Protein AF-A0A7S4P2X8-F1 (afdb_monomer_lite)

Radius of gyration: 36.66 Å; chains: 1; bounding box: 84×81×103 Å

Secondary structure (DSSP, 8-state):
--PPPPP-----------------------SSSHHHHTTTTT--------S-------S-----THHHHHHHHHHHHHHHHHHHHHHHHHHHHHHHHTTT---HHHHHHHHHHHT-S-HHHHHHHHHHHHHHHHHHHH---TT-TT-PPPPPTTTHHHHHHHHTTTT-S----GGGHHHHHHHHHHHHHHHHHHHHTT-GGGG----TTT--HHHHHHHHHHHHHHHHHHHHH-SS--TTHHHHHHHHHHHHHHHHHHHHHHHHHHHHHHHHHHHHHHHHHHHTT---S--HHHHHHHHHHHHH---HHHHHHHHHHHHHHHHHHHTSSS--HHHHHHHHHHHHT--TTTS-----SS--SS----------PPPTTS---HHHHHHHHHHHHHHHHHHHHHHHHHHH-TTHHHH-HHHHHHHHHHHHHHHSS-TTPPPPHHHHHHHHHHHHHHHHHGGG--HHHHHHHHTTHHHHHHHHT-S-HHHHHHHHHHHHHHHHHSHHHHHHHIIIIIGGGGG-SS-HHHHHHHHHHHHHHHHHHGGGGGGGHHHHHHHHHTTTT-SSHHHHHHHHHHHHHHHHHGGGTTTPPPPTT--HHHHHHHHHHHHHHHHHH-GGGPPPPP--S--SSPPPHHHHHHHHHHHHHHHTT------PPTTS-HHHHHHHHHHHHHHHHHHHHHHH--GGG----EEEEE-GGGHHHHHHHHHHH-TT-SSEEEEE-S-HHHHHHHHHHHHT-SSEEEEEEHHHHHHSHHHHTTS--S-EEETTGGGG--TTSTTT-

pLDDT: mean 77.8, std 20.92, range [19.8, 97.12]

Structure (mmCIF, N/CA/C/O backbone):
data_AF-A0A7S4P2X8-F1
#
_entry.id   AF-A0A7S4P2X8-F1
#
loop_
_atom_site.group_PDB
_atom_site.id
_atom_site.type_symbol
_atom_site.label_atom_id
_atom_site.label_alt_id
_atom_site.label_comp_id
_atom_site.label_asym_id
_atom_site.label_entity_id
_atom_site.label_seq_id
_atom_site.pdbx_PDB_ins_code
_atom_site.Cartn_x
_atom_site.Cartn_y
_atom_site.Cartn_z
_atom_site.occupancy
_atom_site.B_iso_or_equiv
_atom_site.auth_seq_id
_atom_site.auth_comp_id
_atom_site.auth_asym_id
_atom_site.auth_atom_id
_atom_site.pdbx_PDB_model_num
ATOM 1 N N . ILE A 1 1 ? -7.144 -5.392 -34.870 1.00 32.00 1 ILE A N 1
ATOM 2 C CA . ILE A 1 1 ? -7.504 -6.010 -33.575 1.00 32.00 1 ILE A CA 1
ATOM 3 C C . ILE A 1 1 ? -8.270 -7.284 -33.891 1.00 32.00 1 ILE A C 1
ATOM 5 O O . ILE A 1 1 ? -9.371 -7.191 -34.403 1.00 32.00 1 ILE A O 1
ATOM 9 N N . HIS A 1 2 ? -7.640 -8.432 -33.667 1.00 19.80 2 HIS A N 1
ATOM 10 C CA . HIS A 1 2 ? -8.276 -9.718 -33.390 1.00 19.80 2 HIS A CA 1
ATOM 11 C C . HIS A 1 2 ? -7.275 -10.452 -32.498 1.00 19.80 2 HIS A C 1
ATOM 13 O O . HIS A 1 2 ? -6.190 -10.808 -32.952 1.00 19.80 2 HIS A O 1
ATOM 19 N N . TYR A 1 3 ? -7.598 -10.545 -31.211 1.00 23.56 3 TYR A N 1
ATOM 20 C CA . TYR A 1 3 ? -6.961 -11.463 -30.275 1.00 23.56 3 TYR A CA 1
ATOM 21 C C . TYR A 1 3 ? -7.736 -12.781 -30.366 1.00 23.56 3 TYR A C 1
ATOM 23 O O . TYR A 1 3 ? -8.965 -12.762 -30.338 1.00 23.56 3 TYR A O 1
ATOM 31 N N . PHE A 1 4 ? -7.021 -13.891 -30.521 1.00 23.00 4 PHE A N 1
ATOM 32 C CA . PHE A 1 4 ? -7.554 -15.240 -30.354 1.00 23.00 4 PHE A CA 1
ATOM 33 C C . PHE A 1 4 ? -7.161 -15.723 -28.956 1.00 23.00 4 PHE A C 1
ATOM 35 O O . PHE A 1 4 ? -5.978 -15.722 -28.617 1.00 23.00 4 PHE A O 1
ATOM 42 N N . GLU A 1 5 ? -8.157 -16.120 -28.171 1.00 24.67 5 GLU A N 1
ATOM 43 C CA . GLU A 1 5 ? -8.010 -17.018 -27.023 1.00 24.67 5 GLU A CA 1
ATOM 44 C C . GLU A 1 5 ? -8.129 -18.489 -27.481 1.00 24.67 5 GLU A C 1
ATOM 46 O O . GLU A 1 5 ? -8.561 -18.742 -28.613 1.00 24.67 5 GLU A O 1
ATOM 51 N N . PRO A 1 6 ? -7.673 -19.460 -26.665 1.00 29.30 6 PRO A N 1
ATOM 52 C CA . PRO A 1 6 ? -7.229 -20.762 -27.142 1.00 29.30 6 PRO A CA 1
ATOM 53 C C . PRO A 1 6 ? -8.354 -21.793 -27.318 1.00 29.30 6 PRO A C 1
ATOM 55 O O . PRO A 1 6 ? -9.413 -21.754 -26.701 1.00 29.30 6 PRO A O 1
ATOM 58 N N . SER A 1 7 ? -8.054 -22.744 -28.194 1.00 24.25 7 SER A N 1
ATOM 59 C CA . SER A 1 7 ? -8.863 -23.847 -28.709 1.00 24.25 7 SER A CA 1
ATOM 60 C C . SER A 1 7 ? -9.334 -24.894 -27.688 1.00 24.25 7 SER A C 1
ATOM 62 O O . SER A 1 7 ? -8.566 -25.332 -26.835 1.00 24.25 7 SER A O 1
ATOM 64 N N . SER A 1 8 ? -10.544 -25.418 -27.921 1.00 21.77 8 SER A N 1
ATOM 65 C CA . SER A 1 8 ? -11.054 -26.732 -27.486 1.00 21.77 8 SER A CA 1
ATOM 66 C C . SER A 1 8 ? -12.018 -27.273 -28.574 1.00 21.77 8 SER A C 1
ATOM 68 O O . SER A 1 8 ? -12.559 -26.461 -29.330 1.00 21.77 8 SER A O 1
ATOM 70 N N . PRO A 1 9 ? -12.152 -28.603 -28.780 1.00 30.47 9 PRO A N 1
ATOM 71 C CA . PRO A 1 9 ? -12.167 -29.179 -30.124 1.00 30.47 9 PRO A CA 1
ATOM 72 C C . PRO A 1 9 ? -13.554 -29.500 -30.711 1.00 30.47 9 PRO A C 1
ATOM 74 O O . PRO A 1 9 ? -14.482 -29.883 -30.011 1.00 30.47 9 PRO A O 1
ATOM 77 N N . VAL A 1 10 ? -13.599 -29.398 -32.045 1.00 29.66 10 VAL A N 1
ATOM 78 C CA . VAL A 1 10 ? -14.297 -30.237 -33.043 1.00 29.66 10 VAL A CA 1
ATOM 79 C C . VAL A 1 10 ? -15.669 -30.807 -32.662 1.00 29.66 10 VAL A C 1
ATOM 81 O O . VAL A 1 10 ? -15.729 -31.810 -31.964 1.00 29.66 10 VAL A O 1
ATOM 84 N N . LEU A 1 11 ? -16.732 -30.312 -33.311 1.00 26.05 11 LEU A N 1
ATOM 85 C CA . LEU A 1 11 ? -17.839 -31.138 -33.813 1.00 26.05 11 LEU A CA 1
ATOM 86 C C . LEU A 1 11 ? -18.456 -30.518 -35.083 1.00 26.05 11 LEU A C 1
ATOM 88 O O . LEU A 1 11 ? -18.462 -29.305 -35.276 1.00 26.05 11 LEU A O 1
ATOM 92 N N . ASN A 1 12 ? -18.887 -31.415 -35.964 1.00 24.44 12 ASN A N 1
ATOM 93 C CA . ASN A 1 12 ? -19.178 -31.259 -37.386 1.00 24.44 12 ASN A CA 1
ATOM 94 C C . ASN A 1 12 ? -20.651 -30.872 -37.663 1.00 24.44 12 ASN A C 1
ATOM 96 O O . ASN A 1 12 ? -21.529 -31.229 -36.886 1.00 24.44 12 ASN A O 1
ATOM 100 N N . GLU A 1 13 ? -20.875 -30.276 -38.843 1.00 26.61 13 GLU A N 1
ATOM 101 C CA . GLU A 1 13 ? -22.076 -30.361 -39.710 1.00 26.61 13 GLU A CA 1
ATOM 102 C C . GLU A 1 13 ? -23.441 -29.747 -39.294 1.00 26.61 13 GLU A C 1
ATOM 104 O O . GLU A 1 13 ? -24.121 -30.216 -38.392 1.00 26.61 13 GLU A O 1
ATOM 109 N N . GLY A 1 14 ? -23.944 -28.830 -40.144 1.00 23.23 14 GLY A N 1
ATOM 110 C CA . GLY A 1 14 ? -25.230 -29.062 -40.829 1.00 23.23 14 GLY A CA 1
ATOM 111 C C . GLY A 1 14 ? -26.466 -28.204 -40.489 1.00 23.23 14 GLY A C 1
ATOM 112 O O . GLY A 1 14 ? -27.208 -28.516 -39.570 1.00 23.23 14 GLY A O 1
ATOM 113 N N . CYS A 1 15 ? -26.798 -27.304 -41.428 1.00 23.05 15 CYS A N 1
ATOM 114 C CA . CYS A 1 15 ? -28.141 -26.799 -41.802 1.00 23.05 15 CYS A CA 1
ATOM 115 C C . CYS A 1 15 ? -28.798 -25.590 -41.074 1.00 23.05 15 CYS A C 1
ATOM 117 O O . CYS A 1 15 ? -28.487 -25.307 -39.923 1.00 23.05 15 CYS A O 1
ATOM 119 N N . PRO A 1 16 ? -29.658 -24.829 -41.805 1.00 37.34 16 PRO A N 1
ATOM 120 C CA . PRO A 1 16 ? -29.893 -23.384 -41.638 1.00 37.34 16 PRO A CA 1
ATOM 121 C C . PRO A 1 16 ? -31.242 -23.051 -40.968 1.00 37.34 16 PRO A C 1
ATOM 123 O O . PRO A 1 16 ? -32.000 -23.981 -40.719 1.00 37.34 16 PRO A O 1
ATOM 126 N N . LEU A 1 17 ? -31.514 -21.746 -40.739 1.00 24.16 17 LEU A N 1
ATOM 127 C CA . LEU A 1 17 ? -32.783 -21.022 -40.407 1.00 24.16 17 LEU A CA 1
ATOM 128 C C . LEU A 1 17 ? -32.470 -19.964 -39.317 1.00 24.16 17 LEU A C 1
ATOM 130 O O . LEU A 1 17 ? -31.653 -20.246 -38.450 1.00 24.16 17 LEU A O 1
ATOM 134 N N . ASP A 1 18 ? -33.036 -18.767 -39.172 1.00 23.47 18 ASP A N 1
ATOM 135 C CA . ASP A 1 18 ? -33.852 -17.798 -39.926 1.00 23.47 18 ASP A CA 1
ATOM 136 C C . ASP A 1 18 ? -33.726 -16.479 -39.091 1.00 23.47 18 ASP A C 1
ATOM 138 O O . ASP A 1 18 ? -33.445 -16.571 -37.888 1.00 23.47 18 ASP A O 1
ATOM 142 N N . PRO A 1 19 ? -33.857 -15.254 -39.637 1.00 28.23 19 PRO A N 1
ATOM 143 C CA . PRO A 1 19 ? -33.668 -14.021 -38.873 1.00 28.23 19 PRO A CA 1
ATOM 144 C C . PRO A 1 19 ? -34.988 -13.548 -38.246 1.00 28.23 19 PRO A C 1
ATOM 146 O O . PRO A 1 19 ? -35.989 -13.462 -38.943 1.00 28.23 19 PRO A O 1
ATOM 149 N N . GLU A 1 20 ? -34.935 -13.187 -36.960 1.00 25.09 20 GLU A N 1
ATOM 150 C CA . GLU A 1 20 ? -35.898 -12.425 -36.133 1.00 25.09 20 GLU A CA 1
ATOM 151 C C . GLU A 1 20 ? -36.210 -13.131 -34.801 1.00 25.09 20 GLU A C 1
ATOM 153 O O . GLU A 1 20 ? -36.141 -14.348 -34.685 1.00 25.09 20 GLU A O 1
ATOM 158 N N . VAL A 1 21 ? -36.554 -12.318 -33.792 1.00 25.62 21 VAL A N 1
ATOM 159 C CA . VAL A 1 21 ? -36.785 -12.633 -32.365 1.00 25.62 21 VAL A CA 1
ATOM 160 C C . VAL A 1 21 ? -35.468 -12.794 -31.570 1.00 25.62 21 VAL A C 1
ATOM 162 O O . VAL A 1 21 ? -34.837 -13.837 -31.565 1.00 25.62 21 VAL A O 1
ATOM 165 N N . PHE A 1 22 ? -34.911 -11.777 -30.908 1.00 23.23 22 PHE A N 1
ATOM 166 C CA . PHE A 1 22 ? -35.507 -11.022 -29.805 1.00 23.23 22 PHE A CA 1
ATOM 167 C C . PHE A 1 22 ? -34.909 -9.610 -29.716 1.00 23.23 22 PHE A C 1
ATOM 169 O O . PHE A 1 22 ? -33.715 -9.424 -29.482 1.00 23.23 22 PHE A O 1
ATOM 176 N N . ALA A 1 23 ? -35.777 -8.608 -29.831 1.00 23.50 23 ALA A N 1
ATOM 177 C CA . ALA A 1 23 ? -35.527 -7.265 -29.338 1.00 23.50 23 ALA A CA 1
ATOM 178 C C . ALA A 1 23 ? -35.947 -7.179 -27.863 1.00 23.50 23 ALA A C 1
ATOM 180 O O . ALA A 1 23 ? -37.032 -7.634 -27.505 1.00 23.50 23 ALA A O 1
ATOM 181 N N . GLY A 1 24 ? -35.127 -6.511 -27.047 1.00 22.59 24 GLY A N 1
ATOM 182 C CA . GLY A 1 24 ? -35.612 -5.788 -25.872 1.00 22.59 24 GLY A CA 1
ATOM 183 C C . GLY A 1 24 ? -35.008 -6.176 -24.527 1.00 22.59 24 GLY A C 1
ATOM 184 O O . GLY A 1 24 ? -35.699 -6.791 -23.733 1.00 22.59 24 GLY A O 1
ATOM 185 N N . VAL A 1 25 ? -33.803 -5.675 -24.220 1.00 23.61 25 VAL A N 1
ATOM 186 C CA . VAL A 1 25 ? -33.505 -5.037 -22.921 1.00 23.61 25 VAL A CA 1
ATOM 187 C C . VAL A 1 25 ? -32.493 -3.910 -23.170 1.00 23.61 25 VAL A C 1
ATOM 189 O O . VAL A 1 25 ? -31.323 -4.148 -23.454 1.00 23.61 25 VAL A O 1
ATOM 192 N N . ASN A 1 26 ? -32.967 -2.666 -23.099 1.00 23.12 26 ASN A N 1
ATOM 193 C CA . ASN A 1 26 ? -32.140 -1.461 -23.083 1.00 23.12 26 ASN A CA 1
ATOM 194 C C . ASN A 1 26 ? -31.533 -1.280 -21.683 1.00 23.12 26 ASN A C 1
ATOM 196 O O . ASN A 1 26 ? -32.283 -1.158 -20.720 1.00 23.12 26 ASN A O 1
ATOM 200 N N . TYR A 1 27 ? -30.208 -1.145 -21.587 1.00 24.33 27 TYR A N 1
ATOM 201 C CA . TYR A 1 27 ? -29.554 -0.446 -20.478 1.00 24.33 27 TYR A CA 1
ATOM 202 C C . TYR A 1 27 ? -28.739 0.724 -21.032 1.00 24.33 27 TYR A C 1
ATOM 204 O O . TYR A 1 27 ? -27.769 0.567 -21.769 1.00 24.33 27 TYR A O 1
ATOM 212 N N . SER A 1 28 ? -29.190 1.926 -20.686 1.00 24.38 28 SER A N 1
ATOM 213 C CA . SER A 1 28 ? -28.566 3.202 -20.998 1.00 24.38 28 SER A CA 1
ATOM 214 C C . SER A 1 28 ? -27.391 3.477 -20.059 1.00 24.38 28 SER A C 1
ATOM 216 O O . SER A 1 28 ? -27.599 3.807 -18.894 1.00 24.38 28 SER A O 1
ATOM 218 N N . VAL A 1 29 ? -26.166 3.449 -20.576 1.00 25.25 29 VAL A N 1
ATOM 219 C CA . VAL A 1 29 ? -25.016 4.161 -19.999 1.00 25.25 29 VAL A CA 1
ATOM 220 C C . VAL A 1 29 ? -24.217 4.743 -21.164 1.00 25.25 29 VAL A C 1
ATOM 222 O O . VAL A 1 29 ? -24.051 4.077 -22.179 1.00 25.25 29 VAL A O 1
ATOM 225 N N . SER A 1 30 ? -23.713 5.973 -20.999 1.00 29.61 30 SER A N 1
ATOM 226 C CA . SER A 1 30 ? -22.774 6.710 -21.876 1.00 29.61 30 SER A CA 1
ATOM 227 C C . SER A 1 30 ? -23.329 7.702 -22.923 1.00 29.61 30 SER A C 1
ATOM 229 O O . SER A 1 30 ? -22.850 7.783 -24.049 1.00 29.61 30 SER A O 1
ATOM 231 N N . ALA A 1 31 ? -24.244 8.595 -22.519 1.00 26.53 31 ALA A N 1
ATOM 232 C CA . ALA A 1 31 ? -24.642 9.763 -23.333 1.00 26.53 31 ALA A CA 1
ATOM 233 C C . ALA A 1 31 ? -24.004 11.115 -22.922 1.00 26.53 31 ALA A C 1
ATOM 235 O O . ALA A 1 31 ? -24.245 12.128 -23.577 1.00 26.53 31 ALA A O 1
ATOM 236 N N . SER A 1 32 ? -23.153 11.172 -21.892 1.00 26.84 32 SER A N 1
ATOM 237 C CA . SER A 1 32 ? -22.567 12.435 -21.393 1.00 26.84 32 SER A CA 1
ATOM 238 C C . SER A 1 32 ? -21.110 12.699 -21.813 1.00 26.84 32 SER A C 1
ATOM 240 O O . SER A 1 32 ? -20.666 13.841 -21.736 1.00 26.84 32 SER A O 1
ATOM 242 N N . ARG A 1 33 ? -20.375 11.713 -22.358 1.00 29.67 33 ARG A N 1
ATOM 243 C CA . ARG A 1 33 ? -18.997 11.912 -22.879 1.00 29.67 33 ARG A CA 1
ATOM 244 C C . ARG A 1 33 ? -18.912 12.180 -24.391 1.00 29.67 33 ARG A C 1
ATOM 246 O O . ARG A 1 33 ? -17.960 12.805 -24.846 1.00 29.67 33 ARG A O 1
ATOM 253 N N . ALA A 1 34 ? -19.931 11.814 -25.172 1.00 29.41 34 ALA A N 1
ATOM 254 C CA . ALA A 1 34 ? -19.890 11.909 -26.639 1.00 29.41 34 ALA A CA 1
ATOM 255 C C . ALA A 1 34 ? -20.179 13.316 -27.215 1.00 29.41 34 ALA A C 1
ATOM 257 O O . ALA A 1 34 ? -19.909 13.578 -28.389 1.00 29.41 34 ALA A O 1
ATOM 258 N N . ARG A 1 35 ? -20.709 14.254 -26.413 1.00 26.12 35 ARG A N 1
ATOM 259 C CA . ARG A 1 35 ? -21.064 15.608 -26.889 1.00 26.12 35 ARG A CA 1
ATOM 260 C C . ARG A 1 35 ? -19.910 16.618 -26.833 1.00 26.12 35 ARG A C 1
ATOM 262 O O . ARG A 1 35 ? -19.963 17.610 -27.554 1.00 26.12 35 ARG A O 1
ATOM 269 N N . ALA A 1 36 ? -18.853 16.345 -26.062 1.00 29.41 36 ALA A N 1
ATOM 270 C CA . ALA A 1 36 ? -17.667 17.206 -25.976 1.00 29.41 36 ALA A CA 1
ATOM 271 C C . ALA A 1 36 ? -16.632 16.925 -27.088 1.00 29.41 36 ALA A C 1
ATOM 273 O O . ALA A 1 36 ? -15.985 17.848 -27.576 1.00 29.41 36 ALA A O 1
ATOM 274 N N . GLN A 1 37 ? -16.525 15.678 -27.567 1.00 30.42 37 GLN A N 1
ATOM 275 C CA . GLN A 1 37 ? -15.569 15.306 -28.623 1.00 30.42 37 GLN A CA 1
ATOM 276 C C . GLN A 1 37 ? -15.982 15.771 -30.030 1.00 30.42 37 GLN A C 1
ATOM 278 O O . GLN A 1 37 ? -15.121 16.111 -30.840 1.00 30.42 37 GLN A O 1
ATOM 283 N N . ARG A 1 38 ? -17.286 15.874 -30.328 1.00 26.39 38 ARG A N 1
ATOM 284 C CA . ARG A 1 38 ? -17.762 16.274 -31.669 1.00 26.39 38 ARG A CA 1
ATOM 285 C C . ARG A 1 38 ? -17.560 17.754 -32.014 1.00 26.39 38 ARG A C 1
ATOM 287 O O . ARG A 1 38 ? -17.530 18.076 -33.195 1.00 26.39 38 ARG A O 1
ATOM 294 N N . LYS A 1 39 ? -17.365 18.646 -31.032 1.00 27.33 39 LYS A N 1
ATOM 295 C CA . LYS A 1 39 ? -17.046 20.065 -31.301 1.00 27.33 39 LYS A CA 1
ATOM 296 C C . LYS A 1 39 ? -15.560 20.326 -31.591 1.00 27.33 39 LYS A C 1
ATOM 298 O O . LYS A 1 39 ? -15.256 21.355 -32.179 1.00 27.33 39 LYS A O 1
ATOM 303 N N . ARG A 1 40 ? -14.648 19.400 -31.255 1.00 29.52 40 ARG A N 1
ATOM 304 C CA . ARG A 1 40 ? -13.205 19.524 -31.559 1.00 29.52 40 ARG A CA 1
ATOM 305 C C . ARG A 1 40 ? -12.822 19.031 -32.963 1.00 29.52 40 ARG A C 1
ATOM 307 O O . ARG A 1 40 ? -11.825 19.482 -33.505 1.00 29.52 40 ARG A O 1
ATOM 314 N N . GLN A 1 41 ? -13.619 18.153 -33.580 1.00 29.62 41 GLN A N 1
ATOM 315 C CA . GLN A 1 41 ? -13.291 17.545 -34.882 1.00 29.62 41 GLN A CA 1
ATOM 316 C C . GLN A 1 41 ? -13.670 18.380 -36.121 1.00 29.62 41 GLN A C 1
ATOM 318 O O . GLN A 1 41 ? -13.265 18.022 -37.222 1.00 29.62 41 GLN A O 1
ATOM 323 N N . GLN A 1 42 ? -14.405 19.491 -35.988 1.00 26.09 42 GLN A N 1
ATOM 324 C CA . GLN A 1 42 ? -14.820 20.315 -37.142 1.00 26.09 42 GLN A CA 1
ATOM 325 C C . GLN A 1 42 ? -13.898 21.513 -37.449 1.00 26.09 42 GLN A C 1
ATOM 327 O O . GLN A 1 42 ? -14.218 22.313 -38.321 1.00 26.09 42 GLN A O 1
ATOM 332 N N . GLY A 1 43 ? -12.744 21.628 -36.783 1.00 27.55 43 GLY A N 1
ATOM 333 C CA . GLY A 1 43 ? -11.801 22.742 -36.955 1.00 27.55 43 GLY A CA 1
ATOM 334 C C . GLY A 1 43 ? -10.489 22.410 -37.674 1.00 27.55 43 GLY A C 1
ATOM 335 O O . GLY A 1 43 ? -9.538 23.166 -37.529 1.00 27.55 43 GLY A O 1
ATOM 336 N N . ILE A 1 44 ? -10.384 21.293 -38.404 1.00 28.30 44 ILE A N 1
ATOM 337 C CA . ILE A 1 44 ? -9.137 20.907 -39.091 1.00 28.30 44 ILE A CA 1
ATOM 338 C C . ILE A 1 44 ? -9.247 21.261 -40.577 1.00 28.30 44 ILE A C 1
ATOM 340 O O . ILE A 1 44 ? -9.704 20.464 -41.397 1.00 28.30 44 ILE A O 1
ATOM 344 N N . ALA A 1 45 ? -8.825 22.476 -40.929 1.00 25.80 45 ALA A N 1
ATOM 345 C CA . ALA A 1 45 ? -8.562 22.868 -42.307 1.00 25.80 45 ALA A CA 1
ATOM 346 C C . ALA A 1 45 ? -7.051 22.800 -42.584 1.00 25.80 45 ALA A C 1
ATOM 348 O O . ALA A 1 45 ? -6.279 23.542 -41.995 1.00 25.80 45 ALA A O 1
ATOM 349 N N . ARG A 1 46 ? -6.683 21.886 -43.495 1.00 27.98 46 ARG A N 1
ATOM 350 C CA . ARG A 1 46 ? -5.470 21.830 -44.339 1.00 27.98 46 ARG A CA 1
ATOM 351 C C . ARG A 1 46 ? -4.190 22.492 -43.797 1.00 27.98 46 ARG A C 1
ATOM 353 O O . ARG A 1 46 ? -3.980 23.682 -44.009 1.00 27.98 46 ARG A O 1
ATOM 360 N N . THR A 1 47 ? -3.237 21.659 -43.380 1.00 23.75 47 THR A N 1
ATOM 361 C CA . THR A 1 47 ? -1.812 22.026 -43.389 1.00 23.75 47 THR A CA 1
ATOM 362 C C . THR A 1 47 ? -1.002 20.885 -43.995 1.00 23.75 47 THR A C 1
ATOM 364 O O . THR A 1 47 ? -1.161 19.725 -43.623 1.00 23.75 47 THR A O 1
ATOM 367 N N . GLN A 1 48 ? -0.206 21.216 -45.010 1.00 22.55 48 GLN A N 1
ATOM 368 C CA . GLN A 1 48 ? 0.642 20.289 -45.753 1.00 22.55 48 GLN A CA 1
ATOM 369 C C . GLN A 1 48 ? 1.759 19.727 -44.867 1.00 22.55 48 GLN A C 1
ATOM 371 O O . GLN A 1 48 ? 2.350 20.440 -44.062 1.00 22.55 48 GLN A O 1
ATOM 376 N N . VAL A 1 49 ? 2.037 18.439 -45.058 1.00 25.69 49 VAL A N 1
ATOM 377 C CA . VAL A 1 49 ? 3.128 17.685 -44.439 1.00 25.69 49 VAL A CA 1
ATOM 378 C C . VAL A 1 49 ? 4.460 18.150 -45.032 1.00 25.69 49 VAL A C 1
ATOM 380 O O . VAL A 1 49 ? 4.672 18.018 -46.236 1.00 25.69 49 VAL A O 1
ATOM 383 N N . THR A 1 50 ? 5.365 18.646 -44.188 1.00 22.45 50 THR A N 1
ATOM 384 C CA . THR A 1 50 ? 6.798 18.753 -44.501 1.00 22.45 50 THR A CA 1
ATOM 385 C C . THR A 1 50 ? 7.620 18.208 -43.342 1.00 22.45 50 THR A C 1
ATOM 387 O O . THR A 1 50 ? 7.419 18.579 -42.186 1.00 22.45 50 THR A O 1
ATOM 390 N N . ASP A 1 51 ? 8.536 17.318 -43.695 1.00 29.17 51 ASP A N 1
ATOM 391 C CA . ASP A 1 51 ? 9.364 16.475 -42.840 1.00 29.17 51 ASP A CA 1
ATOM 392 C C . ASP A 1 51 ? 10.575 17.255 -42.295 1.00 29.17 51 ASP A C 1
ATOM 394 O O . ASP A 1 51 ? 11.700 17.046 -42.721 1.00 29.17 51 ASP A O 1
ATOM 398 N N . THR A 1 52 ? 10.342 18.227 -41.409 1.00 26.52 52 THR A N 1
ATOM 399 C CA . THR A 1 52 ? 11.381 18.878 -40.586 1.00 26.52 52 THR A CA 1
ATOM 400 C C . THR A 1 52 ? 10.711 19.524 -39.374 1.00 26.52 52 THR A C 1
ATOM 402 O O . THR A 1 52 ? 10.078 20.575 -39.489 1.00 26.52 52 THR A O 1
ATOM 405 N N . GLY A 1 53 ? 10.817 18.887 -38.210 1.00 27.75 53 GLY A N 1
ATOM 406 C CA . GLY A 1 53 ? 10.341 19.446 -36.948 1.00 27.75 53 GLY A CA 1
ATOM 407 C C . GLY A 1 53 ? 11.295 20.515 -36.411 1.00 27.75 53 GLY A C 1
ATOM 408 O O . GLY A 1 53 ? 12.491 20.262 -36.308 1.00 27.75 53 GLY A O 1
ATOM 409 N N . ILE A 1 54 ? 10.705 21.661 -36.051 1.00 27.48 54 ILE A N 1
ATOM 410 C CA . ILE A 1 54 ? 11.174 22.825 -35.268 1.00 27.48 54 ILE A CA 1
ATOM 411 C C . ILE A 1 54 ? 11.014 24.108 -36.100 1.00 27.48 54 ILE A C 1
ATOM 413 O O . ILE A 1 54 ? 11.874 24.482 -36.896 1.00 27.48 54 ILE A O 1
ATOM 417 N N . ARG A 1 55 ? 9.888 24.805 -35.894 1.00 24.20 55 ARG A N 1
ATOM 418 C CA . ARG A 1 55 ? 9.740 26.211 -36.288 1.00 24.20 55 ARG A CA 1
ATOM 419 C C . ARG A 1 55 ? 10.359 27.093 -35.205 1.00 24.20 55 ARG A C 1
ATOM 421 O O . ARG A 1 55 ? 10.057 26.938 -34.027 1.00 24.20 55 ARG A O 1
ATOM 428 N N . SER A 1 56 ? 11.201 28.026 -35.628 1.00 23.62 56 SER A N 1
ATOM 429 C CA . SER A 1 56 ? 11.647 29.176 -34.846 1.00 23.62 56 SER A CA 1
ATOM 430 C C . SER A 1 56 ? 10.460 30.103 -34.564 1.00 23.62 56 SER A C 1
ATOM 432 O O . SER A 1 56 ? 9.840 30.602 -35.503 1.00 23.62 56 SER A O 1
ATOM 434 N N . ALA A 1 57 ? 10.150 30.328 -33.288 1.00 25.30 57 ALA A N 1
ATOM 435 C CA . ALA A 1 57 ? 9.235 31.378 -32.862 1.00 25.30 57 ALA A CA 1
ATOM 436 C C . ALA A 1 57 ? 9.993 32.716 -32.828 1.00 25.30 57 ALA A C 1
ATOM 438 O O . ALA A 1 57 ? 10.741 32.992 -31.895 1.00 25.30 57 ALA A O 1
ATOM 439 N N . GLU A 1 58 ? 9.817 33.530 -33.866 1.00 27.75 58 GLU A N 1
ATOM 440 C CA . GLU A 1 58 ? 9.932 34.985 -33.757 1.00 27.75 58 GLU A CA 1
ATOM 441 C C . GLU A 1 58 ? 8.508 35.534 -33.858 1.00 27.75 58 GLU A C 1
ATOM 443 O O . GLU A 1 58 ? 7.864 35.433 -34.903 1.00 27.75 58 GLU A O 1
ATOM 448 N N . GLY A 1 59 ? 7.992 36.042 -32.743 1.00 24.39 59 GLY A N 1
ATOM 449 C CA . GLY A 1 59 ? 6.656 36.611 -32.652 1.00 24.39 59 GLY A CA 1
ATOM 450 C C . GLY A 1 59 ? 6.220 36.706 -31.200 1.00 24.39 59 GLY A C 1
ATOM 451 O O . GLY A 1 59 ? 5.781 35.714 -30.629 1.00 24.39 59 GLY A O 1
ATOM 452 N N . ASP A 1 60 ? 6.370 37.898 -30.626 1.00 28.73 60 ASP A N 1
ATOM 453 C CA . ASP A 1 60 ? 5.847 38.276 -29.316 1.00 28.73 60 ASP A CA 1
ATOM 454 C C . ASP A 1 60 ? 4.342 37.977 -29.246 1.00 28.73 60 ASP A C 1
ATOM 456 O O . ASP A 1 60 ? 3.543 38.699 -29.838 1.00 28.73 60 ASP A O 1
ATOM 460 N N . ASN A 1 61 ? 3.955 36.908 -28.554 1.00 24.47 61 ASN A N 1
ATOM 461 C CA . ASN A 1 61 ? 2.623 36.716 -27.991 1.00 24.47 61 ASN A CA 1
ATOM 462 C C . ASN A 1 61 ? 2.754 35.797 -26.776 1.00 24.47 61 ASN A C 1
ATOM 464 O O . ASN A 1 61 ? 3.476 34.805 -26.813 1.00 24.47 61 ASN A O 1
ATOM 468 N N . GLU A 1 62 ? 2.096 36.207 -25.699 1.00 29.80 62 GLU A N 1
ATOM 469 C CA . GLU A 1 62 ? 2.141 35.621 -24.362 1.00 29.80 62 GLU A CA 1
ATOM 470 C C . GLU A 1 62 ? 1.928 34.098 -24.364 1.00 29.80 62 GLU A C 1
ATOM 472 O O . GLU A 1 62 ? 1.059 33.577 -25.063 1.00 29.80 62 GLU A O 1
ATOM 477 N N . ASP A 1 63 ? 2.748 33.416 -23.560 1.00 30.05 63 ASP A N 1
ATOM 478 C CA . ASP A 1 63 ? 2.776 31.972 -23.333 1.00 30.05 63 ASP A CA 1
ATOM 479 C C . ASP A 1 63 ? 1.383 31.406 -22.973 1.00 30.05 63 ASP A C 1
ATOM 481 O O . ASP A 1 63 ? 0.885 31.608 -21.863 1.00 30.05 63 ASP A O 1
ATOM 485 N N . ASP A 1 64 ? 0.766 30.656 -23.896 1.00 26.80 64 ASP A N 1
ATOM 486 C CA . ASP A 1 64 ? -0.413 29.818 -23.633 1.00 26.80 64 ASP A CA 1
ATOM 487 C C . ASP A 1 64 ? 0.060 28.389 -23.250 1.00 26.80 64 ASP A C 1
ATOM 489 O O . ASP A 1 64 ? 0.663 27.700 -24.081 1.00 26.80 64 ASP A O 1
ATOM 493 N N . PRO A 1 65 ? -0.188 27.898 -22.015 1.00 30.27 65 PRO A N 1
ATOM 494 C CA . PRO A 1 65 ? 0.310 26.603 -21.516 1.00 30.27 65 PRO A CA 1
ATOM 495 C C . PRO A 1 65 ? -0.222 25.366 -22.263 1.00 30.27 65 PRO A C 1
ATOM 497 O O . PRO A 1 65 ? 0.211 24.239 -22.018 1.00 30.27 65 PRO A O 1
ATOM 500 N N . SER A 1 66 ? -1.191 25.536 -23.164 1.00 26.08 66 SER A N 1
ATOM 501 C CA . SER A 1 66 ? -1.839 24.424 -23.865 1.00 26.08 66 SER A CA 1
ATOM 502 C C . SER A 1 66 ? -1.005 23.798 -24.998 1.00 26.08 66 SER A C 1
ATOM 504 O O . SER A 1 66 ? -1.256 22.642 -25.351 1.00 26.08 66 SER A O 1
ATOM 506 N N . ASP A 1 67 ? 0.026 24.488 -25.504 1.00 26.64 67 ASP A N 1
ATOM 507 C CA . ASP A 1 67 ? 0.860 24.028 -26.631 1.00 26.64 67 ASP A CA 1
ATOM 508 C C . ASP A 1 67 ? 2.063 23.141 -26.226 1.00 26.64 67 ASP A C 1
ATOM 510 O O . ASP A 1 67 ? 2.664 22.463 -27.065 1.00 26.64 67 ASP A O 1
ATOM 514 N N . ALA A 1 68 ? 2.431 23.075 -24.941 1.00 29.09 68 ALA A N 1
ATOM 515 C CA . ALA A 1 68 ? 3.512 22.196 -24.470 1.00 29.09 68 ALA A CA 1
ATOM 516 C C . ALA A 1 68 ? 3.050 20.734 -24.285 1.00 29.09 68 ALA A C 1
ATOM 518 O O . ALA A 1 68 ? 3.796 19.792 -24.568 1.00 29.09 68 ALA A O 1
ATOM 519 N N . LEU A 1 69 ? 1.797 20.539 -23.861 1.00 26.39 69 LEU A N 1
ATOM 520 C CA . LEU A 1 69 ? 1.187 19.221 -23.646 1.00 26.39 69 LEU A CA 1
ATOM 521 C C . LEU A 1 69 ? 0.867 18.492 -24.961 1.00 26.39 69 LEU A C 1
ATOM 523 O O . LEU A 1 69 ? 0.997 17.271 -25.031 1.00 26.39 69 LEU A O 1
ATOM 527 N N . THR A 1 70 ? 0.517 19.221 -26.022 1.00 34.56 70 THR A N 1
ATOM 528 C CA . THR A 1 70 ? 0.259 18.655 -27.359 1.00 34.56 70 THR A CA 1
ATOM 529 C C . THR A 1 70 ? 1.521 18.057 -27.994 1.00 34.56 70 THR A C 1
ATOM 531 O O . THR A 1 70 ? 1.457 16.988 -28.598 1.00 34.56 70 THR A O 1
ATOM 534 N N . ASN A 1 71 ? 2.693 18.661 -27.774 1.00 42.78 71 ASN A N 1
ATOM 535 C CA . ASN A 1 71 ? 3.966 18.195 -28.340 1.00 42.78 71 ASN A CA 1
ATOM 536 C C . ASN A 1 71 ? 4.486 16.865 -27.738 1.00 42.78 71 ASN A C 1
ATOM 538 O O . ASN A 1 71 ? 5.135 16.077 -28.434 1.00 42.78 71 ASN A O 1
ATOM 542 N N . LEU A 1 72 ? 4.211 16.581 -26.456 1.00 44.12 72 LEU A N 1
ATOM 543 C CA . LEU A 1 72 ? 4.622 15.332 -25.783 1.00 44.12 72 LEU A CA 1
ATOM 544 C C . LEU A 1 72 ? 3.779 14.120 -26.216 1.00 44.12 72 LEU A C 1
ATOM 546 O O . LEU A 1 72 ? 4.319 13.019 -26.410 1.00 44.12 72 LEU A O 1
ATOM 550 N N . ASP A 1 73 ? 2.474 14.330 -26.406 1.00 52.41 73 ASP A N 1
ATOM 551 C CA . ASP A 1 73 ? 1.561 13.319 -26.945 1.00 52.41 73 ASP A CA 1
ATOM 552 C C . ASP A 1 73 ? 1.917 12.972 -28.400 1.00 52.41 73 ASP A C 1
ATOM 554 O O . ASP A 1 73 ? 1.931 11.789 -28.768 1.00 52.41 73 ASP A O 1
ATOM 558 N N . ASP A 1 74 ? 2.321 13.969 -29.194 1.00 62.31 74 ASP A N 1
ATOM 559 C CA . ASP A 1 74 ? 2.756 13.791 -30.582 1.00 62.31 74 ASP A CA 1
ATOM 560 C C . ASP A 1 74 ? 4.072 12.997 -30.697 1.00 62.31 74 ASP A C 1
ATOM 562 O O . ASP A 1 74 ? 4.186 12.089 -31.533 1.00 62.31 74 ASP A O 1
ATOM 566 N N . PHE A 1 75 ? 5.060 13.242 -29.825 1.00 69.38 75 PHE A N 1
ATOM 567 C CA . PHE A 1 75 ? 6.313 12.471 -29.827 1.00 69.38 75 PHE A CA 1
ATOM 568 C C . PHE A 1 75 ? 6.090 11.001 -29.436 1.00 69.38 75 PHE A C 1
ATOM 570 O O . PHE A 1 75 ? 6.590 10.088 -30.104 1.00 69.38 75 PHE A O 1
ATOM 577 N N . SER A 1 76 ? 5.297 10.747 -28.392 1.00 75.94 76 SER A N 1
ATOM 578 C CA . SER A 1 76 ? 4.968 9.382 -27.957 1.00 75.94 76 SER A CA 1
ATOM 579 C C . SER A 1 76 ? 4.132 8.636 -29.003 1.00 75.94 76 SER A C 1
ATOM 581 O O . SER A 1 76 ? 4.357 7.449 -29.252 1.00 75.94 76 SER A O 1
ATOM 583 N N . ALA A 1 77 ? 3.207 9.323 -29.682 1.00 81.31 77 ALA A N 1
ATOM 584 C CA . ALA A 1 77 ? 2.474 8.769 -30.818 1.00 81.31 77 ALA A CA 1
ATOM 585 C C . ALA A 1 77 ? 3.407 8.399 -31.985 1.00 81.31 77 ALA A C 1
ATOM 587 O O . ALA A 1 77 ? 3.280 7.308 -32.545 1.00 81.31 77 ALA A O 1
ATOM 588 N N . SER A 1 78 ? 4.389 9.249 -32.297 1.00 84.31 78 SER A N 1
ATOM 589 C CA . SER A 1 78 ? 5.401 8.984 -33.328 1.00 84.31 78 SER A CA 1
ATOM 590 C C . SER A 1 78 ? 6.238 7.735 -33.016 1.00 84.31 78 SER A C 1
ATOM 592 O O . SER A 1 78 ? 6.439 6.885 -33.889 1.00 84.31 78 SER A O 1
ATOM 594 N N . VAL A 1 79 ? 6.669 7.558 -31.760 1.00 85.81 79 VAL A N 1
ATOM 595 C CA . VAL A 1 79 ? 7.370 6.337 -31.317 1.00 85.81 79 VAL A CA 1
ATOM 596 C C . VAL A 1 79 ? 6.474 5.105 -31.475 1.00 85.81 79 VAL A C 1
ATOM 598 O O . VAL A 1 79 ? 6.903 4.118 -32.072 1.00 85.81 79 VAL A O 1
ATOM 601 N N . ARG A 1 80 ? 5.212 5.159 -31.026 1.00 87.75 80 ARG A N 1
ATOM 602 C CA . ARG A 1 80 ? 4.256 4.042 -31.168 1.00 87.75 80 ARG A CA 1
ATOM 603 C C . ARG A 1 80 ? 3.992 3.664 -32.624 1.00 87.75 80 ARG A C 1
ATOM 605 O O . ARG A 1 80 ? 3.895 2.476 -32.944 1.00 87.75 80 ARG A O 1
ATOM 612 N N . MET A 1 81 ? 3.920 4.653 -33.514 1.00 90.38 81 MET A N 1
ATOM 613 C CA . MET A 1 81 ? 3.805 4.428 -34.955 1.00 90.38 81 MET A CA 1
ATOM 614 C C . MET A 1 81 ? 5.033 3.684 -35.493 1.00 90.38 81 MET A C 1
ATOM 616 O O . MET A 1 81 ? 4.875 2.655 -36.155 1.00 90.38 81 MET A O 1
ATOM 620 N N . ARG A 1 82 ? 6.251 4.141 -35.158 1.00 91.25 82 ARG A N 1
ATOM 621 C CA . ARG A 1 82 ? 7.496 3.457 -35.549 1.00 91.25 82 ARG A CA 1
ATOM 622 C C . ARG A 1 82 ? 7.538 2.023 -35.030 1.00 91.25 82 ARG A C 1
ATOM 624 O O . ARG A 1 82 ? 7.797 1.114 -35.809 1.00 91.25 82 ARG A O 1
ATOM 631 N N . LEU A 1 83 ? 7.219 1.800 -33.755 1.00 92.06 83 LEU A N 1
ATOM 632 C CA . LEU A 1 83 ? 7.192 0.464 -33.149 1.00 92.06 83 LEU A CA 1
ATOM 633 C C . LEU A 1 83 ? 6.183 -0.473 -33.826 1.00 92.06 83 LEU A C 1
ATOM 635 O O . LEU A 1 83 ? 6.467 -1.654 -34.023 1.00 92.06 83 LEU A O 1
ATOM 639 N N . SER A 1 84 ? 5.021 0.046 -34.222 1.00 91.19 84 SER A N 1
ATOM 640 C CA . SER A 1 84 ? 4.014 -0.732 -34.954 1.00 91.19 84 SER A CA 1
ATOM 641 C C . SER A 1 84 ? 4.509 -1.127 -36.349 1.00 91.19 84 SER A C 1
ATOM 643 O O . SER A 1 84 ? 4.352 -2.280 -36.751 1.00 91.19 84 SER A O 1
ATOM 645 N N . GLY A 1 85 ? 5.163 -0.202 -37.061 1.00 92.81 85 GLY A N 1
ATOM 646 C CA . GLY A 1 85 ? 5.795 -0.481 -38.353 1.00 92.81 85 GLY A CA 1
ATOM 647 C C . GLY A 1 85 ? 6.927 -1.503 -38.239 1.00 92.81 85 GLY A C 1
ATOM 648 O O . GLY A 1 85 ? 6.984 -2.450 -39.017 1.00 92.81 85 GLY A O 1
ATOM 649 N N . VAL A 1 86 ? 7.773 -1.368 -37.219 1.00 93.31 86 VAL A N 1
ATOM 650 C CA . VAL A 1 86 ? 8.867 -2.296 -36.915 1.00 93.31 86 VAL A CA 1
ATOM 651 C C . VAL A 1 86 ? 8.362 -3.727 -36.703 1.00 93.31 86 VAL A C 1
ATOM 653 O O . VAL A 1 86 ? 8.886 -4.650 -37.323 1.00 93.31 86 VAL A O 1
ATOM 656 N N . ARG A 1 87 ? 7.307 -3.916 -35.898 1.00 90.62 87 ARG A N 1
ATOM 657 C CA . ARG A 1 87 ? 6.683 -5.235 -35.680 1.00 90.62 87 ARG A CA 1
ATOM 658 C C . ARG A 1 87 ? 6.139 -5.836 -36.974 1.00 90.62 87 ARG A C 1
ATOM 660 O O . ARG A 1 87 ? 6.342 -7.019 -37.239 1.00 90.62 87 ARG A O 1
ATOM 667 N N . ALA A 1 88 ? 5.464 -5.025 -37.790 1.00 90.25 88 ALA A N 1
ATOM 668 C CA . ALA A 1 88 ? 4.915 -5.474 -39.067 1.00 90.25 88 ALA A CA 1
ATOM 669 C C . ALA A 1 88 ? 6.021 -5.898 -40.048 1.00 90.25 88 ALA A C 1
ATOM 671 O O . ALA A 1 88 ? 5.921 -6.958 -40.665 1.00 90.25 88 ALA A O 1
ATOM 672 N N . ILE A 1 89 ? 7.087 -5.100 -40.160 1.00 90.75 89 ILE A N 1
ATOM 673 C CA . ILE A 1 89 ? 8.219 -5.374 -41.052 1.00 90.75 89 ILE A CA 1
ATOM 674 C C . ILE A 1 89 ? 8.989 -6.613 -40.582 1.00 90.75 89 ILE A C 1
ATOM 676 O O . ILE A 1 89 ? 9.220 -7.509 -41.388 1.00 90.75 89 ILE A O 1
ATOM 680 N N . GLY A 1 90 ? 9.337 -6.715 -39.294 1.00 87.06 90 GLY A N 1
ATOM 681 C CA . GLY A 1 90 ? 10.057 -7.874 -38.754 1.00 87.06 90 GLY A CA 1
ATOM 682 C C . GLY A 1 90 ? 9.301 -9.192 -38.964 1.00 87.06 90 GLY A C 1
ATOM 683 O O . GLY A 1 90 ? 9.878 -10.176 -39.430 1.00 87.06 90 GLY A O 1
ATOM 684 N N . GLY A 1 91 ? 7.985 -9.192 -38.722 1.00 85.50 91 GLY A N 1
ATOM 685 C CA . GLY A 1 91 ? 7.130 -10.355 -38.977 1.00 85.50 91 GLY A CA 1
ATOM 686 C C . GLY A 1 91 ? 6.984 -10.697 -40.466 1.00 85.50 91 GLY A C 1
ATOM 687 O O . GLY A 1 91 ? 6.938 -11.875 -40.825 1.00 85.50 91 GLY A O 1
ATOM 688 N N . LEU A 1 92 ? 6.944 -9.690 -41.348 1.00 86.50 92 LEU A N 1
ATOM 689 C CA . LEU A 1 92 ? 6.912 -9.894 -42.798 1.00 86.50 92 LEU A CA 1
ATOM 690 C C . LEU A 1 92 ? 8.211 -10.531 -43.305 1.00 86.50 92 LEU A C 1
ATOM 692 O O . LEU A 1 92 ? 8.144 -11.500 -44.059 1.00 86.50 92 LEU A O 1
ATOM 696 N N . ILE A 1 93 ? 9.371 -10.028 -42.867 1.00 85.38 93 ILE A N 1
ATOM 697 C CA . ILE A 1 93 ? 10.685 -10.571 -43.250 1.00 85.38 93 ILE A CA 1
ATOM 698 C C . ILE A 1 93 ? 10.776 -12.048 -42.854 1.00 85.38 93 ILE A C 1
ATOM 700 O O . ILE A 1 93 ? 11.150 -12.882 -43.677 1.00 85.38 93 ILE A O 1
ATOM 704 N N . TRP A 1 94 ? 10.356 -12.394 -41.633 1.00 83.81 94 TRP A N 1
ATOM 705 C CA . TRP A 1 94 ? 10.333 -13.784 -41.174 1.00 83.81 94 TRP A CA 1
ATOM 706 C C . TRP A 1 94 ? 9.439 -14.693 -42.044 1.00 83.81 94 TRP A C 1
ATOM 708 O O . TRP A 1 94 ? 9.838 -15.800 -42.422 1.00 83.81 94 TRP A O 1
ATOM 718 N N . ARG A 1 95 ? 8.236 -14.233 -42.415 1.00 81.19 95 ARG A N 1
ATOM 719 C CA . ARG A 1 95 ? 7.342 -15.008 -43.295 1.00 81.19 95 ARG A CA 1
ATOM 720 C C . ARG A 1 95 ? 7.943 -15.216 -44.683 1.00 81.19 95 ARG A C 1
ATOM 722 O O . ARG A 1 95 ? 7.881 -16.328 -45.191 1.00 81.19 95 ARG A O 1
ATOM 729 N N . LEU A 1 96 ? 8.556 -14.180 -45.258 1.00 81.00 96 LEU A N 1
ATOM 730 C CA . LEU A 1 96 ? 9.202 -14.245 -46.575 1.00 81.00 96 LEU A CA 1
ATOM 731 C C . LEU A 1 96 ? 10.430 -15.165 -46.583 1.00 81.00 96 LEU A C 1
ATOM 733 O O . LEU A 1 96 ? 10.642 -15.896 -47.551 1.00 81.00 96 LEU A O 1
ATOM 737 N N . GLN A 1 97 ? 11.197 -15.179 -45.488 1.00 75.00 97 GLN A N 1
ATOM 738 C CA . GLN A 1 97 ? 12.308 -16.112 -45.281 1.00 75.00 97 GLN A CA 1
ATOM 739 C C . GLN A 1 97 ? 11.849 -17.575 -45.324 1.00 75.00 97 GLN A C 1
ATOM 741 O O . GLN A 1 97 ? 12.578 -18.440 -45.801 1.00 75.00 97 GLN A O 1
ATOM 746 N N . SER A 1 98 ? 10.635 -17.851 -44.847 1.00 65.12 98 SER A N 1
ATOM 747 C CA . SER A 1 98 ? 10.074 -19.205 -44.786 1.00 65.12 98 SER A CA 1
ATOM 748 C C . SER A 1 98 ? 9.537 -19.705 -46.138 1.00 65.12 98 SER A C 1
ATOM 750 O O . SER A 1 98 ? 9.253 -20.891 -46.274 1.00 65.12 98 SER A O 1
ATOM 752 N N . THR A 1 99 ? 9.389 -18.821 -47.132 1.00 62.38 99 THR A N 1
ATOM 753 C CA . THR A 1 99 ? 8.748 -19.093 -48.434 1.00 62.38 99 THR A CA 1
ATOM 754 C C . THR A 1 99 ? 9.697 -18.966 -49.638 1.00 62.38 99 THR A C 1
ATOM 756 O O . THR A 1 99 ? 9.225 -18.733 -50.743 1.00 62.38 99 THR A O 1
ATOM 759 N N . GLU A 1 100 ? 11.016 -19.109 -49.441 1.00 59.38 100 GLU A N 1
ATOM 760 C CA . GLU A 1 100 ? 12.068 -19.053 -50.491 1.00 59.38 100 GLU A CA 1
ATOM 761 C C . GLU A 1 100 ? 12.352 -17.660 -51.111 1.00 59.38 100 GLU A C 1
ATOM 763 O O . GLU A 1 100 ? 12.827 -17.558 -52.241 1.00 59.38 100 GLU A O 1
ATOM 768 N N . GLY A 1 101 ? 12.100 -16.558 -50.392 1.00 61.81 101 GLY A N 1
ATOM 769 C CA . GLY A 1 101 ? 12.427 -15.206 -50.876 1.00 61.81 101 GLY A CA 1
ATOM 770 C C . GLY A 1 101 ? 13.912 -14.819 -50.742 1.00 61.81 101 GLY A C 1
ATOM 771 O O . GLY A 1 101 ? 14.555 -15.154 -49.748 1.00 61.81 101 GLY A O 1
ATOM 772 N N . ASP A 1 102 ? 14.446 -14.044 -51.699 1.00 69.88 102 ASP A N 1
ATOM 773 C CA . ASP A 1 102 ? 15.747 -13.366 -51.555 1.00 69.88 102 ASP A CA 1
ATOM 774 C C . ASP A 1 102 ? 15.669 -12.286 -50.457 1.00 69.88 102 ASP A C 1
ATOM 776 O O . ASP A 1 102 ? 14.949 -11.292 -50.581 1.00 69.88 102 ASP A O 1
ATOM 780 N N . LEU A 1 103 ? 16.410 -12.484 -49.363 1.00 75.56 103 LEU A N 1
ATOM 781 C CA . LEU A 1 103 ? 16.449 -11.587 -48.199 1.00 75.56 103 LEU A CA 1
ATOM 782 C C . LEU A 1 103 ? 17.508 -10.485 -48.313 1.00 75.56 103 LEU A C 1
ATOM 784 O O . LEU A 1 103 ? 17.604 -9.631 -47.422 1.00 75.56 103 LEU A O 1
ATOM 788 N N . ASN A 1 104 ? 18.308 -10.482 -49.383 1.00 76.00 104 ASN A N 1
ATOM 789 C CA . ASN A 1 104 ? 19.370 -9.499 -49.582 1.00 76.00 104 ASN A CA 1
ATOM 790 C C . ASN A 1 104 ? 18.865 -8.044 -49.546 1.00 76.00 104 ASN A C 1
ATOM 792 O O . ASN A 1 104 ? 19.517 -7.230 -48.889 1.00 76.00 104 ASN A O 1
ATOM 796 N N . PRO A 1 105 ? 17.708 -7.673 -50.141 1.00 80.69 105 PRO A N 1
ATOM 797 C CA . PRO A 1 105 ? 17.211 -6.296 -50.084 1.00 80.69 105 PRO A CA 1
ATOM 798 C C . PRO A 1 105 ? 16.940 -5.810 -48.654 1.00 80.69 105 PRO A C 1
ATOM 800 O O . PRO A 1 105 ? 17.344 -4.707 -48.288 1.00 80.69 105 PRO A O 1
ATOM 803 N N . PHE A 1 106 ? 16.319 -6.650 -47.820 1.00 83.56 106 PHE A N 1
ATOM 804 C CA . PHE A 1 106 ? 16.019 -6.317 -46.424 1.00 83.56 106 PHE A CA 1
ATOM 805 C C . PHE A 1 106 ? 17.285 -6.266 -45.570 1.00 83.56 106 PHE A C 1
ATOM 807 O O . PHE A 1 106 ? 17.467 -5.344 -44.779 1.00 83.56 106 PHE A O 1
ATOM 814 N N . THR A 1 107 ? 18.190 -7.225 -45.765 1.00 83.75 107 THR A N 1
ATOM 815 C CA . THR A 1 107 ? 19.460 -7.296 -45.033 1.00 83.75 107 THR A CA 1
ATOM 816 C C . THR A 1 107 ? 20.351 -6.090 -45.342 1.00 83.75 107 THR A C 1
ATOM 818 O O . THR A 1 107 ? 20.916 -5.485 -44.429 1.00 83.75 107 THR A O 1
ATOM 821 N N . ASN A 1 108 ? 20.430 -5.688 -46.615 1.00 86.50 108 ASN A N 1
ATOM 822 C CA . ASN A 1 108 ? 21.175 -4.506 -47.048 1.00 86.50 108 ASN A CA 1
ATOM 823 C C . ASN A 1 108 ? 20.597 -3.218 -46.453 1.00 86.50 108 ASN A C 1
ATOM 825 O O . ASN A 1 108 ? 21.353 -2.347 -46.022 1.00 86.50 108 ASN A O 1
ATOM 829 N N . GLU A 1 109 ? 19.271 -3.112 -46.378 1.00 89.94 109 GLU A N 1
ATOM 830 C CA . GLU A 1 109 ? 18.605 -1.945 -45.808 1.00 89.94 109 GLU A CA 1
ATOM 831 C C . GLU A 1 109 ? 18.784 -1.856 -44.285 1.00 89.94 109 GLU A C 1
ATOM 833 O O . GLU A 1 109 ? 19.139 -0.798 -43.765 1.00 89.94 109 GLU A O 1
ATOM 838 N N . VAL A 1 110 ? 18.650 -2.972 -43.559 1.00 89.81 110 VAL A N 1
ATOM 839 C CA . VAL A 1 110 ? 18.952 -3.024 -42.116 1.00 89.81 110 VAL A CA 1
ATOM 840 C C . VAL A 1 110 ? 20.412 -2.642 -41.859 1.00 89.81 110 VAL A C 1
ATOM 842 O O . VAL A 1 110 ? 20.689 -1.835 -40.970 1.00 89.81 110 VAL A O 1
ATOM 845 N N . LYS A 1 111 ? 21.350 -3.143 -42.673 1.00 89.94 111 LYS A N 1
ATOM 846 C CA . LYS A 1 111 ? 22.769 -2.772 -42.590 1.00 89.94 111 LYS A CA 1
ATOM 847 C C . LYS A 1 111 ? 22.978 -1.270 -42.816 1.00 89.94 111 LYS A C 1
ATOM 849 O O . LYS A 1 111 ? 23.681 -0.629 -42.037 1.00 89.94 111 LYS A O 1
ATOM 854 N N . ARG A 1 112 ? 22.316 -0.686 -43.822 1.00 92.00 112 ARG A N 1
ATOM 855 C CA . ARG A 1 112 ? 22.346 0.760 -44.108 1.00 92.00 112 ARG A CA 1
ATOM 856 C C . ARG A 1 112 ? 21.842 1.588 -42.923 1.00 92.00 112 ARG A C 1
ATOM 858 O O . ARG A 1 112 ? 22.461 2.594 -42.578 1.00 92.00 112 ARG A O 1
ATOM 865 N N . LEU A 1 113 ? 20.745 1.166 -42.292 1.00 92.19 113 LEU A N 1
ATOM 866 C CA . LEU A 1 113 ? 20.164 1.843 -41.130 1.00 92.19 113 LEU A CA 1
ATOM 867 C C . LEU A 1 113 ? 21.083 1.771 -39.904 1.00 92.19 113 LEU A C 1
ATOM 869 O O . LEU A 1 113 ? 21.336 2.797 -39.273 1.00 92.19 113 LEU A O 1
ATOM 873 N N . LEU A 1 114 ? 21.643 0.596 -39.603 1.00 89.69 114 LEU A N 1
ATOM 874 C CA . LEU A 1 114 ? 22.561 0.392 -38.473 1.00 89.69 114 LEU A CA 1
ATOM 875 C C . LEU A 1 114 ? 23.882 1.168 -38.616 1.00 89.69 114 LEU A C 1
ATOM 877 O O . LEU A 1 114 ? 24.476 1.579 -37.615 1.00 89.69 114 LEU A O 1
ATOM 881 N N . SER A 1 115 ? 24.337 1.399 -39.849 1.00 89.56 115 SER A N 1
ATOM 882 C CA . SER A 1 115 ? 25.518 2.218 -40.152 1.00 89.56 115 SER A CA 1
ATOM 883 C C . SER A 1 115 ? 25.228 3.722 -40.268 1.00 89.56 115 SER A C 1
ATOM 885 O O . SER A 1 115 ? 26.153 4.492 -40.522 1.00 89.56 115 SER A O 1
ATOM 887 N N . SER A 1 116 ? 23.980 4.170 -40.090 1.00 89.88 116 SER A N 1
ATOM 888 C CA . SER A 1 116 ? 23.620 5.587 -40.220 1.00 89.88 116 SER A CA 1
ATOM 889 C C . SER A 1 116 ? 24.235 6.462 -39.117 1.00 89.88 116 SER A C 1
ATOM 891 O O . SER A 1 116 ? 24.475 6.015 -37.994 1.00 89.88 116 SER A O 1
ATOM 893 N N . SER A 1 117 ? 24.439 7.746 -39.430 1.00 84.62 117 SER A N 1
ATOM 894 C CA . SER A 1 117 ? 24.784 8.798 -38.463 1.00 84.62 117 SER A CA 1
ATOM 895 C C . SER A 1 117 ? 23.587 9.279 -37.635 1.00 84.62 117 SER A C 1
ATOM 897 O O . SER A 1 117 ? 23.774 10.029 -36.682 1.00 84.62 117 SER A O 1
ATOM 899 N N . HIS A 1 118 ? 22.364 8.870 -37.982 1.00 86.06 118 HIS A N 1
ATOM 900 C CA . HIS A 1 118 ? 21.158 9.231 -37.237 1.00 86.06 118 HIS A CA 1
ATOM 901 C C . HIS A 1 118 ? 20.845 8.149 -36.202 1.00 86.06 118 HIS A C 1
ATOM 903 O O . HIS A 1 118 ? 20.647 6.986 -36.567 1.00 86.06 118 HIS A O 1
ATOM 909 N N . GLY A 1 119 ? 20.772 8.513 -34.923 1.00 86.12 119 GLY A N 1
ATOM 910 C CA . GLY A 1 119 ? 20.480 7.568 -33.841 1.00 86.12 119 GLY A CA 1
ATOM 911 C C . GLY A 1 119 ? 19.127 6.878 -34.016 1.00 86.12 119 GLY A C 1
ATOM 912 O O . GLY A 1 119 ? 19.012 5.673 -33.810 1.00 86.12 119 GLY A O 1
ATOM 913 N N . THR A 1 120 ? 18.125 7.602 -34.509 1.00 88.25 120 THR A N 1
ATOM 914 C CA . THR A 1 120 ? 16.775 7.076 -34.760 1.00 88.25 120 THR A CA 1
ATOM 915 C C . THR A 1 120 ? 16.779 5.986 -35.834 1.00 88.25 120 THR A C 1
ATOM 917 O O . THR A 1 120 ? 16.076 4.986 -35.704 1.00 88.25 120 THR A O 1
ATOM 920 N N . HIS A 1 121 ? 17.600 6.130 -36.880 1.00 91.12 121 HIS A N 1
ATOM 921 C CA . HIS A 1 121 ? 17.745 5.094 -37.907 1.00 91.12 121 HIS A CA 1
ATOM 922 C C . HIS A 1 121 ? 18.392 3.835 -37.338 1.00 91.12 121 HIS A C 1
ATOM 924 O O . HIS A 1 121 ? 17.894 2.736 -37.578 1.00 91.12 121 HIS A O 1
ATOM 930 N N . VAL A 1 122 ? 19.465 3.996 -36.556 1.00 91.44 122 VAL A N 1
ATOM 931 C CA . VAL A 1 122 ? 20.148 2.866 -35.914 1.00 91.44 122 VAL A CA 1
ATOM 932 C C . VAL A 1 122 ? 19.193 2.145 -34.965 1.00 91.44 122 VAL A C 1
ATOM 934 O O . VAL A 1 122 ? 19.117 0.920 -35.001 1.00 91.44 122 VAL A O 1
ATOM 937 N N . GLN A 1 123 ? 18.416 2.895 -34.176 1.00 92.94 123 GLN A N 1
ATOM 938 C CA . GLN A 1 123 ? 17.374 2.348 -33.314 1.00 92.94 123 GLN A CA 1
ATOM 939 C C . GLN A 1 123 ? 16.375 1.527 -34.136 1.00 92.94 123 GLN A C 1
ATOM 941 O O . GLN A 1 123 ? 16.243 0.335 -33.895 1.00 92.94 123 GLN A O 1
ATOM 946 N N . VAL A 1 124 ? 15.720 2.112 -35.145 1.00 93.06 124 VAL A N 1
ATOM 947 C CA . VAL A 1 124 ? 14.723 1.406 -35.973 1.00 93.06 124 VAL A CA 1
ATOM 948 C C . VAL A 1 124 ? 15.313 0.161 -36.640 1.00 93.06 124 VAL A C 1
ATOM 950 O O . VAL A 1 124 ? 14.684 -0.892 -36.598 1.00 93.06 124 VAL A O 1
ATOM 953 N N . GLY A 1 125 ? 16.522 0.248 -37.202 1.00 93.00 125 GLY A N 1
ATOM 954 C CA . GLY A 1 125 ? 17.205 -0.894 -37.813 1.00 93.00 125 GLY A CA 1
ATOM 955 C C . GLY A 1 125 ? 17.450 -2.034 -36.821 1.00 93.00 125 GLY A C 1
ATOM 956 O O . GLY A 1 125 ? 17.179 -3.192 -37.137 1.00 93.00 125 GLY A O 1
ATOM 957 N N . ALA A 1 126 ? 17.889 -1.709 -35.601 1.00 94.25 126 ALA A N 1
ATOM 958 C CA . ALA A 1 126 ? 18.057 -2.689 -34.532 1.00 94.25 126 ALA A CA 1
ATOM 959 C C . ALA A 1 126 ? 16.710 -3.288 -34.100 1.00 94.25 126 ALA A C 1
ATOM 961 O O . ALA A 1 126 ? 16.595 -4.502 -33.972 1.00 94.25 126 ALA A O 1
ATOM 962 N N . LEU A 1 127 ? 15.666 -2.470 -33.955 1.00 94.12 127 LEU A N 1
ATOM 963 C CA . LEU A 1 127 ? 14.350 -2.959 -33.551 1.00 94.12 127 LEU A CA 1
ATOM 964 C C . LEU A 1 127 ? 13.708 -3.882 -34.602 1.00 94.12 127 LEU A C 1
ATOM 966 O O . LEU A 1 127 ? 13.099 -4.883 -34.238 1.00 94.12 127 LEU A O 1
ATOM 970 N N . VAL A 1 128 ? 13.867 -3.599 -35.902 1.00 94.06 128 VAL A N 1
ATOM 971 C CA . VAL A 1 128 ? 13.416 -4.507 -36.979 1.00 94.06 128 VAL A CA 1
ATOM 972 C C . VAL A 1 128 ? 14.123 -5.855 -36.878 1.00 94.06 128 VAL A C 1
ATOM 974 O O . VAL A 1 128 ? 13.480 -6.899 -36.995 1.00 94.06 128 VAL A O 1
ATOM 977 N N . LEU A 1 129 ? 15.434 -5.839 -36.636 1.00 92.00 129 LEU A N 1
ATOM 978 C CA . LEU A 1 129 ? 16.230 -7.055 -36.504 1.00 92.00 129 LEU A CA 1
ATOM 979 C C . LEU A 1 129 ? 15.856 -7.858 -35.247 1.00 92.00 129 LEU A C 1
ATOM 981 O O . LEU A 1 129 ? 15.803 -9.083 -35.300 1.00 92.00 129 LEU A O 1
ATOM 985 N N . GLU A 1 130 ? 15.542 -7.184 -34.141 1.00 92.38 130 GLU A N 1
ATOM 986 C CA . GLU A 1 130 ? 15.049 -7.802 -32.906 1.00 92.38 130 GLU A CA 1
ATOM 987 C C . GLU A 1 130 ? 13.695 -8.499 -33.117 1.00 92.38 130 GLU A C 1
ATOM 989 O O . GLU A 1 130 ? 13.527 -9.650 -32.711 1.00 92.38 130 GLU A O 1
ATOM 994 N N . GLU A 1 131 ? 12.733 -7.838 -33.771 1.00 91.50 131 GLU A N 1
ATOM 995 C CA . GLU A 1 131 ? 11.418 -8.428 -34.067 1.00 91.50 131 GLU A CA 1
ATOM 996 C C . GLU A 1 131 ? 11.528 -9.588 -35.067 1.00 91.50 131 GLU A C 1
ATOM 998 O O . GLU A 1 131 ? 10.826 -10.594 -34.933 1.00 91.50 131 GLU A O 1
ATOM 1003 N N . TRP A 1 132 ? 12.432 -9.489 -36.047 1.00 89.94 132 TRP A N 1
ATOM 1004 C CA . TRP A 1 132 ? 12.733 -10.582 -36.974 1.00 89.94 132 TRP A CA 1
ATOM 1005 C C . TRP A 1 132 ? 13.321 -11.800 -36.238 1.00 89.94 132 TRP A C 1
ATOM 1007 O O . TRP A 1 132 ? 12.832 -12.925 -36.402 1.00 89.94 132 TRP A O 1
ATOM 1017 N N . ALA A 1 133 ? 14.310 -11.583 -35.367 1.00 88.00 133 ALA A N 1
ATOM 1018 C CA . ALA A 1 133 ? 14.902 -12.638 -34.548 1.00 88.00 133 ALA A CA 1
ATOM 1019 C C . ALA A 1 133 ? 13.867 -13.277 -33.607 1.00 88.00 133 ALA A C 1
ATOM 1021 O O . ALA A 1 133 ? 13.779 -14.501 -33.521 1.00 88.00 133 ALA A O 1
ATOM 1022 N N . SER A 1 134 ? 13.031 -12.459 -32.963 1.00 87.19 134 SER A N 1
ATOM 1023 C CA . SER A 1 134 ? 11.979 -12.918 -32.048 1.00 87.19 134 SER A CA 1
ATOM 1024 C C . SER A 1 134 ? 10.906 -13.735 -32.771 1.00 87.19 134 SER A C 1
ATOM 1026 O O . SER A 1 134 ? 10.548 -14.818 -32.313 1.00 87.19 134 SER A O 1
ATOM 1028 N N . SER A 1 135 ? 10.442 -13.277 -33.940 1.00 84.12 135 SER A N 1
ATOM 1029 C CA . SER A 1 135 ? 9.440 -13.985 -34.758 1.00 84.12 135 SER A CA 1
ATOM 1030 C C . SER A 1 135 ? 9.929 -15.361 -35.216 1.00 84.12 135 SER A C 1
ATOM 1032 O O . SER A 1 135 ? 9.153 -16.314 -35.273 1.00 84.12 135 SER A O 1
ATOM 1034 N N . SER A 1 136 ? 11.235 -15.489 -35.460 1.00 77.50 136 SER A N 1
ATOM 1035 C CA . SER A 1 136 ? 11.864 -16.754 -35.850 1.00 77.50 136 SER A CA 1
ATOM 1036 C C . SER A 1 136 ? 11.794 -17.830 -34.762 1.00 77.50 136 SER A C 1
ATOM 1038 O O . SER A 1 136 ? 11.852 -19.015 -35.078 1.00 77.50 136 SER A O 1
ATOM 1040 N N . GLN A 1 137 ? 11.625 -17.445 -33.493 1.00 68.88 137 GLN A N 1
ATOM 1041 C CA . GLN A 1 137 ? 11.508 -18.393 -32.382 1.00 68.88 137 GLN A CA 1
ATOM 1042 C C . GLN A 1 137 ? 10.103 -19.002 -32.246 1.00 68.88 137 GLN A C 1
ATOM 1044 O O . GLN A 1 137 ? 9.975 -20.097 -31.705 1.00 68.88 137 GLN A O 1
ATOM 1049 N N . PHE A 1 138 ? 9.058 -18.322 -32.731 1.00 61.03 138 PHE A N 1
ATOM 1050 C CA . PHE A 1 138 ? 7.660 -18.762 -32.586 1.00 61.03 138 PHE A CA 1
ATOM 1051 C C . PHE A 1 138 ? 7.158 -19.633 -33.745 1.00 61.03 138 PHE A C 1
ATOM 1053 O O . PHE A 1 138 ? 6.138 -20.301 -33.613 1.00 61.03 138 PHE A O 1
ATOM 1060 N N . GLY A 1 139 ? 7.843 -19.618 -34.889 1.00 50.34 139 GLY A N 1
ATOM 1061 C CA . GLY A 1 139 ? 7.364 -20.229 -36.129 1.00 50.34 139 GLY A CA 1
ATOM 1062 C C . GLY A 1 139 ? 7.903 -21.620 -36.473 1.00 50.34 139 GLY A C 1
ATOM 1063 O O . GLY A 1 139 ? 7.656 -22.104 -37.578 1.00 50.34 139 GLY A O 1
ATOM 1064 N N . GLY A 1 140 ? 8.657 -22.261 -35.576 1.00 45.94 140 GLY A N 1
ATOM 1065 C CA . GLY A 1 140 ? 9.120 -23.634 -35.781 1.00 45.94 140 GLY A CA 1
ATOM 1066 C C . GLY A 1 140 ? 7.968 -24.628 -35.632 1.00 45.94 140 GLY A C 1
ATOM 1067 O O . GLY A 1 140 ? 7.313 -24.652 -34.593 1.00 45.94 140 GLY A O 1
ATOM 1068 N N . LYS A 1 141 ? 7.733 -25.475 -36.646 1.00 40.28 141 LYS A N 1
ATOM 1069 C CA . LYS A 1 141 ? 6.949 -26.710 -36.467 1.00 40.28 141 LYS A CA 1
ATOM 1070 C C . LYS A 1 141 ? 7.559 -27.506 -35.303 1.00 40.28 141 LYS A C 1
ATOM 1072 O O . LYS A 1 141 ? 8.780 -27.494 -35.144 1.00 40.28 141 LYS A O 1
ATOM 1077 N N . GLU A 1 142 ? 6.719 -28.196 -34.531 1.00 37.44 142 GLU A N 1
ATOM 1078 C CA . GLU A 1 142 ? 7.036 -28.895 -33.267 1.00 37.44 142 GLU A CA 1
ATOM 1079 C C . GLU A 1 142 ? 8.248 -29.857 -33.301 1.00 37.44 142 GLU A C 1
ATOM 1081 O O . GLU A 1 142 ? 8.738 -30.256 -32.247 1.00 37.44 142 GLU A O 1
ATOM 1086 N N . ASP A 1 143 ? 8.818 -30.145 -34.474 1.00 33.97 143 ASP A N 1
ATOM 1087 C CA . ASP A 1 143 ? 9.986 -31.010 -34.656 1.00 33.97 143 ASP A CA 1
ATOM 1088 C C . ASP A 1 143 ? 11.358 -30.299 -34.711 1.00 33.97 143 ASP A C 1
ATOM 1090 O O . ASP A 1 143 ? 12.385 -30.977 -34.765 1.00 33.97 143 ASP A O 1
ATOM 1094 N N . SER A 1 144 ? 11.457 -28.960 -34.663 1.00 38.50 144 SER A N 1
ATOM 1095 C CA . SER A 1 144 ? 12.765 -28.270 -34.720 1.00 38.50 144 SER A CA 1
ATOM 1096 C C . SER A 1 144 ? 13.106 -27.479 -33.453 1.00 38.50 144 SER A C 1
ATOM 1098 O O . SER A 1 144 ? 13.046 -26.250 -33.427 1.00 38.50 144 SER A O 1
ATOM 1100 N N . LYS A 1 145 ? 13.571 -28.161 -32.403 1.00 37.12 145 LYS A N 1
ATOM 1101 C CA . LYS A 1 145 ? 14.128 -27.530 -31.186 1.00 37.12 145 LYS A CA 1
ATOM 1102 C C . LYS A 1 145 ? 15.447 -26.743 -31.397 1.00 37.12 145 LYS A C 1
ATOM 1104 O O . LYS A 1 145 ? 16.082 -26.366 -30.418 1.00 37.12 145 LYS A O 1
ATOM 1109 N N . THR A 1 146 ? 15.887 -26.468 -32.630 1.00 41.06 146 THR A N 1
ATOM 1110 C CA . THR A 1 146 ? 17.268 -26.007 -32.908 1.00 41.06 146 THR A CA 1
ATOM 1111 C C . THR A 1 146 ? 17.447 -25.112 -34.145 1.00 41.06 146 THR A C 1
ATOM 1113 O O . THR A 1 146 ? 18.546 -25.029 -34.686 1.00 41.06 146 THR A O 1
ATOM 1116 N N . SER A 1 147 ? 16.431 -24.375 -34.600 1.00 53.28 147 SER A N 1
ATOM 1117 C CA . SER A 1 147 ? 16.671 -23.297 -35.579 1.00 53.28 147 SER A CA 1
ATOM 1118 C C . SER A 1 147 ? 17.112 -22.014 -34.859 1.00 53.28 147 SER A C 1
ATOM 1120 O O . SER A 1 147 ? 16.305 -21.119 -34.617 1.00 53.28 147 SER A O 1
ATOM 1122 N N . ILE A 1 148 ? 18.389 -21.927 -34.473 1.00 63.66 148 ILE A N 1
ATOM 1123 C CA . ILE A 1 148 ? 18.977 -20.688 -33.933 1.00 63.66 148 ILE A CA 1
ATOM 1124 C C . ILE A 1 148 ? 18.957 -19.631 -35.042 1.00 63.66 148 ILE A C 1
ATOM 1126 O O . ILE A 1 148 ? 19.491 -19.862 -36.130 1.00 63.66 148 ILE A O 1
ATOM 1130 N N . PHE A 1 149 ? 18.348 -18.474 -34.770 1.00 78.38 149 PHE A N 1
ATOM 1131 C CA . PHE A 1 149 ? 18.388 -17.335 -35.681 1.00 78.38 149 PHE A CA 1
ATOM 1132 C C . PHE A 1 149 ? 19.845 -16.925 -35.922 1.00 78.38 149 PHE A C 1
ATOM 1134 O O . PHE A 1 149 ? 20.563 -16.567 -34.988 1.00 78.38 149 PHE A O 1
ATOM 1141 N N . LYS A 1 150 ? 20.294 -16.982 -37.177 1.00 78.62 150 LYS A N 1
ATOM 1142 C CA . LYS A 1 150 ? 21.625 -16.510 -37.560 1.00 78.62 150 LYS A CA 1
ATOM 1143 C C . LYS A 1 150 ? 21.536 -15.045 -37.950 1.00 78.62 150 LYS A C 1
ATOM 1145 O O . LYS A 1 150 ? 20.819 -14.696 -38.884 1.00 78.62 150 LYS A O 1
ATOM 1150 N N . ILE A 1 151 ? 22.286 -14.207 -37.242 1.00 81.25 151 ILE A N 1
ATOM 1151 C CA . ILE A 1 151 ? 22.442 -12.799 -37.606 1.00 81.25 151 ILE A CA 1
ATOM 1152 C C . ILE A 1 151 ? 23.109 -12.739 -38.992 1.00 81.25 151 ILE A C 1
ATOM 1154 O O . ILE A 1 151 ? 24.122 -13.414 -39.182 1.00 81.25 151 ILE A O 1
ATOM 1158 N N . PRO A 1 152 ? 22.569 -11.965 -39.951 1.00 81.31 152 PRO A N 1
ATOM 1159 C CA . PRO A 1 152 ? 23.153 -11.872 -41.285 1.00 81.31 152 PRO A CA 1
ATOM 1160 C C . PRO A 1 152 ? 24.598 -11.347 -41.294 1.00 81.31 152 PRO A C 1
ATOM 1162 O O . PRO A 1 152 ? 24.984 -10.508 -40.470 1.00 81.31 152 PRO A O 1
ATOM 1165 N N . ASP A 1 153 ? 25.387 -11.811 -42.265 1.00 76.69 153 ASP A N 1
ATOM 1166 C CA . ASP A 1 153 ? 26.819 -11.519 -42.356 1.00 76.69 153 ASP A CA 1
ATOM 1167 C C . ASP A 1 153 ? 27.119 -10.010 -42.452 1.00 76.69 153 ASP A C 1
ATOM 1169 O O . ASP A 1 153 ? 26.487 -9.242 -43.184 1.00 76.69 153 ASP A O 1
ATOM 1173 N N . GLY A 1 154 ? 28.116 -9.561 -41.685 1.00 79.94 154 GLY A N 1
ATOM 1174 C CA . GLY A 1 154 ? 28.537 -8.159 -41.605 1.00 79.94 154 GLY A CA 1
ATOM 1175 C C . GLY A 1 154 ? 27.660 -7.254 -40.728 1.00 79.94 154 GLY A C 1
ATOM 1176 O O . GLY A 1 154 ? 28.031 -6.101 -40.526 1.00 79.94 154 GLY A O 1
ATOM 1177 N N . ILE A 1 155 ? 26.534 -7.737 -40.186 1.00 87.25 155 ILE A N 1
ATOM 1178 C CA . ILE A 1 155 ? 25.758 -6.999 -39.171 1.00 87.25 155 ILE A CA 1
ATOM 1179 C C . ILE A 1 155 ? 26.367 -7.184 -37.775 1.00 87.25 155 ILE A C 1
ATOM 1181 O O . ILE A 1 155 ? 26.446 -6.218 -37.021 1.00 87.25 155 ILE A O 1
ATOM 1185 N N . GLN A 1 156 ? 26.850 -8.386 -37.445 1.00 86.12 156 GLN A N 1
ATOM 1186 C CA . GLN A 1 156 ? 27.436 -8.694 -36.132 1.00 86.12 156 GLN A CA 1
ATOM 1187 C C . GLN A 1 156 ? 28.566 -7.720 -35.748 1.00 86.12 156 GLN A C 1
ATOM 1189 O O . GLN A 1 156 ? 28.547 -7.165 -34.654 1.00 86.12 156 GLN A O 1
ATOM 1194 N N . GLU A 1 157 ? 29.490 -7.434 -36.671 1.00 86.56 157 GLU A N 1
ATOM 1195 C CA . GLU A 1 157 ? 30.596 -6.489 -36.452 1.00 86.56 157 GLU A CA 1
ATOM 1196 C C . GLU A 1 157 ? 30.102 -5.067 -36.143 1.00 86.56 157 GLU A C 1
ATOM 1198 O O . GLU A 1 157 ? 30.682 -4.369 -35.312 1.00 86.56 157 GLU A O 1
ATOM 1203 N N . ILE A 1 158 ? 29.003 -4.643 -36.777 1.00 86.69 158 ILE A N 1
ATOM 1204 C CA . ILE A 1 158 ? 28.386 -3.334 -36.534 1.00 86.69 158 ILE A CA 1
ATOM 1205 C C . ILE A 1 158 ? 27.763 -3.304 -35.136 1.00 86.69 158 ILE A C 1
ATOM 1207 O O . ILE A 1 158 ? 27.950 -2.326 -34.412 1.00 86.69 158 ILE A O 1
ATOM 1211 N N . LEU A 1 159 ? 27.049 -4.362 -34.737 1.00 87.12 159 LEU A N 1
ATOM 1212 C CA . LEU A 1 159 ? 26.448 -4.463 -33.402 1.00 87.12 159 LEU A CA 1
ATOM 1213 C C . LEU A 1 159 ? 27.529 -4.451 -32.311 1.00 87.12 159 LEU A C 1
ATOM 1215 O O . LEU A 1 159 ? 27.415 -3.693 -31.348 1.00 87.12 159 LEU A O 1
ATOM 1219 N N . ASP A 1 160 ? 28.607 -5.216 -32.495 1.00 86.19 160 ASP A N 1
ATOM 1220 C CA . ASP A 1 160 ? 29.730 -5.268 -31.555 1.00 86.19 160 ASP A CA 1
ATOM 1221 C C . ASP A 1 160 ? 30.458 -3.917 -31.463 1.00 86.19 160 ASP A C 1
ATOM 1223 O O . ASP A 1 160 ? 30.769 -3.455 -30.362 1.00 86.19 160 ASP A O 1
ATOM 1227 N N . ALA A 1 161 ? 30.663 -3.226 -32.591 1.00 86.44 161 ALA A N 1
ATOM 1228 C CA . ALA A 1 161 ? 31.242 -1.883 -32.609 1.00 86.44 161 ALA A CA 1
ATOM 1229 C C . ALA A 1 161 ? 30.364 -0.858 -31.870 1.00 86.44 161 ALA A C 1
ATOM 1231 O O . ALA A 1 161 ? 30.884 -0.027 -31.123 1.00 86.44 161 ALA A O 1
ATOM 1232 N N . LYS A 1 162 ? 29.034 -0.931 -32.030 1.00 86.94 162 LYS A N 1
ATOM 1233 C CA . LYS A 1 162 ? 28.086 -0.066 -31.307 1.00 86.94 162 LYS A CA 1
ATOM 1234 C C . LYS A 1 162 ? 28.053 -0.389 -29.811 1.00 86.94 162 LYS A C 1
ATOM 1236 O O . LYS A 1 162 ? 28.051 0.528 -29.005 1.00 86.94 162 LYS A O 1
ATOM 1241 N N . LEU A 1 163 ? 28.112 -1.657 -29.403 1.00 84.44 163 LEU A N 1
ATOM 1242 C CA . LEU A 1 163 ? 28.224 -2.013 -27.979 1.00 84.44 163 LEU A CA 1
ATOM 1243 C C . LEU A 1 163 ? 29.577 -1.623 -27.371 1.00 84.44 163 LEU A C 1
ATOM 1245 O O . LEU A 1 163 ? 29.668 -1.374 -26.170 1.00 84.44 163 LEU A O 1
ATOM 1249 N N . GLY A 1 164 ? 30.629 -1.521 -28.184 1.00 82.69 164 GLY A N 1
ATOM 1250 C CA . GLY A 1 164 ? 31.924 -0.988 -27.767 1.00 82.69 164 GLY A CA 1
ATOM 1251 C C . GLY A 1 164 ? 31.889 0.487 -27.347 1.00 82.69 164 GLY A C 1
ATOM 1252 O O . GLY A 1 164 ? 32.791 0.924 -26.632 1.00 82.69 164 GLY A O 1
ATOM 1253 N N . SER A 1 165 ? 30.855 1.249 -27.731 1.00 81.00 165 SER A N 1
ATOM 1254 C CA . SER A 1 165 ? 30.697 2.653 -27.328 1.00 81.00 165 SER A CA 1
ATOM 1255 C C . SER A 1 165 ? 30.002 2.846 -25.977 1.00 81.00 165 SER A C 1
ATOM 1257 O O . SER A 1 165 ? 29.797 3.985 -25.563 1.00 81.00 165 SER A O 1
ATOM 1259 N N . VAL A 1 166 ? 29.634 1.764 -25.280 1.00 76.19 166 VAL A N 1
ATOM 1260 C CA . VAL A 1 166 ? 29.021 1.829 -23.945 1.00 76.19 166 VAL A CA 1
ATOM 1261 C C . VAL A 1 166 ? 29.923 2.621 -22.991 1.00 76.19 166 VAL A C 1
ATOM 1263 O O . VAL A 1 166 ? 31.047 2.213 -22.699 1.00 76.19 166 VAL A O 1
ATOM 1266 N N . GLY A 1 167 ? 29.410 3.739 -22.472 1.00 65.50 167 GLY A N 1
ATOM 1267 C CA . GLY A 1 167 ? 30.130 4.607 -21.535 1.00 65.50 1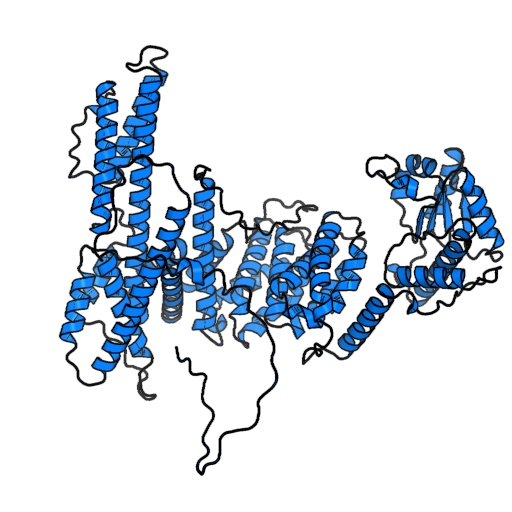67 GLY A CA 1
ATOM 1268 C C . GLY A 1 167 ? 31.028 5.667 -22.183 1.00 65.50 167 GLY A C 1
ATOM 1269 O O . GLY A 1 167 ? 31.804 6.301 -21.471 1.00 65.50 167 GLY A O 1
ATOM 1270 N N . GLN A 1 168 ? 30.942 5.879 -23.500 1.00 74.31 168 GLN A N 1
ATOM 1271 C CA . GLN A 1 168 ? 31.534 7.059 -24.140 1.00 74.31 168 GLN A CA 1
ATOM 1272 C C . GLN A 1 168 ? 30.718 8.327 -23.810 1.00 74.31 168 GLN A C 1
ATOM 1274 O O . GLN A 1 168 ? 29.611 8.257 -23.285 1.00 74.31 168 GLN A O 1
ATOM 1279 N N . THR A 1 169 ? 31.273 9.513 -24.051 1.00 60.62 169 THR A N 1
ATOM 1280 C CA . THR A 1 169 ? 30.612 10.791 -23.708 1.00 60.62 169 THR A CA 1
ATOM 1281 C C . THR A 1 169 ? 30.310 11.666 -24.919 1.00 60.62 169 THR A C 1
ATOM 1283 O O . THR A 1 169 ? 29.458 12.541 -24.822 1.00 60.62 169 THR A O 1
ATOM 1286 N N . ASP A 1 170 ? 30.956 11.419 -26.061 1.00 64.19 170 ASP A N 1
ATOM 1287 C CA . ASP A 1 170 ? 30.719 12.140 -27.314 1.00 64.19 170 ASP A CA 1
ATOM 1288 C C . ASP A 1 170 ? 30.123 11.187 -28.353 1.00 64.19 170 ASP A C 1
ATOM 1290 O O . ASP A 1 170 ? 30.744 10.190 -28.727 1.00 64.19 170 ASP A O 1
ATOM 1294 N N . TYR A 1 171 ? 28.907 11.495 -28.816 1.00 68.38 171 TYR A N 1
ATOM 1295 C CA . TYR A 1 171 ? 28.186 10.677 -29.790 1.00 68.38 171 TYR A CA 1
ATOM 1296 C C . TYR A 1 171 ? 27.877 11.485 -31.054 1.00 68.38 171 TYR A C 1
ATOM 1298 O O . TYR A 1 171 ? 27.290 12.564 -30.961 1.00 68.38 171 TYR A O 1
ATOM 1306 N N . PRO A 1 172 ? 28.212 10.973 -32.248 1.00 63.88 172 PRO A N 1
ATOM 1307 C CA . PRO A 1 172 ? 28.089 11.717 -33.497 1.00 63.88 172 PRO A CA 1
ATOM 1308 C C . PRO A 1 172 ? 26.683 11.582 -34.108 1.00 63.88 172 PRO A C 1
ATOM 1310 O O . PRO A 1 172 ? 26.549 11.206 -35.272 1.00 63.88 172 PRO A O 1
ATOM 1313 N N . TYR A 1 173 ? 25.626 11.833 -33.328 1.00 79.31 173 TYR A N 1
ATOM 1314 C CA . TYR A 1 173 ? 24.256 11.761 -33.842 1.00 79.31 173 TYR A CA 1
ATOM 1315 C C . TYR A 1 173 ? 23.876 13.039 -34.590 1.00 79.31 173 TYR A C 1
ATOM 1317 O O . TYR A 1 173 ? 23.946 14.140 -34.041 1.00 79.31 173 TYR A O 1
ATOM 1325 N N . ALA A 1 174 ? 23.437 12.891 -35.840 1.00 77.38 174 ALA A N 1
ATOM 1326 C CA . ALA A 1 174 ? 23.054 14.014 -36.693 1.00 77.38 174 ALA A CA 1
ATOM 1327 C C . ALA A 1 174 ? 21.864 14.815 -36.125 1.00 77.38 174 ALA A C 1
ATOM 1329 O O . ALA A 1 174 ? 21.823 16.034 -36.274 1.00 77.38 174 ALA A O 1
ATOM 1330 N N . GLU A 1 175 ? 20.944 14.170 -35.396 1.00 76.19 175 GLU A N 1
ATOM 1331 C CA . GLU A 1 175 ? 19.788 14.823 -34.758 1.00 76.19 175 GLU A CA 1
ATOM 1332 C C . GLU A 1 175 ? 20.197 15.879 -33.716 1.00 76.19 175 GLU A C 1
ATOM 1334 O O . GLU A 1 175 ? 19.482 16.852 -33.462 1.00 76.19 175 GLU A O 1
ATOM 1339 N N . ILE A 1 176 ? 21.388 15.714 -33.140 1.00 77.19 176 ILE A N 1
ATOM 1340 C CA . ILE A 1 176 ? 21.928 16.559 -32.077 1.00 77.19 176 ILE A CA 1
ATOM 1341 C C . ILE A 1 176 ? 22.681 17.771 -32.659 1.00 77.19 176 ILE A C 1
ATOM 1343 O O . ILE A 1 176 ? 23.031 18.703 -31.932 1.00 77.19 176 ILE A O 1
ATOM 1347 N N . ALA A 1 177 ? 22.891 17.825 -33.979 1.00 75.94 177 ALA A N 1
ATOM 1348 C CA . ALA A 1 177 ? 23.653 18.884 -34.640 1.00 75.94 177 ALA A CA 1
ATOM 1349 C C . ALA A 1 177 ? 23.077 20.291 -34.395 1.00 75.94 177 ALA A C 1
ATOM 1351 O O . ALA A 1 177 ? 23.837 21.239 -34.204 1.00 75.94 177 ALA A O 1
ATOM 1352 N N . HIS A 1 178 ? 21.749 20.436 -34.332 1.00 79.25 178 HIS A N 1
ATOM 1353 C CA . HIS A 1 178 ? 21.106 21.734 -34.103 1.00 79.25 178 HIS A CA 1
ATOM 1354 C C . HIS A 1 178 ? 21.318 22.248 -32.665 1.00 79.25 178 HIS A C 1
ATOM 1356 O O . HIS A 1 178 ? 21.711 23.400 -32.478 1.00 79.25 178 HIS A O 1
ATOM 1362 N N . LEU A 1 179 ? 21.153 21.387 -31.649 1.00 76.62 179 LEU A N 1
ATOM 1363 C CA . LEU A 1 179 ? 21.489 21.713 -30.255 1.00 76.62 179 LEU A CA 1
ATOM 1364 C C . LEU A 1 179 ? 22.984 21.982 -30.118 1.00 76.62 179 LEU A C 1
ATOM 1366 O O . LEU A 1 179 ? 23.386 22.897 -29.402 1.00 76.62 179 LEU A O 1
ATOM 1370 N N . SER A 1 180 ? 23.793 21.227 -30.866 1.00 75.94 180 SER A N 1
ATOM 1371 C CA . SER A 1 180 ? 25.241 21.397 -30.933 1.00 75.94 180 SER A CA 1
ATOM 1372 C C . SER A 1 180 ? 25.646 22.767 -31.483 1.00 75.94 180 SER A C 1
ATOM 1374 O O . SER A 1 180 ? 26.578 23.389 -30.982 1.00 75.94 180 SER A O 1
ATOM 1376 N N . ALA A 1 181 ? 24.933 23.273 -32.489 1.00 81.12 181 ALA A N 1
ATOM 1377 C CA . ALA A 1 181 ? 25.123 24.626 -33.000 1.00 81.12 181 ALA A CA 1
ATOM 1378 C C . ALA A 1 181 ? 24.653 25.685 -31.987 1.00 81.12 181 ALA A C 1
ATOM 1380 O O . ALA A 1 181 ? 25.350 26.678 -31.767 1.00 81.12 181 ALA A O 1
ATOM 1381 N N . LYS A 1 182 ? 23.515 25.443 -31.321 1.00 83.00 182 LYS A N 1
ATOM 1382 C CA . LYS A 1 182 ? 22.924 26.364 -30.342 1.00 83.00 182 LYS A CA 1
ATOM 1383 C C . LYS A 1 182 ? 23.826 26.597 -29.128 1.00 83.00 182 LYS A C 1
ATOM 1385 O O . LYS A 1 182 ? 24.111 27.749 -28.818 1.00 83.00 182 LYS A O 1
ATOM 1390 N N . TRP A 1 183 ? 24.356 25.553 -28.477 1.00 82.12 183 TRP A N 1
ATOM 1391 C CA . TRP A 1 183 ? 25.233 25.767 -27.309 1.00 82.12 183 TRP A CA 1
ATOM 1392 C C . TRP A 1 183 ? 26.538 26.471 -27.691 1.00 82.12 183 TRP A C 1
ATOM 1394 O O . TRP A 1 183 ? 27.044 27.282 -26.918 1.00 82.12 183 TRP A O 1
ATOM 1404 N N . LYS A 1 184 ? 27.073 26.208 -28.893 1.00 80.81 184 LYS A N 1
ATOM 1405 C CA . LYS A 1 184 ? 28.258 26.908 -29.412 1.00 80.81 184 LYS A CA 1
ATOM 1406 C C . LYS A 1 184 ? 27.966 28.392 -29.643 1.00 80.81 184 LYS A C 1
ATOM 1408 O O . LYS A 1 184 ? 28.816 29.231 -29.344 1.00 80.81 184 LYS A O 1
ATOM 1413 N N . GLN A 1 185 ? 26.773 28.724 -30.140 1.00 84.94 185 GLN A N 1
ATOM 1414 C CA . GLN A 1 185 ? 26.315 30.105 -30.296 1.00 84.94 185 GLN A CA 1
ATOM 1415 C C . GLN A 1 185 ? 26.144 30.801 -28.939 1.00 84.94 185 GLN A C 1
ATOM 1417 O O . GLN A 1 185 ? 26.664 31.903 -28.760 1.00 84.94 185 GLN A O 1
ATOM 1422 N N . ASP A 1 186 ? 25.497 30.143 -27.975 1.00 83.25 186 ASP A N 1
ATOM 1423 C CA . ASP A 1 186 ? 25.300 30.668 -26.619 1.00 83.25 186 ASP A CA 1
ATOM 1424 C C . ASP A 1 186 ? 26.644 30.888 -25.906 1.00 83.25 186 ASP A C 1
ATOM 1426 O O . ASP A 1 186 ? 26.875 31.939 -25.305 1.00 83.25 186 ASP A O 1
ATOM 1430 N N . LEU A 1 187 ? 27.582 29.941 -26.041 1.00 81.94 187 LEU A N 1
ATOM 1431 C CA . LEU A 1 187 ? 28.932 30.055 -25.487 1.00 81.94 187 LEU A CA 1
ATOM 1432 C C . LEU A 1 187 ? 29.690 31.232 -26.109 1.00 81.94 187 LEU A C 1
ATOM 1434 O O . LEU A 1 187 ? 30.336 32.002 -25.398 1.00 81.94 187 LEU A O 1
ATOM 1438 N N . LYS A 1 188 ? 29.588 31.410 -27.431 1.00 82.62 188 LYS A N 1
ATOM 1439 C CA . LYS A 1 188 ? 30.197 32.544 -28.137 1.00 82.62 188 LYS A CA 1
ATOM 1440 C C . LYS A 1 188 ? 29.613 33.878 -27.664 1.00 82.62 188 LYS A C 1
ATOM 1442 O O . LYS A 1 188 ? 30.372 34.822 -27.444 1.00 82.62 188 LYS A O 1
ATOM 1447 N N . ALA A 1 189 ? 28.294 33.953 -27.480 1.00 83.38 189 ALA A N 1
ATOM 1448 C CA . ALA A 1 189 ? 27.623 35.139 -26.957 1.00 83.38 189 ALA A CA 1
ATOM 1449 C C . ALA A 1 189 ? 28.084 35.459 -25.524 1.00 83.38 189 ALA A C 1
ATOM 1451 O O . ALA A 1 189 ? 28.442 36.601 -25.232 1.00 83.38 189 ALA A O 1
ATOM 1452 N N . MET A 1 190 ? 28.170 34.446 -24.655 1.00 81.94 190 MET A N 1
ATOM 1453 C CA . MET A 1 190 ? 28.686 34.591 -23.293 1.00 81.94 190 MET A CA 1
ATOM 1454 C C . MET A 1 190 ? 30.137 35.090 -23.291 1.00 81.94 190 MET A C 1
ATOM 1456 O O . MET A 1 190 ? 30.445 36.079 -22.630 1.00 81.94 190 MET A O 1
ATOM 1460 N N . VAL A 1 191 ? 31.030 34.467 -24.065 1.00 77.06 191 VAL A N 1
ATOM 1461 C CA . VAL A 1 191 ? 32.442 34.881 -24.133 1.00 77.06 191 VAL A CA 1
ATOM 1462 C C . VAL A 1 191 ? 32.579 36.313 -24.656 1.00 77.06 191 VAL A C 1
ATOM 1464 O O . VAL A 1 191 ? 33.372 37.074 -24.106 1.00 77.06 191 VAL A O 1
ATOM 1467 N N . SER A 1 192 ? 31.769 36.728 -25.637 1.00 79.25 192 SER A N 1
ATOM 1468 C CA . SER A 1 192 ? 31.754 38.117 -26.123 1.00 79.25 192 SER A CA 1
ATOM 1469 C C . SER A 1 192 ? 31.390 39.112 -25.012 1.00 79.25 192 SER A C 1
ATOM 1471 O O . SER A 1 192 ? 32.122 40.075 -24.778 1.00 79.25 192 SER A O 1
ATOM 1473 N N . LEU A 1 193 ? 30.322 38.838 -24.254 1.00 76.56 193 LEU A N 1
ATOM 1474 C CA . LEU A 1 193 ? 29.866 39.689 -23.143 1.00 76.56 193 LEU A CA 1
ATOM 1475 C C . LEU A 1 193 ? 30.886 39.789 -21.992 1.00 76.56 193 LEU A C 1
ATOM 1477 O O . LEU A 1 193 ? 30.936 40.790 -21.265 1.00 76.56 193 LEU A O 1
ATOM 1481 N N . PHE A 1 194 ? 31.698 38.748 -21.802 1.00 72.00 194 PHE A N 1
ATOM 1482 C CA . PHE A 1 194 ? 32.756 38.706 -20.791 1.00 72.00 194 PHE A CA 1
ATOM 1483 C C . PHE A 1 194 ? 34.051 39.366 -21.296 1.00 72.00 194 PHE A C 1
ATOM 1485 O O . PHE A 1 194 ? 34.775 39.988 -20.512 1.00 72.00 194 PHE A O 1
ATOM 1492 N N . ALA A 1 195 ? 34.324 39.306 -22.603 1.00 71.56 195 ALA A N 1
ATOM 1493 C CA . ALA A 1 195 ? 35.449 39.992 -23.236 1.00 71.56 195 ALA A CA 1
ATOM 1494 C C . ALA A 1 195 ? 35.283 41.517 -23.167 1.00 71.56 195 ALA A C 1
ATOM 1496 O O . ALA A 1 195 ? 36.230 42.221 -22.806 1.00 71.56 195 ALA A O 1
ATOM 1497 N N . GLU A 1 196 ? 34.069 42.022 -23.409 1.00 71.44 196 GLU A N 1
ATOM 1498 C CA . GLU A 1 196 ? 33.707 43.436 -23.224 1.00 71.44 196 GLU A CA 1
ATOM 1499 C C . GLU A 1 196 ? 33.942 43.916 -21.781 1.00 71.44 196 GLU A C 1
ATOM 1501 O O . GLU A 1 196 ? 34.337 45.058 -21.548 1.00 71.44 196 GLU A O 1
ATOM 1506 N N . ALA A 1 197 ? 33.779 43.021 -20.804 1.00 65.38 197 ALA A N 1
ATOM 1507 C CA . ALA A 1 197 ? 34.005 43.286 -19.384 1.00 65.38 197 ALA A CA 1
ATOM 1508 C C . ALA A 1 197 ? 35.476 43.156 -18.942 1.00 65.38 197 ALA A C 1
ATOM 1510 O O . ALA A 1 197 ? 35.773 43.299 -17.757 1.00 65.38 197 ALA A O 1
ATOM 1511 N N . LYS A 1 198 ? 36.408 42.893 -19.872 1.00 66.88 198 LYS A N 1
ATOM 1512 C CA . LYS A 1 198 ? 37.841 42.655 -19.605 1.00 66.88 198 LYS A CA 1
ATOM 1513 C C . LYS A 1 198 ? 38.115 41.456 -18.677 1.00 66.88 198 LYS A C 1
ATOM 1515 O O . LYS A 1 198 ? 39.141 41.432 -17.988 1.00 66.88 198 LYS A O 1
ATOM 1520 N N . VAL A 1 199 ? 37.255 40.433 -18.684 1.00 60.34 199 VAL A N 1
ATOM 1521 C CA . VAL A 1 199 ? 37.534 39.155 -18.005 1.00 60.34 199 VAL A CA 1
ATOM 1522 C C . VAL A 1 199 ? 38.709 38.471 -18.714 1.00 60.34 199 VAL A C 1
ATOM 1524 O O . VAL A 1 199 ? 38.696 38.310 -19.934 1.00 60.34 199 VAL A O 1
ATOM 1527 N N . LYS A 1 200 ? 39.767 38.111 -17.969 1.00 56.16 200 LYS A N 1
ATOM 1528 C CA . LYS A 1 200 ? 41.045 37.639 -18.547 1.00 56.16 200 LYS A CA 1
ATOM 1529 C C . LYS A 1 200 ? 40.884 36.377 -19.400 1.00 56.16 200 LYS A C 1
ATOM 1531 O O . LYS A 1 200 ? 41.566 36.254 -20.414 1.00 56.16 200 LYS A O 1
ATOM 1536 N N . GLU A 1 201 ? 39.968 35.489 -19.027 1.00 53.62 201 GLU A N 1
ATOM 1537 C CA . GLU A 1 201 ? 39.704 34.231 -19.734 1.00 53.62 201 GLU A CA 1
ATOM 1538 C C . GLU A 1 201 ? 38.866 34.370 -21.006 1.00 53.62 201 GLU A C 1
ATOM 1540 O O . GLU A 1 201 ? 38.936 33.513 -21.880 1.00 53.62 201 GLU A O 1
ATOM 1545 N N . ALA A 1 202 ? 38.159 35.485 -21.194 1.00 52.38 202 ALA A N 1
ATOM 1546 C CA . ALA A 1 202 ? 37.373 35.725 -22.404 1.00 52.38 202 ALA A CA 1
ATOM 1547 C C . ALA A 1 202 ? 38.223 36.151 -23.623 1.00 52.38 202 ALA A C 1
ATOM 1549 O O . ALA A 1 202 ? 37.699 36.348 -24.716 1.00 52.38 202 ALA A O 1
ATOM 1550 N N . LYS A 1 203 ? 39.551 36.279 -23.461 1.00 50.53 203 LYS A N 1
ATOM 1551 C CA . LYS A 1 203 ? 40.507 36.516 -24.562 1.00 50.53 203 LYS A CA 1
ATOM 1552 C C . LYS A 1 203 ? 40.884 35.252 -25.344 1.00 50.53 203 LYS A C 1
ATOM 1554 O O . LYS A 1 203 ? 41.658 35.348 -26.297 1.00 50.53 203 LYS A O 1
ATOM 1559 N N . VAL A 1 204 ? 40.390 34.078 -24.951 1.00 55.47 204 VAL A N 1
ATOM 1560 C CA . VAL A 1 204 ? 40.657 32.827 -25.668 1.00 55.47 204 VAL A CA 1
ATOM 1561 C C . VAL A 1 204 ? 39.953 32.880 -27.029 1.00 55.47 204 VAL A C 1
ATOM 1563 O O . VAL A 1 204 ? 38.728 32.943 -27.100 1.00 55.47 204 VAL A O 1
ATOM 1566 N N . LYS A 1 205 ? 40.722 32.853 -28.128 1.00 54.28 205 LYS A N 1
ATOM 1567 C CA . LYS A 1 205 ? 40.181 32.542 -29.460 1.00 54.28 205 LYS A CA 1
ATOM 1568 C C . LYS A 1 205 ? 39.667 31.104 -29.412 1.00 54.28 205 LYS A C 1
ATOM 1570 O O . LYS A 1 205 ? 40.458 30.170 -29.456 1.00 54.28 205 LYS A O 1
ATOM 1575 N N . LEU A 1 206 ? 38.359 30.939 -29.253 1.00 59.44 206 LEU A N 1
ATOM 1576 C CA . LEU A 1 206 ? 37.719 29.629 -29.254 1.00 59.44 206 LEU A CA 1
ATOM 1577 C C . LEU A 1 206 ? 37.637 29.117 -30.693 1.00 59.44 206 LEU A C 1
ATOM 1579 O O . LEU A 1 206 ? 36.875 29.651 -31.501 1.00 59.44 206 LEU A O 1
ATOM 1583 N N . GLU A 1 207 ? 38.394 28.070 -31.012 1.00 56.91 207 GLU A N 1
ATOM 1584 C CA . GLU A 1 207 ? 38.121 27.234 -32.183 1.00 56.91 207 GLU A CA 1
ATOM 1585 C C . GLU A 1 207 ? 36.853 26.412 -31.899 1.00 56.91 207 GLU A C 1
ATOM 1587 O O . GLU A 1 207 ? 36.891 25.283 -31.425 1.00 56.91 207 GLU A O 1
ATOM 1592 N N . LEU A 1 208 ? 35.689 27.031 -32.117 1.00 59.19 208 LEU A N 1
ATOM 1593 C CA . LEU A 1 208 ? 34.373 26.471 -31.771 1.00 59.19 208 LEU A CA 1
ATOM 1594 C C . LEU A 1 208 ? 34.039 25.182 -32.542 1.00 59.19 208 LEU A C 1
ATOM 1596 O O . LEU A 1 208 ? 33.189 24.405 -32.107 1.00 59.19 208 LEU A O 1
ATOM 1600 N N . GLU A 1 209 ? 34.678 24.936 -33.685 1.00 56.94 209 GLU A N 1
ATOM 1601 C CA . GLU A 1 209 ? 34.420 23.757 -34.520 1.00 56.94 209 GLU A CA 1
ATOM 1602 C C . GLU A 1 209 ? 35.012 22.471 -33.925 1.00 56.94 209 GLU A C 1
ATOM 1604 O O . GLU A 1 209 ? 34.355 21.434 -33.992 1.00 56.94 209 GLU A O 1
ATOM 1609 N N . SER A 1 210 ? 36.167 22.547 -33.255 1.00 58.84 210 SER A N 1
ATOM 1610 C CA . SER A 1 210 ? 36.874 21.408 -32.642 1.00 58.84 210 SER A CA 1
ATOM 1611 C C . SER A 1 210 ? 36.540 21.187 -31.159 1.00 58.84 210 SER A C 1
ATOM 1613 O O . SER A 1 210 ? 36.994 20.211 -30.562 1.00 58.84 210 SER A O 1
ATOM 1615 N N . LEU A 1 211 ? 35.743 22.076 -30.558 1.00 65.75 211 LEU A N 1
ATOM 1616 C CA . LEU A 1 211 ? 35.443 22.060 -29.129 1.00 65.75 211 LEU A CA 1
ATOM 1617 C C . LEU A 1 211 ? 34.397 20.990 -28.763 1.00 65.75 211 LEU A C 1
ATOM 1619 O O . LEU A 1 211 ? 33.265 21.025 -29.259 1.00 65.75 211 LEU A O 1
ATOM 1623 N N . GLY A 1 212 ? 34.757 20.082 -27.850 1.00 65.88 212 GLY A N 1
ATOM 1624 C CA . GLY A 1 212 ? 33.828 19.108 -27.261 1.00 65.88 212 GLY A CA 1
ATOM 1625 C C . GLY A 1 212 ? 32.909 19.728 -26.199 1.00 65.88 212 GLY A C 1
ATOM 1626 O O . GLY A 1 212 ? 33.232 20.765 -25.613 1.00 65.88 212 GLY A O 1
ATOM 1627 N N . VAL A 1 213 ? 31.780 19.076 -25.899 1.00 65.00 213 VAL A N 1
ATOM 1628 C CA . VAL A 1 213 ? 30.770 19.576 -24.938 1.00 65.00 213 VAL A CA 1
ATOM 1629 C C . VAL A 1 213 ? 31.366 19.772 -23.539 1.00 65.00 213 VAL A C 1
ATOM 1631 O O . VAL A 1 213 ? 31.165 20.810 -22.910 1.00 65.00 213 VAL A O 1
ATOM 1634 N N . MET A 1 214 ? 32.173 18.812 -23.075 1.00 64.50 214 MET A N 1
ATOM 1635 C CA . MET A 1 214 ? 32.845 18.878 -21.769 1.00 64.50 214 MET A CA 1
ATOM 1636 C C . MET A 1 214 ? 33.867 20.017 -21.681 1.00 64.50 214 MET A C 1
ATOM 1638 O O . MET A 1 214 ? 33.985 20.667 -20.645 1.00 64.50 214 MET A O 1
ATOM 1642 N N . GLN A 1 215 ? 34.586 20.291 -22.772 1.00 68.38 215 GLN A N 1
ATOM 1643 C CA . GLN A 1 215 ? 35.527 21.412 -22.840 1.00 68.38 215 GLN A CA 1
ATOM 1644 C C . GLN A 1 215 ? 34.775 22.749 -22.848 1.00 68.38 215 GLN A C 1
ATOM 1646 O O . GLN A 1 215 ? 35.182 23.686 -22.167 1.00 68.38 215 GLN A O 1
ATOM 1651 N N . GLY A 1 216 ? 33.642 22.821 -23.556 1.00 67.38 216 GLY A N 1
ATOM 1652 C CA . GLY A 1 216 ? 32.741 23.975 -23.532 1.00 67.38 216 GLY A CA 1
ATOM 1653 C C . GLY A 1 216 ? 32.214 24.291 -22.132 1.00 67.38 216 GLY A C 1
ATOM 1654 O O . GLY A 1 216 ? 32.265 25.445 -21.707 1.00 67.38 216 GLY A O 1
ATOM 1655 N N . LEU A 1 217 ? 31.786 23.265 -21.388 1.00 67.75 217 LEU A N 1
ATOM 1656 C CA . LEU A 1 217 ? 31.315 23.406 -20.008 1.00 67.75 217 LEU A CA 1
ATOM 1657 C C . LEU A 1 217 ? 32.424 23.898 -19.067 1.00 67.75 217 LEU A C 1
ATOM 1659 O O . LEU A 1 217 ? 32.207 24.836 -18.305 1.00 67.75 217 LEU A O 1
ATOM 1663 N N . GLN A 1 218 ? 33.630 23.331 -19.164 1.00 73.62 218 GLN A N 1
ATOM 1664 C CA . GLN A 1 218 ? 34.780 23.771 -18.365 1.00 73.62 218 GLN A CA 1
ATOM 1665 C C . GLN A 1 218 ? 35.126 25.242 -18.615 1.00 73.62 218 GLN A C 1
ATOM 1667 O O . GLN A 1 218 ? 35.426 25.972 -17.674 1.00 73.62 218 GLN A O 1
ATOM 1672 N N . ILE A 1 219 ? 35.067 25.693 -19.871 1.00 72.00 219 ILE A N 1
ATOM 1673 C CA . ILE A 1 219 ? 35.310 27.095 -20.228 1.00 72.00 219 ILE A CA 1
ATOM 1674 C C . ILE A 1 219 ? 34.226 28.000 -19.632 1.00 72.00 219 ILE A C 1
ATOM 1676 O O . ILE A 1 219 ? 34.551 29.062 -19.101 1.00 72.00 219 ILE A O 1
ATOM 1680 N N . ALA A 1 220 ? 32.960 27.575 -19.666 1.00 68.25 220 ALA A N 1
ATOM 1681 C CA . ALA A 1 220 ? 31.859 28.317 -19.060 1.00 68.25 220 ALA A CA 1
ATOM 1682 C C . ALA A 1 220 ? 31.978 28.414 -17.529 1.00 68.25 220 ALA A C 1
ATOM 1684 O O . ALA A 1 220 ? 31.847 29.506 -16.974 1.00 68.25 220 ALA A O 1
ATOM 1685 N N . GLU A 1 221 ? 32.308 27.314 -16.847 1.00 76.00 221 GLU A N 1
ATOM 1686 C CA . GLU A 1 221 ? 32.533 27.289 -15.395 1.00 76.00 221 GLU A CA 1
ATOM 1687 C C . GLU A 1 221 ? 33.681 28.201 -14.968 1.00 76.00 221 GLU A C 1
ATOM 1689 O O . GLU A 1 221 ? 33.566 28.944 -13.988 1.00 76.00 221 GLU A O 1
ATOM 1694 N N . LYS A 1 222 ? 34.793 28.148 -15.701 1.00 74.81 222 LYS A N 1
ATOM 1695 C CA . LYS A 1 222 ? 35.990 28.928 -15.395 1.00 74.81 222 LYS A CA 1
ATOM 1696 C C . LYS A 1 222 ? 35.739 30.424 -15.591 1.00 74.81 222 LYS A C 1
ATOM 1698 O O . LYS A 1 222 ? 35.935 31.195 -14.653 1.00 74.81 222 LYS A O 1
ATOM 1703 N N . ALA A 1 223 ? 35.141 30.801 -16.727 1.00 68.50 223 ALA A N 1
ATOM 1704 C CA . ALA A 1 223 ? 34.761 32.181 -17.015 1.00 68.50 223 ALA A CA 1
ATOM 1705 C C . ALA A 1 223 ? 33.758 32.737 -15.988 1.00 68.50 223 ALA A C 1
ATOM 1707 O O . ALA A 1 223 ? 33.880 33.893 -15.576 1.00 68.50 223 ALA A O 1
ATOM 1708 N N . SER A 1 224 ? 32.800 31.917 -15.536 1.00 69.88 224 SER A N 1
ATOM 1709 C CA . SER A 1 224 ? 31.842 32.282 -14.483 1.00 69.88 224 SER A CA 1
ATOM 1710 C C . SER A 1 224 ? 32.533 32.536 -13.139 1.00 69.88 224 SER A C 1
ATOM 1712 O O . SER A 1 224 ? 32.299 33.572 -12.518 1.00 69.88 224 SER A O 1
ATOM 1714 N N . LYS A 1 225 ? 33.428 31.638 -12.701 1.00 75.94 225 LYS A N 1
ATOM 1715 C CA . LYS A 1 225 ? 34.190 31.796 -11.447 1.00 75.94 225 LYS A CA 1
ATOM 1716 C C . LYS A 1 225 ? 35.104 33.021 -11.479 1.00 75.94 225 LYS A C 1
ATOM 1718 O O . LYS A 1 225 ? 35.187 33.758 -10.496 1.00 75.94 225 LYS A O 1
ATOM 1723 N N . ASP A 1 226 ? 35.767 33.266 -12.604 1.00 71.19 226 ASP A N 1
ATOM 1724 C CA . ASP A 1 226 ? 36.616 34.443 -12.799 1.00 71.19 226 ASP A CA 1
ATOM 1725 C C . ASP A 1 226 ? 35.811 35.748 -12.710 1.00 71.19 226 ASP A C 1
ATOM 1727 O O . ASP A 1 226 ? 36.261 36.727 -12.108 1.00 71.19 226 ASP A O 1
ATOM 1731 N N . TRP A 1 227 ? 34.597 35.760 -13.263 1.00 66.50 227 TRP A N 1
ATOM 1732 C CA . TRP A 1 227 ? 33.674 36.888 -13.168 1.00 66.50 227 TRP A CA 1
ATOM 1733 C C . TRP A 1 227 ? 33.180 37.137 -11.739 1.00 66.50 227 TRP A C 1
ATOM 1735 O O . TRP A 1 227 ? 33.210 38.279 -11.274 1.00 66.50 227 TRP A O 1
ATOM 1745 N N . GLU A 1 228 ? 32.811 36.089 -11.001 1.00 69.25 228 GLU A N 1
ATOM 1746 C CA . GLU A 1 228 ? 32.440 36.189 -9.583 1.00 69.25 228 GLU A CA 1
ATOM 1747 C C . GLU A 1 228 ? 33.583 36.764 -8.733 1.00 69.25 228 GLU A C 1
ATOM 1749 O O . GLU A 1 228 ? 33.368 37.647 -7.899 1.00 69.25 228 GLU A O 1
ATOM 1754 N N . GLN A 1 229 ? 34.824 36.339 -8.989 1.00 71.31 229 GLN A N 1
ATOM 1755 C CA . GLN A 1 229 ? 36.005 36.875 -8.308 1.00 71.31 229 GLN A CA 1
ATOM 1756 C C . GLN A 1 229 ? 36.294 38.339 -8.663 1.00 71.31 229 GLN A C 1
ATOM 1758 O O . GLN A 1 229 ? 36.787 39.089 -7.816 1.00 71.31 229 GLN A O 1
ATOM 1763 N N . GLN A 1 230 ? 36.023 38.764 -9.901 1.00 67.75 230 GLN A N 1
ATOM 1764 C CA . GLN A 1 230 ? 36.155 40.167 -10.301 1.00 67.75 230 GLN A CA 1
ATOM 1765 C C . GLN A 1 230 ? 35.081 41.045 -9.652 1.00 67.75 230 GLN A C 1
ATOM 1767 O O . GLN A 1 230 ? 35.412 42.121 -9.154 1.00 67.75 230 GLN A O 1
ATOM 1772 N N . LEU A 1 231 ? 33.835 40.568 -9.580 1.00 63.47 231 LEU A N 1
ATOM 1773 C CA . LEU A 1 231 ? 32.748 41.231 -8.857 1.00 63.47 231 LEU A CA 1
ATOM 1774 C C . LEU A 1 231 ? 33.067 41.384 -7.364 1.00 63.47 231 LEU A C 1
ATOM 1776 O O . LEU A 1 231 ? 32.884 42.465 -6.814 1.00 63.47 231 LEU A O 1
ATOM 1780 N N . ALA A 1 232 ? 33.610 40.344 -6.724 1.00 64.44 232 ALA A N 1
ATOM 1781 C CA . ALA A 1 232 ? 33.998 40.389 -5.312 1.00 64.44 232 ALA A CA 1
ATOM 1782 C C . ALA A 1 232 ? 35.122 41.405 -5.019 1.00 64.44 232 ALA A C 1
ATOM 1784 O O . ALA A 1 232 ? 35.225 41.913 -3.904 1.00 64.44 232 ALA A O 1
ATOM 1785 N N . LYS A 1 233 ? 35.969 41.712 -6.012 1.00 64.81 233 LYS A N 1
ATOM 1786 C CA . LYS A 1 233 ? 37.087 42.666 -5.890 1.00 64.81 233 LYS A CA 1
ATOM 1787 C C . LYS A 1 233 ? 36.719 44.098 -6.292 1.00 64.81 233 LYS A C 1
ATOM 1789 O O . LYS A 1 233 ? 37.412 45.031 -5.895 1.00 64.81 233 LYS A O 1
ATOM 1794 N N . ALA A 1 234 ? 35.665 44.288 -7.081 1.00 59.28 234 ALA A N 1
ATOM 1795 C CA . ALA A 1 234 ? 35.259 45.578 -7.627 1.00 59.28 234 ALA A CA 1
ATOM 1796 C C . ALA A 1 234 ? 33.954 46.052 -6.973 1.00 59.28 234 ALA A C 1
ATOM 1798 O O . ALA A 1 234 ? 32.897 46.003 -7.594 1.00 59.28 234 ALA A O 1
ATOM 1799 N N . ALA A 1 235 ? 34.032 46.531 -5.729 1.00 50.78 235 ALA A N 1
ATOM 1800 C CA . ALA A 1 235 ? 32.852 46.892 -4.939 1.00 50.78 235 ALA A CA 1
ATOM 1801 C C . ALA A 1 235 ? 31.954 47.992 -5.554 1.00 50.78 235 ALA A C 1
ATOM 1803 O O . ALA A 1 235 ? 30.803 48.060 -5.161 1.00 50.78 235 ALA A O 1
ATOM 1804 N N . ASP A 1 236 ? 32.416 48.804 -6.522 1.00 52.06 236 ASP A N 1
ATOM 1805 C CA . ASP A 1 236 ? 31.580 49.870 -7.129 1.00 52.06 236 ASP A CA 1
ATOM 1806 C C . ASP A 1 236 ? 32.002 50.345 -8.546 1.00 52.06 236 ASP A C 1
ATOM 1808 O O . ASP A 1 236 ? 31.570 51.394 -9.024 1.00 52.06 236 ASP A O 1
ATOM 1812 N N . LYS A 1 237 ? 32.871 49.619 -9.269 1.00 53.44 237 LYS A N 1
ATOM 1813 C CA . LYS A 1 237 ? 33.410 50.083 -10.576 1.00 53.44 237 LYS A CA 1
ATOM 1814 C C . LYS A 1 237 ? 33.472 49.001 -11.655 1.00 53.44 237 LYS A C 1
ATOM 1816 O O . LYS A 1 237 ? 34.486 48.847 -12.334 1.00 53.44 237 LYS A O 1
ATOM 1821 N N . VAL A 1 238 ? 32.389 48.253 -11.841 1.00 54.97 238 VAL A N 1
ATOM 1822 C CA . VAL A 1 238 ? 32.266 47.324 -12.975 1.00 54.97 238 VAL A CA 1
ATOM 1823 C C . VAL A 1 238 ? 31.527 48.015 -14.123 1.00 54.97 238 VAL A C 1
ATOM 1825 O O . VAL A 1 238 ? 30.414 48.511 -13.951 1.00 54.97 238 VAL A O 1
ATOM 1828 N N . SER A 1 239 ? 32.148 48.072 -15.305 1.00 50.59 239 SER A N 1
ATOM 1829 C CA . SER A 1 239 ? 31.560 48.679 -16.505 1.00 50.59 239 SER A CA 1
ATOM 1830 C C . SER A 1 239 ? 30.249 47.974 -16.890 1.00 50.59 239 SER A C 1
ATOM 1832 O O . SER A 1 239 ? 30.260 46.804 -17.289 1.00 50.59 239 SER A O 1
ATOM 1834 N N . GLY A 1 240 ? 29.126 48.689 -16.752 1.00 55.69 240 GLY A N 1
ATOM 1835 C CA . GLY A 1 240 ? 27.777 48.231 -17.116 1.00 55.69 240 GLY A CA 1
ATOM 1836 C C . GLY A 1 240 ? 26.764 48.106 -15.965 1.00 55.69 240 GLY A C 1
ATOM 1837 O O . GLY A 1 240 ? 25.624 47.735 -16.226 1.00 55.69 240 GLY A O 1
ATOM 1838 N N . GLY A 1 241 ? 27.135 48.405 -14.712 1.00 61.12 241 GLY A N 1
ATOM 1839 C CA . GLY A 1 241 ? 26.190 48.458 -13.583 1.00 61.12 241 GLY A CA 1
ATOM 1840 C C . GLY A 1 241 ? 25.435 47.145 -13.291 1.00 61.12 241 GLY A C 1
ATOM 1841 O O . GLY A 1 241 ? 25.857 46.056 -13.691 1.00 61.12 241 GLY A O 1
ATOM 1842 N N . ALA A 1 242 ? 24.302 47.249 -12.581 1.00 62.56 242 ALA A N 1
ATOM 1843 C CA . ALA A 1 242 ? 23.442 46.113 -12.218 1.00 62.56 242 ALA A CA 1
ATOM 1844 C C . ALA A 1 242 ? 22.840 45.388 -13.441 1.00 62.56 242 ALA A C 1
ATOM 1846 O O . ALA A 1 242 ? 22.647 44.172 -13.403 1.00 62.56 242 ALA A O 1
ATOM 1847 N N . GLU A 1 243 ? 22.593 46.106 -14.541 1.00 64.94 243 GLU A N 1
ATOM 1848 C CA . GLU A 1 243 ? 22.056 45.547 -15.789 1.00 64.94 243 GLU A CA 1
ATOM 1849 C C . GLU A 1 243 ? 23.074 44.666 -16.520 1.00 64.94 243 GLU A C 1
ATOM 1851 O O . GLU A 1 243 ? 22.745 43.551 -16.924 1.00 64.94 243 GLU A O 1
ATOM 1856 N N . GLY A 1 244 ? 24.338 45.097 -16.607 1.00 71.06 244 GLY A N 1
ATOM 1857 C CA . GLY A 1 244 ? 25.413 44.290 -17.185 1.00 71.06 244 GLY A CA 1
ATOM 1858 C C . GLY A 1 244 ? 25.698 43.016 -16.382 1.00 71.06 244 GLY A C 1
ATOM 1859 O O . GLY A 1 244 ? 26.047 41.987 -16.961 1.00 71.06 244 GLY A O 1
ATOM 1860 N N . LYS A 1 245 ? 25.515 43.048 -15.054 1.00 71.75 245 LYS A N 1
ATOM 1861 C CA . LYS A 1 245 ? 25.546 41.837 -14.217 1.00 71.75 245 LYS A CA 1
ATOM 1862 C C . LYS A 1 245 ? 24.392 40.896 -14.578 1.00 71.75 245 LYS A C 1
ATOM 1864 O O . LYS A 1 245 ? 24.634 39.734 -14.883 1.00 71.75 245 LYS A O 1
ATOM 1869 N N . LYS A 1 246 ? 23.162 41.414 -14.642 1.00 76.44 246 LYS A N 1
ATOM 1870 C CA . LYS A 1 246 ? 21.959 40.642 -15.000 1.00 76.44 246 LYS A CA 1
ATOM 1871 C C . LYS A 1 246 ? 22.081 39.970 -16.375 1.00 76.44 246 LYS A C 1
ATOM 1873 O O . LYS A 1 246 ? 21.703 38.811 -16.521 1.00 76.44 246 LYS A O 1
ATOM 1878 N N . ALA A 1 247 ? 22.638 40.670 -17.366 1.00 78.56 247 ALA A N 1
ATOM 1879 C CA . ALA A 1 247 ? 22.855 40.145 -18.714 1.00 78.56 247 ALA A CA 1
ATOM 1880 C C . ALA A 1 247 ? 23.891 39.006 -18.753 1.00 78.56 247 ALA A C 1
ATOM 1882 O O . ALA A 1 247 ? 23.665 37.994 -19.417 1.00 78.56 247 ALA A O 1
ATOM 1883 N N . ARG A 1 248 ? 25.000 39.131 -18.011 1.00 76.44 248 ARG A N 1
ATOM 1884 C CA . ARG A 1 248 ? 26.040 38.091 -17.925 1.00 76.44 248 ARG A CA 1
ATOM 1885 C C . ARG A 1 248 ? 25.566 36.869 -17.147 1.00 76.44 248 ARG A C 1
ATOM 1887 O O . ARG A 1 248 ? 25.750 35.755 -17.625 1.00 76.44 248 ARG A O 1
ATOM 1894 N N . ASP A 1 249 ? 24.872 37.073 -16.030 1.00 76.06 249 ASP A N 1
ATOM 1895 C CA . ASP A 1 249 ? 24.265 35.985 -15.257 1.00 76.06 249 ASP A CA 1
ATOM 1896 C C . ASP A 1 249 ? 23.220 35.232 -16.106 1.00 76.06 249 ASP A C 1
ATOM 1898 O O . ASP A 1 249 ? 23.155 34.003 -16.070 1.00 76.06 249 ASP A O 1
ATOM 1902 N N . LYS A 1 250 ? 22.440 35.948 -16.934 1.00 82.50 250 LYS A N 1
ATOM 1903 C CA . LYS A 1 250 ? 21.513 35.341 -17.905 1.00 82.50 250 LYS A CA 1
ATOM 1904 C C . LYS A 1 250 ? 22.252 34.535 -18.978 1.00 82.50 250 LYS A C 1
ATOM 1906 O O . LYS A 1 250 ? 21.833 33.420 -19.266 1.00 82.50 250 LYS A O 1
ATOM 1911 N N . ALA A 1 251 ? 23.343 35.058 -19.541 1.00 80.44 251 ALA A N 1
ATOM 1912 C CA . ALA A 1 251 ? 24.135 34.358 -20.556 1.00 80.44 251 ALA A CA 1
ATOM 1913 C C . ALA A 1 251 ? 24.776 33.070 -20.010 1.00 80.44 251 ALA A C 1
ATOM 1915 O O . ALA A 1 251 ? 24.700 32.028 -20.654 1.00 80.44 251 ALA A O 1
ATOM 1916 N N . VAL A 1 252 ? 25.332 33.118 -18.796 1.00 75.94 252 VAL A N 1
ATOM 1917 C CA . VAL A 1 252 ? 25.877 31.941 -18.103 1.00 75.94 252 VAL A CA 1
ATOM 1918 C C . VAL A 1 252 ? 24.790 30.890 -17.887 1.00 75.94 252 VAL A C 1
ATOM 1920 O O . VAL A 1 252 ? 24.969 29.730 -18.255 1.00 75.94 252 VAL A O 1
ATOM 1923 N N . ARG A 1 253 ? 23.627 31.291 -17.352 1.00 78.94 253 ARG A N 1
ATOM 1924 C CA . ARG A 1 253 ? 22.482 30.382 -17.179 1.00 78.94 253 ARG A CA 1
ATOM 1925 C C . ARG A 1 253 ? 22.035 29.770 -18.503 1.00 78.94 253 ARG A C 1
ATOM 1927 O O . ARG A 1 253 ? 21.794 28.570 -18.543 1.00 78.94 253 ARG A O 1
ATOM 1934 N N . GLN A 1 254 ? 21.964 30.559 -19.575 1.00 82.12 254 GLN A N 1
ATOM 1935 C CA . GLN A 1 254 ? 21.565 30.072 -20.895 1.00 82.12 254 GLN A CA 1
ATOM 1936 C C . GLN A 1 254 ? 22.521 28.992 -21.416 1.00 82.12 254 GLN A C 1
ATOM 1938 O O . GLN A 1 254 ? 22.059 27.962 -21.896 1.00 82.12 254 GLN A O 1
ATOM 1943 N N . VAL A 1 255 ? 23.837 29.179 -21.259 1.00 79.12 255 VAL A N 1
ATOM 1944 C CA . VAL A 1 255 ? 24.841 28.173 -21.643 1.00 79.12 255 VAL A CA 1
ATOM 1945 C C . VAL A 1 255 ? 24.661 26.879 -20.847 1.00 79.12 255 VAL A C 1
ATOM 1947 O O . VAL A 1 255 ? 24.624 25.806 -21.447 1.00 79.12 255 VAL A O 1
ATOM 1950 N N . TYR A 1 256 ? 24.490 26.957 -19.523 1.00 76.56 256 TYR A N 1
ATOM 1951 C CA . TYR A 1 256 ? 24.240 25.765 -18.703 1.00 76.56 256 TYR A CA 1
ATOM 1952 C C . TYR A 1 256 ? 22.944 25.048 -19.087 1.00 76.56 256 TYR A C 1
ATOM 1954 O O . TYR A 1 256 ? 22.934 23.822 -19.162 1.00 76.56 256 TYR A O 1
ATOM 1962 N N . VAL A 1 257 ? 21.868 25.790 -19.371 1.00 78.94 257 VAL A N 1
ATOM 1963 C CA . VAL A 1 257 ? 20.589 25.215 -19.815 1.00 78.94 257 VAL A CA 1
ATOM 1964 C C . VAL A 1 257 ? 20.761 24.492 -21.149 1.00 78.94 257 VAL A C 1
ATOM 1966 O O . VAL A 1 257 ? 20.385 23.327 -21.256 1.00 78.94 257 VAL A O 1
ATOM 1969 N N . THR A 1 258 ? 21.368 25.133 -22.151 1.00 78.44 258 THR A N 1
ATOM 1970 C CA . THR A 1 258 ? 21.539 24.527 -23.478 1.00 78.44 258 THR A CA 1
ATOM 1971 C C . THR A 1 258 ? 22.493 23.321 -23.434 1.00 78.44 258 THR A C 1
ATOM 1973 O O . THR A 1 258 ? 22.231 22.319 -24.099 1.00 78.44 258 THR A O 1
ATOM 1976 N N . ILE A 1 259 ? 23.564 23.358 -22.626 1.00 78.25 259 ILE A N 1
ATOM 1977 C CA . ILE A 1 259 ? 24.458 22.200 -22.420 1.00 78.25 259 ILE A CA 1
ATOM 1978 C C . ILE A 1 259 ? 23.735 21.063 -21.683 1.00 78.25 259 ILE A C 1
ATOM 1980 O O . ILE A 1 259 ? 23.869 19.908 -22.081 1.00 78.25 259 ILE A O 1
ATOM 1984 N N . GLY A 1 260 ? 22.949 21.369 -20.649 1.00 77.19 260 GLY A N 1
ATOM 1985 C CA . GLY A 1 260 ? 22.164 20.367 -19.924 1.00 77.19 260 GLY A CA 1
ATOM 1986 C C . GLY A 1 260 ? 21.151 19.667 -20.832 1.00 77.19 260 GLY A C 1
ATOM 1987 O O . GLY A 1 260 ? 21.111 18.440 -20.876 1.00 77.19 260 GLY A O 1
ATOM 1988 N N . GLN A 1 261 ? 20.409 20.436 -21.638 1.00 80.50 261 GLN A N 1
ATOM 1989 C CA . GLN A 1 261 ? 19.484 19.904 -22.647 1.00 80.50 261 GLN A CA 1
ATOM 1990 C C . GLN A 1 261 ? 20.199 19.022 -23.676 1.00 80.50 261 GLN A C 1
ATOM 1992 O O . GLN A 1 261 ? 19.708 17.952 -24.030 1.00 80.50 261 GLN A O 1
ATOM 1997 N N . LEU A 1 262 ? 21.374 19.451 -24.144 1.00 81.62 262 LEU A N 1
ATOM 1998 C CA . LEU A 1 262 ? 22.194 18.678 -25.071 1.00 81.62 262 LEU A CA 1
ATOM 1999 C C . LEU A 1 262 ? 22.603 17.330 -24.470 1.00 81.62 262 LEU A C 1
ATOM 2001 O O . LEU A 1 262 ? 22.389 16.298 -25.101 1.00 81.62 262 LEU A O 1
ATOM 2005 N N . GLN A 1 263 ? 23.164 17.336 -23.258 1.00 79.81 263 GLN A N 1
ATOM 2006 C CA . GLN A 1 263 ? 23.601 16.125 -22.563 1.00 79.81 263 GLN A CA 1
ATOM 2007 C C . GLN A 1 263 ? 22.432 15.176 -22.284 1.00 79.81 263 GLN A C 1
ATOM 2009 O O . GLN A 1 263 ? 22.573 13.966 -22.464 1.00 79.81 263 GLN A O 1
ATOM 2014 N N . GLU A 1 264 ? 21.273 15.708 -21.892 1.00 80.06 264 GLU A N 1
ATOM 2015 C CA . GLU A 1 264 ? 20.064 14.922 -21.656 1.00 80.06 264 GLU A CA 1
ATOM 2016 C C . GLU A 1 264 ? 19.576 14.245 -22.944 1.00 80.06 264 GLU A C 1
ATOM 2018 O O . GLU A 1 264 ? 19.442 13.021 -22.982 1.00 80.06 264 GLU A O 1
ATOM 2023 N N . VAL A 1 265 ? 19.373 15.002 -24.029 1.00 81.38 265 VAL A N 1
ATOM 2024 C CA . VAL A 1 265 ? 18.926 14.452 -25.323 1.00 81.38 265 VAL A CA 1
ATOM 2025 C C . VAL A 1 265 ? 19.928 13.432 -25.863 1.00 81.38 265 VAL A C 1
ATOM 2027 O O . VAL A 1 265 ? 19.537 12.358 -26.325 1.00 81.38 265 VAL A O 1
ATOM 2030 N N . GLN A 1 266 ? 21.221 13.737 -25.761 1.00 82.25 266 GLN A N 1
ATOM 2031 C CA . GLN A 1 266 ? 22.300 12.856 -26.185 1.00 82.25 266 GLN A CA 1
ATOM 2032 C C . GLN A 1 266 ? 22.303 11.533 -25.413 1.00 82.25 266 GLN A C 1
ATOM 2034 O O . GLN A 1 266 ? 22.387 10.465 -26.024 1.00 82.25 266 GLN A O 1
ATOM 2039 N N . THR A 1 267 ? 22.182 11.595 -24.088 1.00 83.12 267 THR A N 1
ATOM 2040 C CA . THR A 1 267 ? 22.165 10.412 -23.220 1.00 83.12 267 THR A CA 1
ATOM 2041 C C . THR A 1 267 ? 20.914 9.573 -23.463 1.00 83.12 267 THR A C 1
ATOM 2043 O O . THR A 1 267 ? 21.022 8.354 -23.594 1.00 83.12 267 THR A O 1
ATOM 2046 N N . ASN A 1 268 ? 19.746 10.205 -23.606 1.00 84.75 268 ASN A N 1
ATOM 2047 C CA . ASN A 1 268 ? 18.483 9.518 -23.882 1.00 84.75 268 ASN A CA 1
ATOM 2048 C C . ASN A 1 268 ? 18.533 8.769 -25.222 1.00 84.75 268 ASN A C 1
ATOM 2050 O O . ASN A 1 268 ? 18.253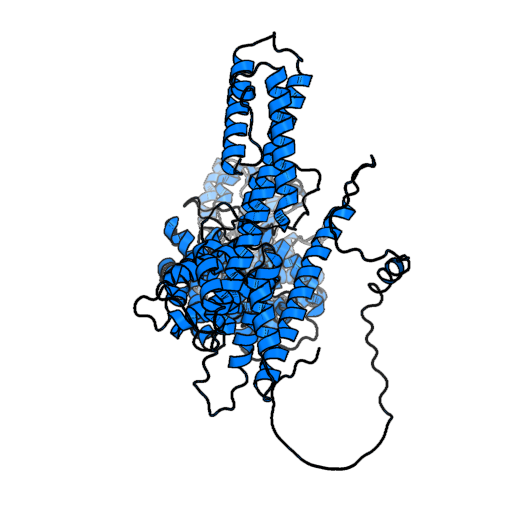 7.571 -25.275 1.00 84.75 268 ASN A O 1
ATOM 2054 N N . LEU A 1 269 ? 18.958 9.445 -26.298 1.00 86.81 269 LEU A N 1
ATOM 2055 C CA . LEU A 1 269 ? 19.060 8.829 -27.622 1.00 86.81 269 LEU A CA 1
ATOM 2056 C C . LEU A 1 269 ? 20.073 7.681 -27.621 1.00 86.81 269 LEU A C 1
ATOM 2058 O O . LEU A 1 269 ? 19.791 6.604 -28.147 1.00 86.81 269 LEU A O 1
ATOM 2062 N N . HIS A 1 270 ? 21.238 7.881 -26.999 1.00 88.81 270 HIS A N 1
ATOM 2063 C CA . HIS A 1 270 ? 22.262 6.845 -26.939 1.00 88.81 270 HIS A CA 1
ATOM 2064 C C . HIS A 1 270 ? 21.814 5.616 -26.144 1.00 88.81 270 HIS A C 1
ATOM 2066 O O . HIS A 1 270 ? 21.983 4.492 -26.613 1.00 88.81 270 HIS A O 1
ATOM 2072 N N . THR A 1 271 ? 21.195 5.831 -24.983 1.00 90.38 271 THR A N 1
ATOM 2073 C CA . THR A 1 271 ? 20.645 4.767 -24.134 1.00 90.38 271 THR A CA 1
ATOM 2074 C C . THR A 1 271 ? 19.631 3.925 -24.907 1.00 90.38 271 THR A C 1
ATOM 2076 O O . THR A 1 271 ? 19.694 2.694 -24.894 1.00 90.38 271 THR A O 1
ATOM 2079 N N . SER A 1 272 ? 18.742 4.584 -25.651 1.00 91.06 272 SER A N 1
ATOM 2080 C CA . SER A 1 272 ? 17.713 3.908 -26.436 1.00 91.06 272 SER A CA 1
ATOM 2081 C C . SER A 1 272 ? 18.286 3.094 -27.604 1.00 91.06 272 SER A C 1
ATOM 2083 O O . SER A 1 272 ? 17.872 1.959 -27.843 1.00 91.06 272 SER A O 1
ATOM 2085 N N . VAL A 1 273 ? 19.292 3.633 -28.305 1.00 91.94 273 VAL A N 1
ATOM 2086 C CA . VAL A 1 273 ? 20.007 2.927 -29.384 1.00 91.94 273 VAL A CA 1
ATOM 2087 C C . VAL A 1 273 ? 20.755 1.708 -28.851 1.00 91.94 273 VAL A C 1
ATOM 2089 O O . VAL A 1 273 ? 20.640 0.620 -29.413 1.00 91.94 273 VAL A O 1
ATOM 2092 N N . LEU A 1 274 ? 21.513 1.865 -27.764 1.00 92.62 274 LEU A N 1
ATOM 2093 C CA . LEU A 1 274 ? 22.272 0.765 -27.180 1.00 92.62 274 LEU A CA 1
ATOM 2094 C C . LEU A 1 274 ? 21.365 -0.344 -26.654 1.00 92.62 274 LEU A C 1
ATOM 2096 O O . LEU A 1 274 ? 21.677 -1.516 -26.856 1.00 92.62 274 LEU A O 1
ATOM 2100 N N . SER A 1 275 ? 20.248 -0.002 -26.006 1.00 94.44 275 SER A N 1
ATOM 2101 C CA . SER A 1 275 ? 19.286 -1.005 -25.542 1.00 94.44 275 SER A CA 1
ATOM 2102 C C . SER A 1 275 ? 18.650 -1.765 -26.706 1.00 94.44 275 SER A C 1
ATOM 2104 O O . SER A 1 275 ? 18.536 -2.990 -26.647 1.00 94.44 275 SER A O 1
ATOM 2106 N N . ALA A 1 276 ? 18.313 -1.077 -27.803 1.00 94.75 276 ALA A N 1
ATOM 2107 C CA . ALA A 1 276 ? 17.825 -1.711 -29.028 1.00 94.75 276 ALA A CA 1
ATOM 2108 C C . ALA A 1 276 ? 18.857 -2.695 -29.612 1.00 94.75 276 ALA A C 1
ATOM 2110 O O . ALA A 1 276 ? 18.532 -3.847 -29.889 1.00 94.75 276 ALA A O 1
ATOM 2111 N N . VAL A 1 277 ? 20.123 -2.279 -29.729 1.00 93.31 277 VAL A N 1
ATOM 2112 C CA . VAL A 1 277 ? 21.227 -3.134 -30.207 1.00 93.31 277 VAL A CA 1
ATOM 2113 C C . VAL A 1 277 ? 21.458 -4.332 -29.278 1.00 93.31 277 VAL A C 1
ATOM 2115 O O . VAL A 1 277 ? 21.601 -5.461 -29.743 1.00 93.31 277 VAL A O 1
ATOM 2118 N N . ALA A 1 278 ? 21.460 -4.116 -27.963 1.00 94.00 278 ALA A N 1
ATOM 2119 C CA . ALA A 1 278 ? 21.601 -5.179 -26.972 1.00 94.00 278 ALA A CA 1
ATOM 2120 C C . ALA A 1 278 ? 20.435 -6.182 -27.035 1.00 94.00 278 ALA A C 1
ATOM 2122 O O . ALA A 1 278 ? 20.657 -7.391 -26.954 1.00 94.00 278 ALA A O 1
ATOM 2123 N N . SER A 1 279 ? 19.209 -5.692 -27.243 1.00 93.81 279 SER A N 1
ATOM 2124 C CA . SER A 1 279 ? 17.998 -6.510 -27.376 1.00 93.81 279 SER A CA 1
ATOM 2125 C C . SER A 1 279 ? 18.061 -7.453 -28.578 1.00 93.81 279 SER A C 1
ATOM 2127 O O . SER A 1 279 ? 17.636 -8.599 -28.463 1.00 93.81 279 SER A O 1
ATOM 2129 N N . VAL A 1 280 ? 18.677 -7.034 -29.693 1.00 93.19 280 VAL A N 1
ATOM 2130 C CA . VAL A 1 280 ? 18.930 -7.915 -30.849 1.00 93.19 280 VAL A CA 1
ATOM 2131 C C . VAL A 1 280 ? 19.754 -9.137 -30.452 1.00 93.19 280 VAL A C 1
ATOM 2133 O O . VAL A 1 280 ? 19.388 -10.258 -30.798 1.00 93.19 280 VAL A O 1
ATOM 2136 N N . LEU A 1 281 ? 20.860 -8.948 -29.724 1.00 90.94 281 LEU A N 1
ATOM 2137 C CA . LEU A 1 281 ? 21.740 -10.058 -29.336 1.00 90.94 281 LEU A CA 1
ATOM 2138 C C . LEU A 1 281 ? 21.041 -11.042 -28.395 1.00 90.94 281 LEU A C 1
ATOM 2140 O O . LEU A 1 281 ? 21.258 -12.252 -28.486 1.00 90.94 281 LEU A O 1
ATOM 2144 N N . VAL A 1 282 ? 20.175 -10.525 -27.521 1.00 91.50 282 VAL A N 1
ATOM 2145 C CA . VAL A 1 282 ? 19.328 -11.352 -26.659 1.00 91.50 282 VAL A CA 1
ATOM 2146 C C . VAL A 1 282 ? 18.303 -12.128 -27.489 1.00 91.50 282 VAL A C 1
ATOM 2148 O O . VAL A 1 282 ? 18.207 -13.346 -27.349 1.00 91.50 282 VAL A O 1
ATOM 2151 N N . ALA A 1 283 ? 17.577 -11.460 -28.389 1.00 90.00 283 ALA A N 1
ATOM 2152 C CA . ALA A 1 283 ? 16.579 -12.086 -29.257 1.00 90.00 283 ALA A CA 1
ATOM 2153 C C . ALA A 1 283 ? 17.195 -13.120 -30.218 1.00 90.00 283 ALA A C 1
ATOM 2155 O O . ALA A 1 283 ? 16.571 -14.129 -30.533 1.00 90.00 283 ALA A O 1
ATOM 2156 N N . ALA A 1 284 ? 18.439 -12.922 -30.649 1.00 88.19 284 ALA A N 1
ATOM 2157 C CA . ALA A 1 284 ? 19.179 -13.887 -31.458 1.00 88.19 284 ALA A CA 1
ATOM 2158 C C . ALA A 1 284 ? 19.770 -15.056 -30.641 1.00 88.19 284 ALA A C 1
ATOM 2160 O O . ALA A 1 284 ? 20.309 -15.989 -31.230 1.00 88.19 284 ALA A O 1
ATOM 2161 N N . ARG A 1 285 ? 19.706 -15.010 -29.298 1.00 87.94 285 ARG A N 1
ATOM 2162 C CA . ARG A 1 285 ? 20.422 -15.919 -28.377 1.00 87.94 285 ARG A CA 1
ATOM 21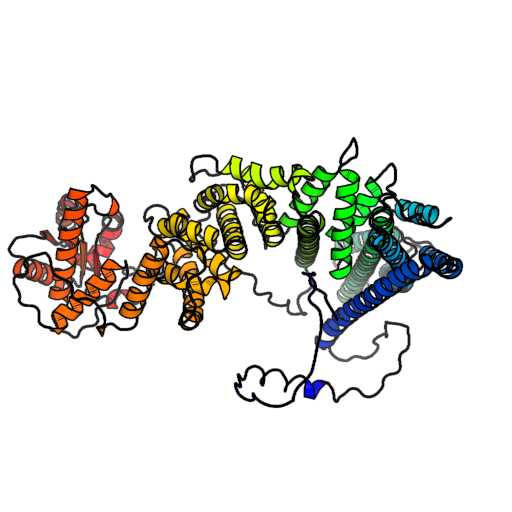63 C C . ARG A 1 285 ? 21.927 -16.006 -28.675 1.00 87.94 285 ARG A C 1
ATOM 2165 O O . ARG A 1 285 ? 22.559 -17.037 -28.462 1.00 87.94 285 ARG A O 1
ATOM 2172 N N . ASN A 1 286 ? 22.506 -14.906 -29.158 1.00 85.62 286 ASN A N 1
ATOM 2173 C CA . ASN A 1 286 ? 23.916 -14.798 -29.525 1.00 85.62 286 ASN A CA 1
ATOM 2174 C C . ASN A 1 286 ? 24.628 -13.820 -28.582 1.00 85.62 286 ASN A C 1
ATOM 2176 O O . ASN A 1 286 ? 24.956 -12.690 -28.947 1.00 85.62 286 ASN A O 1
ATOM 2180 N N . LEU A 1 287 ? 24.806 -14.232 -27.324 1.00 85.62 287 LEU A N 1
ATOM 2181 C CA . LEU A 1 287 ? 25.419 -13.378 -26.309 1.00 85.62 287 LEU A CA 1
ATOM 2182 C C . LEU A 1 287 ? 26.953 -13.390 -26.409 1.00 85.62 287 LEU A C 1
ATOM 2184 O O . LEU A 1 287 ? 27.554 -14.466 -26.472 1.00 85.62 287 LEU A O 1
ATOM 2188 N N . PRO A 1 288 ? 27.618 -12.225 -26.298 1.00 84.06 288 PRO A N 1
ATOM 2189 C CA . PRO A 1 288 ? 29.072 -12.158 -26.294 1.00 84.06 288 PRO A CA 1
ATOM 2190 C C . PRO A 1 288 ? 29.666 -12.850 -25.057 1.00 84.06 288 PRO A C 1
ATOM 2192 O O . PRO A 1 288 ? 29.024 -13.018 -24.010 1.00 84.06 288 PRO A O 1
ATOM 2195 N N . VAL A 1 289 ? 30.954 -13.201 -25.140 1.00 80.31 289 VAL A N 1
ATOM 2196 C CA . VAL A 1 289 ? 31.701 -13.791 -24.012 1.00 80.31 289 VAL A CA 1
ATOM 2197 C C . VAL A 1 289 ? 31.637 -12.873 -22.785 1.00 80.31 289 VAL A C 1
ATOM 2199 O O . VAL A 1 289 ? 31.379 -13.332 -21.671 1.00 80.31 289 VAL A O 1
ATOM 2202 N N . LYS A 1 290 ? 31.796 -11.560 -22.998 1.00 85.31 290 LYS A N 1
ATOM 2203 C CA . LYS A 1 290 ? 31.608 -10.515 -21.985 1.00 85.31 290 LYS A CA 1
ATOM 2204 C C . LYS A 1 290 ? 30.199 -9.927 -22.105 1.00 85.31 290 LYS A C 1
ATOM 2206 O O . LYS A 1 290 ? 29.970 -9.065 -22.939 1.00 85.31 290 LYS A O 1
ATOM 2211 N N . VAL A 1 291 ? 29.275 -10.348 -21.241 1.00 88.94 291 VAL A N 1
ATOM 2212 C CA . VAL A 1 291 ? 27.859 -9.899 -21.255 1.00 88.94 291 VAL A CA 1
ATOM 2213 C C . VAL A 1 291 ? 27.655 -8.526 -20.605 1.00 88.94 291 VAL A C 1
ATOM 2215 O O . VAL A 1 291 ? 26.610 -7.909 -20.764 1.00 88.94 291 VAL A O 1
ATOM 2218 N N . ALA A 1 292 ? 28.648 -8.019 -19.868 1.00 90.31 292 ALA A N 1
ATOM 2219 C CA . ALA A 1 292 ? 28.525 -6.771 -19.114 1.00 90.31 292 ALA A CA 1
ATOM 2220 C C . ALA A 1 292 ? 28.073 -5.550 -19.952 1.00 90.31 292 ALA A C 1
ATOM 2222 O O . ALA A 1 292 ? 27.229 -4.810 -19.449 1.00 90.31 292 ALA A O 1
ATOM 2223 N N . PRO A 1 293 ? 28.546 -5.338 -21.201 1.00 91.31 293 PRO A N 1
ATOM 2224 C CA . PRO A 1 293 ? 28.041 -4.260 -22.053 1.00 91.31 293 PRO A CA 1
ATOM 2225 C C . PRO A 1 293 ? 26.550 -4.415 -22.378 1.00 91.31 293 PRO A C 1
ATOM 2227 O O . PRO A 1 293 ? 25.810 -3.452 -22.240 1.00 91.31 293 PRO A O 1
ATOM 2230 N N . VAL A 1 294 ? 26.092 -5.634 -22.697 1.00 92.88 294 VAL A N 1
ATOM 2231 C CA . VAL A 1 294 ? 24.674 -5.942 -22.978 1.00 92.88 294 VAL A CA 1
ATOM 2232 C C . VAL A 1 294 ? 23.802 -5.670 -21.750 1.00 92.88 294 VAL A C 1
ATOM 2234 O O . VAL A 1 294 ? 22.769 -5.013 -21.862 1.00 92.88 294 VAL A O 1
ATOM 2237 N N . ILE A 1 295 ? 24.242 -6.121 -20.566 1.00 93.44 295 ILE A N 1
ATOM 2238 C CA . ILE A 1 295 ? 23.540 -5.857 -19.298 1.00 93.44 295 ILE A CA 1
ATOM 2239 C C . ILE A 1 295 ? 23.444 -4.351 -19.058 1.00 93.44 295 ILE A C 1
ATOM 2241 O O . ILE A 1 295 ? 22.358 -3.861 -18.774 1.00 93.44 295 ILE A O 1
ATOM 2245 N N . ARG A 1 296 ? 24.556 -3.613 -19.181 1.00 93.69 296 ARG A N 1
ATOM 2246 C CA . ARG A 1 296 ? 24.579 -2.164 -18.945 1.00 93.69 296 ARG A CA 1
ATOM 2247 C C . ARG A 1 296 ? 23.637 -1.429 -19.899 1.00 93.69 296 ARG A C 1
ATOM 2249 O O . ARG A 1 296 ? 22.812 -0.667 -19.425 1.00 93.69 296 ARG A O 1
ATOM 2256 N N . SER A 1 297 ? 23.678 -1.719 -21.199 1.00 93.94 297 SER A N 1
ATOM 2257 C CA . SER A 1 297 ? 22.796 -1.086 -22.189 1.00 93.94 297 SER A CA 1
ATOM 2258 C C . SER A 1 297 ? 21.305 -1.258 -21.875 1.00 93.94 297 SER A C 1
ATOM 2260 O O . SER A 1 297 ? 20.541 -0.300 -21.976 1.00 93.94 297 SER A O 1
ATOM 2262 N N . ILE A 1 298 ? 20.889 -2.461 -21.464 1.00 96.00 298 ILE A N 1
ATOM 2263 C CA . ILE A 1 298 ? 19.490 -2.736 -21.105 1.00 96.00 298 ILE A CA 1
ATOM 2264 C C . ILE A 1 298 ? 19.137 -2.091 -19.754 1.00 96.00 298 ILE A C 1
ATOM 2266 O O . ILE A 1 298 ? 18.089 -1.458 -19.628 1.00 96.00 298 ILE A O 1
ATOM 2270 N N . MET A 1 299 ? 20.014 -2.201 -18.751 1.00 95.12 299 MET A N 1
ATOM 2271 C CA . MET A 1 299 ? 19.792 -1.631 -17.415 1.00 95.12 299 MET A CA 1
ATOM 2272 C C . MET A 1 299 ? 19.779 -0.096 -17.410 1.00 95.12 299 MET A C 1
ATOM 2274 O O . MET A 1 299 ? 19.034 0.493 -16.629 1.00 95.12 299 MET A O 1
ATOM 2278 N N . ASP A 1 300 ? 20.566 0.560 -18.264 1.00 93.88 300 ASP A N 1
ATOM 2279 C CA . ASP A 1 300 ? 20.557 2.020 -18.416 1.00 93.88 300 ASP A CA 1
ATOM 2280 C C . ASP A 1 300 ? 19.219 2.481 -19.016 1.00 93.88 300 ASP A C 1
ATOM 2282 O O . ASP A 1 300 ? 18.624 3.445 -18.537 1.00 93.88 300 ASP A O 1
ATOM 2286 N N . SER A 1 301 ? 18.670 1.737 -19.987 1.00 95.19 301 SER A N 1
ATOM 2287 C CA . SER A 1 301 ? 17.328 2.007 -20.523 1.00 95.19 301 SER A CA 1
ATOM 2288 C C . SER A 1 301 ? 16.234 1.782 -19.481 1.00 95.19 301 SER A C 1
ATOM 2290 O O . SER A 1 301 ? 15.331 2.604 -19.356 1.00 95.19 301 SER A O 1
ATOM 2292 N N . ILE A 1 302 ? 16.340 0.748 -18.645 1.00 95.38 302 ILE A N 1
ATOM 2293 C CA . ILE A 1 302 ? 15.406 0.551 -17.527 1.00 95.38 302 ILE A CA 1
ATOM 2294 C C . ILE A 1 302 ? 15.437 1.738 -16.552 1.00 95.38 302 ILE A C 1
ATOM 2296 O O . ILE A 1 302 ? 14.393 2.112 -16.031 1.00 95.38 302 ILE A O 1
ATOM 2300 N N . GLN A 1 303 ? 16.590 2.367 -16.326 1.00 93.00 303 GLN A N 1
ATOM 2301 C CA . GLN A 1 303 ? 16.715 3.474 -15.373 1.00 93.00 303 GLN A CA 1
ATOM 2302 C C . GLN A 1 303 ? 16.338 4.845 -15.944 1.00 93.00 303 GLN A C 1
ATOM 2304 O O . GLN A 1 303 ? 15.857 5.698 -15.198 1.00 93.00 303 GLN A O 1
ATOM 2309 N N . HIS A 1 304 ? 16.596 5.079 -17.230 1.00 90.31 304 HIS A N 1
ATOM 2310 C CA . HIS A 1 304 ? 16.631 6.433 -17.791 1.00 90.31 304 HIS A CA 1
ATOM 2311 C C . HIS A 1 304 ? 15.758 6.633 -19.037 1.00 90.31 304 HIS A C 1
ATOM 2313 O O . HIS A 1 304 ? 15.648 7.757 -19.519 1.00 90.31 304 HIS A O 1
ATOM 2319 N N . GLU A 1 305 ? 15.112 5.591 -19.568 1.00 91.75 305 GLU A N 1
ATOM 2320 C CA . GLU A 1 305 ? 14.261 5.727 -20.754 1.00 91.75 305 GLU A CA 1
ATOM 2321 C C . GLU A 1 305 ? 12.961 6.477 -20.430 1.00 91.75 305 GLU A C 1
ATOM 2323 O O . GLU A 1 305 ? 12.125 6.022 -19.644 1.00 91.75 305 GLU A O 1
ATOM 2328 N N . ASN A 1 306 ? 12.770 7.631 -21.073 1.00 87.94 306 ASN A N 1
ATOM 2329 C CA . ASN A 1 306 ? 11.594 8.473 -20.860 1.00 87.94 306 ASN A CA 1
ATOM 2330 C C . ASN A 1 306 ? 10.337 7.858 -21.488 1.00 87.94 306 ASN A C 1
ATOM 2332 O O . ASN A 1 306 ? 9.250 7.969 -20.912 1.00 87.94 306 ASN A O 1
ATOM 2336 N N . ASN A 1 307 ? 10.470 7.190 -22.638 1.00 90.12 307 ASN A N 1
ATOM 2337 C CA . ASN A 1 307 ? 9.336 6.597 -23.338 1.00 90.12 307 ASN A CA 1
ATOM 2338 C C . ASN A 1 307 ? 8.935 5.242 -22.732 1.00 90.12 307 ASN A C 1
ATOM 2340 O O . ASN A 1 307 ? 9.739 4.317 -22.642 1.00 90.12 307 ASN A O 1
ATOM 2344 N N . GLU A 1 308 ? 7.661 5.111 -22.366 1.00 91.81 308 GLU A N 1
ATOM 2345 C CA . GLU A 1 308 ? 7.148 3.917 -21.690 1.00 91.81 308 GLU A CA 1
ATOM 2346 C C . GLU A 1 308 ? 7.241 2.644 -22.546 1.00 91.81 308 GLU A C 1
ATOM 2348 O O . GLU A 1 308 ? 7.644 1.589 -22.054 1.00 91.81 308 GLU A O 1
ATOM 2353 N N . ASP A 1 309 ? 6.913 2.732 -23.838 1.00 91.94 309 ASP A N 1
ATOM 2354 C CA . ASP A 1 309 ? 6.915 1.579 -24.741 1.00 91.94 309 ASP A CA 1
ATOM 2355 C C . ASP A 1 309 ? 8.334 1.034 -24.962 1.00 91.94 309 ASP A C 1
ATOM 2357 O O . ASP A 1 309 ? 8.546 -0.181 -24.953 1.00 91.94 309 ASP A O 1
ATOM 2361 N N . LEU A 1 310 ? 9.317 1.924 -25.133 1.00 92.88 310 LEU A N 1
ATOM 2362 C CA . LEU A 1 310 ? 10.727 1.554 -25.275 1.00 92.88 310 LEU A CA 1
ATOM 2363 C C . LEU A 1 310 ? 11.278 0.956 -23.977 1.00 92.88 310 LEU A C 1
ATOM 2365 O O . LEU A 1 310 ? 11.927 -0.090 -24.017 1.00 92.88 310 LEU A O 1
ATOM 2369 N N . GLN A 1 311 ? 10.947 1.547 -22.826 1.00 95.25 311 GLN A N 1
ATOM 2370 C CA . GLN A 1 311 ? 11.361 1.034 -21.520 1.00 95.25 311 GLN A CA 1
ATOM 2371 C C . GLN A 1 311 ? 10.775 -0.363 -21.249 1.00 95.25 311 GLN A C 1
ATOM 2373 O O . GLN A 1 311 ? 11.490 -1.260 -20.798 1.00 95.25 311 GLN A O 1
ATOM 2378 N N . ARG A 1 312 ? 9.501 -0.591 -21.602 1.00 94.94 312 ARG A N 1
ATOM 2379 C CA . ARG A 1 312 ? 8.851 -1.908 -21.504 1.00 94.94 312 ARG A CA 1
ATOM 2380 C C . ARG A 1 312 ? 9.491 -2.943 -22.434 1.00 94.94 312 ARG A C 1
ATOM 2382 O O . ARG A 1 312 ? 9.589 -4.114 -22.070 1.00 94.94 312 ARG A O 1
ATOM 2389 N N . ARG A 1 313 ? 9.957 -2.548 -23.625 1.00 93.62 313 ARG A N 1
ATOM 2390 C CA . ARG A 1 313 ? 10.715 -3.454 -24.508 1.00 93.62 313 ARG A CA 1
ATOM 2391 C C . ARG A 1 313 ? 12.057 -3.843 -23.889 1.00 93.62 313 ARG A C 1
ATOM 2393 O O . ARG A 1 313 ? 12.360 -5.030 -23.846 1.00 93.62 313 ARG A O 1
ATOM 2400 N N . SER A 1 314 ? 12.795 -2.893 -23.314 1.00 96.12 314 SER A N 1
ATOM 2401 C CA . SER A 1 314 ? 14.025 -3.185 -22.560 1.00 96.12 314 SER A CA 1
ATOM 2402 C C . SER A 1 314 ? 13.769 -4.152 -21.396 1.00 96.12 314 SER A C 1
ATOM 2404 O O . SER A 1 314 ? 14.538 -5.093 -21.198 1.00 96.12 314 SER A O 1
ATOM 2406 N N . ALA A 1 315 ? 12.654 -3.985 -20.673 1.00 96.25 315 ALA A N 1
ATOM 2407 C CA . ALA A 1 315 ? 12.217 -4.916 -19.632 1.00 96.25 315 ALA A CA 1
ATOM 2408 C C . ALA A 1 315 ? 11.992 -6.343 -20.172 1.00 96.25 315 ALA A C 1
ATOM 2410 O O . ALA A 1 315 ? 12.491 -7.296 -19.581 1.00 96.25 315 ALA A O 1
ATOM 2411 N N . ARG A 1 316 ? 11.327 -6.511 -21.324 1.00 94.12 316 ARG A N 1
ATOM 2412 C CA . ARG A 1 316 ? 11.150 -7.829 -21.973 1.00 94.12 316 ARG A CA 1
ATOM 2413 C C . ARG A 1 316 ? 12.465 -8.459 -22.409 1.00 94.12 316 ARG A C 1
ATOM 2415 O O . ARG A 1 316 ? 12.697 -9.640 -22.149 1.00 94.12 316 ARG A O 1
ATOM 2422 N N . SER A 1 317 ? 13.341 -7.671 -23.025 1.00 94.50 317 SER A N 1
ATOM 2423 C CA . SER A 1 317 ? 14.681 -8.120 -23.407 1.00 94.50 317 SER A CA 1
ATOM 2424 C C . SER A 1 317 ? 15.487 -8.566 -22.190 1.00 94.50 317 SER A C 1
ATOM 2426 O O . SER A 1 317 ? 16.212 -9.557 -22.261 1.00 94.50 317 SER A O 1
ATOM 2428 N N . LEU A 1 318 ? 15.323 -7.910 -21.036 1.00 95.50 318 LEU A N 1
ATOM 2429 C CA . LEU A 1 318 ? 15.977 -8.344 -19.805 1.00 95.50 318 LEU A CA 1
ATOM 2430 C C . LEU A 1 318 ? 15.546 -9.757 -19.382 1.00 95.50 318 LEU A C 1
ATOM 2432 O O . LEU A 1 318 ? 16.391 -10.537 -18.953 1.00 95.50 318 LEU A O 1
ATOM 2436 N N . VAL A 1 319 ? 14.274 -10.129 -19.551 1.00 92.69 319 VAL A N 1
ATOM 2437 C CA . VAL A 1 319 ? 13.791 -11.487 -19.231 1.00 92.69 319 VAL A CA 1
ATOM 2438 C C . VAL A 1 319 ? 14.487 -12.539 -20.093 1.00 92.69 319 VAL A C 1
ATOM 2440 O O . VAL A 1 319 ? 14.950 -13.560 -19.579 1.00 92.69 319 VAL A O 1
ATOM 2443 N N . GLY A 1 320 ? 14.615 -12.272 -21.398 1.00 90.00 320 GLY A N 1
ATOM 2444 C CA . GLY A 1 320 ? 15.376 -13.126 -22.312 1.00 90.00 320 GLY A CA 1
ATOM 2445 C C . GLY A 1 320 ? 16.838 -13.257 -21.881 1.00 90.00 320 GLY A C 1
ATOM 2446 O O . GLY A 1 320 ? 17.372 -14.363 -21.815 1.00 90.00 320 GLY A O 1
ATOM 2447 N N . LEU A 1 321 ? 17.463 -12.142 -21.492 1.00 92.62 321 LEU A N 1
ATOM 2448 C CA . LEU A 1 321 ? 18.844 -12.120 -21.017 1.00 92.62 321 LEU A CA 1
ATOM 2449 C C . LEU A 1 321 ? 19.029 -12.949 -19.740 1.00 92.62 321 LEU A C 1
ATOM 2451 O O . LEU A 1 321 ? 19.992 -13.710 -19.644 1.00 92.62 321 LEU A O 1
ATOM 2455 N N . LEU A 1 322 ? 18.117 -12.823 -18.773 1.00 92.12 322 LEU A N 1
ATOM 2456 C CA . LEU A 1 322 ? 18.146 -13.576 -17.517 1.00 92.12 322 LEU A CA 1
ATOM 2457 C C . LEU A 1 322 ? 18.019 -15.082 -17.760 1.00 92.12 322 LEU A C 1
ATOM 2459 O O . LEU A 1 322 ? 18.747 -15.857 -17.136 1.00 92.12 322 LEU A O 1
ATOM 2463 N N . ARG A 1 323 ? 17.154 -15.496 -18.695 1.00 88.75 323 ARG A N 1
ATOM 2464 C CA . ARG A 1 323 ? 16.987 -16.904 -19.081 1.00 88.75 323 ARG A CA 1
ATOM 2465 C C . ARG A 1 323 ? 18.270 -17.485 -19.676 1.00 88.75 323 ARG A C 1
ATOM 2467 O O . ARG A 1 323 ? 18.732 -18.528 -19.225 1.00 88.75 323 ARG A O 1
ATOM 2474 N N . GLU A 1 324 ? 18.882 -16.789 -20.630 1.00 87.12 324 GLU A N 1
ATOM 2475 C CA . GLU A 1 324 ? 20.137 -17.232 -21.258 1.00 87.12 324 GLU A CA 1
ATOM 2476 C C . GLU A 1 324 ? 21.330 -17.185 -20.284 1.00 87.12 324 GLU A C 1
ATOM 2478 O O . GLU A 1 324 ? 22.292 -17.943 -20.404 1.00 87.12 324 GLU A O 1
ATOM 2483 N N . CYS A 1 325 ? 21.281 -16.306 -19.281 1.00 89.00 325 CYS A N 1
ATOM 2484 C CA . CYS A 1 325 ? 22.308 -16.211 -18.250 1.00 89.00 325 CYS A CA 1
ATOM 2485 C C . CYS A 1 325 ? 22.181 -17.266 -17.141 1.00 89.00 325 CYS A C 1
ATOM 2487 O O . CYS A 1 325 ? 23.180 -17.533 -16.470 1.00 89.00 325 CYS A O 1
ATOM 2489 N N . ALA A 1 326 ? 21.007 -17.884 -16.964 1.00 85.44 326 ALA A N 1
ATOM 2490 C CA . ALA A 1 326 ? 20.749 -18.853 -15.897 1.00 85.44 326 ALA A CA 1
ATOM 2491 C C . ALA A 1 326 ? 21.642 -20.104 -15.998 1.00 85.44 326 ALA A C 1
ATOM 2493 O O . ALA A 1 326 ? 22.073 -20.642 -14.983 1.00 85.44 326 ALA A O 1
ATOM 2494 N N . SER A 1 327 ? 21.985 -20.525 -17.219 1.00 79.25 327 SER A N 1
ATOM 2495 C CA . SER A 1 327 ? 22.843 -21.689 -17.489 1.00 79.25 327 SER A CA 1
ATOM 2496 C C . SER A 1 327 ? 24.349 -21.383 -17.447 1.00 79.25 327 SER A C 1
ATOM 2498 O O . SER A 1 327 ? 25.177 -22.287 -17.591 1.00 79.25 327 SER A O 1
ATOM 2500 N N . ARG A 1 328 ? 24.753 -20.117 -17.253 1.00 82.56 328 ARG A N 1
ATOM 2501 C CA . ARG A 1 328 ? 26.170 -19.721 -17.255 1.00 82.56 328 ARG A CA 1
ATOM 2502 C C . ARG A 1 328 ? 26.830 -20.045 -15.915 1.00 82.56 328 ARG A C 1
ATOM 2504 O O . ARG A 1 328 ? 26.289 -19.753 -14.855 1.00 82.56 328 ARG A O 1
ATOM 2511 N N . LYS A 1 329 ? 28.084 -20.517 -15.963 1.00 76.06 329 LYS A N 1
ATOM 2512 C CA . LYS A 1 329 ? 28.909 -20.821 -14.773 1.00 76.06 329 LYS A CA 1
ATOM 2513 C C . LYS A 1 329 ? 29.005 -19.649 -13.782 1.00 76.06 329 LYS A C 1
ATOM 2515 O O . LYS A 1 329 ? 28.989 -19.855 -12.576 1.00 76.06 329 LYS A O 1
ATOM 2520 N N . THR A 1 330 ? 29.126 -18.422 -14.290 1.00 82.44 330 THR A N 1
ATOM 2521 C CA . THR A 1 330 ? 29.045 -17.186 -13.495 1.00 82.44 330 THR A CA 1
ATOM 2522 C C . THR A 1 330 ? 27.752 -16.459 -13.850 1.00 82.44 330 THR A C 1
ATOM 2524 O O . THR A 1 330 ? 27.722 -15.698 -14.821 1.00 82.44 330 THR A O 1
ATOM 2527 N N . CYS A 1 331 ? 26.688 -16.714 -13.090 1.00 85.69 331 CYS A N 1
ATOM 2528 C CA . CYS A 1 331 ? 25.367 -16.147 -13.342 1.00 85.69 331 CYS A CA 1
ATOM 2529 C C . CYS A 1 331 ? 25.257 -14.714 -12.767 1.00 85.69 331 CYS A C 1
ATOM 2531 O O . CYS A 1 331 ? 25.388 -14.531 -11.554 1.00 85.69 331 CYS A O 1
ATOM 2533 N N . PRO A 1 332 ? 25.034 -13.673 -13.597 1.00 90.56 332 PRO A N 1
ATOM 2534 C CA . PRO A 1 332 ? 24.863 -12.293 -13.138 1.00 90.56 332 PRO A CA 1
ATOM 2535 C C . PRO A 1 332 ? 23.469 -11.999 -12.556 1.00 90.56 332 PRO A C 1
ATOM 2537 O O . PRO A 1 332 ? 23.285 -10.925 -11.982 1.00 90.56 332 PRO A O 1
ATOM 2540 N N . ASN A 1 333 ? 22.502 -12.918 -12.688 1.00 91.75 333 ASN A N 1
ATOM 2541 C CA . ASN A 1 333 ? 21.081 -12.670 -12.410 1.00 91.75 333 ASN A CA 1
ATOM 2542 C C . ASN A 1 333 ? 20.832 -12.118 -11.001 1.00 91.75 333 ASN A C 1
ATOM 2544 O O . ASN A 1 333 ? 20.095 -11.149 -10.859 1.00 91.75 333 ASN A O 1
ATOM 2548 N N . GLY A 1 334 ? 21.506 -12.647 -9.973 1.00 90.06 334 GLY A N 1
ATOM 2549 C CA . GLY A 1 334 ? 21.341 -12.156 -8.599 1.00 90.06 334 GLY A CA 1
ATOM 2550 C C . GLY A 1 334 ? 21.706 -10.675 -8.430 1.00 90.06 334 GLY A C 1
ATOM 2551 O O . GLY A 1 334 ? 20.998 -9.935 -7.753 1.00 90.06 334 GLY A O 1
ATOM 2552 N N . LYS A 1 335 ? 22.764 -10.197 -9.104 1.00 92.38 335 LYS A N 1
ATOM 2553 C CA . LYS A 1 335 ? 23.145 -8.772 -9.073 1.00 92.38 335 LYS A CA 1
ATOM 2554 C C . LYS A 1 335 ? 22.135 -7.900 -9.815 1.00 92.38 335 LYS A C 1
ATOM 2556 O O . LYS A 1 335 ? 21.829 -6.807 -9.355 1.00 92.38 335 LYS A O 1
ATOM 2561 N N . ILE A 1 336 ? 21.622 -8.387 -10.944 1.00 94.25 336 ILE A N 1
ATOM 2562 C CA . ILE A 1 336 ? 20.599 -7.686 -11.728 1.00 94.25 336 ILE A CA 1
ATOM 2563 C C . ILE A 1 336 ? 19.326 -7.525 -10.890 1.00 94.25 336 ILE A C 1
ATOM 2565 O O . ILE A 1 336 ? 18.830 -6.412 -10.753 1.00 94.25 336 ILE A O 1
ATOM 2569 N N . ILE A 1 337 ? 18.852 -8.608 -10.268 1.00 93.88 337 ILE A N 1
ATOM 2570 C CA . ILE A 1 337 ? 17.658 -8.608 -9.412 1.00 93.88 337 ILE A CA 1
ATOM 2571 C C . ILE A 1 337 ? 17.825 -7.648 -8.228 1.00 93.88 337 ILE A C 1
ATOM 2573 O O . ILE A 1 337 ? 16.927 -6.854 -7.961 1.00 93.88 337 ILE A O 1
ATOM 2577 N N . ASN A 1 338 ? 18.984 -7.657 -7.563 1.00 92.94 338 ASN A N 1
ATOM 2578 C CA . ASN A 1 338 ? 19.251 -6.735 -6.456 1.00 92.94 338 ASN A CA 1
ATOM 2579 C C . ASN A 1 338 ? 19.226 -5.266 -6.897 1.00 92.94 338 ASN A C 1
ATOM 2581 O O . ASN A 1 338 ? 18.659 -4.433 -6.194 1.00 92.94 338 ASN A O 1
ATOM 2585 N N . ASN A 1 339 ? 19.785 -4.951 -8.069 1.00 94.25 339 ASN A N 1
ATOM 2586 C CA . ASN A 1 339 ? 19.738 -3.595 -8.612 1.00 94.25 339 ASN A CA 1
ATOM 2587 C C . ASN A 1 339 ? 18.303 -3.178 -8.964 1.00 94.25 339 ASN A C 1
ATOM 2589 O O . ASN A 1 339 ? 17.889 -2.084 -8.598 1.00 94.25 339 ASN A O 1
ATOM 2593 N N . LEU A 1 340 ? 17.523 -4.049 -9.617 1.00 94.69 340 LEU A N 1
ATOM 2594 C CA . LEU A 1 340 ? 16.117 -3.771 -9.935 1.00 94.69 340 LEU A CA 1
ATOM 2595 C C . LEU A 1 340 ? 15.291 -3.508 -8.673 1.00 94.69 340 LEU A C 1
ATOM 2597 O O . LEU A 1 340 ? 14.539 -2.535 -8.627 1.00 94.69 340 LEU A O 1
ATOM 2601 N N . ALA A 1 341 ? 15.465 -4.346 -7.647 1.00 93.31 341 ALA A N 1
ATOM 2602 C CA . ALA A 1 341 ? 14.819 -4.170 -6.353 1.00 93.31 341 ALA A CA 1
ATOM 2603 C C . ALA A 1 341 ? 15.215 -2.834 -5.706 1.00 93.31 341 ALA A C 1
ATOM 2605 O O . ALA A 1 341 ? 14.343 -2.104 -5.244 1.00 93.31 341 ALA A O 1
ATOM 2606 N N . ALA A 1 342 ? 16.503 -2.475 -5.728 1.00 92.94 342 ALA A N 1
ATOM 2607 C CA . ALA A 1 342 ? 16.974 -1.197 -5.199 1.00 92.94 342 ALA A CA 1
ATOM 2608 C C . ALA A 1 342 ? 16.343 -0.004 -5.936 1.00 92.94 342 ALA A C 1
ATOM 2610 O O . ALA A 1 342 ? 15.811 0.895 -5.293 1.00 92.94 342 ALA A O 1
ATOM 2611 N N . TYR A 1 343 ? 16.316 -0.029 -7.272 1.00 93.31 343 TYR A N 1
ATOM 2612 C CA . TYR A 1 343 ? 15.719 1.029 -8.094 1.00 93.31 343 TYR A CA 1
ATOM 2613 C C . TYR A 1 343 ? 14.206 1.165 -7.894 1.00 93.31 343 TYR A C 1
ATOM 2615 O O . TYR A 1 343 ? 13.689 2.279 -7.895 1.00 93.31 343 TYR A O 1
ATOM 2623 N N . LEU A 1 344 ? 13.489 0.052 -7.694 1.00 92.38 344 LEU A N 1
ATOM 2624 C CA . LEU A 1 344 ? 12.066 0.078 -7.340 1.00 92.38 344 LEU A CA 1
ATOM 2625 C C . LEU A 1 344 ? 11.835 0.817 -6.012 1.00 92.38 344 LEU A C 1
ATOM 2627 O O . LEU A 1 344 ? 10.848 1.538 -5.872 1.00 92.38 344 LEU A O 1
ATOM 2631 N N . CYS A 1 345 ? 12.761 0.649 -5.066 1.00 90.94 345 CYS A N 1
ATOM 2632 C CA . CYS A 1 345 ? 12.678 1.179 -3.706 1.00 90.94 345 CYS A CA 1
ATOM 2633 C C . CYS A 1 345 ? 13.346 2.560 -3.538 1.00 90.94 345 CYS A C 1
ATOM 2635 O O . CYS A 1 345 ? 13.434 3.076 -2.423 1.00 90.94 345 CYS A O 1
ATOM 2637 N N . GLU A 1 346 ? 13.847 3.175 -4.617 1.00 87.12 346 GLU A N 1
ATOM 2638 C CA . GLU A 1 346 ? 14.479 4.503 -4.568 1.00 87.12 346 GLU A CA 1
ATOM 2639 C C . GLU A 1 346 ? 13.468 5.646 -4.400 1.00 87.12 346 GLU A C 1
ATOM 2641 O O . GLU A 1 346 ? 13.789 6.654 -3.768 1.00 87.12 346 GLU A O 1
ATOM 2646 N N . ASP A 1 347 ? 12.258 5.481 -4.936 1.00 83.12 347 ASP A N 1
ATOM 2647 C CA . ASP A 1 347 ? 11.196 6.484 -4.897 1.00 83.12 347 ASP A CA 1
ATOM 2648 C C . ASP A 1 347 ? 10.531 6.541 -3.513 1.00 83.12 347 ASP A C 1
ATOM 2650 O O . ASP A 1 347 ? 9.776 5.644 -3.133 1.00 83.12 347 ASP A O 1
ATOM 2654 N N . THR A 1 348 ? 10.782 7.624 -2.775 1.00 80.94 348 THR A N 1
ATOM 2655 C CA . THR A 1 348 ? 10.302 7.823 -1.400 1.00 80.94 348 THR A CA 1
ATOM 2656 C C . THR A 1 348 ? 8.802 8.079 -1.294 1.00 80.94 348 THR A C 1
ATOM 2658 O O . THR A 1 348 ? 8.254 7.974 -0.199 1.00 80.94 348 THR A O 1
ATOM 2661 N N . THR A 1 349 ? 8.124 8.388 -2.404 1.00 74.06 349 THR A N 1
ATOM 2662 C CA . THR A 1 349 ? 6.659 8.547 -2.422 1.00 74.06 349 THR A CA 1
ATOM 2663 C C . THR A 1 349 ? 5.946 7.196 -2.315 1.00 74.06 349 THR A C 1
ATOM 2665 O O . THR A 1 349 ? 4.883 7.082 -1.702 1.00 74.06 349 THR A O 1
ATOM 2668 N N . PHE A 1 350 ? 6.567 6.139 -2.850 1.00 76.25 350 PHE A N 1
ATOM 2669 C CA . PHE A 1 350 ? 6.045 4.775 -2.801 1.00 76.25 350 PHE A CA 1
ATOM 2670 C C . PHE A 1 350 ? 6.781 3.901 -1.792 1.00 76.25 350 PHE A C 1
ATOM 2672 O O . PHE A 1 350 ? 6.149 3.058 -1.176 1.00 76.25 350 PHE A O 1
ATOM 2679 N N . THR A 1 351 ? 8.075 4.097 -1.570 1.00 85.44 351 THR A N 1
ATOM 2680 C CA . THR A 1 351 ? 8.861 3.273 -0.647 1.00 85.44 351 THR A CA 1
ATOM 2681 C C . THR A 1 351 ? 9.371 4.148 0.494 1.00 85.44 351 THR A C 1
ATOM 2683 O O . THR A 1 351 ? 10.374 4.847 0.331 1.00 85.44 351 THR A O 1
ATOM 2686 N N . PRO A 1 352 ? 8.678 4.170 1.647 1.00 86.25 352 PRO A N 1
ATOM 2687 C CA . PRO A 1 352 ? 9.064 5.032 2.756 1.00 86.25 352 PRO A CA 1
ATOM 2688 C C . PRO A 1 352 ? 10.461 4.666 3.273 1.00 86.25 352 PRO A C 1
ATOM 2690 O O . PRO A 1 352 ? 10.833 3.495 3.331 1.00 86.25 352 PRO A O 1
ATOM 2693 N N . ARG A 1 353 ? 11.246 5.674 3.666 1.00 85.94 353 ARG A N 1
ATOM 2694 C CA . ARG A 1 353 ? 12.571 5.458 4.262 1.00 85.94 353 ARG A CA 1
ATOM 2695 C C . ARG A 1 353 ? 12.465 5.313 5.772 1.00 85.94 353 ARG A C 1
ATOM 2697 O O . ARG A 1 353 ? 11.818 6.116 6.440 1.00 85.94 353 ARG A O 1
ATOM 2704 N N . CYS A 1 354 ? 13.155 4.322 6.316 1.00 82.69 354 CYS A N 1
ATOM 2705 C CA . CYS A 1 354 ? 13.333 4.181 7.754 1.00 82.69 354 CYS A CA 1
ATOM 2706 C C . CYS A 1 354 ? 14.412 5.176 8.213 1.00 82.69 354 CYS A C 1
ATOM 2708 O O . CYS A 1 354 ? 15.591 4.954 7.959 1.00 82.69 354 CYS A O 1
ATOM 2710 N N . THR A 1 355 ? 14.033 6.294 8.839 1.00 67.88 355 THR A N 1
ATOM 2711 C CA . THR A 1 355 ? 14.991 7.342 9.258 1.00 67.88 355 THR A CA 1
ATOM 2712 C C . THR A 1 355 ? 15.329 7.317 10.748 1.00 67.88 355 THR A C 1
ATOM 2714 O O . THR A 1 355 ? 16.435 7.698 11.107 1.00 67.88 355 THR A O 1
ATOM 2717 N N . ASP A 1 356 ? 14.426 6.836 11.609 1.00 58.00 356 ASP A N 1
ATOM 2718 C CA . ASP A 1 356 ? 14.624 6.756 13.062 1.00 58.00 356 ASP A CA 1
ATOM 2719 C C . ASP A 1 356 ? 14.021 5.467 13.651 1.00 58.00 356 ASP A C 1
ATOM 2721 O O . ASP A 1 356 ? 13.023 4.937 13.164 1.00 58.00 356 ASP A O 1
ATOM 2725 N N . THR A 1 357 ? 14.585 4.991 14.766 1.00 50.03 357 THR A N 1
ATOM 2726 C CA . THR A 1 357 ? 14.028 3.904 15.601 1.00 50.03 357 THR A CA 1
ATOM 2727 C C . THR A 1 357 ? 12.884 4.369 16.510 1.00 50.03 357 THR A C 1
ATOM 2729 O O . THR A 1 357 ? 12.372 3.595 17.323 1.00 50.03 357 THR A O 1
ATOM 2732 N N . LYS A 1 358 ? 12.468 5.637 16.397 1.00 42.03 358 LYS A N 1
ATOM 2733 C CA . LYS A 1 358 ? 11.378 6.195 17.196 1.00 42.03 358 LYS A CA 1
ATOM 2734 C C . LYS A 1 358 ? 10.027 5.710 16.656 1.00 42.03 358 LYS A C 1
ATOM 2736 O O . LYS A 1 358 ? 9.814 5.749 15.444 1.00 42.03 358 LYS A O 1
ATOM 2741 N N . PRO A 1 359 ? 9.094 5.286 17.532 1.00 45.97 359 PRO A N 1
ATOM 2742 C CA . PRO A 1 359 ? 7.705 5.088 17.141 1.00 45.97 359 PRO A CA 1
ATOM 2743 C C . PRO A 1 359 ? 7.220 6.394 16.519 1.00 45.97 359 PRO A C 1
ATOM 2745 O O . PRO A 1 359 ? 7.317 7.432 17.167 1.00 45.97 359 PRO A O 1
ATOM 2748 N N . CYS A 1 360 ? 6.759 6.361 15.273 1.00 46.81 360 CYS A N 1
ATOM 2749 C CA . CYS A 1 360 ? 6.065 7.498 14.685 1.00 46.81 360 CYS A CA 1
ATOM 2750 C C . CYS A 1 360 ? 4.576 7.286 14.985 1.00 46.81 360 CYS A C 1
ATOM 2752 O O . CYS A 1 360 ? 3.977 6.393 14.372 1.00 46.81 360 CYS A O 1
ATOM 2754 N N . PRO A 1 361 ? 3.990 8.003 15.965 1.00 43.47 361 PRO A N 1
ATOM 2755 C CA . PRO A 1 361 ? 2.590 7.809 16.330 1.00 43.47 361 PRO A CA 1
ATOM 2756 C C . PRO A 1 361 ? 1.669 8.449 15.282 1.00 43.47 361 PRO A C 1
ATOM 2758 O O . PRO A 1 361 ? 0.568 7.967 15.053 1.00 43.47 361 PRO A O 1
ATOM 2761 N N . ASP A 1 362 ? 2.142 9.490 14.585 1.00 42.69 362 ASP A N 1
ATOM 2762 C CA . ASP A 1 362 ? 1.254 10.481 13.969 1.00 42.69 362 ASP A CA 1
ATOM 2763 C C . ASP A 1 362 ? 1.321 10.591 12.441 1.00 42.69 362 ASP A C 1
ATOM 2765 O O . ASP A 1 362 ? 0.488 11.281 11.853 1.00 42.69 362 ASP A O 1
ATOM 2769 N N . SER A 1 363 ? 2.264 9.932 11.758 1.00 41.38 363 SER A N 1
ATOM 2770 C CA . SER A 1 363 ? 2.336 10.035 10.296 1.00 41.38 363 SER A CA 1
ATOM 2771 C C . SER A 1 363 ? 1.371 9.061 9.630 1.00 41.38 363 SER A C 1
ATOM 2773 O O . SER A 1 363 ? 1.728 7.974 9.171 1.00 41.38 363 SER A O 1
ATOM 2775 N N . VAL A 1 364 ? 0.128 9.496 9.529 1.00 44.03 364 VAL A N 1
ATOM 2776 C CA . VAL A 1 364 ? -0.758 9.027 8.482 1.00 44.03 364 VAL A CA 1
ATOM 2777 C C . VAL A 1 364 ? -0.305 9.706 7.190 1.00 44.03 364 VAL A C 1
ATOM 2779 O O . VAL A 1 364 ? -0.799 10.774 6.840 1.00 44.03 364 VAL A O 1
ATOM 2782 N N . THR A 1 365 ? 0.638 9.118 6.454 1.00 45.34 365 THR A N 1
ATOM 2783 C CA . THR A 1 365 ? 0.841 9.480 5.040 1.00 45.34 365 THR A CA 1
ATOM 2784 C C . THR A 1 365 ? -0.318 8.884 4.223 1.00 45.34 365 THR A C 1
ATOM 2786 O O . THR A 1 365 ? -0.153 7.959 3.433 1.00 45.34 365 THR A O 1
ATOM 2789 N N . LEU A 1 366 ? -1.535 9.376 4.498 1.00 44.75 366 LEU A N 1
ATOM 2790 C CA . LEU A 1 366 ? -2.750 9.183 3.690 1.00 44.75 366 LEU A CA 1
ATOM 2791 C C . LEU A 1 366 ? -2.856 10.215 2.573 1.00 44.75 366 LEU A C 1
ATOM 2793 O O . LEU A 1 366 ? -3.861 10.233 1.863 1.00 44.75 366 LEU A O 1
ATOM 2797 N N . ASP A 1 367 ? -1.856 11.075 2.427 1.00 35.47 367 ASP A N 1
ATOM 2798 C CA . ASP A 1 367 ? -1.684 11.795 1.184 1.00 35.47 367 ASP A CA 1
ATOM 2799 C C . ASP A 1 367 ? -1.114 10.780 0.192 1.00 35.47 367 ASP A C 1
ATOM 2801 O O . ASP A 1 367 ? 0.088 10.700 -0.057 1.00 35.47 367 ASP A O 1
ATOM 2805 N N . ASP A 1 368 ? -2.011 9.969 -0.377 1.00 33.81 368 ASP A N 1
ATOM 2806 C CA . ASP A 1 368 ? -1.874 9.709 -1.797 1.00 33.81 368 ASP A CA 1
ATOM 2807 C C . ASP A 1 368 ? -1.772 11.092 -2.413 1.00 33.81 368 ASP A C 1
ATOM 2809 O O . ASP A 1 368 ? -2.686 11.911 -2.295 1.00 33.81 368 ASP A O 1
ATOM 2813 N N . VAL A 1 369 ? -0.593 11.380 -2.949 1.00 32.97 369 VAL A N 1
ATOM 2814 C CA . VAL A 1 369 ? -0.351 12.549 -3.768 1.00 32.97 369 VAL A CA 1
ATOM 2815 C C . VAL A 1 369 ? -1.413 12.477 -4.859 1.00 32.97 369 VAL A C 1
ATOM 2817 O O . VAL A 1 369 ? -1.243 11.793 -5.867 1.00 32.97 369 VAL A O 1
ATOM 2820 N N . THR A 1 370 ? -2.545 13.158 -4.657 1.00 25.19 370 THR A N 1
ATOM 2821 C CA . THR A 1 370 ? -3.286 13.721 -5.769 1.00 25.19 370 THR A CA 1
ATOM 2822 C C . THR A 1 370 ? -2.215 14.467 -6.521 1.00 25.19 370 THR A C 1
ATOM 2824 O O . THR A 1 370 ? -1.674 15.442 -6.000 1.00 25.19 370 THR A O 1
ATOM 2827 N N . TYR A 1 371 ? -1.814 13.917 -7.662 1.00 31.59 371 TYR A N 1
ATOM 2828 C CA . TYR A 1 371 ? -0.972 14.595 -8.618 1.00 31.59 371 TYR A CA 1
ATOM 2829 C C . TYR A 1 371 ? -1.654 15.933 -8.886 1.00 31.59 371 TYR A C 1
ATOM 2831 O O . TYR A 1 371 ? -2.637 16.011 -9.621 1.00 31.59 371 TYR A O 1
ATOM 2839 N N . VAL A 1 372 ? -1.199 16.961 -8.178 1.00 23.64 372 VAL A N 1
ATOM 2840 C CA . VAL A 1 372 ? -1.409 18.342 -8.555 1.00 23.64 372 VAL A CA 1
ATOM 2841 C C . VAL A 1 372 ? -0.421 18.495 -9.701 1.00 23.64 372 VAL A C 1
ATOM 2843 O O . VAL A 1 372 ? 0.783 18.365 -9.456 1.00 23.64 372 VAL A O 1
ATOM 2846 N N . PRO A 1 373 ? -0.888 18.638 -10.955 1.00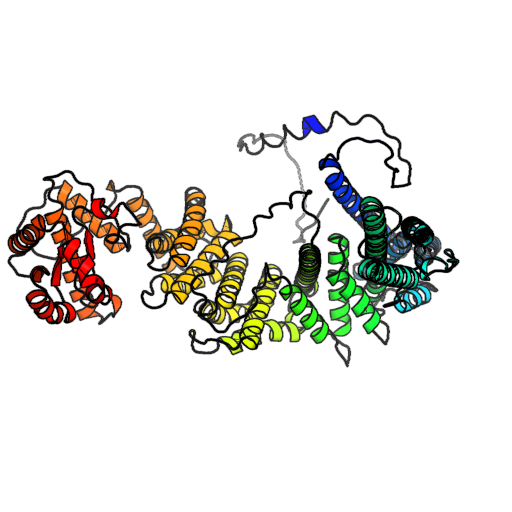 24.75 373 PRO A N 1
ATOM 2847 C CA . PRO A 1 373 ? 0.013 18.997 -12.035 1.00 24.75 373 PRO A CA 1
ATOM 2848 C C . PRO A 1 373 ? 0.767 20.237 -11.552 1.00 24.75 373 PRO A C 1
ATOM 2850 O O . PRO A 1 373 ? 0.107 21.142 -11.032 1.00 24.75 373 PRO A O 1
ATOM 2853 N N . PRO A 1 374 ? 2.106 20.264 -11.610 1.00 28.11 374 PRO A N 1
ATOM 2854 C CA . PRO A 1 374 ? 2.828 21.462 -11.221 1.00 28.11 374 PRO A CA 1
ATOM 2855 C C . PRO A 1 374 ? 2.251 22.626 -12.028 1.00 28.11 374 PRO A C 1
ATOM 2857 O O . PRO A 1 374 ? 2.136 22.526 -13.248 1.00 28.11 374 PRO A O 1
ATOM 2860 N N . ASP A 1 375 ? 1.836 23.697 -11.348 1.00 26.52 375 ASP A N 1
ATOM 2861 C CA . ASP A 1 375 ? 1.561 24.954 -12.032 1.00 26.52 375 ASP A CA 1
ATOM 2862 C C . ASP A 1 375 ? 2.837 25.305 -12.815 1.00 26.52 375 ASP A C 1
ATOM 2864 O O . ASP A 1 375 ? 3.916 25.455 -12.227 1.00 26.52 375 ASP A O 1
ATOM 2868 N N . ASP A 1 376 ? 2.718 25.423 -14.141 1.00 31.78 376 ASP A N 1
ATOM 2869 C CA . ASP A 1 376 ? 3.814 25.623 -15.112 1.00 31.78 376 ASP A CA 1
ATOM 2870 C C . ASP A 1 376 ? 4.639 26.913 -14.884 1.00 31.78 376 ASP A C 1
ATOM 2872 O O . ASP A 1 376 ? 5.548 27.240 -15.643 1.00 31.78 376 ASP A O 1
ATOM 2876 N N . SER A 1 377 ? 4.365 27.658 -13.811 1.00 31.02 377 SER A N 1
ATOM 2877 C CA . SER A 1 377 ? 5.088 28.872 -13.422 1.00 31.02 377 SER A CA 1
ATOM 2878 C C . SER A 1 377 ? 6.203 28.644 -12.392 1.00 31.02 377 SER A C 1
ATOM 2880 O O . SER A 1 377 ? 6.968 29.568 -12.096 1.00 31.02 377 SER A O 1
ATOM 2882 N N . THR A 1 378 ? 6.351 27.427 -11.858 1.00 29.44 378 THR A N 1
ATOM 2883 C CA . THR A 1 378 ? 7.402 27.118 -10.879 1.00 29.44 378 THR A CA 1
ATOM 2884 C C . THR A 1 378 ? 8.665 26.609 -11.567 1.00 29.44 378 THR A C 1
ATOM 2886 O O . THR A 1 378 ? 8.686 25.549 -12.182 1.00 29.44 378 THR A O 1
ATOM 2889 N N . ILE A 1 379 ? 9.738 27.393 -11.451 1.00 37.09 379 ILE A N 1
ATOM 2890 C CA . ILE A 1 379 ? 11.113 27.036 -11.817 1.00 37.09 379 ILE A CA 1
ATOM 2891 C C . ILE A 1 379 ? 11.385 25.587 -11.392 1.00 37.09 379 ILE A C 1
ATOM 2893 O O . ILE A 1 379 ? 11.382 25.320 -10.193 1.00 37.09 379 ILE A O 1
ATOM 2897 N N . ILE A 1 380 ? 11.645 24.691 -12.354 1.00 40.25 380 ILE A N 1
ATOM 2898 C CA . ILE A 1 380 ? 12.071 23.305 -12.102 1.00 40.25 380 ILE A CA 1
ATOM 2899 C C . ILE A 1 380 ? 13.255 23.358 -11.137 1.00 40.25 380 ILE A C 1
ATOM 2901 O O . ILE A 1 380 ? 14.362 23.768 -11.505 1.00 40.25 380 ILE A O 1
ATOM 2905 N N . THR A 1 381 ? 13.019 23.004 -9.879 1.00 48.47 381 THR A N 1
ATOM 2906 C CA . THR A 1 381 ? 14.077 22.956 -8.879 1.00 48.47 381 THR A CA 1
ATOM 2907 C C . THR A 1 381 ? 14.915 21.697 -9.110 1.00 48.47 381 THR A C 1
ATOM 2909 O O . THR A 1 381 ? 14.477 20.729 -9.735 1.00 48.47 381 THR A O 1
ATOM 2912 N N . SER A 1 382 ? 16.155 21.665 -8.617 1.00 53.75 382 SER A N 1
ATOM 2913 C CA . SER A 1 382 ? 16.984 20.450 -8.678 1.00 53.75 382 SER A CA 1
ATOM 2914 C C . SER A 1 382 ? 16.314 19.242 -8.004 1.00 53.75 382 SER A C 1
ATOM 2916 O O . SER A 1 382 ? 16.575 18.105 -8.395 1.00 53.75 382 SER A O 1
ATOM 2918 N N . LEU A 1 383 ? 15.429 19.489 -7.032 1.00 52.75 383 LEU A N 1
ATOM 2919 C CA . LEU A 1 383 ? 14.639 18.475 -6.337 1.00 52.75 383 LEU A CA 1
ATOM 2920 C C . LEU A 1 383 ? 13.609 17.819 -7.271 1.00 52.75 383 LEU A C 1
ATOM 2922 O O . LEU A 1 383 ? 13.573 16.592 -7.346 1.00 52.75 383 LEU A O 1
ATOM 2926 N N . ASP A 1 384 ? 12.883 18.605 -8.073 1.00 61.22 384 ASP A N 1
ATOM 2927 C CA . ASP A 1 384 ? 11.880 18.090 -9.024 1.00 61.22 384 ASP A CA 1
ATOM 2928 C C . ASP A 1 384 ? 12.503 17.150 -10.069 1.00 61.22 384 ASP A C 1
ATOM 2930 O O . ASP A 1 384 ? 11.924 16.127 -10.450 1.00 61.22 384 ASP A O 1
ATOM 2934 N N . ASN A 1 385 ? 13.731 17.460 -10.498 1.00 68.75 385 ASN A N 1
ATOM 2935 C CA . ASN A 1 385 ? 14.489 16.619 -11.422 1.00 68.75 385 ASN A CA 1
ATOM 2936 C C . ASN A 1 385 ? 14.926 15.289 -10.791 1.00 68.75 385 ASN A C 1
ATOM 2938 O O . ASN A 1 385 ? 14.831 14.250 -11.446 1.00 68.75 385 ASN A O 1
ATOM 2942 N N . HIS A 1 386 ? 15.368 15.290 -9.529 1.00 73.88 386 HIS A N 1
ATOM 2943 C CA . HIS A 1 386 ? 15.721 14.055 -8.823 1.00 73.88 386 HIS A CA 1
ATOM 2944 C C . HIS A 1 386 ? 14.510 13.139 -8.638 1.00 73.88 386 HIS A C 1
ATOM 2946 O O . HIS A 1 386 ? 14.600 11.937 -8.896 1.00 73.88 386 HIS A O 1
ATOM 2952 N N . GLU A 1 387 ? 13.362 13.698 -8.262 1.00 77.12 387 GLU A N 1
ATOM 2953 C CA . GLU A 1 387 ? 12.136 12.916 -8.136 1.00 77.12 387 GLU A CA 1
ATOM 2954 C C . GLU A 1 387 ? 11.662 12.365 -9.484 1.00 77.12 387 GLU A C 1
ATOM 2956 O O . GLU A 1 387 ? 11.262 11.203 -9.568 1.00 77.12 387 GLU A O 1
ATOM 2961 N N . ARG A 1 388 ? 11.754 13.153 -10.566 1.00 81.75 388 ARG A N 1
ATOM 2962 C CA . ARG A 1 388 ? 11.425 12.686 -11.922 1.00 81.75 388 ARG A CA 1
ATOM 2963 C C . ARG A 1 388 ? 12.274 11.481 -12.323 1.00 81.75 388 ARG A C 1
ATOM 2965 O O . ARG A 1 388 ? 11.731 10.501 -12.833 1.00 81.75 388 ARG A O 1
ATOM 2972 N N . VAL A 1 389 ? 13.582 11.536 -12.076 1.00 84.12 389 VAL A N 1
ATOM 2973 C CA . VAL A 1 389 ? 14.500 10.426 -12.373 1.00 84.12 389 VAL A CA 1
ATOM 2974 C C . VAL A 1 389 ? 14.143 9.189 -11.546 1.00 84.12 389 VAL A C 1
ATOM 2976 O O . VAL A 1 389 ? 14.066 8.093 -12.100 1.00 84.12 389 VAL A O 1
ATOM 2979 N N . ASN A 1 390 ? 13.849 9.349 -10.253 1.00 86.50 390 ASN A N 1
ATOM 2980 C CA . ASN A 1 390 ? 13.453 8.231 -9.392 1.00 86.50 390 ASN A CA 1
ATOM 2981 C C . ASN A 1 390 ? 12.134 7.588 -9.853 1.00 86.50 390 ASN A C 1
ATOM 2983 O O . ASN A 1 390 ? 12.035 6.360 -9.888 1.00 86.50 390 ASN A O 1
ATOM 2987 N N . ARG A 1 391 ? 11.157 8.388 -10.305 1.00 86.75 391 ARG A N 1
ATOM 2988 C CA . ARG A 1 391 ? 9.903 7.883 -10.891 1.00 86.75 391 ARG A CA 1
ATOM 2989 C C . ARG A 1 391 ? 10.148 7.052 -12.154 1.00 86.75 391 ARG A C 1
ATOM 2991 O O . ARG A 1 391 ? 9.539 5.993 -12.310 1.00 86.75 391 ARG A O 1
ATOM 2998 N N . ILE A 1 392 ? 11.052 7.490 -13.038 1.00 89.19 392 ILE A N 1
ATOM 2999 C CA . ILE A 1 392 ? 11.401 6.749 -14.265 1.00 89.19 392 ILE A CA 1
ATOM 3000 C C . ILE A 1 392 ? 12.081 5.418 -13.926 1.00 89.19 392 ILE A C 1
ATOM 3002 O O . ILE A 1 392 ? 11.684 4.385 -14.474 1.00 89.19 392 ILE A O 1
ATOM 3006 N N . LYS A 1 393 ? 13.039 5.416 -12.989 1.00 91.88 393 LYS A N 1
ATOM 3007 C CA . LYS A 1 393 ? 13.697 4.190 -12.508 1.00 91.88 393 LYS A CA 1
ATOM 3008 C C . LYS A 1 393 ? 12.699 3.206 -11.906 1.00 91.88 393 LYS A C 1
ATOM 3010 O O . LYS A 1 393 ? 12.691 2.034 -12.276 1.00 91.88 393 LYS A O 1
ATOM 3015 N N . LYS A 1 394 ? 11.822 3.687 -11.018 1.00 92.50 394 LYS A N 1
ATOM 3016 C CA . LYS A 1 394 ? 10.771 2.880 -10.389 1.00 92.50 394 LYS A CA 1
ATOM 3017 C C . LYS A 1 394 ? 9.848 2.261 -11.440 1.00 92.50 394 LYS A C 1
ATOM 3019 O O . LYS A 1 394 ? 9.588 1.060 -11.383 1.00 92.50 394 LYS A O 1
ATOM 3024 N N . ARG A 1 395 ? 9.390 3.051 -12.420 1.00 93.50 395 ARG A N 1
ATOM 3025 C CA . ARG A 1 395 ? 8.552 2.573 -13.535 1.00 93.50 395 ARG A CA 1
ATOM 3026 C C . ARG A 1 395 ? 9.242 1.452 -14.314 1.00 93.50 395 ARG A C 1
ATOM 3028 O O . ARG A 1 395 ? 8.642 0.400 -14.515 1.00 93.50 395 ARG A O 1
ATOM 3035 N N . GLY A 1 396 ? 10.503 1.648 -14.698 1.00 94.31 396 GLY A N 1
ATOM 3036 C CA . GLY A 1 396 ? 11.270 0.646 -15.437 1.00 94.31 396 GLY A CA 1
ATOM 3037 C C . GLY A 1 396 ? 11.487 -0.641 -14.652 1.00 94.31 396 GLY A C 1
ATOM 3038 O O . GLY A 1 396 ? 11.287 -1.728 -15.191 1.00 94.31 396 GLY A O 1
ATOM 3039 N N . SER A 1 397 ? 11.847 -0.539 -13.372 1.00 95.06 397 SER A N 1
ATOM 3040 C CA . SER A 1 397 ? 12.031 -1.711 -12.513 1.00 95.06 397 SER A CA 1
ATOM 3041 C C . SER A 1 397 ? 10.730 -2.464 -12.248 1.00 95.06 397 SER A C 1
ATOM 3043 O O . SER A 1 397 ? 10.747 -3.692 -12.256 1.00 95.06 397 SER A O 1
ATOM 3045 N N . SER A 1 398 ? 9.606 -1.756 -12.077 1.00 94.56 398 SER A N 1
ATOM 3046 C CA . SER A 1 398 ? 8.268 -2.364 -11.982 1.00 94.56 398 SER A CA 1
ATOM 3047 C C . SER A 1 398 ? 7.962 -3.180 -13.234 1.00 94.56 398 SER A C 1
ATOM 3049 O O . SER A 1 398 ? 7.676 -4.369 -13.145 1.00 94.56 398 SER A O 1
ATOM 3051 N N . MET A 1 399 ? 8.140 -2.582 -14.418 1.00 95.25 399 MET A N 1
ATOM 3052 C CA . MET A 1 399 ? 7.933 -3.272 -15.695 1.00 95.25 399 MET A CA 1
ATOM 3053 C C . MET A 1 399 ? 8.856 -4.478 -15.857 1.00 95.25 399 MET A C 1
ATOM 3055 O O . MET A 1 399 ? 8.413 -5.519 -16.327 1.00 95.25 399 MET A O 1
ATOM 3059 N N . ALA A 1 400 ? 10.124 -4.365 -15.458 1.00 95.69 400 ALA A N 1
ATOM 3060 C CA . ALA A 1 400 ? 11.058 -5.485 -15.489 1.00 95.69 400 ALA A CA 1
ATOM 3061 C C . ALA A 1 400 ? 10.586 -6.640 -14.596 1.00 95.69 400 ALA A C 1
ATOM 3063 O O . ALA A 1 400 ? 10.594 -7.784 -15.040 1.00 95.69 400 ALA A O 1
ATOM 3064 N N . LEU A 1 401 ? 10.134 -6.356 -13.372 1.00 94.31 401 LEU A N 1
ATOM 3065 C CA . LEU A 1 401 ? 9.595 -7.356 -12.445 1.00 94.31 401 LEU A CA 1
ATOM 3066 C C . LEU A 1 401 ? 8.314 -8.012 -12.972 1.00 94.31 401 LEU A C 1
ATOM 3068 O O . LEU A 1 401 ? 8.210 -9.238 -12.976 1.00 94.31 401 LEU A O 1
ATOM 3072 N N . GLU A 1 402 ? 7.380 -7.221 -13.492 1.00 93.56 402 GLU A N 1
ATOM 3073 C CA . GLU A 1 402 ? 6.143 -7.723 -14.095 1.00 93.56 402 GLU A CA 1
ATOM 3074 C C . GLU A 1 402 ? 6.404 -8.607 -15.322 1.00 93.56 402 GLU A C 1
ATOM 3076 O O . GLU A 1 402 ? 5.819 -9.683 -15.452 1.00 93.56 402 GLU A O 1
ATOM 3081 N N . GLU A 1 403 ? 7.270 -8.165 -16.239 1.00 94.00 403 GLU A N 1
ATOM 3082 C CA . GLU A 1 403 ? 7.608 -8.927 -17.443 1.00 94.00 403 GLU A CA 1
ATOM 3083 C C . GLU A 1 403 ? 8.444 -10.169 -17.088 1.00 94.00 403 GLU A C 1
ATOM 3085 O O . GLU A 1 403 ? 8.298 -11.187 -17.758 1.00 94.00 403 GLU A O 1
ATOM 3090 N N . MET A 1 404 ? 9.255 -10.153 -16.018 1.00 92.44 404 MET A N 1
ATOM 3091 C CA . MET A 1 404 ? 9.920 -11.362 -15.501 1.00 92.44 404 MET A CA 1
ATOM 3092 C C . MET A 1 404 ? 8.900 -12.415 -15.068 1.00 92.44 404 MET A C 1
ATOM 3094 O O . MET A 1 404 ? 9.004 -13.560 -15.506 1.00 92.44 404 MET A O 1
ATOM 3098 N N . ALA A 1 405 ? 7.899 -12.027 -14.272 1.00 91.38 405 ALA A N 1
ATOM 3099 C CA . ALA A 1 405 ? 6.852 -12.943 -13.826 1.00 91.38 405 ALA A CA 1
ATOM 3100 C C . ALA A 1 405 ? 6.026 -13.489 -15.006 1.00 91.38 405 ALA A C 1
ATOM 3102 O O . ALA A 1 405 ? 5.884 -14.700 -15.161 1.00 91.38 405 ALA A O 1
ATOM 3103 N N . LYS A 1 406 ? 5.576 -12.610 -15.913 1.00 90.12 406 LYS A N 1
ATOM 3104 C CA . LYS A 1 406 ? 4.807 -13.001 -17.111 1.00 90.12 406 LYS A CA 1
ATOM 3105 C C . LYS A 1 406 ? 5.619 -13.846 -18.092 1.00 90.12 406 LYS A C 1
ATOM 3107 O O . LYS A 1 406 ? 5.101 -14.782 -18.691 1.00 90.12 406 LYS A O 1
ATOM 3112 N N . GLY A 1 407 ? 6.879 -13.477 -18.307 1.00 85.00 407 GLY A N 1
ATOM 3113 C CA . GLY A 1 407 ? 7.725 -14.036 -19.352 1.00 85.00 407 GLY A CA 1
ATOM 3114 C C . GLY A 1 407 ? 8.365 -15.367 -18.979 1.00 85.00 407 GLY A C 1
ATOM 3115 O O . GLY A 1 407 ? 8.650 -16.151 -19.885 1.00 85.00 407 GLY A O 1
ATOM 3116 N N . MET A 1 408 ? 8.606 -15.635 -17.690 1.00 85.31 408 MET A N 1
ATOM 3117 C CA . MET A 1 408 ? 9.110 -16.931 -17.218 1.00 85.31 408 MET A CA 1
ATOM 3118 C C . MET A 1 408 ? 8.003 -17.974 -17.043 1.00 85.31 408 MET A C 1
ATOM 3120 O O . MET A 1 408 ? 8.272 -19.145 -17.295 1.00 85.31 408 MET A O 1
ATOM 3124 N N . GLY A 1 409 ? 6.771 -17.551 -16.738 1.00 81.75 409 GLY A N 1
ATOM 3125 C CA . GLY A 1 409 ? 5.638 -18.458 -16.560 1.00 81.75 409 GLY A CA 1
ATOM 3126 C C . GLY A 1 409 ? 5.728 -19.240 -15.239 1.00 81.75 409 GLY A C 1
ATOM 3127 O O . GLY A 1 409 ? 6.230 -18.681 -14.265 1.00 81.75 409 GLY A O 1
ATOM 3128 N N . PRO A 1 410 ? 5.229 -20.492 -15.178 1.00 85.56 410 PRO A N 1
ATOM 3129 C CA . PRO A 1 410 ? 5.290 -21.309 -13.965 1.00 85.56 410 PRO A CA 1
ATOM 3130 C C . PRO A 1 410 ? 6.737 -21.639 -13.571 1.00 85.56 410 PRO A C 1
ATOM 3132 O O . PRO A 1 410 ? 7.569 -21.928 -14.436 1.00 85.56 410 PRO A O 1
ATOM 3135 N N . GLY A 1 411 ? 7.030 -21.617 -12.269 1.00 85.38 411 GLY A N 1
ATOM 3136 C CA . GLY A 1 411 ? 8.356 -21.938 -11.735 1.00 85.38 411 GLY A CA 1
ATOM 3137 C C . GLY A 1 411 ? 9.340 -20.769 -11.826 1.00 85.38 411 GLY A C 1
ATOM 3138 O O . GLY A 1 411 ? 10.548 -20.975 -11.982 1.00 85.38 411 GLY A O 1
ATOM 3139 N N . LEU A 1 412 ? 8.851 -19.524 -11.732 1.00 90.12 412 LEU A N 1
ATOM 3140 C CA . LEU A 1 412 ? 9.690 -18.318 -11.715 1.00 90.12 412 LEU A CA 1
ATOM 3141 C C . LEU A 1 412 ? 10.802 -18.432 -10.665 1.00 90.12 412 LEU A C 1
ATOM 3143 O O . LEU A 1 412 ? 11.961 -18.098 -10.932 1.00 90.12 412 LEU A O 1
ATOM 3147 N N . PHE A 1 413 ? 10.450 -18.904 -9.469 1.00 90.81 413 PHE A N 1
ATOM 3148 C CA . PHE A 1 413 ? 11.387 -19.006 -8.355 1.00 90.81 413 PHE A CA 1
ATOM 3149 C C . PHE A 1 413 ? 12.383 -20.163 -8.495 1.00 90.81 413 PHE A C 1
ATOM 3151 O O . PHE A 1 413 ? 13.472 -20.076 -7.928 1.00 90.81 413 PHE A O 1
ATOM 3158 N N . ASP A 1 414 ? 12.082 -21.179 -9.306 1.00 87.44 414 ASP A N 1
ATOM 3159 C CA . ASP A 1 414 ? 13.029 -22.254 -9.626 1.00 87.44 414 ASP A CA 1
ATOM 3160 C C . ASP A 1 414 ? 14.121 -21.761 -10.582 1.00 87.44 414 ASP A C 1
ATOM 3162 O O . ASP A 1 414 ? 15.300 -22.092 -10.438 1.00 87.44 414 ASP A O 1
ATOM 3166 N N . VAL A 1 415 ? 13.741 -20.917 -11.549 1.00 86.06 415 VAL A N 1
ATOM 3167 C CA . VAL A 1 415 ? 14.680 -20.306 -12.502 1.00 86.06 415 VAL A CA 1
ATOM 3168 C C . VAL A 1 415 ? 15.489 -19.186 -11.842 1.00 86.06 415 VAL A C 1
ATOM 3170 O O . VAL A 1 415 ? 16.681 -19.027 -12.122 1.00 86.06 415 VAL A O 1
ATOM 3173 N N . LEU A 1 416 ? 14.859 -18.397 -10.967 1.00 88.94 416 LEU A N 1
ATOM 3174 C CA . LEU A 1 416 ? 15.458 -17.248 -10.285 1.00 88.94 416 LEU A CA 1
ATOM 3175 C C . LEU A 1 416 ? 15.323 -17.358 -8.753 1.00 88.94 416 LEU A C 1
ATOM 3177 O O . LEU A 1 416 ? 14.641 -16.536 -8.134 1.00 88.94 416 LEU A O 1
ATOM 3181 N N . PRO A 1 417 ? 16.044 -18.284 -8.096 1.00 89.19 417 PRO A N 1
ATOM 3182 C CA . PRO A 1 417 ? 15.937 -18.480 -6.646 1.00 89.19 417 PRO A CA 1
ATOM 3183 C C . PRO A 1 417 ? 16.365 -17.247 -5.841 1.00 89.19 417 PRO A C 1
ATOM 3185 O O . PRO A 1 417 ? 15.811 -16.972 -4.780 1.00 89.19 417 PRO A O 1
ATOM 3188 N N . SER A 1 418 ? 17.289 -16.437 -6.376 1.00 90.19 418 SER A N 1
ATOM 3189 C CA . SER A 1 418 ? 17.710 -15.177 -5.749 1.00 90.19 418 SER A CA 1
ATOM 3190 C C . SER A 1 418 ? 16.580 -14.148 -5.614 1.00 90.19 418 SER A C 1
ATOM 3192 O O . SER A 1 418 ? 16.679 -13.238 -4.792 1.00 90.19 418 SER A O 1
ATOM 3194 N N . LEU A 1 419 ? 15.526 -14.254 -6.436 1.00 91.56 419 LEU A N 1
ATOM 3195 C CA . LEU A 1 419 ? 14.345 -13.403 -6.310 1.00 91.56 419 LEU A CA 1
ATOM 3196 C C . LEU A 1 419 ? 13.535 -13.801 -5.076 1.00 91.56 419 LEU A C 1
ATOM 3198 O O . LEU A 1 419 ? 13.197 -12.937 -4.273 1.00 91.56 419 LEU A O 1
ATOM 3202 N N . LEU A 1 420 ? 13.292 -15.101 -4.884 1.00 91.38 420 LEU A N 1
ATOM 3203 C CA . LEU A 1 420 ? 12.552 -15.601 -3.727 1.00 91.38 420 LEU A CA 1
ATOM 3204 C C . LEU A 1 420 ? 13.265 -15.256 -2.415 1.00 91.38 420 LEU A C 1
ATOM 3206 O O . LEU A 1 420 ? 12.629 -14.736 -1.504 1.00 91.38 420 LEU A O 1
ATOM 3210 N N . THR A 1 421 ? 14.586 -15.455 -2.341 1.00 92.06 421 THR A N 1
ATOM 3211 C CA . THR A 1 421 ? 15.376 -15.102 -1.147 1.00 92.06 421 THR A CA 1
ATOM 3212 C C . THR A 1 421 ? 15.284 -13.609 -0.831 1.00 92.06 421 THR A C 1
ATOM 3214 O O . THR A 1 421 ? 15.143 -13.220 0.324 1.00 92.06 421 THR A O 1
ATOM 3217 N N . ARG A 1 422 ? 15.295 -12.742 -1.856 1.00 90.88 422 ARG A N 1
ATOM 3218 C CA . ARG A 1 422 ? 15.191 -11.286 -1.665 1.00 90.88 422 ARG A CA 1
ATOM 3219 C C . ARG A 1 422 ? 13.814 -10.854 -1.150 1.00 90.88 422 ARG A C 1
ATOM 3221 O O . ARG A 1 422 ? 13.734 -9.848 -0.451 1.00 90.88 422 ARG A O 1
ATOM 3228 N N . LEU A 1 423 ? 12.762 -11.595 -1.495 1.00 91.00 423 LEU A N 1
ATOM 3229 C CA . LEU A 1 423 ? 11.391 -11.348 -1.047 1.00 91.00 423 LEU A CA 1
ATOM 3230 C C . LEU A 1 423 ? 11.134 -11.892 0.360 1.00 91.00 423 LEU A C 1
ATOM 3232 O O . LEU A 1 423 ? 10.565 -11.206 1.202 1.00 91.00 423 LEU A O 1
ATOM 3236 N N . VAL A 1 424 ? 11.516 -13.144 0.600 1.00 92.38 424 VAL A N 1
ATOM 3237 C CA . VAL A 1 424 ? 11.042 -13.910 1.753 1.00 92.38 424 VAL A CA 1
ATOM 3238 C C . VAL A 1 424 ? 11.938 -13.730 2.971 1.00 92.38 424 VAL A C 1
ATOM 3240 O O . VAL A 1 424 ? 11.426 -13.526 4.074 1.00 92.38 424 VAL A O 1
ATOM 3243 N N . ASP A 1 425 ? 13.258 -13.776 2.789 1.00 92.88 425 ASP A N 1
ATOM 3244 C CA . ASP A 1 425 ? 14.199 -13.855 3.908 1.00 92.88 425 ASP A CA 1
ATOM 3245 C C . ASP A 1 425 ? 14.167 -12.605 4.803 1.00 92.88 425 ASP A C 1
ATOM 3247 O O . ASP A 1 425 ? 14.088 -12.780 6.021 1.00 92.88 425 ASP A O 1
ATOM 3251 N N . PRO A 1 426 ? 14.133 -11.357 4.280 1.00 93.25 426 PRO A N 1
ATOM 3252 C CA . PRO A 1 426 ? 14.067 -10.169 5.133 1.00 93.25 426 PRO A CA 1
ATOM 3253 C C . PRO A 1 426 ? 12.785 -10.111 5.971 1.00 93.25 426 PRO A C 1
ATOM 3255 O O . PRO A 1 426 ? 12.825 -9.780 7.157 1.00 93.25 426 PRO A O 1
ATOM 3258 N N . ILE A 1 427 ? 11.644 -10.471 5.373 1.00 93.25 427 ILE A N 1
ATOM 3259 C CA . ILE A 1 427 ? 10.336 -10.438 6.040 1.00 93.25 427 ILE A CA 1
ATOM 3260 C C . ILE A 1 427 ? 10.277 -11.503 7.137 1.00 93.25 427 ILE A C 1
ATOM 3262 O O . ILE A 1 427 ? 9.863 -11.203 8.260 1.00 93.25 427 ILE A O 1
ATOM 3266 N N . LYS A 1 428 ? 10.734 -12.729 6.843 1.00 91.81 428 LYS A N 1
ATOM 3267 C CA . LYS A 1 428 ? 10.820 -13.796 7.845 1.00 91.81 428 LYS A CA 1
ATOM 3268 C C . LYS A 1 428 ? 11.791 -13.422 8.958 1.00 91.81 428 LYS A C 1
ATOM 3270 O O . LYS A 1 428 ? 11.385 -13.406 10.110 1.00 91.81 428 LYS A O 1
ATOM 3275 N N . ALA A 1 429 ? 13.016 -13.007 8.644 1.00 90.31 429 ALA A N 1
ATOM 3276 C CA . ALA A 1 429 ? 14.000 -12.615 9.654 1.00 90.31 429 ALA A CA 1
ATOM 3277 C C . ALA A 1 429 ? 13.526 -11.449 10.547 1.00 90.31 429 ALA A C 1
ATOM 3279 O O . ALA A 1 429 ? 13.909 -11.362 11.716 1.00 90.31 429 ALA A O 1
ATOM 3280 N N . GLY A 1 430 ? 12.697 -10.546 10.010 1.00 86.56 430 GLY A N 1
ATOM 3281 C CA . GLY A 1 430 ? 12.092 -9.452 10.768 1.00 86.56 430 GLY A CA 1
ATOM 3282 C C . GLY A 1 430 ? 10.952 -9.880 11.702 1.00 86.56 430 GLY A C 1
ATOM 3283 O O . GLY A 1 430 ? 10.810 -9.294 12.774 1.00 86.56 430 GLY A O 1
ATOM 3284 N N . PHE A 1 431 ? 10.153 -10.887 11.318 1.00 88.31 431 PHE A N 1
ATOM 3285 C CA . PHE A 1 431 ? 8.868 -11.213 11.966 1.00 88.31 431 PHE A CA 1
ATOM 3286 C C . PHE A 1 431 ? 8.653 -12.699 12.301 1.00 88.31 431 PHE A C 1
ATOM 3288 O O . PHE A 1 431 ? 7.529 -13.118 12.592 1.00 88.31 431 PHE A O 1
ATOM 3295 N N . GLU A 1 432 ? 9.709 -13.505 12.284 1.00 81.06 432 GLU A N 1
ATOM 3296 C CA . GLU A 1 432 ? 9.733 -14.860 12.827 1.00 81.06 432 GLU A CA 1
ATOM 3297 C C . GLU A 1 432 ? 9.744 -14.783 14.363 1.00 81.06 432 GLU A C 1
ATOM 3299 O O . GLU A 1 432 ? 10.770 -14.524 14.990 1.00 81.06 432 GLU A O 1
ATOM 3304 N N . GLY A 1 433 ? 8.562 -14.930 14.975 1.00 72.19 433 GLY A N 1
ATOM 3305 C CA . GLY A 1 433 ? 8.363 -14.831 16.425 1.00 72.19 433 GLY A CA 1
ATOM 3306 C C . GLY A 1 433 ? 7.469 -13.657 16.846 1.00 72.19 433 GLY A C 1
ATOM 3307 O O . GLY A 1 433 ? 6.351 -13.516 16.353 1.00 72.19 433 GLY A O 1
ATOM 3308 N N . GLU A 1 434 ? 7.926 -12.852 17.812 1.00 62.25 434 GLU A N 1
ATOM 3309 C CA . GLU A 1 434 ? 7.120 -11.805 18.462 1.00 62.25 434 GLU A CA 1
ATOM 3310 C C . GLU A 1 434 ? 6.799 -10.603 17.551 1.00 62.25 434 GLU A C 1
ATOM 3312 O O . GLU A 1 434 ? 7.689 -9.925 17.039 1.00 62.25 434 GLU A O 1
ATOM 3317 N N . SER A 1 435 ? 5.512 -10.243 17.453 1.00 60.22 435 SER A N 1
ATOM 3318 C CA . SER A 1 435 ? 4.998 -9.147 16.611 1.00 60.22 435 SER A CA 1
ATOM 3319 C C . SER A 1 435 ? 5.371 -7.722 17.078 1.00 60.22 435 SER A C 1
ATOM 3321 O O . SER A 1 435 ? 5.032 -6.755 16.403 1.00 60.22 435 SER A O 1
ATOM 3323 N N . LYS A 1 436 ? 6.036 -7.553 18.236 1.00 58.72 436 LYS A N 1
ATOM 3324 C CA . LYS A 1 436 ? 6.297 -6.241 18.881 1.00 58.72 436 LYS A CA 1
ATOM 3325 C C . LYS A 1 436 ? 7.735 -5.714 18.725 1.00 58.72 436 LYS A C 1
ATOM 3327 O O . LYS A 1 436 ? 8.106 -4.745 19.394 1.00 58.72 436 LYS A O 1
ATOM 3332 N N . ARG A 1 437 ? 8.558 -6.328 17.870 1.00 67.31 437 ARG A N 1
ATOM 3333 C CA . ARG A 1 437 ? 9.981 -5.981 17.727 1.00 67.31 437 ARG A CA 1
ATOM 3334 C C . ARG A 1 437 ? 10.173 -4.652 16.982 1.00 67.31 437 ARG A C 1
ATOM 3336 O O . ARG A 1 437 ? 9.620 -4.448 15.907 1.00 67.31 437 ARG A O 1
ATOM 3343 N N . ILE A 1 438 ? 10.984 -3.755 17.546 1.00 77.69 438 ILE A N 1
ATOM 3344 C CA . ILE A 1 438 ? 11.544 -2.613 16.810 1.00 77.69 438 ILE A CA 1
ATOM 3345 C C . ILE A 1 438 ? 12.798 -3.125 16.107 1.00 77.69 438 ILE A C 1
ATOM 3347 O O . ILE A 1 438 ? 13.700 -3.642 16.769 1.00 77.69 438 ILE A O 1
ATOM 3351 N N . LEU A 1 439 ? 12.837 -3.017 14.782 1.00 84.75 439 LEU A N 1
ATOM 3352 C CA . LEU A 1 439 ? 13.980 -3.453 13.988 1.00 84.75 439 LEU A CA 1
ATOM 3353 C C . LEU A 1 439 ? 15.007 -2.323 13.865 1.00 84.75 439 LEU A C 1
ATOM 3355 O O . LEU A 1 439 ? 14.654 -1.138 13.873 1.00 84.75 439 LEU A O 1
ATOM 3359 N N . GLU A 1 440 ? 16.281 -2.689 13.727 1.00 87.50 440 GLU A N 1
ATOM 3360 C CA . GLU A 1 440 ? 17.328 -1.733 13.363 1.00 87.50 440 GLU A CA 1
ATOM 3361 C C . GLU A 1 440 ? 17.026 -1.103 12.000 1.00 87.50 440 GLU A C 1
ATOM 3363 O O . GLU A 1 440 ? 16.398 -1.727 11.150 1.00 87.50 440 GLU A O 1
ATOM 3368 N N . VAL A 1 441 ? 17.492 0.128 11.770 1.00 87.44 441 VAL A N 1
ATOM 3369 C CA . VAL A 1 441 ? 17.149 0.908 10.566 1.00 87.44 441 VAL A CA 1
ATOM 3370 C C . VAL A 1 441 ? 17.450 0.151 9.268 1.00 87.44 441 VAL A C 1
ATOM 3372 O O . VAL A 1 441 ? 16.610 0.128 8.370 1.00 87.44 441 VAL A O 1
ATOM 3375 N N . ALA A 1 442 ? 18.609 -0.510 9.185 1.00 89.12 442 ALA A N 1
ATOM 3376 C CA . ALA A 1 442 ? 18.994 -1.291 8.010 1.00 89.12 442 ALA A CA 1
ATOM 3377 C C . ALA A 1 442 ? 18.052 -2.485 7.786 1.00 89.12 442 ALA A C 1
ATOM 3379 O O . ALA A 1 442 ? 17.498 -2.636 6.701 1.00 89.12 442 ALA A O 1
ATOM 3380 N N . GLN A 1 443 ? 17.795 -3.274 8.834 1.00 90.50 443 GLN A N 1
ATOM 3381 C CA . GLN A 1 443 ? 16.894 -4.426 8.762 1.00 90.50 443 GLN A CA 1
ATOM 3382 C C . GLN A 1 443 ? 15.447 -4.003 8.454 1.00 90.50 443 GLN A C 1
ATOM 3384 O O . GLN A 1 443 ? 14.767 -4.636 7.652 1.00 90.50 443 GLN A O 1
ATOM 3389 N N . ALA A 1 444 ? 14.977 -2.905 9.051 1.00 90.25 444 ALA A N 1
ATOM 3390 C CA . ALA A 1 444 ? 13.659 -2.338 8.786 1.00 90.25 444 ALA A CA 1
ATOM 3391 C C . ALA A 1 444 ? 13.517 -1.910 7.319 1.00 90.25 444 ALA A C 1
ATOM 3393 O O . ALA A 1 444 ? 12.486 -2.173 6.704 1.00 90.25 444 ALA A O 1
ATOM 3394 N N . GLN A 1 445 ? 14.547 -1.274 6.749 1.00 92.44 445 GLN A N 1
ATOM 3395 C CA . GLN A 1 445 ? 14.548 -0.898 5.336 1.00 92.44 445 GLN A CA 1
ATOM 3396 C C . GLN A 1 445 ? 14.541 -2.132 4.427 1.00 92.44 445 GLN A C 1
ATOM 3398 O O . GLN A 1 445 ? 13.797 -2.155 3.455 1.00 92.44 445 GLN A O 1
ATOM 3403 N N . GLU A 1 446 ? 15.291 -3.186 4.761 1.00 93.75 446 GLU A N 1
ATOM 3404 C CA . GLU A 1 446 ? 15.269 -4.434 3.990 1.00 93.75 446 GLU A CA 1
ATOM 3405 C C . GLU A 1 446 ? 13.885 -5.094 3.972 1.00 93.75 446 GLU A C 1
ATOM 3407 O O . GLU A 1 446 ? 13.465 -5.591 2.928 1.00 93.75 446 GLU A O 1
ATOM 3412 N N . VAL A 1 447 ? 13.155 -5.065 5.093 1.00 94.31 447 VAL A N 1
ATOM 3413 C CA . VAL A 1 447 ? 11.761 -5.534 5.161 1.00 94.31 447 VAL A CA 1
ATOM 3414 C C . VAL A 1 447 ? 10.841 -4.679 4.288 1.00 94.31 447 VAL A C 1
ATOM 3416 O O . VAL A 1 447 ? 10.019 -5.216 3.546 1.00 94.31 447 VAL A O 1
ATOM 3419 N N . VAL A 1 448 ? 10.954 -3.353 4.389 1.00 93.69 448 VAL A N 1
ATOM 3420 C CA . VAL A 1 448 ? 10.160 -2.397 3.602 1.00 93.69 448 VAL A CA 1
ATOM 3421 C C . VAL A 1 448 ? 10.367 -2.631 2.105 1.00 93.69 448 VAL A C 1
ATOM 3423 O O . VAL A 1 448 ? 9.393 -2.769 1.363 1.00 93.69 448 VAL A O 1
ATOM 3426 N N . ASP A 1 449 ? 11.624 -2.757 1.682 1.00 94.62 449 ASP A N 1
ATOM 3427 C CA . ASP A 1 449 ? 11.992 -3.031 0.296 1.00 94.62 449 ASP A CA 1
ATOM 3428 C C . ASP A 1 449 ? 11.447 -4.397 -0.158 1.00 94.62 449 ASP A C 1
ATOM 3430 O O . ASP A 1 449 ? 10.898 -4.521 -1.253 1.00 94.62 449 ASP A O 1
ATOM 3434 N N . ALA A 1 450 ? 11.539 -5.428 0.688 1.00 95.69 450 ALA A N 1
ATOM 3435 C CA . ALA A 1 450 ? 11.023 -6.760 0.378 1.00 95.69 450 ALA A CA 1
ATOM 3436 C C . ALA A 1 450 ? 9.497 -6.764 0.176 1.00 95.69 450 ALA A C 1
ATOM 3438 O O . ALA A 1 450 ? 9.015 -7.334 -0.806 1.00 95.69 450 ALA A O 1
ATOM 3439 N N . PHE A 1 451 ? 8.733 -6.072 1.032 1.00 95.69 451 PHE A N 1
ATOM 3440 C CA . PHE A 1 451 ? 7.288 -5.905 0.837 1.00 95.69 451 PHE A CA 1
ATOM 3441 C C . PHE A 1 451 ? 6.957 -5.117 -0.435 1.00 95.69 451 PHE A C 1
ATOM 3443 O O . PHE A 1 451 ? 5.988 -5.457 -1.118 1.00 95.69 451 PHE A O 1
ATOM 3450 N N . GLN A 1 452 ? 7.746 -4.096 -0.787 1.00 94.50 452 GLN A N 1
ATOM 3451 C CA . GLN A 1 452 ? 7.552 -3.329 -2.021 1.00 94.50 452 GLN A CA 1
ATOM 3452 C C . GLN A 1 452 ? 7.733 -4.208 -3.265 1.00 94.50 452 GLN A C 1
ATOM 3454 O O . GLN A 1 452 ? 6.886 -4.196 -4.161 1.00 94.50 452 GLN A O 1
ATOM 3459 N N . VAL A 1 453 ? 8.807 -5.002 -3.317 1.00 94.69 453 VAL A N 1
ATOM 3460 C CA . VAL A 1 453 ? 9.058 -5.920 -4.439 1.00 94.69 453 VAL A CA 1
ATOM 3461 C C . VAL A 1 453 ? 7.989 -7.019 -4.484 1.00 94.69 453 VAL A C 1
ATOM 3463 O O . VAL A 1 453 ? 7.480 -7.320 -5.564 1.00 94.69 453 VAL A O 1
ATOM 3466 N N . ALA A 1 454 ? 7.583 -7.570 -3.332 1.00 94.38 454 ALA A N 1
ATOM 3467 C CA . ALA A 1 454 ? 6.527 -8.583 -3.255 1.00 94.38 454 ALA A CA 1
ATOM 3468 C C . ALA A 1 454 ? 5.192 -8.052 -3.796 1.00 94.38 454 ALA A C 1
ATOM 3470 O O . ALA A 1 454 ? 4.562 -8.703 -4.626 1.00 94.38 454 ALA A O 1
ATOM 3471 N N . SER A 1 455 ? 4.798 -6.846 -3.378 1.00 93.25 455 SER A N 1
ATOM 3472 C CA . SER A 1 455 ? 3.561 -6.191 -3.824 1.00 93.25 455 SER A CA 1
ATOM 3473 C C . SER A 1 455 ? 3.572 -5.915 -5.330 1.00 93.25 455 SER A C 1
ATOM 3475 O O . SER A 1 455 ? 2.555 -6.072 -5.992 1.00 93.25 455 SER A O 1
ATOM 3477 N N . CYS A 1 456 ? 4.725 -5.547 -5.893 1.00 92.31 456 CYS A N 1
ATOM 3478 C CA . CYS A 1 456 ? 4.872 -5.317 -7.331 1.00 92.31 456 CYS A CA 1
ATOM 3479 C C . CYS A 1 456 ? 4.716 -6.602 -8.162 1.00 92.31 456 CYS A C 1
ATOM 3481 O O . CYS A 1 456 ? 4.156 -6.567 -9.256 1.00 92.31 456 CYS A O 1
ATOM 3483 N N . LEU A 1 457 ? 5.232 -7.732 -7.669 1.00 92.56 457 LEU A N 1
ATOM 3484 C CA . LEU A 1 457 ? 5.225 -9.001 -8.402 1.00 92.56 457 LEU A CA 1
ATOM 3485 C C . LEU A 1 457 ? 3.879 -9.717 -8.342 1.00 92.56 457 LEU A C 1
ATOM 3487 O O . LEU A 1 457 ? 3.466 -10.316 -9.333 1.00 92.56 457 LEU A O 1
ATOM 3491 N N . LEU A 1 458 ? 3.204 -9.643 -7.195 1.00 92.19 458 LEU A N 1
ATOM 3492 C CA . LEU A 1 458 ? 2.019 -10.434 -6.867 1.00 92.19 458 LEU A CA 1
ATOM 3493 C C . LEU A 1 458 ? 0.928 -10.472 -7.957 1.00 92.19 458 LEU A C 1
ATOM 3495 O O . LEU A 1 458 ? 0.452 -11.567 -8.245 1.00 92.19 458 LEU A O 1
ATOM 3499 N N . PRO A 1 459 ? 0.562 -9.358 -8.629 1.00 91.69 459 PRO A N 1
ATOM 3500 C CA . PRO A 1 459 ? -0.492 -9.362 -9.655 1.00 91.69 459 PRO A CA 1
ATOM 3501 C C . PRO A 1 459 ? -0.132 -10.128 -10.926 1.00 91.69 459 PRO A C 1
ATOM 3503 O O . PRO A 1 459 ? -1.000 -10.406 -11.747 1.00 91.69 459 PRO A O 1
ATOM 3506 N N . CYS A 1 460 ? 1.156 -10.405 -11.124 1.00 91.81 460 CYS A N 1
ATOM 3507 C CA . CYS A 1 460 ? 1.689 -11.025 -12.330 1.00 91.81 460 CYS A CA 1
ATOM 3508 C C . CYS A 1 460 ? 2.199 -12.453 -12.089 1.00 91.81 460 CYS A C 1
ATOM 3510 O O . CYS A 1 460 ? 2.696 -13.065 -13.033 1.00 91.81 460 CYS A O 1
ATOM 3512 N N . LEU A 1 461 ? 2.122 -12.969 -10.857 1.00 91.06 461 LEU A N 1
ATOM 3513 C CA . LEU A 1 461 ? 2.600 -14.309 -10.519 1.00 91.06 461 LEU A CA 1
ATOM 3514 C C . LEU A 1 461 ? 1.644 -15.397 -11.017 1.00 91.06 461 LEU A C 1
ATOM 3516 O O . LEU A 1 461 ? 0.423 -15.248 -10.992 1.00 91.06 461 LEU A O 1
ATOM 3520 N N . HIS A 1 462 ? 2.220 -16.522 -11.436 1.00 89.81 462 HIS A N 1
ATOM 3521 C CA . HIS A 1 462 ? 1.469 -17.726 -11.768 1.00 89.81 462 HIS A CA 1
ATOM 3522 C C . HIS A 1 462 ? 0.975 -18.440 -10.495 1.00 89.81 462 HIS A C 1
ATOM 3524 O O . HIS A 1 462 ? 1.583 -18.310 -9.432 1.00 89.81 462 HIS A O 1
ATOM 3530 N N . MET A 1 463 ? -0.096 -19.239 -10.591 1.00 84.94 463 MET A N 1
ATOM 3531 C CA . MET A 1 463 ? -0.710 -19.904 -9.425 1.00 84.94 463 MET A CA 1
ATOM 3532 C C . MET A 1 463 ? 0.253 -20.810 -8.634 1.00 84.94 463 MET A C 1
ATOM 3534 O O . MET A 1 463 ? 0.125 -20.907 -7.419 1.00 84.94 463 MET A O 1
ATOM 3538 N N . GLU A 1 464 ? 1.228 -21.447 -9.289 1.00 84.88 464 GLU A N 1
ATOM 3539 C CA . GLU A 1 464 ? 2.239 -22.287 -8.617 1.00 84.88 464 GLU A CA 1
ATOM 3540 C C . GLU A 1 464 ? 3.189 -21.459 -7.738 1.00 84.88 464 GLU A C 1
ATOM 3542 O O . GLU A 1 464 ? 3.479 -21.818 -6.596 1.00 84.88 464 GLU A O 1
ATOM 3547 N N . ASP A 1 465 ? 3.615 -20.298 -8.237 1.00 88.44 465 ASP A N 1
ATOM 3548 C CA . ASP A 1 465 ? 4.499 -19.378 -7.522 1.00 88.44 465 ASP A CA 1
ATOM 3549 C C . ASP A 1 465 ? 3.761 -18.639 -6.386 1.00 88.44 465 ASP A C 1
ATOM 3551 O O . ASP A 1 465 ? 4.376 -18.233 -5.395 1.00 88.44 465 ASP A O 1
ATOM 3555 N N . MET A 1 466 ? 2.429 -18.512 -6.476 1.00 87.38 466 MET A N 1
ATOM 3556 C CA . MET A 1 466 ? 1.599 -17.908 -5.426 1.00 87.38 466 MET A CA 1
ATOM 3557 C C . MET A 1 466 ? 1.690 -18.656 -4.091 1.00 87.38 466 MET A C 1
ATOM 3559 O O . MET A 1 466 ? 1.655 -18.010 -3.041 1.00 87.38 466 MET A O 1
ATOM 3563 N N . GLU A 1 467 ? 1.860 -19.983 -4.090 1.00 85.81 467 GLU A N 1
ATOM 3564 C CA . GLU A 1 467 ? 1.975 -20.757 -2.843 1.00 85.81 467 GLU A CA 1
ATOM 3565 C C . GLU A 1 467 ? 3.267 -20.407 -2.080 1.00 85.81 467 GLU A C 1
ATOM 3567 O O . GLU A 1 467 ? 3.264 -20.312 -0.849 1.00 85.81 467 GLU A O 1
ATOM 3572 N N . SER A 1 468 ? 4.350 -20.093 -2.802 1.00 87.81 468 SER A N 1
ATOM 3573 C CA . SER A 1 468 ? 5.611 -19.623 -2.209 1.00 87.81 468 SER A CA 1
ATOM 3574 C C . SER A 1 468 ? 5.462 -18.255 -1.537 1.00 87.81 468 SER A C 1
ATOM 3576 O O . SER A 1 468 ? 6.077 -18.001 -0.501 1.00 87.81 468 SER A O 1
ATOM 3578 N N . VAL A 1 469 ? 4.615 -17.375 -2.080 1.00 89.12 469 VAL A N 1
ATOM 3579 C CA . VAL A 1 469 ? 4.381 -16.025 -1.534 1.00 89.12 469 VAL A CA 1
ATOM 3580 C C . VAL A 1 469 ? 3.312 -16.017 -0.440 1.00 89.12 469 VAL A C 1
ATOM 3582 O O . VAL A 1 469 ? 3.405 -15.239 0.509 1.00 89.12 469 VAL A O 1
ATOM 3585 N N . LYS A 1 470 ? 2.340 -16.931 -0.490 1.00 91.06 470 LYS A N 1
ATOM 3586 C CA . LYS A 1 470 ? 1.312 -17.125 0.548 1.00 91.06 470 LYS A CA 1
ATOM 3587 C C . LYS A 1 470 ? 1.905 -17.338 1.940 1.00 91.06 470 LYS A C 1
ATOM 3589 O O . LYS A 1 470 ? 1.307 -16.906 2.927 1.00 91.06 470 LYS A O 1
ATOM 3594 N N . CYS A 1 471 ? 3.101 -17.927 2.040 1.00 90.75 471 CYS A N 1
ATOM 3595 C CA . CYS A 1 471 ? 3.790 -18.086 3.322 1.00 90.75 471 CYS A CA 1
ATOM 3596 C C . CYS A 1 471 ? 4.092 -16.750 4.028 1.00 90.75 471 CYS A C 1
ATOM 3598 O O . CYS A 1 471 ? 4.320 -16.758 5.233 1.00 90.75 471 CYS A O 1
ATOM 3600 N N . LEU A 1 472 ? 4.051 -15.614 3.317 1.00 92.62 472 LEU A N 1
ATOM 3601 C CA . LEU A 1 472 ? 4.256 -14.272 3.866 1.00 92.62 472 LEU A CA 1
ATOM 3602 C C . LEU A 1 472 ? 3.024 -13.698 4.577 1.00 92.62 472 LEU A C 1
ATOM 3604 O O . LEU A 1 472 ? 3.175 -12.747 5.343 1.00 92.62 472 LEU A O 1
ATOM 3608 N N . LEU A 1 473 ? 1.824 -14.265 4.389 1.00 93.19 473 LEU A N 1
ATOM 3609 C CA . LEU A 1 473 ? 0.596 -13.742 5.003 1.00 93.19 473 LEU A CA 1
ATOM 3610 C C . LEU A 1 473 ? 0.693 -13.617 6.536 1.00 93.19 473 LEU A C 1
ATOM 3612 O O . LEU A 1 473 ? 0.462 -12.515 7.040 1.00 93.19 473 LEU A O 1
ATOM 3616 N N . PRO A 1 474 ? 1.101 -14.651 7.303 1.00 92.56 474 PRO A N 1
ATOM 3617 C CA . PRO A 1 474 ? 1.213 -14.527 8.758 1.00 92.56 474 PRO A CA 1
ATOM 3618 C C . PRO A 1 474 ? 2.231 -13.461 9.184 1.00 92.56 474 PRO A C 1
ATOM 3620 O O . PRO A 1 474 ? 1.984 -12.700 10.120 1.00 92.56 474 PRO A O 1
ATOM 3623 N N . TYR A 1 475 ? 3.351 -13.356 8.463 1.00 93.25 475 TYR A N 1
ATOM 3624 C CA . TYR A 1 475 ? 4.390 -12.364 8.743 1.00 93.25 475 TYR A CA 1
ATOM 3625 C C . TYR A 1 475 ? 3.924 -10.942 8.421 1.00 93.25 475 TYR A C 1
ATOM 3627 O O . TYR A 1 475 ? 4.250 -10.019 9.159 1.00 93.25 475 TYR A O 1
ATOM 3635 N N . SER A 1 476 ? 3.108 -10.756 7.379 1.00 93.75 476 SER A N 1
ATOM 3636 C CA . SER A 1 476 ? 2.519 -9.451 7.063 1.00 93.75 476 SER A CA 1
ATOM 3637 C C . SER A 1 476 ? 1.546 -8.976 8.148 1.00 93.75 476 SER A C 1
ATOM 3639 O O . SER A 1 476 ? 1.602 -7.816 8.548 1.00 93.75 476 SER A O 1
ATOM 3641 N N . VAL A 1 477 ? 0.739 -9.875 8.725 1.00 93.50 477 VAL A N 1
ATOM 3642 C CA . VAL A 1 477 ? -0.125 -9.559 9.877 1.00 93.50 477 VAL A CA 1
ATOM 3643 C C . VAL A 1 477 ? 0.699 -9.211 11.123 1.00 93.50 477 VAL A C 1
ATOM 3645 O O . VAL A 1 477 ? 0.324 -8.315 11.881 1.00 93.50 477 VAL A O 1
ATOM 3648 N N . ASN A 1 478 ? 1.842 -9.868 11.340 1.00 92.31 478 ASN A N 1
ATOM 3649 C CA . ASN A 1 478 ? 2.775 -9.479 12.402 1.00 92.31 478 ASN A CA 1
ATOM 3650 C C . ASN A 1 478 ? 3.397 -8.099 12.135 1.00 92.31 478 ASN A C 1
ATOM 3652 O O . ASN A 1 478 ? 3.473 -7.279 13.047 1.00 92.31 478 ASN A O 1
ATOM 3656 N N . ALA A 1 479 ? 3.780 -7.816 10.890 1.00 92.44 479 ALA A N 1
ATOM 3657 C CA . ALA A 1 479 ? 4.372 -6.548 10.475 1.00 92.44 479 ALA A CA 1
ATOM 3658 C C . ALA A 1 479 ? 3.409 -5.355 10.622 1.00 92.44 479 ALA A C 1
ATOM 3660 O O . ALA A 1 479 ? 3.848 -4.267 11.001 1.00 92.44 479 ALA A O 1
ATOM 3661 N N . LEU A 1 480 ? 2.097 -5.556 10.432 1.00 91.81 480 LEU A N 1
ATOM 3662 C CA . LEU A 1 480 ? 1.069 -4.542 10.718 1.00 91.81 480 LEU A CA 1
ATOM 3663 C C . LEU A 1 480 ? 1.068 -4.074 12.180 1.00 91.81 480 LEU A C 1
ATOM 3665 O O . LEU A 1 480 ? 0.664 -2.953 12.467 1.00 91.81 480 LEU A O 1
ATOM 3669 N N . GLN A 1 481 ? 1.523 -4.910 13.112 1.00 90.94 481 GLN A N 1
ATOM 3670 C CA . GLN A 1 481 ? 1.579 -4.570 14.536 1.00 90.94 481 GLN A CA 1
ATOM 3671 C C . GLN A 1 481 ? 2.875 -3.836 14.918 1.00 90.94 481 GLN A C 1
ATOM 3673 O O . GLN A 1 481 ? 3.057 -3.476 16.082 1.00 90.94 481 GLN A O 1
ATOM 3678 N N . SER A 1 482 ? 3.779 -3.602 13.960 1.00 88.69 482 SER A N 1
ATOM 3679 C CA . SER A 1 482 ? 5.051 -2.924 14.205 1.00 88.69 482 SER A CA 1
ATOM 3680 C C . SER A 1 482 ? 4.851 -1.488 14.690 1.00 88.69 482 SER A C 1
ATOM 3682 O O . SER A 1 482 ? 3.968 -0.759 14.237 1.00 88.69 482 SER A O 1
ATOM 3684 N N . LYS A 1 483 ? 5.740 -1.019 15.568 1.00 84.00 483 LYS A N 1
ATOM 3685 C CA . LYS A 1 483 ? 5.778 0.390 15.994 1.00 84.00 483 LYS A CA 1
ATOM 3686 C C . LYS A 1 483 ? 6.336 1.322 14.911 1.00 84.00 483 LYS A C 1
ATOM 3688 O O . LYS A 1 483 ? 6.111 2.531 14.976 1.00 84.00 483 LYS A O 1
ATOM 3693 N N . GLN A 1 484 ? 7.027 0.779 13.907 1.00 84.81 484 GLN A N 1
ATOM 3694 C CA . GLN A 1 484 ? 7.612 1.534 12.798 1.00 84.81 484 GLN A CA 1
ATOM 3695 C C . GLN A 1 484 ? 6.590 1.695 11.663 1.00 84.81 484 GLN A C 1
ATOM 3697 O O . GLN A 1 484 ? 6.210 0.719 11.017 1.00 84.81 484 GLN A 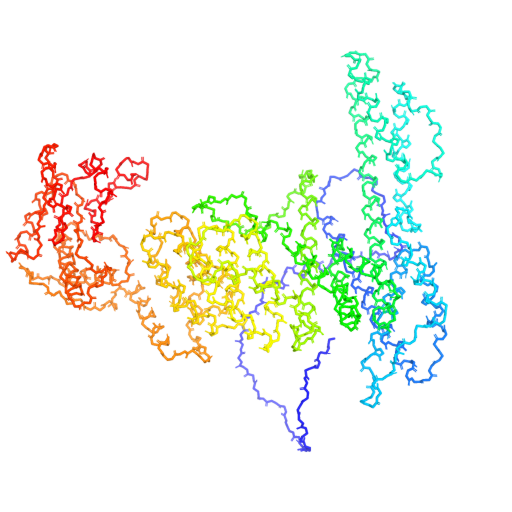O 1
ATOM 3702 N N . ALA A 1 485 ? 6.167 2.937 11.403 1.00 84.62 485 ALA A N 1
ATOM 3703 C CA . ALA A 1 485 ? 5.165 3.253 10.381 1.00 84.62 485 ALA A CA 1
ATOM 3704 C C . ALA A 1 485 ? 5.525 2.762 8.960 1.00 84.62 485 ALA A C 1
ATOM 3706 O O . ALA A 1 485 ? 4.649 2.173 8.330 1.00 84.62 485 ALA A O 1
ATOM 3707 N N . PRO A 1 486 ? 6.780 2.885 8.466 1.00 88.62 486 PRO A N 1
ATOM 3708 C CA . PRO A 1 486 ? 7.149 2.382 7.137 1.00 88.62 486 PRO A CA 1
ATOM 3709 C C . PRO A 1 486 ? 6.837 0.893 6.936 1.00 88.62 486 PRO A C 1
ATOM 3711 O O . PRO A 1 486 ? 6.348 0.493 5.881 1.00 88.62 486 PRO A O 1
ATOM 3714 N N . ILE A 1 487 ? 7.062 0.075 7.971 1.00 91.12 487 ILE A N 1
ATOM 3715 C CA . ILE A 1 487 ? 6.784 -1.363 7.929 1.00 91.12 487 ILE A CA 1
ATOM 3716 C C . ILE A 1 487 ? 5.276 -1.614 7.870 1.00 91.12 487 ILE A C 1
ATOM 3718 O O . ILE A 1 487 ? 4.828 -2.391 7.027 1.00 91.12 487 ILE A O 1
ATOM 3722 N N . ARG A 1 488 ? 4.490 -0.945 8.730 1.00 90.06 488 ARG A N 1
ATOM 3723 C CA . ARG A 1 488 ? 3.026 -1.100 8.743 1.00 90.06 488 ARG A CA 1
ATOM 3724 C C . ARG A 1 488 ? 2.412 -0.743 7.391 1.00 90.06 488 ARG A C 1
ATOM 3726 O O . ARG A 1 488 ? 1.641 -1.528 6.848 1.00 90.06 488 ARG A O 1
ATOM 3733 N N . GLN A 1 489 ? 2.827 0.382 6.811 1.00 88.88 489 GLN A N 1
ATOM 3734 C CA . GLN A 1 489 ? 2.323 0.863 5.525 1.00 88.88 489 GLN A CA 1
ATOM 3735 C C . GLN A 1 489 ? 2.632 -0.104 4.380 1.00 88.88 489 GLN A C 1
ATOM 3737 O O . GLN A 1 489 ? 1.768 -0.370 3.541 1.00 88.88 489 GLN A O 1
ATOM 3742 N N . MET A 1 490 ? 3.845 -0.661 4.348 1.00 92.38 490 MET A N 1
ATOM 3743 C CA . MET A 1 490 ? 4.214 -1.619 3.310 1.00 92.38 490 MET A CA 1
ATOM 3744 C C . MET A 1 490 ? 3.562 -2.989 3.495 1.00 92.38 490 MET A C 1
ATOM 3746 O O . MET A 1 490 ? 3.141 -3.591 2.508 1.00 92.38 490 MET A O 1
ATOM 3750 N N . ALA A 1 491 ? 3.388 -3.449 4.735 1.00 94.75 491 ALA A N 1
ATOM 3751 C CA . ALA A 1 491 ? 2.621 -4.656 5.027 1.00 94.75 491 ALA A CA 1
ATOM 3752 C C . ALA A 1 491 ? 1.136 -4.497 4.645 1.00 94.75 491 ALA A C 1
ATOM 3754 O O . ALA A 1 491 ? 0.552 -5.408 4.060 1.00 94.75 491 ALA A O 1
ATOM 3755 N N . ALA A 1 492 ? 0.542 -3.326 4.904 1.00 94.31 492 ALA A N 1
ATOM 3756 C CA . ALA A 1 492 ? -0.822 -2.984 4.498 1.00 94.31 492 ALA A CA 1
ATOM 3757 C C . ALA A 1 492 ? -0.993 -3.004 2.971 1.00 94.31 492 ALA A C 1
ATOM 3759 O O . ALA A 1 492 ? -1.955 -3.582 2.470 1.00 94.31 492 ALA A O 1
ATOM 3760 N N . ARG A 1 493 ? -0.041 -2.429 2.222 1.00 93.75 493 ARG A N 1
ATOM 3761 C CA . ARG A 1 493 ? -0.038 -2.470 0.748 1.00 93.75 493 ARG A CA 1
ATOM 3762 C C . ARG A 1 493 ? 0.108 -3.886 0.201 1.00 93.75 493 ARG A C 1
ATOM 3764 O O . ARG A 1 493 ? -0.631 -4.254 -0.708 1.00 93.75 493 ARG A O 1
ATOM 3771 N N . PHE A 1 494 ? 1.001 -4.688 0.780 1.00 95.94 494 PHE A N 1
ATOM 3772 C CA . PHE A 1 494 ? 1.149 -6.092 0.403 1.00 95.94 494 PHE A CA 1
ATOM 3773 C C . PHE A 1 494 ? -0.148 -6.876 0.625 1.00 95.94 494 PHE A C 1
ATOM 3775 O O . PHE A 1 494 ? -0.602 -7.571 -0.280 1.00 95.94 494 PHE A O 1
ATOM 3782 N N . LEU A 1 495 ? -0.783 -6.726 1.793 1.00 96.50 495 LEU A N 1
ATOM 3783 C CA . LEU A 1 495 ? -2.059 -7.380 2.090 1.00 96.50 495 LEU A CA 1
ATOM 3784 C C . LEU A 1 495 ? -3.179 -6.927 1.152 1.00 96.50 495 LEU A C 1
ATOM 3786 O O . LEU A 1 495 ? -3.941 -7.767 0.681 1.00 96.50 495 LEU A O 1
ATOM 3790 N N . ALA A 1 496 ? -3.257 -5.634 0.837 1.00 95.62 496 ALA A N 1
ATOM 3791 C CA . ALA A 1 496 ? -4.221 -5.104 -0.124 1.00 95.62 496 ALA A CA 1
ATOM 3792 C C . ALA A 1 496 ? -4.036 -5.711 -1.520 1.00 95.62 496 ALA A C 1
ATOM 3794 O O . ALA A 1 496 ? -5.001 -6.174 -2.130 1.00 95.62 496 ALA A O 1
ATOM 3795 N N . GLN A 1 497 ? -2.790 -5.795 -1.993 1.00 94.94 497 GLN A N 1
ATOM 3796 C CA . GLN A 1 497 ? -2.487 -6.439 -3.266 1.00 94.94 497 GLN A CA 1
ATOM 3797 C C . GLN A 1 497 ? -2.766 -7.946 -3.231 1.00 94.94 497 GLN A C 1
ATOM 3799 O O . GLN A 1 497 ? -3.204 -8.523 -4.222 1.00 94.94 497 GLN A O 1
ATOM 3804 N N . PHE A 1 498 ? -2.544 -8.603 -2.094 1.00 95.62 498 PHE A N 1
ATOM 3805 C CA . PHE A 1 498 ? -2.865 -10.018 -1.943 1.00 95.62 498 PHE A CA 1
ATOM 3806 C C . PHE A 1 498 ? -4.371 -10.258 -2.006 1.00 95.62 498 PHE A C 1
ATOM 3808 O O . PHE A 1 498 ? -4.813 -11.187 -2.679 1.00 95.62 498 PHE A O 1
ATOM 3815 N N . CYS A 1 499 ? -5.165 -9.396 -1.371 1.00 95.19 499 CYS A N 1
ATOM 3816 C CA . CYS A 1 499 ? -6.620 -9.476 -1.427 1.00 95.19 499 CYS A CA 1
ATOM 3817 C C . CYS A 1 499 ? -7.170 -9.195 -2.833 1.00 95.19 499 CYS A C 1
ATOM 3819 O O . CYS A 1 499 ? -8.207 -9.746 -3.182 1.00 95.19 499 CYS A O 1
ATOM 3821 N N . SER A 1 500 ? -6.495 -8.400 -3.670 1.00 94.06 500 SER A N 1
ATOM 3822 C CA . SER A 1 500 ? -6.945 -8.201 -5.055 1.00 94.06 500 SER A CA 1
ATOM 3823 C C . SER A 1 500 ? -6.656 -9.400 -5.965 1.00 94.06 500 SER A C 1
ATOM 3825 O O . SER A 1 500 ? -7.442 -9.672 -6.868 1.00 94.06 500 SER A O 1
ATOM 3827 N N . VAL A 1 501 ? -5.575 -10.149 -5.714 1.00 92.81 501 VAL A N 1
ATOM 3828 C CA . VAL A 1 501 ? -5.192 -11.332 -6.512 1.00 92.81 501 VAL A CA 1
ATOM 3829 C C . VAL A 1 501 ? -5.878 -12.611 -6.027 1.00 92.81 501 VAL A C 1
ATOM 3831 O O . VAL A 1 501 ? -6.327 -13.417 -6.837 1.00 92.81 501 VAL A O 1
ATOM 3834 N N . ALA A 1 502 ? -5.990 -12.801 -4.711 1.00 92.69 502 ALA A N 1
ATOM 3835 C CA . ALA A 1 502 ? -6.633 -13.957 -4.087 1.00 92.69 502 ALA A CA 1
ATOM 3836 C C . ALA A 1 502 ? -7.685 -13.507 -3.049 1.00 92.69 502 ALA A C 1
ATOM 3838 O O . ALA A 1 502 ? -7.451 -13.644 -1.841 1.00 92.69 502 ALA A O 1
ATOM 3839 N N . PRO A 1 503 ? -8.855 -12.993 -3.491 1.00 92.38 503 PRO A N 1
ATOM 3840 C CA . PRO A 1 503 ? -9.831 -12.346 -2.612 1.00 92.38 503 PRO A CA 1
ATOM 3841 C C . PRO A 1 503 ? -10.307 -13.214 -1.457 1.00 92.38 503 PRO A C 1
ATOM 3843 O O . PRO A 1 503 ? -10.277 -12.765 -0.321 1.00 92.38 503 PRO A O 1
ATOM 3846 N N . VAL A 1 504 ? -10.690 -14.468 -1.703 1.00 91.50 504 VAL A N 1
ATOM 3847 C CA . VAL A 1 504 ? -11.265 -15.336 -0.661 1.00 91.50 504 VAL A CA 1
ATOM 3848 C C . VAL A 1 504 ? -10.268 -15.581 0.477 1.00 91.50 504 VAL A C 1
ATOM 3850 O O . VAL A 1 504 ? -10.568 -15.302 1.636 1.00 91.50 504 VAL A O 1
ATOM 3853 N N . LEU A 1 505 ? -9.055 -16.034 0.147 1.00 92.19 505 LEU A N 1
ATOM 3854 C CA . LEU A 1 505 ? -8.015 -16.341 1.133 1.00 92.19 505 LEU A CA 1
ATOM 3855 C C . LEU A 1 505 ? -7.485 -15.079 1.835 1.00 92.19 505 LEU A C 1
ATOM 3857 O O . LEU A 1 505 ? -7.267 -15.079 3.052 1.00 92.19 505 LEU A O 1
ATOM 3861 N N . GLY A 1 506 ? -7.263 -14.006 1.068 1.00 93.62 506 GLY A N 1
ATOM 3862 C CA . GLY A 1 506 ? -6.805 -12.726 1.599 1.00 93.62 506 GLY A CA 1
ATOM 3863 C C . GLY A 1 506 ? -7.819 -12.139 2.577 1.00 93.62 506 GLY A C 1
ATOM 3864 O O . GLY A 1 506 ? -7.475 -11.836 3.719 1.00 93.62 506 GLY A O 1
ATOM 3865 N N . MET A 1 507 ? -9.087 -12.077 2.172 1.00 93.88 507 MET A N 1
ATOM 3866 C CA . MET A 1 507 ? -10.165 -11.528 2.990 1.00 93.88 507 MET A CA 1
ATOM 3867 C C . MET A 1 507 ? -10.470 -12.378 4.217 1.00 93.88 507 MET A C 1
ATOM 3869 O O . MET A 1 507 ? -10.686 -11.820 5.289 1.00 93.88 507 MET A O 1
ATOM 3873 N N . GLU A 1 508 ? -10.416 -13.707 4.121 1.00 93.25 508 GLU A N 1
ATOM 3874 C CA . GLU A 1 508 ? -10.529 -14.566 5.302 1.00 93.25 508 GLU A CA 1
ATOM 3875 C C . GLU A 1 508 ? -9.419 -14.265 6.322 1.00 93.25 508 GLU A C 1
ATOM 3877 O O . GLU A 1 508 ? -9.683 -14.156 7.523 1.00 93.25 508 GLU A O 1
ATOM 3882 N N . THR A 1 509 ? -8.184 -14.059 5.858 1.00 94.38 509 THR A N 1
ATOM 3883 C CA . THR A 1 509 ? -7.066 -13.665 6.728 1.00 94.38 509 THR A CA 1
ATOM 3884 C C . THR A 1 509 ? -7.320 -12.298 7.367 1.00 94.38 509 THR A C 1
ATOM 3886 O O . THR A 1 509 ? -7.124 -12.135 8.573 1.00 94.38 509 THR A O 1
ATOM 3889 N N . VAL A 1 510 ? -7.798 -11.322 6.591 1.00 95.38 510 VAL A N 1
ATOM 3890 C CA . VAL A 1 510 ? -8.129 -9.977 7.084 1.00 95.38 510 VAL A CA 1
ATOM 3891 C C . VAL A 1 510 ? -9.218 -10.040 8.153 1.00 95.38 510 VAL A C 1
ATOM 3893 O O . VAL A 1 510 ? -9.025 -9.510 9.248 1.00 95.38 510 VAL A O 1
ATOM 3896 N N . ILE A 1 511 ? -10.316 -10.747 7.887 1.00 92.81 511 ILE A N 1
ATOM 3897 C CA . ILE A 1 511 ? -11.448 -10.850 8.812 1.00 92.81 511 ILE A CA 1
ATOM 3898 C C . ILE A 1 511 ? -11.043 -11.571 10.098 1.00 92.81 511 ILE A C 1
ATOM 3900 O O . ILE A 1 511 ? -11.305 -11.088 11.196 1.00 92.81 511 ILE A O 1
ATOM 3904 N N . ARG A 1 512 ? -10.325 -12.694 9.993 1.00 92.19 512 ARG A N 1
ATOM 3905 C CA . ARG A 1 512 ? -9.983 -13.510 11.167 1.00 92.19 512 ARG A CA 1
ATOM 3906 C C . ARG A 1 512 ? -8.793 -12.993 11.972 1.00 92.19 512 ARG A C 1
ATOM 3908 O O . ARG A 1 512 ? -8.682 -13.332 13.149 1.00 92.19 512 ARG A O 1
ATOM 3915 N N . LYS A 1 513 ? -7.853 -12.266 11.357 1.00 93.00 513 LYS A N 1
ATOM 3916 C CA . LYS A 1 513 ? -6.564 -11.915 11.987 1.00 93.00 513 LYS A CA 1
ATOM 3917 C C . LYS A 1 513 ? -6.278 -10.419 12.054 1.00 93.00 513 LYS A C 1
ATOM 3919 O O . LYS A 1 513 ? -5.616 -10.003 12.997 1.00 93.00 513 LYS A O 1
ATOM 3924 N N . VAL A 1 514 ? -6.758 -9.621 11.099 1.00 94.50 514 VAL A N 1
ATOM 3925 C CA . VAL A 1 514 ? -6.499 -8.170 11.059 1.00 94.50 514 VAL A CA 1
ATOM 3926 C C . VAL A 1 514 ? -7.603 -7.396 11.774 1.00 94.50 514 VAL A C 1
ATOM 3928 O O . VAL A 1 514 ? -7.303 -6.561 12.620 1.00 94.50 514 VAL A O 1
ATOM 3931 N N . MET A 1 515 ? -8.876 -7.695 11.506 1.00 91.50 515 MET A N 1
ATOM 3932 C CA . MET A 1 515 ? -10.006 -6.991 12.128 1.00 91.50 515 MET A CA 1
ATOM 3933 C C . MET A 1 515 ? -10.021 -7.061 13.667 1.00 91.50 515 MET A C 1
ATOM 3935 O O . MET A 1 515 ? -10.266 -6.021 14.281 1.00 91.50 515 MET A O 1
ATOM 3939 N N . PRO A 1 516 ? -9.682 -8.190 14.330 1.00 91.25 516 PRO A N 1
ATOM 3940 C CA . PRO A 1 516 ? -9.601 -8.233 15.793 1.00 91.25 516 PRO A CA 1
ATOM 3941 C C . PRO A 1 516 ? -8.598 -7.238 16.394 1.00 91.25 516 PRO A C 1
ATOM 3943 O O . PRO A 1 516 ? -8.788 -6.788 17.521 1.00 91.25 516 PRO A O 1
ATOM 3946 N N . LEU A 1 517 ? -7.560 -6.840 15.645 1.00 91.06 517 LEU A N 1
ATOM 3947 C CA . LEU A 1 517 ? -6.567 -5.863 16.102 1.00 91.06 517 LEU A CA 1
ATOM 3948 C C . LEU A 1 517 ? -7.155 -4.454 16.267 1.00 91.06 517 LEU A C 1
ATOM 3950 O O . LEU A 1 517 ? -6.597 -3.659 17.017 1.00 91.06 517 LEU A O 1
ATOM 3954 N N . LEU A 1 518 ? -8.284 -4.136 15.615 1.00 88.81 518 LEU A N 1
ATOM 3955 C CA . LEU A 1 518 ? -9.007 -2.880 15.846 1.00 88.81 518 LEU A CA 1
ATOM 3956 C C . LEU A 1 518 ? -9.574 -2.802 17.267 1.00 88.81 518 LEU A C 1
ATOM 3958 O O . LEU A 1 518 ? -9.726 -1.707 17.803 1.00 88.81 518 LEU A O 1
ATOM 3962 N N . GLY A 1 519 ? -9.893 -3.948 17.874 1.00 83.38 519 GLY A N 1
ATOM 3963 C CA . GLY A 1 519 ? -10.474 -4.042 19.212 1.00 83.38 519 GLY A CA 1
ATOM 3964 C C . GLY A 1 519 ? -9.482 -3.825 20.357 1.00 83.38 519 GLY A C 1
ATOM 3965 O O . GLY A 1 519 ? -9.919 -3.627 21.485 1.00 83.38 519 GLY A O 1
ATOM 3966 N N . ASP A 1 520 ? -8.173 -3.842 20.087 1.00 83.88 520 ASP A N 1
ATOM 3967 C CA . ASP A 1 520 ? -7.127 -3.745 21.110 1.00 83.88 520 ASP A CA 1
ATOM 3968 C C . ASP A 1 520 ? -7.071 -2.333 21.708 1.00 83.88 520 ASP A C 1
ATOM 3970 O O . ASP A 1 520 ? -6.665 -1.392 21.030 1.00 83.88 520 ASP A O 1
ATOM 3974 N N . THR A 1 521 ? -7.480 -2.161 22.965 1.00 77.19 521 THR A N 1
ATOM 3975 C CA . THR A 1 521 ? -7.497 -0.857 23.648 1.00 77.19 521 THR A CA 1
ATOM 3976 C C . THR A 1 521 ? -6.109 -0.374 24.061 1.00 77.19 521 THR A C 1
ATOM 3978 O O . THR A 1 521 ? -5.880 0.837 24.113 1.00 77.19 521 THR A O 1
ATOM 3981 N N . ASP A 1 522 ? -5.165 -1.289 24.270 1.00 80.44 522 ASP A N 1
ATOM 3982 C CA . ASP A 1 522 ? -3.893 -1.015 24.939 1.00 80.44 522 ASP A CA 1
ATOM 3983 C C . ASP A 1 522 ? -2.801 -0.571 23.958 1.00 80.44 522 ASP A C 1
ATOM 3985 O O . ASP A 1 522 ? -1.930 0.227 24.311 1.00 80.44 522 ASP A O 1
ATOM 3989 N N . ASP A 1 523 ? -2.836 -1.058 22.711 1.00 83.69 523 ASP A N 1
ATOM 3990 C CA . ASP A 1 523 ? -1.815 -0.757 21.701 1.00 83.69 523 ASP A CA 1
ATOM 3991 C C . ASP A 1 523 ? -2.392 -0.042 20.471 1.00 83.69 523 ASP A C 1
ATOM 3993 O O . ASP A 1 523 ? -2.966 -0.645 19.558 1.00 83.69 523 ASP A O 1
ATOM 3997 N N . ALA A 1 524 ? -2.161 1.271 20.400 1.00 85.31 524 ALA A N 1
ATOM 3998 C CA . ALA A 1 524 ? -2.569 2.083 19.258 1.00 85.31 524 ALA A CA 1
ATOM 3999 C C . ALA A 1 524 ? -1.901 1.656 17.937 1.00 85.31 524 ALA A C 1
ATOM 4001 O O . ALA A 1 524 ? -2.494 1.841 16.877 1.00 85.31 524 ALA A O 1
ATOM 4002 N N . SER A 1 525 ? -0.706 1.051 17.974 1.00 85.69 525 SER A N 1
ATOM 4003 C CA . SER A 1 525 ? 0.018 0.624 16.763 1.00 85.69 525 SER A CA 1
ATOM 4004 C C . SER A 1 525 ? -0.725 -0.500 16.045 1.00 85.69 525 SER A C 1
ATOM 4006 O O . SER A 1 525 ? -0.797 -0.506 14.818 1.00 85.69 525 SER A O 1
ATOM 4008 N N . ARG A 1 526 ? -1.320 -1.424 16.813 1.00 89.69 526 ARG A N 1
ATOM 4009 C CA . ARG A 1 526 ? -2.128 -2.535 16.291 1.00 89.69 526 ARG A CA 1
ATOM 4010 C C . ARG A 1 526 ? -3.396 -2.030 15.618 1.00 89.69 526 ARG A C 1
ATOM 4012 O O . ARG A 1 526 ? -3.685 -2.420 14.487 1.00 89.69 526 ARG A O 1
ATOM 4019 N N . ARG A 1 527 ? -4.105 -1.111 16.283 1.00 91.00 527 ARG A N 1
ATOM 4020 C CA . ARG A 1 527 ? -5.301 -0.469 15.722 1.00 91.00 527 ARG A CA 1
ATOM 4021 C C . ARG A 1 527 ? -4.971 0.316 14.459 1.00 91.00 527 ARG A C 1
ATOM 4023 O O . ARG A 1 527 ? -5.690 0.212 13.467 1.00 91.00 527 ARG A O 1
ATOM 4030 N N . LEU A 1 528 ? -3.869 1.064 14.476 1.00 88.69 528 LEU A N 1
ATOM 4031 C CA . LEU A 1 528 ? -3.425 1.858 13.338 1.00 88.69 528 LEU A CA 1
ATOM 4032 C C . LEU A 1 528 ? -3.046 0.974 12.146 1.00 88.69 528 LEU A C 1
ATOM 4034 O O . LEU A 1 528 ? -3.564 1.203 11.061 1.00 88.69 528 LEU A O 1
ATOM 4038 N N . GLY A 1 529 ? -2.247 -0.077 12.346 1.00 90.56 529 GLY A N 1
ATOM 4039 C CA . GLY A 1 529 ? -1.889 -1.011 11.274 1.00 90.56 529 GLY A CA 1
ATOM 4040 C C . GLY A 1 529 ? -3.097 -1.726 10.667 1.00 90.56 529 GLY A C 1
ATOM 4041 O O . GLY A 1 529 ? -3.207 -1.826 9.448 1.00 90.56 529 GLY A O 1
ATOM 4042 N N . ALA A 1 530 ? -4.053 -2.161 11.492 1.00 93.88 530 ALA A N 1
ATOM 4043 C CA . ALA A 1 530 ? -5.296 -2.745 10.992 1.00 93.88 530 ALA A CA 1
ATOM 4044 C C . ALA A 1 530 ? -6.131 -1.738 10.191 1.00 93.88 530 ALA A C 1
ATOM 4046 O O . ALA A 1 530 ? -6.665 -2.070 9.135 1.00 93.88 530 ALA A O 1
ATOM 4047 N N . THR A 1 531 ? -6.196 -0.490 10.652 1.00 92.12 531 THR A N 1
ATOM 4048 C CA . THR A 1 531 ? -6.919 0.576 9.955 1.00 92.12 531 THR A CA 1
ATOM 4049 C C . THR A 1 531 ? -6.256 0.942 8.622 1.00 92.12 531 THR A C 1
ATOM 4051 O O . THR A 1 531 ? -6.949 1.103 7.618 1.00 92.12 531 THR A O 1
ATOM 4054 N N . GLU A 1 532 ? -4.924 1.039 8.589 1.00 91.00 532 GLU A N 1
ATOM 4055 C CA . GLU A 1 532 ? -4.135 1.265 7.372 1.00 91.00 532 GLU A CA 1
ATOM 4056 C C . GLU A 1 532 ? -4.344 0.130 6.359 1.00 91.00 532 GLU A C 1
ATOM 4058 O O . GLU A 1 532 ? -4.567 0.398 5.178 1.00 91.00 532 GLU A O 1
ATOM 4063 N N . ALA A 1 533 ? -4.336 -1.128 6.816 1.00 95.00 533 ALA A N 1
ATOM 4064 C CA . ALA A 1 533 ? -4.612 -2.291 5.975 1.00 95.00 533 ALA A CA 1
ATOM 4065 C C . ALA A 1 533 ? -6.014 -2.232 5.364 1.00 95.00 533 ALA A C 1
ATOM 4067 O O . ALA A 1 533 ? -6.144 -2.352 4.149 1.00 95.00 533 ALA A O 1
ATOM 4068 N N . LEU A 1 534 ? -7.053 -1.986 6.170 1.00 94.25 534 LEU A N 1
ATOM 4069 C CA . LEU A 1 534 ? -8.427 -1.878 5.668 1.00 94.25 534 LEU A CA 1
ATOM 4070 C C . LEU A 1 534 ? -8.585 -0.733 4.667 1.00 94.25 534 LEU A C 1
ATOM 4072 O O . LEU A 1 534 ? -9.198 -0.925 3.622 1.00 94.25 534 LEU A O 1
ATOM 4076 N N . PHE A 1 535 ? -8.002 0.434 4.952 1.00 91.62 535 PHE A N 1
ATOM 4077 C CA . PHE A 1 535 ? -8.019 1.557 4.018 1.00 91.62 535 PHE A CA 1
ATOM 4078 C C . PHE A 1 535 ? -7.381 1.179 2.676 1.00 91.62 535 PHE A C 1
ATOM 4080 O O . PHE A 1 535 ? -7.989 1.392 1.630 1.00 91.62 535 PHE A O 1
ATOM 4087 N N . ARG A 1 536 ? -6.190 0.564 2.696 1.00 91.94 536 ARG A N 1
ATOM 4088 C CA . ARG A 1 536 ? -5.493 0.151 1.469 1.00 91.94 536 ARG A CA 1
ATOM 4089 C C . ARG A 1 536 ? -6.212 -0.973 0.725 1.00 91.94 536 ARG A C 1
ATOM 4091 O O . ARG A 1 536 ? -6.202 -0.966 -0.498 1.00 91.94 536 ARG A O 1
ATOM 4098 N N . ILE A 1 537 ? -6.857 -1.905 1.426 1.00 94.56 537 ILE A N 1
ATOM 4099 C CA . ILE A 1 537 ? -7.672 -2.961 0.805 1.00 94.56 537 ILE A CA 1
ATOM 4100 C C . ILE A 1 537 ? -8.848 -2.348 0.041 1.00 94.56 537 ILE A C 1
ATOM 4102 O O . ILE A 1 537 ? -9.052 -2.690 -1.119 1.00 94.56 537 ILE A O 1
ATOM 4106 N N . VAL A 1 538 ? -9.591 -1.430 0.667 1.00 92.12 538 VAL A N 1
ATOM 4107 C CA . VAL A 1 538 ? -10.732 -0.753 0.027 1.00 92.12 538 VAL A CA 1
ATOM 4108 C C . VAL A 1 538 ? -10.285 0.047 -1.197 1.00 92.12 538 VAL A C 1
ATOM 4110 O O . VAL A 1 538 ? -10.952 0.000 -2.224 1.00 92.12 538 VAL A O 1
ATOM 4113 N N . ASP A 1 539 ? -9.143 0.727 -1.104 1.00 89.75 539 ASP A N 1
ATOM 4114 C CA . ASP A 1 539 ? -8.560 1.521 -2.190 1.00 89.75 539 ASP A CA 1
ATOM 4115 C C . ASP A 1 539 ? -8.094 0.657 -3.381 1.00 89.75 539 ASP A C 1
ATOM 4117 O O . ASP A 1 539 ? -8.438 0.928 -4.528 1.00 89.75 539 ASP A O 1
ATOM 4121 N N . VAL A 1 540 ? -7.365 -0.438 -3.125 1.00 91.38 540 VAL A N 1
ATOM 4122 C CA . VAL A 1 540 ? -6.818 -1.312 -4.183 1.00 91.38 540 VAL A CA 1
ATOM 4123 C C . VAL A 1 540 ? -7.885 -2.205 -4.819 1.00 91.38 540 VAL A C 1
ATOM 4125 O O . VAL A 1 540 ? -7.824 -2.469 -6.020 1.00 91.38 540 VAL A O 1
ATOM 4128 N N . MET A 1 541 ? -8.833 -2.721 -4.033 1.00 91.31 541 MET A N 1
ATOM 4129 C CA . MET A 1 541 ? -9.884 -3.603 -4.552 1.00 91.31 541 MET A CA 1
ATOM 4130 C C . MET A 1 541 ? -11.027 -2.829 -5.217 1.00 91.31 541 MET A C 1
ATOM 4132 O O . MET A 1 541 ? -11.699 -3.399 -6.077 1.00 91.31 541 MET A O 1
ATOM 4136 N N . ASP A 1 542 ? -11.258 -1.567 -4.838 1.00 89.00 542 ASP A N 1
ATOM 4137 C CA . ASP A 1 542 ? -12.349 -0.723 -5.341 1.00 89.00 542 ASP A CA 1
ATOM 4138 C C . ASP A 1 542 ? -13.688 -1.494 -5.364 1.00 89.00 542 ASP A C 1
ATOM 4140 O O . ASP A 1 542 ? -14.139 -2.003 -4.337 1.00 89.00 542 ASP A O 1
ATOM 4144 N N . MET A 1 543 ? -14.305 -1.691 -6.531 1.00 88.50 543 MET A N 1
ATOM 4145 C CA . MET A 1 543 ? -15.570 -2.419 -6.672 1.00 88.50 543 MET A CA 1
ATOM 4146 C C . MET A 1 543 ? -15.486 -3.905 -6.287 1.00 88.50 543 MET A C 1
ATOM 4148 O O . MET A 1 543 ? -16.494 -4.495 -5.894 1.00 88.50 543 MET A O 1
ATOM 4152 N N . ALA A 1 544 ? -14.304 -4.525 -6.354 1.00 90.00 544 ALA A N 1
ATOM 4153 C CA . ALA A 1 544 ? -14.117 -5.926 -5.973 1.00 90.00 544 ALA A CA 1
ATOM 4154 C C . ALA A 1 544 ? -14.235 -6.151 -4.454 1.00 90.00 544 ALA A C 1
ATOM 4156 O O . ALA A 1 544 ? -14.384 -7.293 -4.018 1.00 90.00 544 ALA A O 1
ATOM 4157 N N . VAL A 1 545 ? -14.208 -5.086 -3.639 1.00 91.56 545 VAL A N 1
ATOM 4158 C CA . VAL A 1 545 ? -14.398 -5.180 -2.182 1.00 91.56 545 VAL A CA 1
ATOM 4159 C C . VAL A 1 545 ? -15.863 -5.389 -1.788 1.00 91.56 545 VAL A C 1
ATOM 4161 O O . VAL A 1 545 ? -16.140 -5.846 -0.680 1.00 91.56 545 VAL A O 1
ATOM 4164 N N . LEU A 1 546 ? -16.811 -5.072 -2.680 1.00 89.44 546 LEU A N 1
ATOM 4165 C CA . LEU A 1 546 ? -18.246 -5.035 -2.380 1.00 89.44 546 LEU A CA 1
ATOM 4166 C C . LEU A 1 546 ? -18.797 -6.294 -1.694 1.00 89.44 546 LEU A C 1
ATOM 4168 O O . LEU A 1 546 ? -19.486 -6.131 -0.686 1.00 89.44 546 LEU A O 1
ATOM 4172 N N . PRO A 1 547 ? -18.471 -7.531 -2.128 1.00 89.69 547 PRO A N 1
ATOM 4173 C CA . PRO A 1 547 ? -18.989 -8.735 -1.477 1.00 89.69 547 PRO A CA 1
ATOM 4174 C C . PRO A 1 547 ? -18.593 -8.859 0.000 1.00 89.69 547 PRO A C 1
ATOM 4176 O O . PRO A 1 547 ? -19.252 -9.578 0.756 1.00 89.69 547 PRO A O 1
ATOM 4179 N N . PHE A 1 548 ? -17.533 -8.154 0.405 1.00 90.12 548 PHE A N 1
ATOM 4180 C CA . PHE A 1 548 ? -16.968 -8.161 1.747 1.00 90.12 548 PHE A CA 1
ATOM 4181 C C . PHE A 1 548 ? -17.193 -6.854 2.520 1.00 90.12 548 PHE A C 1
ATOM 4183 O O . PHE A 1 548 ? -16.898 -6.794 3.712 1.00 90.12 548 PHE A O 1
ATOM 4190 N N . ALA A 1 549 ? -17.718 -5.808 1.876 1.00 88.38 549 ALA A N 1
ATOM 4191 C CA . ALA A 1 549 ? -17.812 -4.468 2.452 1.00 88.38 549 ALA A CA 1
ATOM 4192 C C . ALA A 1 549 ? -18.555 -4.451 3.798 1.00 88.38 549 ALA A C 1
ATOM 4194 O O . ALA A 1 549 ? -18.145 -3.743 4.717 1.00 88.38 549 ALA A O 1
ATOM 4195 N N . ILE A 1 550 ? -19.597 -5.279 3.938 1.00 87.00 550 ILE A N 1
ATOM 4196 C CA . ILE A 1 550 ? -20.404 -5.399 5.161 1.00 87.00 550 ILE A CA 1
ATOM 4197 C C . ILE A 1 550 ? -19.557 -5.763 6.388 1.00 87.00 550 ILE A C 1
ATOM 4199 O O . ILE A 1 550 ? -19.788 -5.194 7.453 1.00 87.00 550 ILE A O 1
ATOM 4203 N N . PHE A 1 551 ? -18.549 -6.633 6.247 1.00 88.69 551 PHE A N 1
ATOM 4204 C CA . PHE A 1 551 ? -17.676 -7.006 7.367 1.00 88.69 551 PHE A CA 1
ATOM 4205 C C . PHE A 1 551 ? -16.926 -5.797 7.935 1.00 88.69 551 PHE A C 1
ATOM 4207 O O . PHE A 1 551 ? -16.603 -5.755 9.117 1.00 88.69 551 PHE A O 1
ATOM 4214 N N . PHE A 1 552 ? -16.642 -4.794 7.106 1.00 89.50 552 PHE A N 1
ATOM 4215 C CA . PHE A 1 552 ? -15.811 -3.660 7.489 1.00 89.50 552 PHE A CA 1
ATOM 4216 C C . PHE A 1 552 ? -16.588 -2.529 8.150 1.00 89.50 552 PHE A C 1
ATOM 4218 O O . PHE A 1 552 ? -16.021 -1.810 8.972 1.00 89.50 552 PHE A O 1
ATOM 4225 N N . VAL A 1 553 ? -17.866 -2.351 7.806 1.00 86.69 553 VAL A N 1
ATOM 4226 C CA . VAL A 1 553 ? -18.622 -1.154 8.202 1.00 86.69 553 VAL A CA 1
ATOM 4227 C C . VAL A 1 553 ? -18.683 -1.010 9.718 1.00 86.69 553 VAL A C 1
ATOM 4229 O O . VAL A 1 553 ? -18.385 0.061 10.243 1.00 86.69 553 VAL A O 1
ATOM 4232 N N . VAL A 1 554 ? -19.031 -2.085 10.423 1.00 81.75 554 VAL A N 1
ATOM 4233 C CA . VAL A 1 554 ? -19.272 -2.043 11.873 1.00 81.75 554 VAL A CA 1
ATOM 4234 C C . VAL A 1 554 ? -17.979 -1.814 12.649 1.00 81.75 554 VAL A C 1
ATOM 4236 O O . VAL A 1 554 ? -17.933 -0.878 13.453 1.00 81.75 554 VAL A O 1
ATOM 4239 N N . PRO A 1 555 ? -16.886 -2.556 12.382 1.00 86.25 555 PRO A N 1
ATOM 4240 C CA . PRO A 1 555 ? -15.644 -2.346 13.121 1.00 86.25 555 PRO A CA 1
ATOM 4241 C C . PRO A 1 555 ? -14.991 -0.994 12.824 1.00 86.25 555 PRO A C 1
ATOM 4243 O O . PRO A 1 555 ? -14.421 -0.382 13.726 1.00 86.25 555 PRO A O 1
ATOM 4246 N N . ILE A 1 556 ? -15.109 -0.484 11.591 1.00 88.94 556 ILE A N 1
ATOM 4247 C CA . ILE A 1 556 ? -14.623 0.857 11.231 1.00 88.94 556 ILE A CA 1
ATOM 4248 C C . ILE A 1 556 ? -15.445 1.937 11.943 1.00 88.94 556 ILE A C 1
ATOM 4250 O O . ILE A 1 556 ? -14.864 2.872 12.500 1.00 88.94 556 ILE A O 1
ATOM 4254 N N . LEU A 1 557 ? -16.775 1.799 11.978 1.00 84.94 557 LEU A N 1
ATOM 4255 C CA . LEU A 1 557 ? -17.669 2.738 12.660 1.00 84.94 557 LEU A CA 1
ATOM 4256 C C . LEU A 1 557 ? -17.332 2.838 14.156 1.00 84.94 557 LEU A C 1
ATOM 4258 O O . LEU A 1 557 ? -17.168 3.941 14.677 1.00 84.94 557 LEU A O 1
ATOM 4262 N N . GLY A 1 558 ? -17.107 1.700 14.821 1.00 82.50 558 GLY A N 1
ATOM 4263 C CA . GLY A 1 558 ? -16.706 1.641 16.233 1.00 82.50 558 GLY A CA 1
ATOM 4264 C C . GLY A 1 558 ? -15.332 2.254 16.545 1.00 82.50 558 GLY A C 1
ATOM 4265 O O . GLY A 1 558 ? -14.971 2.412 17.713 1.00 82.50 558 GLY A O 1
ATOM 4266 N N . ARG A 1 559 ? -14.529 2.605 15.532 1.00 86.75 559 ARG A N 1
ATOM 4267 C CA . ARG A 1 559 ? -13.219 3.266 15.675 1.00 86.75 559 ARG A CA 1
ATOM 4268 C C . ARG A 1 559 ? -13.219 4.733 15.236 1.00 86.75 559 ARG A C 1
ATOM 4270 O O . ARG A 1 559 ? -12.204 5.409 15.394 1.00 86.75 559 ARG A O 1
ATOM 4277 N N . MET A 1 560 ? -14.336 5.285 14.752 1.00 85.88 560 MET A N 1
ATOM 4278 C CA . MET A 1 560 ? -14.413 6.719 14.408 1.00 85.88 560 MET A CA 1
ATOM 4279 C C . MET A 1 560 ? -14.231 7.630 15.634 1.00 85.88 560 MET A C 1
ATOM 4281 O O . MET A 1 560 ? -13.808 8.779 15.499 1.00 85.88 560 MET A O 1
ATOM 4285 N N . SER A 1 561 ? -14.475 7.095 16.831 1.00 82.69 561 SER A N 1
ATOM 4286 C CA . SER A 1 561 ? -14.253 7.750 18.124 1.00 82.69 561 SER A CA 1
ATOM 4287 C C . SER A 1 561 ? -12.985 7.268 18.850 1.00 82.69 561 SER A C 1
ATOM 4289 O O . SER A 1 561 ? -12.864 7.485 20.051 1.00 82.69 561 SER A O 1
ATOM 4291 N N . ASP A 1 562 ? -12.037 6.620 18.155 1.00 86.50 562 ASP A N 1
ATOM 4292 C CA . ASP A 1 562 ? -10.796 6.104 18.762 1.00 86.50 562 ASP A CA 1
ATOM 4293 C C . ASP A 1 562 ? -10.001 7.204 19.495 1.00 86.50 562 ASP A C 1
ATOM 4295 O O . ASP A 1 562 ? -9.935 8.324 18.989 1.00 86.50 562 ASP A O 1
ATOM 4299 N N . PRO A 1 563 ? -9.331 6.932 20.630 1.00 82.19 563 PRO A N 1
ATOM 4300 C CA . PRO A 1 563 ? -8.478 7.919 21.301 1.00 82.19 563 PRO A CA 1
ATOM 4301 C C . PRO A 1 563 ? -7.366 8.491 20.407 1.00 82.19 563 PRO A C 1
ATOM 4303 O O . PRO A 1 563 ? -7.018 9.672 20.514 1.00 82.19 563 PRO A O 1
ATOM 4306 N N . HIS A 1 56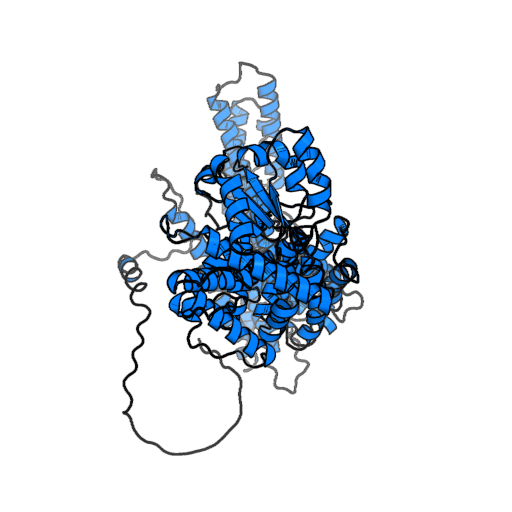4 ? -6.837 7.692 19.479 1.00 83.75 564 HIS A N 1
ATOM 4307 C CA . HIS A 1 564 ? -5.723 8.073 18.624 1.00 83.75 564 HIS A CA 1
ATOM 4308 C C . HIS A 1 564 ? -6.196 8.849 17.375 1.00 83.75 564 HIS A C 1
ATOM 4310 O O . HIS A 1 564 ? -6.956 8.313 16.562 1.00 83.75 564 HIS A O 1
ATOM 4316 N N . PRO A 1 565 ? -5.720 10.090 17.136 1.00 83.94 565 PRO A N 1
ATOM 4317 C CA . PRO A 1 565 ? -6.187 10.926 16.023 1.00 83.94 565 PRO A CA 1
ATOM 4318 C C . PRO A 1 565 ? -5.946 10.302 14.642 1.00 83.94 565 PRO A C 1
ATOM 4320 O O . PRO A 1 565 ? -6.843 10.332 13.802 1.00 83.94 565 PRO A O 1
ATOM 4323 N N . ALA A 1 566 ? -4.776 9.690 14.426 1.00 83.19 566 ALA A N 1
ATOM 4324 C CA . ALA A 1 566 ? -4.439 8.974 13.192 1.00 83.19 566 ALA A CA 1
ATOM 4325 C C . ALA A 1 566 ? -5.449 7.869 12.830 1.00 83.19 566 ALA A C 1
ATOM 4327 O O . ALA A 1 566 ? -5.891 7.775 11.682 1.00 83.19 566 ALA A O 1
ATOM 4328 N N . VAL A 1 567 ? -5.852 7.064 13.822 1.00 87.94 567 VAL A N 1
ATOM 4329 C CA . VAL A 1 567 ? -6.848 6.002 13.641 1.00 87.94 567 VAL A CA 1
ATOM 4330 C C . VAL A 1 567 ? -8.162 6.632 13.203 1.00 87.94 567 VAL A C 1
ATOM 4332 O O . VAL A 1 567 ? -8.628 6.309 12.112 1.00 87.94 567 VAL A O 1
ATOM 4335 N N . ARG A 1 568 ? -8.684 7.611 13.966 1.00 88.38 568 ARG A N 1
ATOM 4336 C CA . ARG A 1 568 ? -9.941 8.320 13.649 1.00 88.38 568 ARG A CA 1
ATOM 4337 C C . ARG A 1 568 ? -9.967 8.871 12.227 1.00 88.38 568 ARG A C 1
ATOM 4339 O O . ARG A 1 568 ? -10.951 8.692 11.514 1.00 88.38 568 ARG A O 1
ATOM 4346 N N . GLN A 1 569 ? -8.900 9.546 11.803 1.00 86.00 569 GLN A N 1
ATOM 4347 C CA . GLN A 1 569 ? -8.821 10.134 10.464 1.00 86.00 569 GLN A CA 1
ATOM 4348 C C . GLN A 1 569 ? -8.864 9.061 9.370 1.00 86.00 569 GLN A C 1
ATOM 4350 O O . GLN A 1 569 ? -9.615 9.199 8.403 1.00 86.00 569 GLN A O 1
ATOM 4355 N N . THR A 1 570 ? -8.103 7.979 9.544 1.00 85.19 570 THR A N 1
ATOM 4356 C CA . THR A 1 570 ? -8.015 6.889 8.563 1.00 85.19 570 THR A CA 1
ATOM 4357 C C . THR A 1 570 ? -9.332 6.123 8.459 1.00 85.19 570 THR A C 1
ATOM 4359 O O . THR A 1 570 ? -9.841 5.946 7.350 1.00 85.19 570 THR A O 1
ATOM 4362 N N . VAL A 1 571 ? -9.950 5.747 9.589 1.00 89.69 571 VAL A N 1
ATOM 4363 C CA . VAL A 1 571 ? -11.269 5.092 9.560 1.00 89.69 571 VAL A CA 1
ATOM 4364 C C . VAL A 1 571 ? -12.340 6.000 8.980 1.00 89.69 571 VAL A C 1
ATOM 4366 O O . VAL A 1 571 ? -13.194 5.514 8.254 1.00 89.69 571 VAL A O 1
ATOM 4369 N N . THR A 1 572 ? -12.283 7.312 9.225 1.00 88.69 572 THR A N 1
ATOM 4370 C CA . THR A 1 572 ? -13.278 8.247 8.684 1.00 88.69 572 THR A CA 1
ATOM 4371 C C . THR A 1 572 ? -13.201 8.320 7.161 1.00 88.69 572 THR A C 1
ATOM 4373 O O . THR A 1 572 ? -14.230 8.257 6.489 1.00 88.69 572 THR A O 1
ATOM 4376 N N . LYS A 1 573 ? -11.986 8.391 6.601 1.00 87.25 573 LYS A N 1
ATOM 4377 C CA . LYS A 1 573 ? -11.772 8.343 5.145 1.00 87.25 573 LYS A CA 1
ATOM 4378 C C . LYS A 1 573 ? -12.201 6.993 4.553 1.00 87.25 573 LYS A C 1
ATOM 4380 O O . LYS A 1 573 ? -12.883 6.963 3.527 1.00 87.25 573 LYS A O 1
ATOM 4385 N N . CYS A 1 574 ? -11.851 5.887 5.214 1.00 90.06 574 CYS A N 1
ATOM 4386 C CA . CYS A 1 574 ? -12.236 4.540 4.787 1.00 90.06 574 CYS A CA 1
ATOM 4387 C C . CYS A 1 574 ? -13.764 4.361 4.795 1.00 90.06 574 CYS A C 1
ATOM 4389 O O . CYS A 1 574 ? -14.355 3.965 3.793 1.00 90.06 574 CYS A O 1
ATOM 4391 N N . PHE A 1 575 ? -14.421 4.761 5.886 1.00 89.38 575 PHE A N 1
ATOM 4392 C CA . PHE A 1 575 ? -15.873 4.716 6.041 1.00 89.38 575 PHE A CA 1
ATOM 4393 C C . PHE A 1 575 ? -16.588 5.543 4.974 1.00 89.38 575 PHE A C 1
ATOM 4395 O O . PHE A 1 575 ? -17.547 5.066 4.380 1.00 89.38 575 PHE A O 1
ATOM 4402 N N . ALA A 1 576 ? -16.110 6.756 4.674 1.00 87.69 576 ALA A N 1
ATOM 4403 C CA . ALA A 1 576 ? -16.695 7.590 3.624 1.00 87.69 576 ALA A CA 1
ATOM 4404 C C . ALA A 1 576 ? -16.636 6.922 2.238 1.00 87.69 576 ALA A C 1
ATOM 4406 O O . ALA A 1 576 ? -17.556 7.086 1.437 1.00 87.69 576 ALA A O 1
ATOM 4407 N N . THR A 1 577 ? -15.575 6.160 1.965 1.00 87.19 577 THR A N 1
ATOM 4408 C CA . THR A 1 577 ? -15.425 5.389 0.723 1.00 87.19 577 THR A CA 1
ATOM 4409 C C . THR A 1 577 ? -16.377 4.194 0.715 1.00 87.19 577 THR A C 1
ATOM 4411 O O . THR A 1 577 ? -17.174 4.053 -0.209 1.00 87.19 577 THR A O 1
ATOM 4414 N N . LEU A 1 578 ? -16.397 3.404 1.792 1.00 87.12 578 LEU A N 1
ATOM 4415 C CA . LEU A 1 578 ? -17.303 2.262 1.944 1.00 87.12 578 LEU A CA 1
ATOM 4416 C C . LEU A 1 578 ? -18.782 2.656 1.887 1.00 87.12 578 LEU A C 1
ATOM 4418 O O . LEU A 1 578 ? -19.574 1.961 1.262 1.00 87.12 578 LEU A O 1
ATOM 4422 N N . LEU A 1 579 ? -19.165 3.786 2.482 1.00 84.12 579 LEU A N 1
ATOM 4423 C CA . LEU A 1 579 ? -20.548 4.262 2.487 1.00 84.12 579 LEU A CA 1
ATOM 4424 C C . LEU A 1 579 ? -21.049 4.597 1.074 1.00 84.12 579 LEU A C 1
ATOM 4426 O O . LEU A 1 579 ? -22.226 4.403 0.783 1.00 84.12 579 LEU A O 1
ATOM 4430 N N . ARG A 1 580 ? -20.164 5.066 0.182 1.00 84.38 580 ARG A N 1
ATOM 4431 C CA . ARG A 1 580 ? -20.494 5.289 -1.239 1.00 84.38 580 ARG A CA 1
ATOM 4432 C C . ARG A 1 580 ? -20.686 3.977 -1.997 1.00 84.38 580 ARG A C 1
ATOM 4434 O O . ARG A 1 580 ? -21.470 3.938 -2.940 1.00 84.38 580 ARG A O 1
ATOM 4441 N N . LEU A 1 581 ? -19.977 2.931 -1.581 1.00 81.56 581 LEU A N 1
ATOM 4442 C CA . LEU A 1 581 ? -20.010 1.602 -2.186 1.00 81.56 581 LEU A CA 1
ATOM 4443 C C . LEU A 1 581 ? -21.184 0.751 -1.670 1.00 81.56 581 LEU A C 1
ATOM 4445 O O . LEU A 1 581 ? -21.744 -0.038 -2.424 1.00 81.56 581 LEU A O 1
ATOM 4449 N N . LEU A 1 582 ? -21.615 0.945 -0.419 1.00 79.06 582 LEU A N 1
ATOM 4450 C CA . LEU A 1 582 ? -22.621 0.115 0.256 1.00 79.06 582 LEU A CA 1
ATOM 4451 C C . LEU A 1 582 ? -23.940 -0.077 -0.523 1.00 79.06 582 LEU A C 1
ATOM 4453 O O . LEU A 1 582 ? -24.409 -1.211 -0.590 1.00 79.06 582 LEU A O 1
ATOM 4457 N N . PRO A 1 583 ? -24.546 0.954 -1.153 1.00 81.31 583 PRO A N 1
ATOM 4458 C CA . PRO A 1 583 ? -25.788 0.770 -1.908 1.00 81.31 583 PRO A CA 1
ATOM 4459 C C . PRO A 1 583 ? -25.654 -0.194 -3.095 1.00 81.31 583 PRO A C 1
ATOM 4461 O O . PRO A 1 583 ? -26.655 -0.736 -3.553 1.00 81.31 583 PRO A O 1
ATOM 4464 N N . LEU A 1 584 ? -24.432 -0.399 -3.596 1.00 80.88 584 LEU A N 1
ATOM 4465 C CA . LEU A 1 584 ? -24.129 -1.270 -4.732 1.00 80.88 584 LEU A CA 1
ATOM 4466 C C . LEU A 1 584 ? -23.942 -2.736 -4.317 1.00 80.88 584 LEU A C 1
ATOM 4468 O O . LEU A 1 584 ? -23.907 -3.602 -5.182 1.00 80.88 584 LEU A O 1
ATOM 4472 N N . GLU A 1 585 ? -23.833 -3.028 -3.017 1.00 79.19 585 GLU A N 1
ATOM 4473 C CA . GLU A 1 585 ? -23.709 -4.399 -2.502 1.00 79.19 585 GLU A CA 1
ATOM 4474 C C . GLU A 1 585 ? -25.031 -5.177 -2.595 1.00 79.19 585 GLU A C 1
ATOM 4476 O O . GLU A 1 585 ? -25.033 -6.401 -2.750 1.00 79.19 585 GLU A O 1
ATOM 4481 N N . ALA A 1 586 ? -26.166 -4.471 -2.554 1.00 74.88 586 ALA A N 1
ATOM 4482 C CA . ALA A 1 586 ? -27.484 -5.082 -2.610 1.00 74.88 586 ALA A CA 1
ATOM 4483 C C . ALA A 1 586 ? -27.683 -5.860 -3.926 1.00 74.88 586 ALA A C 1
ATOM 4485 O O . ALA A 1 586 ? -27.778 -5.280 -5.005 1.00 74.88 586 ALA A O 1
ATOM 4486 N N . GLY A 1 587 ? -27.787 -7.188 -3.819 1.00 72.12 587 GLY A N 1
ATOM 4487 C CA . GLY A 1 587 ? -27.999 -8.092 -4.955 1.00 72.12 587 GLY A CA 1
ATOM 4488 C C . GLY A 1 587 ? -26.738 -8.783 -5.478 1.00 72.12 587 GLY A C 1
ATOM 4489 O O . GLY A 1 587 ? -26.850 -9.605 -6.386 1.00 72.12 587 GLY A O 1
ATOM 4490 N N . ILE A 1 588 ? -25.562 -8.510 -4.904 1.00 81.00 588 ILE A N 1
ATOM 4491 C CA . ILE A 1 588 ? -24.335 -9.247 -5.228 1.00 81.00 588 ILE A CA 1
ATOM 4492 C C . ILE A 1 588 ? -24.336 -10.589 -4.468 1.00 81.00 588 ILE A C 1
ATOM 4494 O O . ILE A 1 588 ? -24.520 -10.585 -3.247 1.00 81.00 588 ILE A O 1
ATOM 4498 N N . PRO A 1 589 ? -24.161 -11.737 -5.155 1.00 80.50 589 PRO A N 1
ATOM 4499 C CA . PRO A 1 589 ? -24.061 -13.035 -4.494 1.00 80.50 589 PRO A CA 1
ATOM 4500 C C . PRO A 1 589 ? -22.771 -13.145 -3.671 1.00 80.50 589 PRO A C 1
ATOM 4502 O O . PRO A 1 589 ? -21.782 -12.459 -3.935 1.00 80.50 589 PRO A O 1
ATOM 4505 N N . ASP A 1 590 ? -22.774 -14.026 -2.672 1.00 83.06 590 ASP A N 1
ATOM 4506 C CA . ASP A 1 590 ? -21.576 -14.282 -1.875 1.00 83.06 590 ASP A CA 1
ATOM 4507 C C . ASP A 1 590 ? -20.470 -14.932 -2.734 1.00 83.06 590 ASP A C 1
ATOM 4509 O O . ASP A 1 590 ? -20.781 -15.751 -3.604 1.00 83.06 590 ASP A O 1
ATOM 4513 N N . PRO A 1 591 ? -19.185 -14.591 -2.517 1.00 83.81 591 PRO A N 1
ATOM 4514 C CA . PRO A 1 591 ? -18.083 -15.146 -3.298 1.00 83.81 591 PRO A CA 1
ATOM 4515 C C . PRO A 1 591 ? -17.976 -16.667 -3.167 1.00 83.81 591 PRO A C 1
ATOM 4517 O O . PRO A 1 591 ? -18.065 -17.217 -2.065 1.00 83.81 591 PRO A O 1
ATOM 4520 N N . GLU A 1 592 ? -17.702 -17.344 -4.282 1.00 79.44 592 GLU A N 1
ATOM 4521 C CA . GLU A 1 592 ? -17.445 -18.784 -4.296 1.00 79.44 592 GLU A CA 1
ATOM 4522 C C . GLU A 1 592 ? -16.216 -19.124 -3.435 1.00 79.44 592 GLU A C 1
ATOM 4524 O O . GLU A 1 592 ? -15.149 -18.534 -3.593 1.00 79.44 592 GLU A O 1
ATOM 4529 N N . GLY A 1 593 ? -16.361 -20.074 -2.505 1.00 80.69 593 GLY A N 1
ATOM 4530 C CA . GLY A 1 593 ? -15.284 -20.508 -1.605 1.00 80.69 593 GLY A CA 1
ATOM 4531 C C . GLY A 1 593 ? -15.241 -19.812 -0.239 1.00 80.69 593 GLY A C 1
ATOM 4532 O O . GLY A 1 593 ? -14.407 -20.176 0.589 1.00 80.69 593 GLY A O 1
ATOM 4533 N N . LEU A 1 594 ? -16.136 -18.856 0.041 1.00 84.38 594 LEU A N 1
ATOM 4534 C CA . LEU A 1 594 ? -16.257 -18.276 1.379 1.00 84.38 594 LEU A CA 1
ATOM 4535 C C . LEU A 1 594 ? -16.784 -19.320 2.383 1.00 84.38 594 LEU A C 1
ATOM 4537 O O . LEU A 1 594 ? -17.751 -20.031 2.107 1.00 84.38 594 LEU A O 1
ATOM 4541 N N . SER A 1 595 ? -16.157 -19.418 3.560 1.00 87.69 595 SER A N 1
ATOM 4542 C CA . SER A 1 595 ? -16.588 -20.375 4.590 1.00 87.69 595 SER A CA 1
ATOM 4543 C C . SER A 1 595 ? -18.005 -20.080 5.101 1.00 87.69 595 SER A C 1
ATOM 4545 O O . SER A 1 595 ? -18.418 -18.924 5.209 1.00 87.69 595 SER A O 1
ATOM 4547 N N . GLN A 1 596 ? -18.748 -21.133 5.458 1.00 85.69 596 GLN A N 1
ATOM 4548 C CA . GLN A 1 596 ? -20.137 -21.010 5.916 1.00 85.69 596 GLN A CA 1
ATOM 4549 C C . GLN A 1 596 ? -20.268 -20.139 7.177 1.00 85.69 596 GLN A C 1
ATOM 4551 O O . GLN A 1 596 ? -21.224 -19.376 7.301 1.00 85.69 596 GLN A O 1
ATOM 4556 N N . ASP A 1 597 ? -19.276 -20.187 8.067 1.00 88.19 597 ASP A N 1
ATOM 4557 C CA . ASP A 1 597 ? -19.224 -19.344 9.265 1.00 88.19 597 ASP A CA 1
ATOM 4558 C C . ASP A 1 597 ? -19.165 -17.849 8.918 1.00 88.19 597 ASP A C 1
ATOM 4560 O O . ASP A 1 597 ? -19.870 -17.045 9.526 1.00 88.19 597 ASP A O 1
ATOM 4564 N N . LEU A 1 598 ? -18.372 -17.473 7.907 1.00 87.00 598 LEU A N 1
ATOM 4565 C CA . LEU A 1 598 ? -18.251 -16.080 7.466 1.00 87.00 598 LEU A CA 1
ATOM 4566 C C . LEU A 1 598 ? -19.536 -15.586 6.795 1.00 87.00 598 LEU A C 1
ATOM 4568 O O . LEU A 1 598 ? -19.898 -14.425 6.952 1.00 87.00 598 LEU A O 1
ATOM 4572 N N . ILE A 1 599 ? -20.264 -16.455 6.092 1.00 86.88 599 ILE A N 1
ATOM 4573 C CA . ILE A 1 599 ? -21.574 -16.107 5.521 1.00 86.88 599 ILE A CA 1
ATOM 4574 C C . ILE A 1 599 ? -22.575 -15.786 6.641 1.00 86.88 599 ILE A C 1
ATOM 4576 O O . ILE A 1 599 ? -23.296 -14.789 6.566 1.00 86.88 599 ILE A O 1
ATOM 4580 N N . LEU A 1 600 ? -22.600 -16.589 7.711 1.00 87.75 600 LEU A N 1
ATOM 4581 C CA . LEU A 1 600 ? -23.448 -16.326 8.879 1.00 87.75 600 LEU A CA 1
ATOM 4582 C C . LEU A 1 600 ? -23.058 -15.018 9.582 1.00 87.75 600 LEU A C 1
ATOM 4584 O O . LEU A 1 600 ? -23.929 -14.232 9.963 1.00 87.75 600 LEU A O 1
ATOM 4588 N N . GLU A 1 601 ? -21.758 -14.757 9.720 1.00 85.88 601 GLU A N 1
ATOM 4589 C CA . GLU A 1 601 ? -21.244 -13.501 10.268 1.00 85.88 601 GLU A CA 1
ATOM 4590 C C . GLU A 1 601 ? -21.660 -12.303 9.400 1.00 85.88 601 GLU A C 1
ATOM 4592 O O . GLU A 1 601 ? -22.217 -11.338 9.921 1.00 85.88 601 GLU A O 1
ATOM 4597 N N . LYS A 1 602 ? -21.543 -12.402 8.070 1.00 86.69 602 LYS A N 1
ATOM 4598 C CA . LYS A 1 602 ? -22.011 -11.370 7.130 1.00 86.69 602 LYS A CA 1
ATOM 4599 C C . LYS A 1 602 ? -23.495 -11.056 7.305 1.00 86.69 602 LYS A C 1
ATOM 4601 O O . LYS A 1 602 ? -23.882 -9.889 7.319 1.00 86.69 602 LYS A O 1
ATOM 4606 N N . GLN A 1 603 ? -24.341 -12.077 7.448 1.00 85.56 603 GLN A N 1
ATOM 4607 C CA . GLN A 1 603 ? -25.782 -11.890 7.656 1.00 85.56 603 GLN A CA 1
ATOM 4608 C C . GLN A 1 603 ? -26.079 -11.161 8.970 1.00 85.56 603 GLN A C 1
ATOM 4610 O O . GLN A 1 603 ? -26.960 -10.298 9.018 1.00 85.56 603 GLN A O 1
ATOM 4615 N N . LYS A 1 604 ? -25.325 -11.472 10.029 1.00 85.50 604 LYS A N 1
ATOM 4616 C CA . LYS A 1 604 ? -25.423 -10.783 11.319 1.00 85.50 604 LYS A CA 1
ATOM 4617 C C . LYS A 1 604 ? -25.040 -9.306 11.192 1.00 85.50 604 LYS A C 1
ATOM 4619 O O . LYS A 1 604 ? -25.784 -8.455 11.679 1.00 85.50 604 LYS A O 1
ATOM 4624 N N . GLU A 1 605 ? -23.944 -9.004 10.500 1.00 85.44 605 GLU A N 1
ATOM 4625 C CA . GLU A 1 605 ? -23.501 -7.627 10.244 1.00 85.44 605 GLU A CA 1
ATOM 4626 C C . GLU A 1 605 ? -24.485 -6.862 9.334 1.00 85.44 605 GLU A C 1
ATOM 4628 O O . GLU A 1 605 ? -24.779 -5.690 9.571 1.00 85.44 605 GLU A O 1
ATOM 4633 N N . ARG A 1 606 ? -25.101 -7.523 8.342 1.00 85.06 606 ARG A N 1
ATOM 4634 C CA . ARG A 1 606 ? -26.166 -6.914 7.523 1.00 85.06 606 ARG A CA 1
ATOM 4635 C C . ARG A 1 606 ? -27.386 -6.548 8.367 1.00 85.06 606 ARG A C 1
ATOM 4637 O O . ARG A 1 606 ? -27.885 -5.430 8.261 1.00 85.06 606 ARG A O 1
ATOM 4644 N N . ARG A 1 607 ? -27.847 -7.460 9.232 1.00 84.00 607 ARG A N 1
ATOM 4645 C CA . ARG A 1 607 ? -28.969 -7.188 10.146 1.00 84.00 607 ARG A CA 1
ATOM 4646 C C . ARG A 1 607 ? -28.663 -5.998 11.052 1.00 84.00 607 ARG A C 1
ATOM 4648 O O . ARG A 1 607 ? -29.544 -5.178 11.284 1.00 84.00 607 ARG A O 1
ATOM 4655 N N . PHE A 1 608 ? -27.426 -5.881 11.530 1.00 82.12 608 PHE A N 1
ATOM 4656 C CA . PHE A 1 608 ? -26.995 -4.698 12.267 1.00 82.12 608 PHE A CA 1
ATOM 4657 C C . PHE A 1 608 ? -27.134 -3.417 11.439 1.00 82.12 608 PHE A C 1
ATOM 4659 O O . PHE A 1 608 ? -27.700 -2.443 11.930 1.00 82.12 608 PHE A O 1
ATOM 4666 N N . LEU A 1 609 ? -26.647 -3.404 10.195 1.00 79.81 609 LEU A N 1
ATOM 4667 C CA . LEU A 1 609 ? -26.731 -2.216 9.342 1.00 79.81 609 LEU A CA 1
ATOM 4668 C C . LEU A 1 609 ? -28.180 -1.799 9.088 1.00 79.81 609 LEU A C 1
ATOM 4670 O O . LEU A 1 609 ? -28.488 -0.610 9.099 1.00 79.81 609 LEU A O 1
ATOM 4674 N N . GLU A 1 610 ? -29.088 -2.760 8.931 1.00 82.12 610 GLU A N 1
ATOM 4675 C CA . GLU A 1 610 ? -30.519 -2.472 8.838 1.00 82.12 610 GLU A CA 1
ATOM 4676 C C . GLU A 1 610 ? -31.078 -1.853 10.125 1.00 82.12 610 GLU A C 1
ATOM 4678 O O . GLU A 1 610 ? -31.846 -0.900 10.041 1.00 82.12 610 GLU A O 1
ATOM 4683 N N . GLN A 1 611 ? -30.675 -2.347 11.300 1.00 83.50 611 GLN A N 1
ATOM 4684 C CA . GLN A 1 611 ? -31.054 -1.778 12.603 1.00 83.50 611 GLN A CA 1
ATOM 4685 C C . GLN A 1 611 ? -30.465 -0.378 12.833 1.00 83.50 611 GLN A C 1
ATOM 4687 O O . GLN A 1 611 ? -31.077 0.448 13.506 1.00 83.50 611 GLN A O 1
ATOM 4692 N N . LEU A 1 612 ? -29.284 -0.101 12.271 1.00 79.38 612 LEU A N 1
ATOM 4693 C CA . LEU A 1 612 ? -28.639 1.209 12.338 1.00 79.38 612 LEU A CA 1
ATOM 4694 C C . LEU A 1 612 ? -29.360 2.243 11.461 1.00 79.38 612 LEU A C 1
ATOM 4696 O O . LEU A 1 612 ? -29.486 3.400 11.856 1.00 79.38 612 LEU A O 1
ATOM 4700 N N . LEU A 1 613 ? -29.809 1.834 10.271 1.00 78.06 613 LEU A N 1
ATOM 4701 C CA . LEU A 1 613 ? -30.526 2.696 9.327 1.00 78.06 613 LEU A CA 1
ATOM 4702 C C . LEU A 1 613 ? -32.006 2.874 9.693 1.00 78.06 613 LEU A C 1
ATOM 4704 O O . LEU A 1 613 ? -32.583 3.919 9.399 1.00 78.06 613 LEU A O 1
ATOM 4708 N N . ASP A 1 614 ? -32.613 1.871 10.329 1.00 82.62 614 ASP A N 1
ATOM 4709 C CA . ASP A 1 614 ? -34.012 1.869 10.745 1.00 82.62 614 ASP A CA 1
ATOM 4710 C C . ASP A 1 614 ? -34.139 1.466 12.220 1.00 82.62 614 ASP A C 1
ATOM 4712 O O . ASP A 1 614 ? -34.150 0.285 12.582 1.00 82.62 614 ASP A O 1
ATOM 4716 N N . THR A 1 615 ? -34.288 2.475 13.081 1.00 78.75 615 THR A N 1
ATOM 4717 C CA . THR A 1 615 ? -34.400 2.299 14.535 1.00 78.75 615 THR A CA 1
ATOM 4718 C C . THR A 1 615 ? -35.646 1.519 14.955 1.00 78.75 615 THR A C 1
ATOM 4720 O O . THR A 1 615 ? -35.666 0.957 16.049 1.00 78.75 615 THR A O 1
ATOM 4723 N N . SER A 1 616 ? -36.670 1.417 14.097 1.00 81.19 616 SER A N 1
ATOM 4724 C CA . SER A 1 616 ? -37.874 0.628 14.387 1.00 81.19 616 SER A CA 1
ATOM 4725 C C . SER A 1 616 ? -37.623 -0.884 14.361 1.00 81.19 616 SER A C 1
ATOM 4727 O O . SER A 1 616 ? -38.400 -1.650 14.931 1.00 81.19 616 SER A O 1
ATOM 4729 N N . LYS A 1 617 ? -36.518 -1.318 13.741 1.00 84.75 617 LYS A N 1
ATOM 4730 C CA . LYS A 1 617 ? -36.101 -2.725 13.645 1.00 84.75 617 LYS A CA 1
ATOM 4731 C C . LYS A 1 617 ? -35.192 -3.176 14.791 1.00 84.75 617 LYS A C 1
ATOM 4733 O O . LYS A 1 617 ? -34.708 -4.312 14.777 1.00 84.75 617 LYS A O 1
ATOM 4738 N N . ILE A 1 618 ? -34.907 -2.299 15.755 1.00 86.62 618 ILE A N 1
ATOM 4739 C CA . ILE A 1 618 ? -34.078 -2.634 16.914 1.00 86.62 618 ILE A CA 1
ATOM 4740 C C . ILE A 1 618 ? -34.808 -3.674 17.771 1.00 86.62 618 ILE A C 1
ATOM 4742 O O . ILE A 1 618 ? -35.977 -3.513 18.119 1.00 86.62 618 ILE A O 1
ATOM 4746 N N . ASP A 1 619 ? -34.101 -4.755 18.102 1.00 87.31 619 ASP A N 1
ATOM 4747 C CA . ASP A 1 619 ? -34.648 -5.833 18.925 1.00 87.31 619 ASP A CA 1
ATOM 4748 C C . ASP A 1 619 ? -34.949 -5.335 20.350 1.00 87.31 619 ASP A C 1
ATOM 4750 O O . ASP A 1 619 ? -34.235 -4.492 20.900 1.00 87.31 619 ASP A O 1
ATOM 4754 N N . ASN A 1 620 ? -35.989 -5.889 20.975 1.00 89.44 620 ASN A N 1
ATOM 4755 C CA . ASN A 1 620 ? -36.312 -5.555 22.358 1.00 89.44 620 ASN A CA 1
ATOM 4756 C C . ASN A 1 620 ? -35.220 -6.066 23.313 1.00 89.44 620 ASN A C 1
ATOM 4758 O O . ASN A 1 620 ? -34.841 -7.236 23.252 1.00 89.44 620 ASN A O 1
ATOM 4762 N N . TYR A 1 621 ? -34.734 -5.200 24.200 1.00 91.25 621 TYR A N 1
ATOM 4763 C CA . TYR A 1 621 ? -33.710 -5.529 25.182 1.00 91.25 621 TYR A CA 1
ATOM 4764 C C . TYR A 1 621 ? -34.339 -5.924 26.516 1.00 91.25 621 TYR A C 1
ATOM 4766 O O . TYR A 1 621 ? -35.043 -5.139 27.155 1.00 91.25 621 TYR A O 1
ATOM 4774 N N . GLU A 1 622 ? -34.050 -7.144 26.958 1.00 91.12 622 GLU A N 1
ATOM 4775 C CA . GLU A 1 622 ? -34.468 -7.633 28.267 1.00 91.12 622 GLU A CA 1
ATOM 4776 C C . GLU A 1 622 ? -33.495 -7.147 29.343 1.00 91.12 622 GLU A C 1
ATOM 4778 O O . GLU A 1 622 ? -32.314 -7.494 29.340 1.00 91.12 622 GLU A O 1
ATOM 4783 N N . ILE A 1 623 ? -34.002 -6.335 30.271 1.00 89.88 623 ILE A N 1
ATOM 4784 C CA . ILE A 1 623 ? -33.227 -5.793 31.387 1.00 89.88 623 ILE A CA 1
ATOM 4785 C C . ILE A 1 623 ? -33.007 -6.922 32.414 1.00 89.88 623 ILE A C 1
ATOM 4787 O O . ILE A 1 623 ? -33.978 -7.393 33.007 1.00 89.88 623 ILE A O 1
ATOM 4791 N N . PRO A 1 624 ? -31.758 -7.367 32.658 1.00 88.38 624 PRO A N 1
ATOM 4792 C CA . PRO A 1 624 ? -31.472 -8.514 33.525 1.00 88.38 624 PRO A CA 1
ATOM 4793 C C . PRO A 1 624 ? -31.529 -8.174 35.022 1.00 88.38 624 PRO A C 1
ATOM 4795 O O . PRO A 1 624 ? -31.450 -9.064 35.868 1.00 88.38 624 PRO A O 1
ATOM 4798 N N . VAL A 1 625 ? -31.633 -6.888 35.363 1.00 87.12 625 VAL A N 1
ATOM 4799 C CA . VAL A 1 625 ? -31.677 -6.383 36.737 1.00 87.12 625 VAL A CA 1
ATOM 4800 C C . VAL A 1 625 ? -33.085 -5.934 37.107 1.00 87.12 625 VAL A C 1
ATOM 4802 O O . VAL A 1 625 ? -33.832 -5.401 36.289 1.00 87.12 625 VAL A O 1
ATOM 4805 N N . LYS A 1 626 ? -33.455 -6.118 38.373 1.00 87.50 626 LYS A N 1
ATOM 4806 C CA . LYS A 1 626 ? -34.749 -5.665 38.876 1.00 87.50 626 LYS A CA 1
ATOM 4807 C C . LYS A 1 626 ? -34.729 -4.145 39.056 1.00 87.50 626 LYS A C 1
ATOM 4809 O O . LYS A 1 626 ? -34.067 -3.636 39.955 1.00 87.50 626 LYS A O 1
ATOM 4814 N N . ILE A 1 627 ? -35.469 -3.433 38.211 1.00 89.06 627 ILE A N 1
ATOM 4815 C CA . ILE A 1 627 ? -35.674 -1.984 38.319 1.00 89.06 627 ILE A CA 1
ATOM 4816 C C . ILE A 1 627 ? -36.974 -1.728 39.086 1.00 89.06 627 ILE A C 1
ATOM 4818 O O . ILE A 1 627 ? -38.012 -2.298 38.758 1.00 89.06 627 ILE A O 1
ATOM 4822 N N . ALA A 1 628 ? -36.945 -0.858 40.096 1.00 90.31 628 ALA A N 1
ATOM 4823 C CA . ALA A 1 628 ? -38.125 -0.470 40.876 1.00 90.31 628 ALA A CA 1
ATOM 4824 C C . ALA A 1 628 ? -39.002 0.574 40.147 1.00 90.31 628 ALA A C 1
ATOM 4826 O O . ALA A 1 628 ? -39.409 1.581 40.729 1.00 90.31 628 ALA A O 1
ATOM 4827 N N . ALA A 1 629 ? -39.255 0.365 38.852 1.00 88.31 629 ALA A N 1
ATOM 4828 C CA . ALA A 1 629 ? -40.102 1.212 38.018 1.00 88.31 629 ALA A CA 1
ATOM 4829 C C . ALA A 1 629 ? -40.627 0.448 36.796 1.00 88.31 629 ALA A C 1
ATOM 4831 O O . ALA A 1 629 ? -39.902 -0.347 36.201 1.00 88.31 629 ALA A O 1
ATOM 4832 N N . ASP A 1 630 ? -41.854 0.768 36.382 1.00 89.62 630 ASP A N 1
ATOM 4833 C CA . ASP A 1 630 ? -42.413 0.309 35.111 1.00 89.62 630 ASP A CA 1
ATOM 4834 C C . ASP A 1 630 ? -42.000 1.269 33.989 1.00 89.62 630 ASP A C 1
ATOM 4836 O O . ASP A 1 630 ? -42.336 2.460 34.013 1.00 89.62 630 ASP A O 1
ATOM 4840 N N . LEU A 1 631 ? -41.267 0.760 32.996 1.00 92.12 631 LEU A N 1
ATOM 4841 C CA . LEU A 1 631 ? -40.850 1.556 31.844 1.00 92.12 631 LEU A CA 1
ATOM 4842 C C . LEU A 1 631 ? -42.027 1.791 30.896 1.00 92.12 631 LEU A C 1
ATOM 4844 O O . LEU A 1 631 ? -42.701 0.861 30.451 1.00 92.12 631 LEU A O 1
ATOM 4848 N N . ARG A 1 632 ? -42.252 3.056 30.528 1.00 93.81 632 ARG A N 1
ATOM 4849 C CA . ARG A 1 632 ? -43.177 3.390 29.435 1.00 93.81 632 ARG A CA 1
ATOM 4850 C C . ARG A 1 632 ? -42.598 2.918 28.105 1.00 93.81 632 ARG A C 1
ATOM 4852 O O . ARG A 1 632 ? -41.384 2.828 27.954 1.00 93.81 632 ARG A O 1
ATOM 4859 N N . ARG A 1 633 ? -43.458 2.714 27.102 1.00 91.88 633 ARG A N 1
ATOM 4860 C CA . ARG A 1 633 ? -43.052 2.217 25.774 1.00 91.88 633 ARG A CA 1
ATOM 4861 C C . ARG A 1 633 ? -41.853 2.971 25.181 1.00 91.88 633 ARG A C 1
ATOM 4863 O O . ARG A 1 633 ? -40.873 2.338 24.822 1.00 91.88 633 ARG A O 1
ATOM 4870 N N . TYR A 1 634 ? -41.898 4.302 25.153 1.00 91.69 634 TYR A N 1
ATOM 4871 C CA . TYR A 1 634 ? -40.803 5.120 24.615 1.00 91.69 634 TYR A CA 1
ATOM 4872 C C . TYR A 1 634 ? -39.516 5.037 25.461 1.00 91.69 634 TYR A C 1
ATOM 4874 O O . TYR A 1 634 ? -38.422 5.155 24.928 1.00 91.69 634 TYR A O 1
ATOM 4882 N N . GLN A 1 635 ? -39.628 4.792 26.773 1.00 93.44 635 GLN A N 1
ATOM 4883 C CA . GLN A 1 635 ? -38.466 4.600 27.650 1.00 93.44 635 GLN A CA 1
ATOM 4884 C C . GLN A 1 635 ? -37.812 3.244 27.391 1.00 93.44 635 GLN A C 1
ATOM 4886 O O . GLN A 1 635 ? -36.591 3.162 27.341 1.00 93.44 635 GLN A O 1
ATOM 4891 N N . GLN A 1 636 ? -38.616 2.197 27.182 1.00 93.19 636 GLN A N 1
ATOM 4892 C CA . GLN A 1 636 ? -38.113 0.896 26.749 1.00 93.19 636 GLN A CA 1
ATOM 4893 C C . GLN A 1 636 ? -37.466 0.995 25.362 1.00 93.19 636 GLN A C 1
ATOM 4895 O O . GLN A 1 636 ? -36.387 0.455 25.169 1.00 93.19 636 GLN A O 1
ATOM 4900 N N . GLU A 1 637 ? -38.070 1.721 24.416 1.00 91.62 637 GLU A N 1
ATOM 4901 C CA . GLU A 1 637 ? -37.474 1.984 23.096 1.00 91.62 637 GLU A CA 1
ATOM 4902 C C . GLU A 1 637 ? -36.125 2.724 23.220 1.00 91.62 637 GLU A C 1
ATOM 4904 O O . GLU A 1 637 ? -35.155 2.333 22.570 1.00 91.62 637 GLU A O 1
ATOM 4909 N N . GLY A 1 638 ? -36.012 3.709 24.119 1.00 92.62 638 GLY A N 1
ATOM 4910 C CA . GLY A 1 638 ? -34.745 4.384 24.429 1.00 92.62 638 GLY A CA 1
ATOM 4911 C C . GLY A 1 638 ? -33.687 3.456 25.046 1.00 92.62 638 GLY A C 1
ATOM 4912 O O . GLY A 1 638 ? -32.521 3.488 24.647 1.00 92.62 638 GLY A O 1
ATOM 4913 N N . VAL A 1 639 ? -34.085 2.558 25.954 1.00 93.56 639 VAL A N 1
ATOM 4914 C CA . VAL A 1 639 ? -33.196 1.518 26.506 1.00 93.56 639 VAL A CA 1
ATOM 4915 C C . VAL A 1 639 ? -32.773 0.519 25.427 1.00 93.56 639 VAL A C 1
ATOM 4917 O O . VAL A 1 639 ? -31.594 0.180 25.356 1.00 93.56 639 VAL A O 1
ATOM 4920 N N . ASN A 1 640 ? -33.688 0.091 24.553 1.00 92.88 640 ASN A N 1
ATOM 4921 C CA . ASN A 1 640 ? -33.390 -0.794 23.422 1.00 92.88 640 ASN A CA 1
ATOM 4922 C C . ASN A 1 640 ? -32.350 -0.155 22.496 1.00 92.88 640 ASN A C 1
ATOM 4924 O O . ASN A 1 640 ? -31.391 -0.811 22.092 1.00 92.88 640 ASN A O 1
ATOM 4928 N N . TRP A 1 641 ? -32.496 1.141 22.212 1.00 92.81 641 TRP A N 1
ATOM 4929 C CA . TRP A 1 641 ? -31.537 1.899 21.416 1.00 92.81 641 TRP A CA 1
ATOM 4930 C C . TRP A 1 641 ? -30.161 2.000 22.091 1.00 92.81 641 TRP A C 1
ATOM 4932 O O . TRP A 1 641 ? -29.144 1.729 21.455 1.00 92.81 641 TRP A O 1
ATOM 4942 N N . MET A 1 642 ? -30.095 2.305 23.391 1.00 92.81 642 MET A N 1
ATOM 4943 C CA . MET A 1 642 ? -28.813 2.330 24.112 1.00 92.81 642 MET A CA 1
ATOM 4944 C C . MET A 1 642 ? -28.167 0.943 24.215 1.00 92.81 642 MET A C 1
ATOM 4946 O O . MET A 1 642 ? -26.948 0.821 24.084 1.00 92.81 642 MET A O 1
ATOM 4950 N N . ALA A 1 643 ? -28.964 -0.112 24.393 1.00 91.19 643 ALA A N 1
ATOM 4951 C CA . ALA A 1 643 ? -28.489 -1.491 24.378 1.00 91.19 643 ALA A CA 1
ATOM 4952 C C . ALA A 1 643 ? -27.960 -1.906 23.002 1.00 91.19 643 ALA A C 1
ATOM 4954 O O . ALA A 1 643 ? -26.951 -2.608 22.914 1.00 91.19 643 ALA A O 1
ATOM 4955 N N . PHE A 1 644 ? -28.601 -1.439 21.930 1.00 89.56 644 PHE A N 1
ATOM 4956 C CA . PHE A 1 644 ? -28.100 -1.579 20.570 1.00 89.56 644 PHE A CA 1
ATOM 4957 C C . PHE A 1 644 ? -26.732 -0.900 20.419 1.00 89.56 644 PHE A C 1
ATOM 4959 O O . PHE A 1 644 ? -25.779 -1.561 20.012 1.00 89.56 644 PHE A O 1
ATOM 4966 N N . LEU A 1 645 ? -26.585 0.365 20.828 1.00 88.12 645 LEU A N 1
ATOM 4967 C CA . LEU A 1 645 ? -25.293 1.060 20.763 1.00 88.12 645 LEU A CA 1
ATOM 4968 C C . LEU A 1 645 ? -24.197 0.312 21.535 1.00 88.12 645 LEU A C 1
ATOM 4970 O O . LEU A 1 645 ? -23.122 0.059 20.995 1.00 88.12 645 LEU A O 1
ATOM 4974 N N . MET A 1 646 ? -24.495 -0.115 22.764 1.00 86.06 646 MET A N 1
ATOM 4975 C CA . MET A 1 646 ? -23.591 -0.897 23.612 1.00 86.06 646 MET A CA 1
ATOM 4976 C C . MET A 1 646 ? -23.148 -2.204 22.939 1.00 86.06 646 MET A C 1
ATOM 4978 O O . MET A 1 646 ? -21.953 -2.510 22.880 1.00 86.06 646 MET A O 1
ATOM 4982 N N . LYS A 1 647 ? -24.105 -2.972 22.401 1.00 82.56 647 LYS A N 1
ATOM 4983 C CA . LYS A 1 647 ? -23.858 -4.262 21.739 1.00 82.56 647 LYS A CA 1
ATOM 4984 C C . LYS A 1 647 ? -22.862 -4.139 20.585 1.00 82.56 647 LYS A C 1
ATOM 4986 O O . LYS A 1 647 ? -22.088 -5.069 20.371 1.00 82.56 647 LYS A O 1
ATOM 4991 N N . TYR A 1 648 ? -22.867 -3.008 19.882 1.00 76.50 648 TYR A N 1
ATOM 4992 C CA . TYR A 1 648 ? -22.022 -2.760 18.712 1.00 76.50 648 TYR A CA 1
ATOM 4993 C C . TYR A 1 648 ? -20.899 -1.743 18.959 1.00 76.50 648 TYR A C 1
ATOM 4995 O O . TYR A 1 648 ? -20.288 -1.270 18.006 1.00 76.50 648 TYR A O 1
ATOM 5003 N N . GLN A 1 649 ? -20.594 -1.432 20.227 1.00 77.38 649 GLN A N 1
ATOM 5004 C CA . GLN A 1 649 ? -19.509 -0.514 20.611 1.00 77.38 649 GLN A CA 1
ATOM 5005 C C . GLN A 1 649 ? -19.632 0.873 19.958 1.00 77.38 649 GLN A C 1
ATOM 5007 O O . GLN A 1 649 ? -18.640 1.507 19.599 1.00 77.38 649 GLN A O 1
ATOM 5012 N N . LEU A 1 650 ? -20.871 1.332 19.792 1.00 82.62 650 LEU A N 1
ATOM 5013 C CA . LEU A 1 650 ? -21.199 2.664 19.319 1.00 82.62 650 LEU A CA 1
ATOM 5014 C C . LEU A 1 650 ? -21.476 3.602 20.490 1.00 82.62 650 LEU A C 1
ATOM 5016 O O . LEU A 1 650 ? -21.797 3.190 21.606 1.00 82.62 650 LEU A O 1
ATOM 5020 N N . HIS A 1 651 ? -21.396 4.894 20.200 1.00 86.38 651 HIS A N 1
ATOM 5021 C CA . HIS A 1 651 ? -21.681 5.962 21.146 1.00 86.38 651 HIS A CA 1
ATOM 5022 C C . HIS A 1 651 ? -22.744 6.879 20.545 1.00 86.38 651 HIS A C 1
ATOM 5024 O O . HIS A 1 651 ? -22.796 7.063 19.328 1.00 86.38 651 HIS A O 1
ATOM 5030 N N . GLY A 1 652 ? -23.605 7.447 21.384 1.00 89.25 652 GLY A N 1
ATOM 5031 C CA . GLY A 1 652 ? -24.737 8.243 20.924 1.00 89.25 652 GLY A CA 1
ATOM 5032 C C . GLY A 1 652 ? -25.101 9.357 21.893 1.00 89.25 652 GLY A C 1
ATOM 5033 O O . GLY A 1 652 ? -24.629 9.394 23.028 1.00 89.25 652 GLY A O 1
ATOM 5034 N N . ILE A 1 653 ? -25.949 10.269 21.420 1.00 92.56 653 ILE A N 1
ATOM 5035 C CA . ILE A 1 653 ? -26.493 11.376 22.207 1.00 92.56 653 ILE A CA 1
ATOM 5036 C C . ILE A 1 653 ? -27.990 11.126 22.383 1.00 92.56 653 ILE A C 1
ATOM 5038 O O . ILE A 1 653 ? -28.721 11.055 21.396 1.00 92.56 653 ILE A O 1
ATOM 5042 N N . LEU A 1 654 ? -28.441 10.984 23.631 1.00 92.94 654 LEU A N 1
ATOM 5043 C CA . LEU A 1 654 ? -29.859 10.833 23.954 1.00 92.94 654 LEU A CA 1
ATOM 5044 C C . LEU A 1 654 ? -30.509 12.218 24.083 1.00 92.94 654 LEU A C 1
ATOM 5046 O O . LEU A 1 654 ? -30.392 12.881 25.114 1.00 92.94 654 LEU A O 1
ATOM 5050 N N . CYS A 1 655 ? -31.184 12.652 23.020 1.00 90.75 655 CYS A N 1
ATOM 5051 C CA . CYS A 1 655 ? -31.762 13.995 22.888 1.00 90.75 655 CYS A CA 1
ATOM 5052 C C . CYS A 1 655 ? -33.251 14.077 23.272 1.00 90.75 655 CYS A C 1
ATOM 5054 O O . CYS A 1 655 ? -33.961 14.940 22.764 1.00 90.75 655 CYS A O 1
ATOM 5056 N N . ASP A 1 656 ? -33.731 13.190 24.144 1.00 91.06 656 ASP A N 1
ATOM 5057 C CA . ASP A 1 656 ? -35.111 13.222 24.641 1.00 91.06 656 ASP A CA 1
ATOM 5058 C C . ASP A 1 656 ? -35.432 14.552 25.347 1.00 91.06 656 ASP A C 1
ATOM 5060 O O . ASP A 1 656 ? -34.612 15.085 26.108 1.00 91.06 656 ASP A O 1
ATOM 5064 N N . ASP A 1 657 ? -36.663 15.040 25.186 1.00 91.00 657 ASP A N 1
ATOM 5065 C CA . ASP A 1 657 ? -37.159 16.228 25.882 1.00 91.00 657 ASP A CA 1
ATOM 5066 C C . ASP A 1 657 ? -37.099 16.086 27.417 1.00 91.00 657 ASP A C 1
ATOM 5068 O O . ASP A 1 657 ? -37.046 14.995 28.009 1.00 91.00 657 ASP A O 1
ATOM 5072 N N . MET A 1 658 ? -37.069 17.229 28.104 1.00 86.62 658 MET A N 1
ATOM 5073 C CA . MET A 1 658 ? -37.098 17.272 29.567 1.00 86.62 658 MET A CA 1
ATOM 5074 C C . MET A 1 658 ? -38.362 16.576 30.100 1.00 86.62 658 MET A C 1
ATOM 5076 O O . MET A 1 658 ? -39.464 16.799 29.611 1.00 86.62 658 MET A O 1
ATOM 5080 N N . GLY A 1 659 ? -38.203 15.721 31.115 1.00 86.00 659 GLY A N 1
ATOM 5081 C CA . GLY A 1 659 ? -39.312 14.973 31.724 1.00 86.00 659 GLY A CA 1
ATOM 5082 C C . GLY A 1 659 ? -39.595 13.590 31.120 1.00 86.00 659 GLY A C 1
ATOM 5083 O O . GLY A 1 659 ? -40.337 12.816 31.722 1.00 86.00 659 GLY A O 1
ATOM 5084 N N . LEU A 1 660 ? -38.955 13.209 30.007 1.00 90.69 660 LEU A N 1
ATOM 5085 C CA . LEU A 1 660 ? -39.093 11.859 29.431 1.00 90.69 660 LEU A CA 1
ATOM 5086 C C . LEU A 1 660 ? -38.316 10.767 30.201 1.00 90.69 660 LEU A C 1
ATOM 5088 O O . LEU A 1 660 ? -38.488 9.573 29.952 1.00 90.69 660 LEU A O 1
ATOM 5092 N N . GLY A 1 661 ? -37.531 11.150 31.212 1.00 92.00 661 GLY A N 1
ATOM 5093 C CA . GLY A 1 661 ? -36.851 10.213 32.112 1.00 92.00 661 GLY A CA 1
ATOM 5094 C C . GLY A 1 661 ? -35.533 9.667 31.562 1.00 92.00 661 GLY A C 1
ATOM 5095 O O . GLY A 1 661 ? -35.259 8.484 31.728 1.00 92.00 661 GLY A O 1
ATOM 5096 N N . LYS A 1 662 ? -34.715 10.523 30.931 1.00 95.06 662 LYS A N 1
ATOM 5097 C CA . LYS A 1 662 ? -33.365 10.178 30.442 1.00 95.06 662 LYS A CA 1
ATOM 5098 C C . LYS A 1 662 ? -32.511 9.498 31.512 1.00 95.06 662 LYS A C 1
ATOM 5100 O O . LYS A 1 662 ? -31.892 8.479 31.244 1.00 95.06 662 LYS A O 1
ATOM 5105 N N . THR A 1 663 ? -32.523 10.031 32.731 1.00 94.25 663 THR A N 1
ATOM 5106 C CA . THR A 1 663 ? -31.760 9.497 33.865 1.00 94.25 663 THR A CA 1
ATOM 5107 C C . THR A 1 663 ? -32.157 8.053 34.181 1.00 94.25 663 THR A C 1
ATOM 5109 O O . THR A 1 663 ? -31.285 7.190 34.219 1.00 94.25 663 THR A O 1
ATOM 5112 N N . LEU A 1 664 ? -33.460 7.752 34.275 1.00 94.44 664 LEU A N 1
ATOM 5113 C CA . LEU A 1 664 ? -33.966 6.383 34.448 1.00 94.44 664 LEU A CA 1
ATOM 5114 C C . LEU A 1 664 ? -33.498 5.448 33.324 1.00 94.44 664 LEU A C 1
ATOM 5116 O O . LEU A 1 664 ? -32.960 4.382 33.609 1.00 94.44 664 LEU A O 1
ATOM 5120 N N . GLN A 1 665 ? -33.666 5.851 32.059 1.00 95.00 665 GLN A N 1
ATOM 5121 C CA . GLN A 1 665 ? -33.242 5.033 30.916 1.00 95.00 665 GLN A CA 1
ATOM 5122 C C . GLN A 1 665 ? -31.731 4.730 30.979 1.00 95.00 665 GLN A C 1
ATOM 5124 O O . GLN A 1 665 ? -31.308 3.592 30.767 1.00 95.00 665 GLN A O 1
ATOM 5129 N N . THR A 1 666 ? -30.915 5.731 31.322 1.00 95.12 666 THR A N 1
ATOM 5130 C CA . THR A 1 666 ? -29.459 5.592 31.460 1.00 95.12 666 THR A CA 1
ATOM 5131 C C . THR A 1 666 ? -29.072 4.683 32.632 1.00 95.12 666 THR A C 1
ATOM 5133 O O . THR A 1 666 ? -28.180 3.846 32.502 1.00 95.12 666 THR A O 1
ATOM 5136 N N . ILE A 1 667 ? -29.762 4.783 33.772 1.00 94.50 667 ILE A N 1
ATOM 5137 C CA . ILE A 1 667 ? -29.547 3.890 34.921 1.00 94.50 667 ILE A CA 1
ATOM 5138 C C . ILE A 1 667 ? -29.853 2.438 34.534 1.00 94.50 667 ILE A C 1
ATOM 5140 O O . ILE A 1 667 ? -29.079 1.541 34.880 1.00 94.50 667 ILE A O 1
ATOM 5144 N N . CYS A 1 668 ? -30.936 2.193 33.785 1.00 94.12 668 CYS A N 1
ATOM 5145 C CA . CYS A 1 668 ? -31.287 0.857 33.305 1.00 94.12 668 CYS A CA 1
ATOM 5146 C C . CYS A 1 668 ? -30.161 0.239 32.469 1.00 94.12 668 CYS A C 1
ATOM 5148 O O . CYS A 1 668 ? -29.801 -0.912 32.710 1.00 94.12 668 CYS A O 1
ATOM 5150 N N . ILE A 1 669 ? -29.567 0.981 31.527 1.00 94.31 669 ILE A N 1
ATOM 5151 C CA . ILE A 1 669 ? -28.512 0.413 30.679 1.00 94.31 669 ILE A CA 1
ATOM 5152 C C . ILE A 1 669 ? -27.192 0.206 31.436 1.00 94.31 669 ILE A C 1
ATOM 5154 O O . ILE A 1 669 ? -26.611 -0.872 31.328 1.00 94.31 669 ILE A O 1
ATOM 5158 N N . ILE A 1 670 ? -26.761 1.165 32.269 1.00 93.69 670 ILE A N 1
ATOM 5159 C CA . ILE A 1 670 ? -25.524 1.036 33.064 1.00 93.69 670 ILE A CA 1
ATOM 5160 C C . ILE A 1 670 ? -25.619 -0.173 34.002 1.00 93.69 670 ILE A C 1
ATOM 5162 O O . ILE A 1 670 ? -24.707 -0.995 34.059 1.00 93.69 670 ILE A O 1
ATOM 5166 N N . SER A 1 671 ? -26.736 -0.314 34.720 1.00 92.69 671 SER A N 1
ATOM 5167 C CA . SER A 1 671 ? -26.941 -1.435 35.649 1.00 92.69 671 SER A CA 1
ATOM 5168 C C . SER A 1 671 ? -27.009 -2.785 34.939 1.00 92.69 671 SER A C 1
ATOM 5170 O O . SER A 1 671 ? -26.422 -3.760 35.417 1.00 92.69 671 SER A O 1
ATOM 5172 N N . SER A 1 672 ? -27.658 -2.834 33.775 1.00 92.12 672 SER A N 1
ATOM 5173 C CA . SER A 1 672 ? -27.713 -4.033 32.938 1.00 92.12 672 SER A CA 1
ATOM 5174 C C . SER A 1 672 ? -26.328 -4.460 32.457 1.00 92.12 672 SER A C 1
ATOM 5176 O O . SER A 1 672 ? -25.986 -5.642 32.526 1.00 92.12 672 SER A O 1
ATOM 5178 N N . ASP A 1 673 ? -25.512 -3.514 31.993 1.00 90.88 673 ASP A N 1
ATOM 5179 C CA . ASP A 1 673 ? -24.172 -3.812 31.493 1.00 90.88 673 ASP A CA 1
ATOM 5180 C C . ASP A 1 673 ? -23.226 -4.274 32.609 1.00 90.88 673 ASP A C 1
ATOM 5182 O O . ASP A 1 673 ? -22.586 -5.317 32.481 1.00 90.88 673 ASP A O 1
ATOM 5186 N N . HIS A 1 674 ? -23.225 -3.591 33.757 1.00 90.44 674 HIS A N 1
ATOM 5187 C CA . HIS A 1 674 ? -22.480 -4.020 34.944 1.00 90.44 674 HIS A CA 1
ATOM 5188 C C . HIS A 1 674 ? -22.826 -5.456 35.361 1.00 90.44 674 HIS A C 1
ATOM 5190 O O . HIS A 1 674 ? -21.936 -6.271 35.619 1.00 90.44 674 HIS A O 1
ATOM 5196 N N . HIS A 1 675 ? -24.117 -5.803 35.373 1.00 90.06 675 HIS A N 1
ATOM 5197 C CA . HIS A 1 675 ? -24.565 -7.166 35.654 1.00 90.06 675 HIS A CA 1
ATOM 5198 C C . HIS A 1 675 ? -24.018 -8.178 34.631 1.00 90.06 675 HIS A C 1
ATOM 5200 O O . HIS A 1 675 ? -23.448 -9.207 35.006 1.00 90.06 675 HIS A O 1
ATOM 5206 N N . ASN A 1 676 ? -24.147 -7.877 33.337 1.00 89.56 676 ASN A N 1
ATOM 5207 C CA . ASN A 1 676 ? -23.707 -8.759 32.256 1.00 89.56 676 ASN A CA 1
ATOM 5208 C C . ASN A 1 676 ? -22.185 -8.957 32.240 1.00 89.56 676 ASN A C 1
ATOM 5210 O O . ASN A 1 676 ? -21.717 -10.088 32.087 1.00 89.56 676 ASN A O 1
ATOM 5214 N N . ARG A 1 677 ? -21.409 -7.882 32.424 1.00 87.56 677 ARG A N 1
ATOM 5215 C CA . ARG A 1 677 ? -19.943 -7.930 32.526 1.00 87.56 677 ARG A CA 1
ATOM 5216 C C . ARG A 1 677 ? -19.507 -8.802 33.692 1.00 87.56 677 ARG A C 1
ATOM 5218 O O . ARG A 1 677 ? -18.703 -9.711 33.507 1.00 87.56 677 ARG A O 1
ATOM 5225 N N . ARG A 1 678 ? -20.105 -8.601 34.870 1.00 86.31 678 ARG A N 1
ATOM 5226 C CA . ARG A 1 678 ? -19.820 -9.398 36.071 1.00 86.31 678 ARG A CA 1
ATOM 5227 C C . ARG A 1 678 ? -20.082 -10.882 35.843 1.00 86.31 678 ARG A C 1
ATOM 5229 O O . ARG A 1 678 ? -19.247 -11.710 36.199 1.00 86.31 678 ARG A O 1
ATOM 5236 N N . LYS A 1 679 ? -21.209 -11.216 35.209 1.00 87.06 679 LYS A N 1
ATOM 5237 C CA . LYS A 1 679 ? -21.559 -12.596 34.860 1.00 87.06 679 LYS A CA 1
ATOM 5238 C C . LYS A 1 679 ? -20.549 -13.208 33.881 1.00 87.06 679 LYS A C 1
ATOM 5240 O O . LYS A 1 679 ? -20.003 -14.269 34.165 1.00 87.06 679 LYS A O 1
ATOM 5245 N N . LYS A 1 680 ? -20.219 -12.509 32.789 1.00 84.81 680 LYS A N 1
ATOM 5246 C CA . LYS A 1 680 ? -19.217 -12.961 31.803 1.00 84.81 680 LYS A CA 1
ATOM 5247 C C . LYS A 1 680 ? -17.824 -13.131 32.408 1.00 84.81 680 LYS A C 1
ATOM 5249 O O . LYS A 1 680 ? -17.129 -14.095 32.092 1.00 84.81 680 LYS A O 1
ATOM 5254 N N . PHE A 1 681 ? -17.414 -12.219 33.286 1.00 85.38 681 PHE A N 1
ATOM 5255 C CA . PHE A 1 681 ? -16.137 -12.307 33.986 1.00 85.38 681 PHE A CA 1
ATOM 5256 C C . PHE A 1 681 ? -16.096 -13.493 34.953 1.00 85.38 681 PHE A C 1
ATOM 5258 O O . PHE A 1 681 ? -15.083 -14.185 35.032 1.00 85.38 681 PHE A O 1
ATOM 5265 N N . ALA A 1 682 ? -17.201 -13.769 35.650 1.00 85.88 682 ALA A N 1
ATOM 5266 C CA . ALA A 1 682 ? -17.312 -14.933 36.523 1.00 85.88 682 ALA A CA 1
ATOM 5267 C C . ALA A 1 682 ? -17.256 -16.261 35.744 1.00 85.88 682 ALA A C 1
ATOM 5269 O O . ALA A 1 682 ? -16.644 -17.212 36.225 1.00 85.88 682 ALA A O 1
ATOM 5270 N N . GLU A 1 683 ? -17.853 -16.317 34.549 1.00 87.94 683 GLU A N 1
ATOM 5271 C CA . GLU A 1 683 ? -17.887 -17.514 33.697 1.00 87.94 683 GLU A CA 1
ATOM 5272 C C . GLU A 1 683 ? -16.543 -17.778 32.998 1.00 87.94 683 GLU A C 1
ATOM 5274 O O . GLU A 1 683 ? -15.995 -18.874 33.105 1.00 87.94 683 GLU A O 1
ATOM 5279 N N . ASN A 1 684 ? -15.984 -16.772 32.318 1.00 82.69 684 ASN A N 1
ATOM 5280 C CA . ASN A 1 684 ? -14.873 -16.967 31.377 1.00 82.69 684 ASN A CA 1
ATOM 5281 C C . ASN A 1 684 ? -13.557 -16.305 31.812 1.00 82.69 684 ASN A C 1
ATOM 5283 O O . ASN A 1 684 ? -12.542 -16.484 31.141 1.00 82.69 684 ASN A O 1
ATOM 5287 N N . ARG A 1 685 ? -13.562 -15.517 32.901 1.00 79.19 685 ARG A N 1
ATOM 5288 C CA . ARG A 1 685 ? -12.430 -14.671 33.341 1.00 79.19 685 ARG A CA 1
ATOM 5289 C C . ARG A 1 685 ? -11.818 -13.828 32.215 1.00 79.19 685 ARG A C 1
ATOM 5291 O O . ARG A 1 685 ? -10.621 -13.553 32.220 1.00 79.19 685 ARG A O 1
ATOM 5298 N N . ASP A 1 686 ? -12.648 -13.424 31.256 1.00 73.00 686 ASP A N 1
ATOM 5299 C CA . ASP A 1 686 ? -12.247 -12.599 30.119 1.00 73.00 686 ASP A CA 1
ATOM 5300 C C . ASP A 1 686 ? -11.767 -11.216 30.605 1.00 73.00 686 ASP A C 1
ATOM 5302 O O . ASP A 1 686 ? -12.563 -10.492 31.214 1.00 73.00 686 ASP A O 1
ATOM 5306 N N . PRO A 1 687 ? -10.507 -10.814 30.342 1.00 69.25 687 PRO A N 1
ATOM 5307 C CA . PRO A 1 687 ? -9.982 -9.512 30.753 1.00 69.25 687 PRO A CA 1
ATOM 5308 C C . PRO A 1 687 ? -10.826 -8.330 30.260 1.00 69.25 687 PRO A C 1
ATOM 5310 O O . PRO A 1 687 ? -10.982 -7.350 30.986 1.00 69.25 687 PRO A O 1
ATOM 5313 N N . GLY A 1 688 ? -11.432 -8.438 29.069 1.00 68.75 688 GLY A N 1
ATOM 5314 C CA . GLY A 1 688 ? -12.282 -7.386 28.497 1.00 68.75 688 GLY A CA 1
ATOM 5315 C C . GLY A 1 688 ? -13.600 -7.177 29.250 1.00 68.75 688 GLY A C 1
ATOM 5316 O O . GLY A 1 688 ? -14.187 -6.096 29.190 1.00 68.75 688 GLY A O 1
ATOM 5317 N N . SER A 1 689 ? -14.035 -8.182 30.013 1.00 77.00 689 SER A N 1
ATOM 5318 C CA . SER A 1 689 ? -15.272 -8.176 30.798 1.00 77.00 689 SER A CA 1
ATOM 5319 C C . SER A 1 689 ? -15.043 -7.869 32.284 1.00 77.00 689 SER A C 1
ATOM 5321 O O . SER A 1 689 ? -15.990 -7.934 33.066 1.00 77.00 689 SER A O 1
ATOM 5323 N N . ALA A 1 690 ? -13.815 -7.520 32.690 1.00 80.94 690 ALA A N 1
ATOM 5324 C CA . ALA A 1 690 ? -13.498 -7.199 34.080 1.00 80.94 690 ALA A CA 1
ATOM 5325 C C . ALA A 1 690 ? -14.429 -6.100 34.646 1.00 80.94 690 ALA A C 1
ATOM 5327 O O . ALA A 1 690 ? -14.833 -5.196 33.898 1.00 80.94 690 ALA A O 1
ATOM 5328 N N . PRO A 1 691 ? -14.792 -6.159 35.943 1.00 83.88 691 PRO A N 1
ATOM 5329 C CA . PRO A 1 691 ? -15.590 -5.117 36.580 1.00 83.88 691 PRO A CA 1
ATOM 5330 C C . PRO A 1 691 ? -14.854 -3.774 36.551 1.00 83.88 691 PRO A C 1
ATOM 5332 O O . PRO A 1 691 ? -13.769 -3.641 37.117 1.00 83.88 691 PRO A O 1
ATOM 5335 N N . LEU A 1 692 ? -15.454 -2.781 35.900 1.00 88.69 692 LEU A N 1
ATOM 5336 C CA . LEU A 1 692 ? -14.920 -1.427 35.768 1.00 88.69 692 LEU A CA 1
ATOM 5337 C C . LEU A 1 692 ? -15.974 -0.429 36.257 1.00 88.69 692 LEU A C 1
ATOM 5339 O O . LEU A 1 692 ? -17.154 -0.640 35.973 1.00 88.69 692 LEU A O 1
ATOM 5343 N N . PRO A 1 693 ? -15.584 0.650 36.957 1.00 92.44 693 PRO A N 1
ATOM 5344 C CA . PRO A 1 693 ? -16.528 1.667 37.404 1.00 92.44 693 PRO A CA 1
ATOM 5345 C C . PRO A 1 693 ? -17.113 2.437 36.213 1.00 92.44 693 PRO A C 1
ATOM 5347 O O . PRO A 1 693 ? -16.467 2.583 35.179 1.00 92.44 693 PRO A O 1
ATOM 5350 N N . SER A 1 694 ? -18.312 2.988 36.367 1.00 94.88 694 SER A N 1
ATOM 5351 C CA . SER A 1 694 ? -18.902 3.932 35.409 1.00 94.88 694 SER A CA 1
ATOM 5352 C C . SER A 1 694 ? -18.792 5.366 35.922 1.00 94.88 694 SER A C 1
ATOM 5354 O O . SER A 1 694 ? -18.828 5.599 37.127 1.00 94.88 694 SER A O 1
ATOM 5356 N N . LEU A 1 695 ? -18.669 6.333 35.018 1.00 95.56 695 LEU A N 1
ATOM 5357 C CA . LEU A 1 695 ? -18.565 7.759 35.314 1.00 95.56 695 LEU A CA 1
ATOM 5358 C C . LEU A 1 695 ? -19.806 8.497 34.810 1.00 95.56 695 LEU A C 1
ATOM 5360 O O . LEU A 1 695 ? -20.194 8.360 33.651 1.00 95.56 695 LEU A O 1
ATOM 5364 N N . VAL A 1 696 ? -20.388 9.327 35.667 1.00 97.12 696 VAL A N 1
ATOM 5365 C CA . VAL A 1 696 ? -21.425 10.296 35.316 1.00 97.12 696 VAL A CA 1
ATOM 5366 C C . VAL A 1 696 ? -20.898 11.687 35.640 1.00 97.12 696 VAL A C 1
ATOM 5368 O O . VAL A 1 696 ? -20.546 11.984 36.782 1.00 97.12 696 VAL A O 1
ATOM 5371 N N . VAL A 1 697 ? -20.846 12.544 34.628 1.00 96.81 697 VAL A N 1
ATOM 5372 C CA . VAL A 1 697 ? -20.437 13.943 34.746 1.00 96.81 697 VAL A CA 1
ATOM 5373 C C . VAL A 1 697 ? -21.665 14.806 34.521 1.00 96.81 697 VAL A C 1
ATOM 5375 O O . VAL A 1 697 ? -22.280 14.744 33.460 1.00 96.81 697 VAL A O 1
ATOM 5378 N N . CYS A 1 698 ? -22.031 15.610 35.510 1.00 96.31 698 CYS A N 1
ATOM 5379 C CA . CYS A 1 698 ? -23.225 16.448 35.450 1.00 96.31 698 CYS A CA 1
ATOM 5380 C C . CYS A 1 698 ? -22.950 17.866 35.981 1.00 96.31 698 CYS A C 1
ATOM 5382 O O . CYS A 1 698 ? -21.892 18.142 36.554 1.00 96.31 698 CYS A O 1
ATOM 5384 N N . PRO A 1 699 ? -23.871 18.827 35.810 1.00 95.00 699 PRO A N 1
ATOM 5385 C CA . PRO A 1 699 ? -23.833 20.076 36.562 1.00 95.00 699 PRO A CA 1
ATOM 5386 C C . PRO A 1 699 ? -23.780 19.817 38.082 1.00 95.00 699 PRO A C 1
ATOM 5388 O O . PRO A 1 699 ? -24.400 18.857 38.551 1.00 95.00 699 PRO A O 1
ATOM 5391 N N . PRO A 1 700 ? -23.102 20.668 38.881 1.00 92.81 700 PRO A N 1
ATOM 5392 C CA . PRO A 1 700 ? -22.994 20.479 40.333 1.00 92.81 700 PRO A CA 1
ATOM 5393 C C . PRO A 1 700 ? -24.348 20.315 41.039 1.00 92.81 700 PRO A C 1
ATOM 5395 O O . PRO A 1 700 ? -24.468 19.550 41.990 1.00 92.81 700 PRO A O 1
ATOM 5398 N N . THR A 1 701 ? -25.383 20.993 40.539 1.00 93.25 701 THR A N 1
ATOM 5399 C CA . THR A 1 701 ? -26.750 20.938 41.074 1.00 93.25 701 THR A CA 1
ATOM 5400 C C . THR A 1 701 ? -27.447 19.591 40.865 1.00 93.25 701 THR A C 1
ATOM 5402 O O . THR A 1 701 ? -28.422 19.314 41.558 1.00 93.25 701 THR A O 1
ATOM 5405 N N . LEU A 1 702 ? -26.966 18.753 39.939 1.00 94.62 702 LEU A N 1
ATOM 5406 C CA . LEU A 1 702 ? -27.575 17.464 39.595 1.00 94.62 702 LEU A CA 1
ATOM 5407 C C . LEU A 1 702 ? -26.859 16.261 40.224 1.00 94.62 702 LEU A C 1
ATOM 5409 O O . LEU A 1 702 ? -27.383 15.153 40.159 1.00 94.62 702 LEU A O 1
ATOM 5413 N N . VAL A 1 703 ? -25.718 16.453 40.894 1.00 94.19 703 VAL A N 1
ATOM 5414 C CA . VAL A 1 703 ? -24.957 15.346 41.511 1.00 94.19 703 VAL A CA 1
ATOM 5415 C C . VAL A 1 703 ? -25.807 14.592 42.538 1.00 94.19 703 VAL A C 1
ATOM 5417 O O . VAL A 1 703 ? -25.932 13.372 42.468 1.00 94.19 703 VAL A O 1
ATOM 5420 N N . GLY A 1 704 ? -26.466 15.322 43.444 1.00 93.81 704 GLY A N 1
ATOM 5421 C CA . GLY A 1 704 ? -27.370 14.717 44.428 1.00 93.81 704 GLY A CA 1
ATOM 5422 C C . GLY A 1 704 ? -28.638 14.120 43.804 1.00 93.81 704 GLY A C 1
ATOM 5423 O O . GLY A 1 704 ? -29.202 13.175 44.347 1.00 93.81 704 GLY A O 1
ATOM 5424 N N . HIS A 1 705 ? -29.075 14.633 42.648 1.00 94.12 705 HIS A N 1
ATOM 5425 C CA . HIS A 1 705 ? -30.228 14.090 41.926 1.00 94.12 705 HIS A CA 1
ATOM 5426 C C . HIS A 1 705 ? -29.927 12.699 41.354 1.00 94.12 705 HIS A C 1
ATOM 5428 O O . HIS A 1 705 ? -30.735 11.787 41.504 1.00 94.12 705 HIS A O 1
ATOM 5434 N N . TRP A 1 706 ? -28.748 12.519 40.754 1.00 95.12 706 TRP A N 1
ATOM 5435 C CA . TRP A 1 706 ? -28.291 11.216 40.266 1.00 95.12 706 TRP A CA 1
ATOM 5436 C C . TRP A 1 706 ? -28.187 10.181 41.389 1.00 95.12 706 TRP A C 1
ATOM 5438 O O . TRP A 1 706 ? -28.679 9.066 41.236 1.00 95.12 706 TRP A O 1
ATOM 5448 N N . ASP A 1 707 ? -27.618 10.560 42.534 1.00 93.06 707 ASP A N 1
ATOM 5449 C CA . ASP A 1 707 ? -27.524 9.680 43.705 1.00 93.06 707 ASP A CA 1
ATOM 5450 C C . ASP A 1 707 ? -28.902 9.247 44.233 1.00 93.06 707 ASP A C 1
ATOM 5452 O O . ASP A 1 707 ? -29.145 8.065 44.506 1.00 93.06 707 ASP A O 1
ATOM 5456 N N . PHE A 1 708 ? -29.838 10.198 44.300 1.00 93.69 708 PHE A N 1
ATOM 5457 C CA . PHE A 1 708 ? -31.217 9.932 44.688 1.00 93.69 708 PHE A CA 1
ATOM 5458 C C . PHE A 1 708 ? -31.923 8.987 43.706 1.00 93.69 708 PHE A C 1
ATOM 5460 O O . PHE A 1 708 ? -32.560 8.026 44.138 1.00 93.69 708 PHE A O 1
ATOM 5467 N N . GLU A 1 709 ? -31.819 9.224 42.394 1.00 94.38 709 GLU A N 1
ATOM 5468 C CA . GLU A 1 709 ? -32.473 8.375 41.393 1.00 94.38 709 GLU A CA 1
ATOM 5469 C C . GLU A 1 709 ? -31.892 6.960 41.341 1.00 94.38 709 GLU A C 1
ATOM 5471 O O . GLU A 1 709 ? -32.661 6.000 41.276 1.00 94.38 709 GLU A O 1
ATOM 5476 N N . ILE A 1 710 ? -30.566 6.808 41.433 1.00 92.56 710 ILE A N 1
ATOM 5477 C CA . ILE A 1 710 ? -29.922 5.487 41.497 1.00 92.56 710 ILE A CA 1
ATOM 5478 C C . ILE A 1 710 ? -30.456 4.711 42.706 1.00 92.56 710 ILE A C 1
ATOM 5480 O O . ILE A 1 710 ? -30.922 3.583 42.554 1.00 92.56 710 ILE A O 1
ATOM 5484 N N . SER A 1 711 ? -30.480 5.339 43.884 1.00 91.06 711 SER A N 1
ATOM 5485 C CA . SER A 1 711 ? -30.983 4.717 45.116 1.00 91.06 711 SER A CA 1
ATOM 5486 C C . SER A 1 711 ? -32.477 4.379 45.046 1.00 91.06 711 SER A C 1
ATOM 5488 O O . SER A 1 711 ? -32.918 3.362 45.579 1.00 91.06 711 SER A O 1
ATOM 5490 N N . LYS A 1 712 ? -33.270 5.220 44.371 1.00 91.56 712 LYS A N 1
ATOM 5491 C CA . LYS A 1 712 ? -34.714 5.031 44.189 1.00 91.56 712 LYS A CA 1
ATOM 5492 C C . LYS A 1 712 ? -35.039 3.867 43.250 1.00 91.56 712 LYS A C 1
ATOM 5494 O O . LYS A 1 712 ? -35.952 3.098 43.539 1.00 91.56 712 LYS A O 1
ATOM 5499 N N . PHE A 1 713 ? -34.348 3.765 42.114 1.00 90.94 713 PHE A N 1
ATOM 5500 C CA . PHE A 1 713 ? -34.665 2.785 41.070 1.00 90.94 713 PHE A CA 1
ATOM 5501 C C . PHE A 1 713 ? -33.941 1.445 41.241 1.00 90.94 713 PHE A C 1
ATOM 5503 O O . PHE A 1 713 ? -34.411 0.441 40.705 1.00 90.94 713 PHE A O 1
ATOM 5510 N N . LEU A 1 714 ? -32.850 1.409 42.013 1.00 88.25 714 LEU A N 1
ATOM 5511 C CA . LEU A 1 714 ? -32.067 0.208 42.321 1.00 88.25 714 LEU A CA 1
ATOM 5512 C C . LEU A 1 714 ? -31.964 -0.018 43.846 1.00 88.25 714 LEU A C 1
ATOM 5514 O O . LEU A 1 714 ? -30.867 0.046 44.406 1.00 88.25 714 LEU A O 1
ATOM 5518 N N . PRO A 1 715 ? -33.079 -0.317 44.542 1.00 75.19 715 PRO A N 1
ATOM 5519 C CA . PRO A 1 715 ? -33.088 -0.468 46.001 1.00 75.19 715 PRO A CA 1
ATOM 5520 C C . PRO A 1 715 ? -32.249 -1.656 46.499 1.00 75.19 715 PRO A C 1
ATOM 5522 O O . PRO A 1 715 ? -31.759 -1.629 47.624 1.00 75.19 715 PRO A O 1
ATOM 5525 N N . ASP A 1 716 ? -32.025 -2.665 45.650 1.00 76.75 716 ASP A N 1
ATOM 5526 C CA . ASP A 1 716 ? -31.222 -3.855 45.964 1.00 76.75 716 ASP A CA 1
ATOM 5527 C C . ASP A 1 716 ? -29.696 -3.587 45.901 1.00 76.75 716 ASP A C 1
ATOM 5529 O O . ASP A 1 716 ? -28.902 -4.523 45.982 1.00 76.75 716 ASP A O 1
ATOM 5533 N N . GLN A 1 717 ? -29.271 -2.323 45.730 1.00 68.38 717 GLN A N 1
ATOM 5534 C CA . GLN A 1 717 ? -27.864 -1.889 45.638 1.00 68.38 717 GLN A CA 1
ATOM 5535 C C . GLN A 1 717 ? -27.046 -2.648 44.579 1.00 68.38 717 GLN A C 1
ATOM 5537 O O . GLN A 1 717 ? -25.851 -2.890 44.740 1.00 68.38 717 GLN A O 1
ATOM 5542 N N . ALA A 1 718 ? -27.674 -2.990 43.449 1.00 75.19 718 ALA A N 1
ATOM 5543 C CA . ALA A 1 718 ? -26.980 -3.609 42.316 1.00 75.19 718 ALA A CA 1
ATOM 5544 C C . ALA A 1 718 ? -25.801 -2.754 41.797 1.00 75.19 718 ALA A C 1
ATOM 5546 O O . ALA A 1 718 ? -24.847 -3.304 41.237 1.00 75.19 718 ALA A O 1
ATOM 5547 N N . LEU A 1 719 ? -25.880 -1.433 42.014 1.00 84.25 719 LEU A N 1
ATOM 5548 C CA . LEU A 1 719 ? -24.842 -0.437 41.767 1.00 84.25 719 LEU A CA 1
ATOM 5549 C C . LEU A 1 719 ? -24.614 0.417 43.020 1.00 84.25 719 LEU A C 1
ATOM 5551 O O . LEU A 1 719 ? -25.568 0.928 43.608 1.00 84.25 719 LEU A O 1
ATOM 5555 N N . GLN A 1 720 ? -23.351 0.630 43.383 1.00 87.94 720 GLN A N 1
ATOM 5556 C CA . GLN A 1 720 ? -22.953 1.567 44.429 1.00 87.94 720 GLN A CA 1
ATOM 5557 C C . GLN A 1 720 ? -22.706 2.953 43.822 1.00 87.94 720 GLN A C 1
ATOM 5559 O O . GLN A 1 720 ? -21.821 3.119 42.985 1.00 87.94 720 GLN A O 1
ATOM 5564 N N . CYS A 1 721 ? -23.450 3.968 44.262 1.00 91.25 721 CYS A N 1
ATOM 5565 C CA . CYS A 1 721 ? -23.203 5.353 43.862 1.00 91.25 721 CYS A CA 1
ATOM 5566 C C . CYS A 1 721 ? -22.127 5.992 44.757 1.00 91.25 721 CYS A C 1
ATOM 5568 O O . CYS A 1 721 ? -22.196 5.905 45.984 1.00 91.25 721 CYS A O 1
ATOM 5570 N N . VAL A 1 722 ? -21.123 6.629 44.151 1.00 93.06 722 VAL A N 1
ATOM 5571 C CA . VAL A 1 722 ? -20.079 7.393 44.847 1.00 93.06 722 VAL A CA 1
ATOM 5572 C C . VAL A 1 722 ? -20.103 8.828 44.339 1.00 93.06 722 VAL A C 1
ATOM 5574 O O . VAL A 1 722 ? -19.732 9.108 43.199 1.00 93.06 722 VAL A O 1
ATOM 5577 N N . GLN A 1 723 ? -20.506 9.754 45.207 1.00 94.38 723 GLN A N 1
ATOM 5578 C CA . GLN A 1 723 ? -20.489 11.183 44.912 1.00 94.38 723 GLN A CA 1
ATOM 5579 C C . GLN A 1 723 ? -19.060 11.726 45.047 1.00 94.38 723 GLN A C 1
ATOM 5581 O O . GLN A 1 723 ? -18.589 12.018 46.145 1.00 94.38 723 GLN A O 1
ATOM 5586 N N . PHE A 1 724 ? -18.350 11.877 43.929 1.00 93.31 724 PHE A N 1
ATOM 5587 C CA . PHE A 1 724 ? -17.004 12.446 43.911 1.00 93.31 724 PHE A CA 1
ATOM 5588 C C . PHE A 1 724 ? -17.068 13.970 43.787 1.00 93.31 724 PHE A C 1
ATOM 5590 O O . PHE A 1 724 ? -16.775 14.557 42.742 1.00 93.31 724 PHE A O 1
ATOM 5597 N N . VAL A 1 725 ? -17.498 14.607 44.872 1.00 88.88 725 VAL A N 1
ATOM 5598 C CA . VAL A 1 725 ? -17.595 16.061 45.050 1.00 88.88 725 VAL A CA 1
ATOM 5599 C C . VAL A 1 725 ? -17.177 16.433 46.475 1.00 88.88 725 VAL A C 1
ATOM 5601 O O . VAL A 1 725 ? -16.994 15.561 47.317 1.00 88.88 725 VAL A O 1
ATOM 5604 N N . GLY A 1 726 ? -16.994 17.727 46.743 1.00 88.50 726 GLY A N 1
ATOM 5605 C CA . GLY A 1 726 ? -16.578 18.226 48.058 1.00 88.50 726 GLY A CA 1
ATOM 5606 C C . GLY A 1 726 ? -15.133 18.721 48.093 1.00 88.50 726 GLY A C 1
ATOM 5607 O O . GLY A 1 726 ? -14.518 19.003 47.055 1.00 88.50 726 GLY A O 1
ATOM 5608 N N . SER A 1 727 ? -14.612 18.878 49.307 1.00 89.56 727 SER A N 1
ATOM 5609 C CA . SER A 1 727 ? -13.260 19.364 49.582 1.00 89.56 727 SER A CA 1
ATOM 5610 C C . SER A 1 727 ? -12.182 18.380 49.092 1.00 89.56 727 SER A C 1
ATOM 5612 O O . SER A 1 727 ? -12.429 17.176 49.001 1.00 89.56 727 SER A O 1
ATOM 5614 N N . PRO A 1 728 ? -10.947 18.842 48.811 1.00 88.12 728 PRO A N 1
ATOM 5615 C CA . PRO A 1 728 ? -9.857 17.960 48.376 1.00 88.12 728 PRO A CA 1
ATOM 5616 C C . PRO A 1 728 ? -9.565 16.793 49.334 1.00 88.12 728 PRO A C 1
ATOM 5618 O O . PRO A 1 728 ? -9.180 15.714 48.886 1.00 88.12 728 PRO A O 1
ATOM 5621 N N . SER A 1 729 ? -9.789 16.987 50.639 1.00 88.38 729 SER A N 1
ATOM 5622 C CA . SER A 1 729 ? -9.609 15.953 51.668 1.00 88.38 729 SER A CA 1
ATOM 5623 C C . SER A 1 729 ? -10.660 14.845 51.545 1.00 88.38 729 SER A C 1
ATOM 5625 O O . SER A 1 729 ? -10.319 13.665 51.559 1.00 88.38 729 SER A O 1
ATOM 5627 N N . GLU A 1 730 ? -11.933 15.216 51.368 1.00 89.38 730 GLU A N 1
ATOM 5628 C CA . GLU A 1 730 ? -13.033 14.264 51.156 1.00 89.38 730 GLU A CA 1
ATOM 5629 C C . GLU A 1 730 ? -12.838 13.484 49.854 1.00 89.38 730 GLU A C 1
ATOM 5631 O O . GLU A 1 730 ? -12.963 12.261 49.834 1.00 89.38 730 GLU A O 1
ATOM 5636 N N . ARG A 1 731 ? -12.432 14.173 48.779 1.00 90.31 731 ARG A N 1
ATOM 5637 C CA . ARG A 1 731 ? -12.139 13.528 47.494 1.00 90.31 731 ARG A CA 1
ATOM 5638 C C . ARG A 1 731 ? -10.995 12.530 47.606 1.00 90.31 731 ARG A C 1
ATOM 5640 O O . ARG A 1 731 ? -11.138 11.409 47.131 1.00 90.31 731 ARG A O 1
ATOM 5647 N N . SER A 1 732 ? -9.903 12.895 48.277 1.00 88.00 732 SER A N 1
ATOM 5648 C CA . SER A 1 732 ? -8.755 12.002 48.497 1.00 88.00 732 SER A CA 1
ATOM 5649 C C . SER A 1 732 ? -9.156 10.699 49.198 1.00 88.00 732 SER A C 1
ATOM 5651 O O . SER A 1 732 ? -8.684 9.633 48.815 1.00 88.00 732 SER A O 1
ATOM 5653 N N . ALA A 1 733 ? -10.075 10.759 50.167 1.00 89.38 733 ALA A N 1
ATOM 5654 C CA . ALA A 1 733 ? -10.573 9.568 50.859 1.00 89.38 733 ALA A CA 1
ATOM 5655 C C . ALA A 1 733 ? -11.389 8.632 49.943 1.00 89.38 733 ALA A C 1
ATOM 5657 O O . ALA A 1 733 ? -11.376 7.416 50.123 1.00 89.38 733 ALA A O 1
ATOM 5658 N N . LEU A 1 734 ? -12.080 9.179 48.938 1.00 89.25 734 LEU A N 1
ATOM 5659 C CA . LEU A 1 734 ? -12.876 8.402 47.981 1.00 89.25 734 LEU A CA 1
ATOM 5660 C C . LEU A 1 734 ? -12.031 7.761 46.870 1.00 89.25 734 LEU A C 1
ATOM 5662 O O . LEU A 1 734 ? -12.469 6.777 46.272 1.00 89.25 734 LEU A O 1
ATOM 5666 N N . GLN A 1 735 ? -10.824 8.275 46.605 1.00 88.50 735 GLN A N 1
ATOM 5667 C CA . GLN A 1 735 ? -9.951 7.767 45.538 1.00 88.50 735 GLN A CA 1
ATOM 5668 C C . GLN A 1 735 ? -9.619 6.279 45.712 1.00 88.50 735 GLN A C 1
ATOM 5670 O O . GLN A 1 735 ? -9.617 5.540 44.727 1.00 88.50 735 GLN A O 1
ATOM 5675 N N . GLU A 1 736 ? -9.395 5.810 46.946 1.00 86.06 736 GLU A N 1
ATOM 5676 C CA . GLU A 1 736 ? -9.100 4.395 47.215 1.00 86.06 736 GLU A CA 1
ATOM 5677 C C . GLU A 1 736 ? -10.289 3.490 46.855 1.00 86.06 736 GLU A C 1
ATOM 5679 O O . GLU A 1 736 ? -10.118 2.448 46.223 1.00 86.06 736 GLU A O 1
ATOM 5684 N N . THR A 1 737 ? -11.507 3.912 47.204 1.00 86.62 737 THR A N 1
ATOM 5685 C CA . THR A 1 737 ? -12.746 3.183 46.895 1.00 86.62 737 THR A CA 1
ATOM 5686 C C . THR A 1 737 ? -12.989 3.115 45.391 1.00 86.62 737 THR A C 1
ATOM 5688 O O . THR A 1 737 ? -13.309 2.052 44.872 1.00 86.62 737 THR A O 1
ATOM 5691 N N . ILE A 1 738 ? -12.776 4.224 44.678 1.00 86.81 738 ILE A N 1
ATOM 5692 C CA . ILE A 1 738 ? -12.932 4.278 43.218 1.00 86.81 738 ILE A CA 1
ATOM 5693 C C . ILE A 1 738 ? -11.887 3.389 42.526 1.00 86.81 738 ILE A C 1
ATOM 5695 O O . ILE A 1 738 ? -12.215 2.664 41.590 1.00 86.81 738 ILE A O 1
ATOM 5699 N N . THR A 1 739 ? -10.641 3.400 43.009 1.00 84.81 739 THR A N 1
ATOM 5700 C CA . THR A 1 739 ? -9.535 2.622 42.422 1.00 84.81 739 THR A CA 1
ATOM 5701 C C . THR A 1 739 ? -9.721 1.114 42.604 1.00 84.81 739 THR A C 1
ATOM 5703 O O . THR A 1 739 ? -9.310 0.342 41.741 1.00 84.81 739 THR A O 1
ATOM 5706 N N . LYS A 1 740 ? -10.375 0.675 43.691 1.00 81.00 740 LYS A N 1
ATOM 5707 C CA . LYS A 1 740 ? -10.745 -0.740 43.894 1.00 81.00 740 LYS A CA 1
ATOM 5708 C C . LYS A 1 740 ? -11.712 -1.261 42.821 1.00 81.00 740 LYS A C 1
ATOM 5710 O O . LYS A 1 740 ? -11.775 -2.471 42.617 1.00 81.00 740 LYS A O 1
ATOM 5715 N N . GLY A 1 741 ? -12.408 -0.366 42.115 1.00 75.56 741 GLY A N 1
ATOM 5716 C CA . GLY A 1 741 ? -13.304 -0.705 41.015 1.00 75.56 741 GLY A CA 1
ATOM 5717 C C . GLY A 1 741 ? -14.541 -1.480 41.470 1.00 75.56 741 GLY A C 1
ATOM 5718 O O . GLY A 1 741 ? -14.978 -1.377 42.615 1.00 75.56 741 GLY A O 1
ATOM 5719 N N . GLY A 1 742 ? -15.116 -2.255 40.551 1.00 79.25 742 GLY A N 1
ATOM 5720 C CA . GLY A 1 742 ? -16.352 -3.000 40.786 1.00 79.25 742 GLY A CA 1
ATOM 5721 C C . GLY A 1 742 ? -17.590 -2.279 40.264 1.00 79.25 742 GLY A C 1
ATOM 5722 O O . GLY A 1 742 ? -17.526 -1.479 39.331 1.00 79.25 742 GLY A O 1
ATOM 5723 N N . ASP A 1 743 ? -18.737 -2.587 40.859 1.00 84.56 743 ASP A N 1
ATOM 5724 C CA . ASP A 1 743 ? -20.046 -2.100 40.422 1.00 84.56 743 ASP A CA 1
ATOM 5725 C C . ASP A 1 743 ? -20.377 -0.731 40.998 1.00 84.56 743 ASP A C 1
ATOM 5727 O O . ASP A 1 743 ? -21.370 -0.534 41.697 1.00 84.56 743 ASP A O 1
ATOM 5731 N N . ILE A 1 744 ? -19.478 0.206 40.715 1.00 90.88 744 ILE A N 1
ATOM 5732 C CA . ILE A 1 744 ? -19.521 1.572 41.210 1.00 90.88 744 ILE A CA 1
ATOM 5733 C C . ILE A 1 744 ? -19.909 2.507 40.069 1.00 90.88 744 ILE A C 1
ATOM 5735 O O . ILE A 1 744 ? -19.368 2.421 38.966 1.00 90.88 744 ILE A O 1
ATOM 5739 N N . VAL A 1 745 ? -20.802 3.446 40.365 1.00 93.56 745 VAL A N 1
ATOM 5740 C CA . VAL A 1 745 ? -21.056 4.626 39.540 1.00 93.56 745 VAL A CA 1
ATOM 5741 C C . VAL A 1 745 ? -20.501 5.839 40.269 1.00 93.56 745 VAL A C 1
ATOM 5743 O O . VAL A 1 745 ? -20.977 6.212 41.338 1.00 93.56 745 VAL A O 1
ATOM 5746 N N . VAL A 1 746 ? -19.476 6.453 39.692 1.00 95.25 746 VAL A N 1
ATOM 5747 C CA . VAL A 1 746 ? -18.890 7.695 40.181 1.00 95.25 746 VAL A CA 1
ATOM 5748 C C . VAL A 1 746 ? -19.670 8.855 39.582 1.00 95.25 746 VAL A C 1
ATOM 5750 O O . VAL A 1 746 ? -19.671 9.033 38.367 1.00 95.25 746 VAL A O 1
ATOM 5753 N N . VAL A 1 747 ? -20.315 9.659 40.422 1.00 96.44 747 VAL A N 1
ATOM 5754 C CA . VAL A 1 747 ? -21.024 10.871 39.995 1.00 96.44 747 VAL A CA 1
ATOM 5755 C C . VAL A 1 747 ? -20.190 12.080 40.389 1.00 96.44 747 VAL A C 1
ATOM 5757 O O . VAL A 1 747 ? -19.858 12.263 41.560 1.00 96.44 747 VAL A O 1
ATOM 5760 N N . THR A 1 748 ? -19.828 12.915 39.420 1.00 96.12 748 THR A N 1
ATOM 5761 C CA . THR A 1 748 ? -19.014 14.111 39.653 1.00 96.12 748 THR A CA 1
ATOM 5762 C C . THR A 1 748 ? -19.509 15.301 38.841 1.00 96.12 748 THR A C 1
ATOM 5764 O O . THR A 1 748 ? -20.336 15.168 37.939 1.00 96.12 748 THR A O 1
ATOM 5767 N N . SER A 1 749 ? -18.996 16.488 39.164 1.00 95.81 749 SER A N 1
ATOM 5768 C CA . SER A 1 749 ? -19.299 17.699 38.408 1.00 95.81 749 SER A CA 1
ATOM 5769 C C . SER A 1 749 ? -18.255 17.994 37.332 1.00 95.81 749 SER A C 1
ATOM 5771 O O . SER A 1 749 ? -17.082 17.656 37.499 1.00 95.81 749 SER A O 1
ATOM 5773 N N . TYR A 1 750 ? -18.644 18.698 36.263 1.00 94.25 750 TYR A N 1
ATOM 5774 C CA . TYR A 1 750 ? -17.699 19.169 35.233 1.00 94.25 750 TYR A CA 1
ATOM 5775 C C . TYR A 1 750 ? -16.516 19.963 35.815 1.00 94.25 750 TYR A C 1
ATOM 5777 O O . TYR A 1 750 ? -15.391 19.867 35.325 1.00 94.25 750 TYR A O 1
ATOM 5785 N N . GLU A 1 751 ? -16.757 20.752 36.864 1.00 91.62 751 GLU A N 1
ATOM 5786 C CA . GLU A 1 751 ? -15.716 21.531 37.535 1.00 91.62 751 GLU A CA 1
ATOM 5787 C C . GLU A 1 751 ? -14.770 20.635 38.342 1.00 91.62 751 GLU A C 1
ATOM 5789 O O . GLU A 1 751 ? -13.550 20.780 38.261 1.00 91.62 751 GLU A O 1
ATOM 5794 N N . THR A 1 752 ? -15.320 19.681 39.096 1.00 92.50 752 THR A N 1
ATOM 5795 C CA . THR A 1 752 ? -14.522 18.736 39.883 1.00 92.50 752 THR A CA 1
ATOM 5796 C C . THR A 1 752 ? -13.671 17.845 38.986 1.00 92.50 752 THR A C 1
ATOM 5798 O O . THR A 1 752 ? -12.480 17.701 39.252 1.00 92.50 752 THR A O 1
ATOM 5801 N N . LEU A 1 753 ? -14.239 17.325 37.893 1.00 92.94 753 LEU A N 1
ATOM 5802 C CA . LEU A 1 753 ? -13.514 16.510 36.920 1.00 92.94 753 LEU A CA 1
ATOM 5803 C C . LEU A 1 753 ? -12.318 17.265 36.334 1.00 92.94 753 LEU A C 1
ATOM 5805 O O . LEU A 1 753 ? -11.214 16.734 36.297 1.00 92.94 753 LEU A O 1
ATOM 5809 N N . ARG A 1 754 ? -12.516 18.529 35.944 1.00 91.38 754 ARG A N 1
ATOM 5810 C CA . ARG A 1 754 ? -11.445 19.383 35.415 1.00 91.38 754 ARG A CA 1
ATOM 5811 C C . ARG A 1 754 ? -10.302 19.591 36.413 1.00 91.38 754 ARG A C 1
ATOM 5813 O O . ARG A 1 754 ? -9.153 19.725 35.999 1.00 91.38 754 ARG A O 1
ATOM 5820 N N . ASN A 1 755 ? -10.607 19.678 37.704 1.00 90.88 755 ASN A N 1
ATOM 5821 C CA . ASN A 1 755 ? -9.600 19.892 38.745 1.00 90.88 755 ASN A CA 1
ATOM 5822 C C . ASN A 1 755 ? -8.869 18.597 39.136 1.00 90.88 755 ASN A C 1
ATOM 5824 O O . ASN A 1 755 ? -7.727 18.664 39.573 1.00 90.88 755 ASN A O 1
ATOM 5828 N N . GLU A 1 756 ? -9.510 17.440 38.969 1.00 91.38 756 GLU A N 1
ATOM 5829 C CA . GLU A 1 756 ? -9.012 16.121 39.391 1.00 91.38 756 GLU A CA 1
ATOM 5830 C C . GLU A 1 756 ? -8.692 15.205 38.193 1.00 91.38 756 GLU A C 1
ATOM 5832 O O . GLU A 1 756 ? -8.638 13.979 38.322 1.00 91.38 756 GLU A O 1
ATOM 5837 N N . ILE A 1 757 ? -8.481 15.791 37.010 1.00 90.38 757 ILE A N 1
ATOM 5838 C CA . ILE A 1 757 ? -8.248 15.049 35.764 1.00 90.38 757 ILE A CA 1
ATOM 5839 C C . ILE A 1 757 ? -6.989 14.176 35.837 1.00 90.38 757 ILE A C 1
ATOM 5841 O O . ILE A 1 757 ? -6.970 13.081 35.286 1.00 90.38 757 ILE A O 1
ATOM 5845 N N . ASP A 1 758 ? -5.975 14.597 36.597 1.00 90.56 758 ASP A N 1
ATOM 5846 C CA . ASP A 1 758 ? -4.736 13.836 36.804 1.00 90.56 758 ASP A CA 1
ATOM 5847 C C . ASP A 1 758 ? -4.956 12.511 37.553 1.00 90.56 758 ASP A C 1
ATOM 5849 O O . ASP A 1 758 ? -4.131 11.594 37.461 1.00 90.56 758 ASP A O 1
ATOM 5853 N N . PHE A 1 759 ? -6.036 12.409 38.331 1.00 91.12 759 PHE A N 1
ATOM 5854 C CA . PHE A 1 759 ? -6.473 11.170 38.969 1.00 91.12 759 PHE A CA 1
ATOM 5855 C C . PHE A 1 759 ? -7.455 10.425 38.063 1.00 91.12 759 PHE A C 1
ATOM 5857 O O . PHE A 1 759 ? -7.206 9.274 37.708 1.00 91.12 759 PHE A O 1
ATOM 5864 N N . MET A 1 760 ? -8.530 11.096 37.638 1.00 89.94 760 MET A N 1
ATOM 5865 C CA . MET A 1 760 ? -9.602 10.480 36.848 1.00 89.94 760 MET A CA 1
ATOM 5866 C C . MET A 1 760 ? -9.103 9.927 35.509 1.00 89.94 760 MET A C 1
ATOM 5868 O O . MET A 1 760 ? -9.501 8.838 35.114 1.00 89.94 760 MET A O 1
ATOM 5872 N N . GLY A 1 761 ? -8.179 10.620 34.842 1.00 87.31 761 GLY A N 1
ATOM 5873 C CA . GLY A 1 761 ? -7.602 10.205 33.561 1.00 87.31 761 GLY A CA 1
ATOM 5874 C C . GLY A 1 761 ? -6.694 8.973 33.633 1.00 87.31 761 GLY A C 1
ATOM 5875 O O . GLY A 1 761 ? -6.330 8.433 32.593 1.00 87.31 761 GLY A O 1
ATOM 5876 N N . LYS A 1 762 ? -6.324 8.508 34.835 1.00 88.56 762 LYS A N 1
ATOM 5877 C CA . LYS A 1 762 ? -5.573 7.253 35.031 1.00 88.56 762 LYS A CA 1
ATOM 5878 C C . LYS A 1 762 ? -6.483 6.033 35.163 1.00 88.56 762 LYS A C 1
ATOM 5880 O O . LYS A 1 762 ? -5.995 4.907 35.099 1.00 88.56 762 LYS A O 1
ATOM 5885 N N . LEU A 1 763 ? -7.776 6.245 35.397 1.00 88.12 763 LEU A N 1
ATOM 5886 C CA . LEU A 1 763 ? -8.749 5.180 35.590 1.00 88.12 763 LEU A CA 1
ATOM 5887 C C . LEU A 1 763 ? -9.360 4.764 34.252 1.00 88.12 763 LEU A C 1
ATOM 5889 O O . LEU A 1 763 ? -9.558 5.581 33.356 1.00 88.12 763 LEU A O 1
ATOM 5893 N N . THR A 1 764 ? -9.692 3.480 34.133 1.00 86.69 764 THR A N 1
ATOM 5894 C CA . THR A 1 764 ? -10.483 2.967 33.009 1.00 86.69 764 THR A CA 1
ATOM 5895 C C . THR A 1 764 ? -11.932 2.849 33.456 1.00 86.69 764 THR A C 1
ATOM 5897 O O . THR A 1 764 ? -12.218 2.188 34.454 1.00 86.69 764 THR A O 1
ATOM 5900 N N . PHE A 1 765 ? -12.837 3.493 32.725 1.00 90.25 765 PHE A N 1
ATOM 5901 C CA . PHE A 1 765 ? -14.267 3.461 33.011 1.00 90.25 765 PHE A CA 1
ATOM 5902 C C . PHE A 1 765 ? -15.002 2.560 32.022 1.00 90.25 765 PHE A C 1
ATOM 5904 O O . PHE A 1 765 ? -14.613 2.451 30.862 1.00 90.25 765 PHE A O 1
ATOM 5911 N N . ASN A 1 766 ? -16.082 1.942 32.491 1.00 90.12 766 ASN A N 1
ATOM 5912 C CA . ASN A 1 766 ? -17.003 1.173 31.669 1.00 90.12 766 ASN A CA 1
ATOM 5913 C C . ASN A 1 766 ? -17.898 2.097 30.827 1.00 90.12 766 ASN A C 1
ATOM 5915 O O . ASN A 1 766 ? -17.865 2.062 29.601 1.00 90.12 766 ASN A O 1
ATOM 5919 N N . TYR A 1 767 ? -18.651 2.974 31.497 1.00 92.62 767 TYR A N 1
ATOM 5920 C CA . TYR A 1 767 ? -19.429 4.042 30.871 1.00 92.62 767 TYR A CA 1
ATOM 5921 C C . TYR A 1 767 ? -18.877 5.416 31.239 1.00 92.62 767 TYR A C 1
ATOM 5923 O O . TYR A 1 767 ? -18.381 5.619 32.344 1.00 92.62 767 TYR A O 1
ATOM 5931 N N . CYS A 1 768 ? -19.038 6.376 30.331 1.00 94.00 768 CYS A N 1
ATOM 5932 C CA . CYS A 1 768 ? -18.892 7.799 30.608 1.00 94.00 768 CYS A CA 1
ATOM 5933 C C . CYS A 1 768 ? -20.142 8.519 30.097 1.00 94.00 768 CYS A C 1
ATOM 5935 O O . CYS A 1 768 ? -20.369 8.602 28.890 1.00 94.00 768 CYS A O 1
ATOM 5937 N N . VAL A 1 769 ? -20.976 8.996 31.016 1.00 96.31 769 VAL A N 1
ATOM 5938 C CA . VAL A 1 769 ? -22.208 9.726 30.713 1.00 96.31 769 VAL A CA 1
ATOM 5939 C C . VAL A 1 769 ? -21.990 11.201 30.992 1.00 96.31 769 VAL A C 1
ATOM 5941 O O . VAL A 1 769 ? -21.570 11.575 32.084 1.00 96.31 769 VAL A O 1
ATOM 5944 N N . LEU A 1 770 ? -22.317 12.036 30.010 1.00 95.88 770 LEU A N 1
ATOM 5945 C CA . LEU A 1 770 ? -22.279 13.488 30.129 1.00 95.88 770 LEU A CA 1
ATOM 5946 C C . LEU A 1 770 ? -23.711 14.016 30.205 1.00 95.88 770 LEU A C 1
ATOM 5948 O O . LEU A 1 770 ? -24.383 14.173 29.184 1.00 95.88 770 LEU A O 1
ATOM 5952 N N . ASP A 1 771 ? -24.181 14.281 31.418 1.00 95.00 771 ASP A N 1
ATOM 5953 C CA . ASP A 1 771 ? -25.454 14.959 31.627 1.00 95.00 771 ASP A CA 1
ATOM 5954 C C . ASP A 1 771 ? -25.285 16.445 31.302 1.00 95.00 771 ASP A C 1
ATOM 5956 O O . ASP A 1 771 ? -24.306 17.073 31.710 1.00 95.00 771 ASP A O 1
ATOM 5960 N N . GLU A 1 772 ? -26.197 17.007 30.515 1.00 91.88 772 GLU A N 1
ATOM 5961 C CA . GLU A 1 772 ? -26.028 18.327 29.892 1.00 91.88 772 GLU A CA 1
ATOM 5962 C C . GLU A 1 772 ? -24.731 18.458 29.060 1.00 91.88 772 GLU A C 1
ATOM 5964 O O . GLU A 1 772 ? -24.015 19.462 29.110 1.00 91.88 772 GLU A O 1
ATOM 5969 N N . GLY A 1 773 ? -24.428 17.447 28.233 1.00 89.12 773 GLY A N 1
ATOM 5970 C CA . GLY A 1 773 ? -23.214 17.380 27.402 1.00 89.12 773 GLY A CA 1
ATOM 5971 C C . GLY A 1 773 ? -22.991 18.551 26.427 1.00 89.12 773 GLY A C 1
ATOM 5972 O O . GLY A 1 773 ? -21.894 18.720 25.899 1.00 89.12 773 GLY A O 1
ATOM 5973 N N . HIS A 1 774 ? -23.971 19.437 26.222 1.00 89.25 774 HIS A N 1
ATOM 5974 C CA . HIS A 1 774 ? -23.776 20.680 25.467 1.00 89.25 774 HIS A CA 1
ATOM 5975 C C . HIS A 1 774 ? -22.678 21.588 26.073 1.00 89.25 774 HIS A C 1
ATOM 5977 O O . HIS A 1 774 ? -22.138 22.457 25.380 1.00 89.25 774 HIS A O 1
ATOM 5983 N N . MET A 1 775 ? -22.304 21.362 27.339 1.00 87.88 775 MET A N 1
ATOM 5984 C CA . MET A 1 775 ? -21.187 22.014 28.031 1.00 87.88 775 MET A CA 1
ATOM 5985 C C . MET A 1 775 ? -19.830 21.808 27.336 1.00 87.88 775 MET A C 1
ATOM 5987 O O . MET A 1 775 ? -18.984 22.701 27.388 1.00 87.88 775 MET A O 1
ATOM 5991 N N . ILE A 1 776 ? -19.629 20.690 26.625 1.00 90.12 776 ILE A N 1
ATOM 5992 C CA . ILE A 1 776 ? -18.362 20.380 25.937 1.00 90.12 776 ILE A CA 1
ATOM 5993 C C . ILE A 1 776 ? -18.322 20.824 24.466 1.00 90.12 776 ILE A C 1
ATOM 5995 O O . ILE A 1 776 ? -17.365 20.509 23.760 1.00 90.12 776 ILE A O 1
ATOM 5999 N N . LYS A 1 777 ? -19.307 21.606 23.992 1.00 90.19 777 LYS A N 1
ATOM 6000 C CA . LYS A 1 777 ? -19.406 22.046 22.582 1.00 90.19 777 LYS A CA 1
ATOM 6001 C C . LYS A 1 777 ? -18.171 22.784 22.047 1.00 90.19 777 LYS A C 1
ATOM 6003 O O . LYS A 1 777 ? -17.948 22.823 20.841 1.00 90.19 777 LYS A O 1
ATOM 6008 N N . ASN A 1 778 ? -17.395 23.425 22.923 1.00 86.94 778 ASN A N 1
ATOM 6009 C CA . ASN A 1 778 ? -16.206 24.177 22.538 1.00 86.94 778 ASN A CA 1
ATOM 6010 C C . ASN A 1 778 ? -14.942 23.332 22.737 1.00 86.94 778 ASN A C 1
ATOM 6012 O O . ASN A 1 778 ? -14.427 23.251 23.850 1.00 86.94 778 ASN A O 1
ATOM 6016 N N . ALA A 1 779 ? -14.392 22.808 21.637 1.00 84.88 779 ALA A N 1
ATOM 6017 C CA . ALA A 1 779 ? -13.178 21.985 21.619 1.00 84.88 779 ALA A CA 1
ATOM 6018 C C . ALA A 1 779 ? -11.937 22.637 22.264 1.00 84.88 779 ALA A C 1
ATOM 6020 O O . ALA A 1 779 ? -11.004 21.937 22.640 1.00 84.88 779 ALA A O 1
ATOM 6021 N N . LYS A 1 780 ? -11.901 23.972 22.392 1.00 84.44 780 LYS A N 1
ATOM 6022 C CA . LYS A 1 780 ? -10.785 24.705 23.019 1.00 84.44 780 LYS A CA 1
ATOM 6023 C C . LYS A 1 780 ? -10.981 24.955 24.514 1.00 84.44 780 LYS A C 1
ATOM 6025 O O . LYS A 1 780 ? -10.118 25.557 25.146 1.00 84.44 780 LYS A O 1
ATOM 6030 N N . SER A 1 781 ? -12.133 24.592 25.076 1.00 88.94 781 SER A N 1
ATOM 6031 C CA . SER A 1 781 ? -12.383 24.801 26.498 1.00 88.94 781 SER A CA 1
ATOM 6032 C C . SER A 1 781 ? -11.554 23.817 27.326 1.00 88.94 781 SER A C 1
ATOM 6034 O O . SER A 1 781 ? -11.437 22.656 26.953 1.00 88.94 781 SER A O 1
ATOM 6036 N N . LYS A 1 782 ? -11.038 24.250 28.483 1.00 84.56 782 LYS A N 1
ATOM 6037 C CA . LYS A 1 782 ? -10.320 23.370 29.430 1.00 84.56 782 LYS A CA 1
ATOM 6038 C C . LYS A 1 782 ? -11.219 22.286 30.063 1.00 84.56 782 LYS A C 1
ATOM 6040 O O . LYS A 1 782 ? -10.753 21.468 30.833 1.00 84.56 782 LYS A O 1
ATOM 6045 N N . THR A 1 783 ? -12.528 22.341 29.834 1.00 86.69 783 THR A N 1
ATOM 6046 C CA . THR A 1 783 ? -13.452 21.274 30.244 1.00 86.69 783 THR A CA 1
ATOM 6047 C C . THR A 1 783 ? -13.573 20.202 29.158 1.00 86.69 783 THR A C 1
ATOM 6049 O O . THR A 1 783 ? -13.862 19.056 29.476 1.00 86.69 783 THR A O 1
ATOM 6052 N N . THR A 1 784 ? -13.380 20.574 27.887 1.00 87.00 784 THR A N 1
ATOM 6053 C CA . THR A 1 784 ? -13.382 19.646 26.745 1.00 87.00 784 THR A CA 1
ATOM 6054 C C . THR A 1 784 ? -12.003 19.037 26.490 1.00 87.00 784 THR A C 1
ATOM 6056 O O . THR A 1 784 ? -11.932 17.879 26.091 1.00 87.00 784 THR A O 1
ATOM 6059 N N . GLN A 1 785 ? -10.937 19.830 26.659 1.00 79.88 785 GLN A N 1
ATOM 6060 C CA . GLN A 1 785 ? -9.548 19.356 26.701 1.00 79.88 785 GLN A CA 1
ATOM 6061 C C . GLN A 1 785 ? -9.306 18.582 27.987 1.00 79.88 785 GLN A C 1
ATOM 6063 O O . GLN A 1 785 ? -8.629 17.538 27.894 1.00 79.88 785 GLN A O 1
#

Organism: Guillardia theta (NCBI:txid55529)

Sequence (785 aa):
IHYFEPSSPVLNEGCPLDPEVFAGVNYSVSASRARAQRKRQQGIARTQVTDTGIRSAEGDNEDDPSDALTNLDDFSASVRMRLSGVRAIGGLIWRLQSTEGDLNPFTNEVKRLLSSSHGTHVQVGALVLEEWASSSQFGGKEDSKTSIFKIPDGIQEILDAKLGSVGQTDYPYAEIAHLSAKWKQDLKAMVSLFAEAKVKEAKVKLELESLGVMQGLQIAEKASKDWEQQLAKAADKVSGGAEGKKARDKAVRQVYVTIGQLQEVQTNLHTSVLSAVASVLVAARNLPVKVAPVIRSIMDSIQHENNEDLQRRSARSLVGLLRECASRKTCPNGKIINNLAAYLCEDTTFTPRCTDTKPCPDSVTLDDVTYVPPDDSTIITSLDNHERVNRIKKRGSSMALEEMAKGMGPGLFDVLPSLLTRLVDPIKAGFEGESKRILEVAQAQEVVDAFQVASCLLPCLHMEDMESVKCLLPYSVNALQSKQAPIRQMAARFLAQFCSVAPVLGMETVIRKVMPLLGDTDDASRRLGATEALFRIVDVMDMAVLPFAIFFVVPILGRMSDPHPAVRQTVTKCFATLLRLLPLEAGIPDPEGLSQDLILEKQKERRFLEQLLDTSKIDNYEIPVKIAADLRRYQQEGVNWMAFLMKYQLHGILCDDMGLGKTLQTICIISSDHHNRRKKFAENRDPGSAPLPSLVVCPPTLVGHWDFEISKFLPDQALQCVQFVGSPSERSALQETITKGGDIVVVTSYETLRNEIDFMGKLTFNYCVLDEGHMIKNAKSKTTQ

InterPro domains:
  IPR000330 SNF2, N-terminal domain [PF00176] (634-784)
  IPR000357 HEAT repeat [PF02985] (555-580)
  IPR011989 Armadillo-like helical [G3DSA:1.25.10.10] (363-589)
  IPR014001 Helicase superfamily 1/2, ATP-binding domain [PS51192] (643-785)
  IPR014001 Helicase superfamily 1/2, ATP-binding domain [SM00487] (627-785)
  IPR016024 Armadillo-type fold [SSF48371] (104-673)
  IPR022707 Mot1, central domain [PF12054] (14-420)
  IPR027417 P-loop containing nucleoside triphosphate hydrolase [SSF52540] (593-784)
  IPR038718 SNF2-like, N-terminal domain superfamily [G3DSA:3.40.50.10810] (600-785)
  IPR044972 TATA-binding protein-associated factor Mot1 [PTHR36498] (16-785)

Foldseek 3Di:
DDDDDDDDDDDDDDDDDDDDDDDDDDDDDDPPPPPVVVVVPPPDDDDDDDPDDDDDDDDDDDDDPPVVVVVVVVVLVVVVVLLVVLLVLLLVLLVCVVVPDDCVVVLVCLVVQCPDLALVSVLSSLSSLLSNLQNNVVPDDPPPPDPQDDRDPPVVVSLVVLLVCQPPQDRRHPVLVVLLVVLLVLLLVLLVLLVVQVQVLSPDPDPSVPDDLVNSVVSLVVSVVSVVVVCVVCVDDGPPPPVSVVVNVVSSVSSVVSSVVSSLVVLQSSLLSQLSSLLSCLSSLNADPDNVSSLSSLLSLLQRHPRLVSLLSSLLSVLSVQLSQLPDPDRCLLVSLVVLLVLLQQQCLQQPALDDLDQPQDDPVPPPPPCPPPPPPDDCDPVNVVNVSSVSNSSSSLSSLLSLQQVVDPPSCVSPVSLLCLQPVLLCVVQVDALEDRDDRVSLSSLSSSLSSLLSNLQRHDPNVVVSSVVCLVSLLSQQLYSGPSSLLSSLSSLLSVCQNVVQVSVVSLLPRLLVLCVDLPRSSSVLSSLSSLLSNCVSCVLVCLLVLLSLQLSLQLQCPPPRPSSVVSSVVSNVSSVVNNVVSPPDDHDPPHDPVVVVVSVVSVLLVVCVVPVVSQDQDDQPAQWPDDQDPVLSSLLSVVVSCVVSNHDDDDPDDPPNCPLVSVLSNLLSLLVVLVVCCVVPVDPVSDFAEAEEEEAPVCLVVSVVNNCNTHVVCSAAEDECDDDPVVNVVCLVVNQVGGRYYYYYYLVSCLVCVVSVVVGDHPYYHYYVVVVLVDCPDSSVD